Protein 5NKQ (pdb70)

Foldseek 3Di:
DCPDPLLVVLQAVQLVQLLVQLVVLQVVPQDPQHRRSLLVLLLVLLLVVLQVVLVCVVCVVDDPSVCSNHNVHNSVNSHDDVVLVVVLVVCVVVPVPVVSVVSVCCNVVSSPVSSVVNNCVNVVVVD/DVLLVVLQAVQLVQLLVQLVVLQVVQQDPQHRRSQLVLLLVLLLVVLQVVLVCVVPVVDDVSVVNNHNVHNSVNSHDDVVLVVVLVVCVVVPVPVVSVVSVCCNVVSSPVSSVVSNVVNVVVVD/DPDVVLVVLQAVQLVQLQVQLVVLQVVPQDPQHRPSLLVLLLVLLLVVLQVVLVCVVCVVDDPSVCSNHNVHNSVNSHDDVVLVVVLVVCVVVPVPVVSVVSVCCSVVSSNVSSVVSNVVNVVVVD/DVVLVVLQAVQLVQLQVQLVVLQVVQCDPQHRRSQLVLLLVLLLVVLQVVLVCVVVVVDDCSVVNNHNVHNSVNNHDDVVLVVSLVVCVVVPVPVVSVVSVCCNVVSSPVSSVVSNVVVVVVVD/DFPVPDKDWPDDDQFKTKIFTDQDPQQFQKKWKWKDACVDIDIDIDGSRDGMDMGGRHHGQTKMKIKIWGHSDPPDTGHIDIDIDGD/DFPVPDKAWPDDDQFKTKIWTDQDPLQFQKKWKWKVFCVIDIDIDGSHDTIDMGGRHHAQTKMKIKIWGHSDDPDTGHIDIDIDHD/DQAAPQRDKDFPDDDQFKTKIFTDQDPAQFQKKWKWKDFCVIDIDIDGSVDGMDMGGRHHGQTKMKIKMWGHNDDPDTGHIDIDIDHD/DQAAPQRDKDFPDDDQFKTKIFTDQDPAQFQKKWKAKDACGDIDIDGSVDGMDMGGRHHAQTKMKIKIWGHNDPPDTGHIDIDIDGD

B-factor: mean 42.65, std 13.57, range [26.16, 131.12]

Sequence (849 aa):
LTYAPLNFIAIGIGATLGAWLRWVLGLKLNGAGWPWGTLTANLVGGYLIGVMVALIASHPEWPAWIRLAAVTGFLGGLTTFSTFSAETVDMLCRGVYATAAAYAGASLAGSLAMTGLGLATVRLLLRAPLNFIAIGIGATLGAWLRWVLGLKLNGAGWPWGTLTANLVGGYLIGVMVALIASHPEWPAWIRLAAVTGFLGGLTTFSTFSAETVDMLCRGVYATAAAYAGASLAGSLAMTGLGLATTVRLLLRTYAPLNFIAIGIGATLGAWLRWVLGLKLNGAGWPWGTLTANLVGGYLIGVMVALIASHPEWPAWIRLAAVTGFLGGLTTFSTFSAETVDMLCRGVYATAAAYAGASLAGSLAMTGLGLATVRLLLRAPLNFIAIGIGATLGAWLRWVLGLKLNGAGWPWGTLTANLVGGYLIGVMVALIASHPEWPAWIRLAAVTGFLGGLTTFSTFSAETVDMLCRGVYATAAAYAGASLAGSLAMTGLGLATVRLLLRSSVPTKLEVVAATPTSLLISWDAYYDEVMYYRITYGETSPVQEFTVPGSSSTATISGLKPGVDYTITVYAYYDSYGHWSPISINYRTSSVPTKLEVVAATPTSLLISWDAYYDEVMYYRITYGETPVQEFTVPGSSSTATISGLKPGVDYTITVYAYYDSYGHWSPISINYRTSVSSVPTKLEVVAATPTSLLISWDAYYDEVMYYRITYGETPVQEFTVPGSSSTATISGLKPGVDYTITVYAYYDSYGHWSPISINYRTSVSSVPTKLEVVAATPTSLLISWDAYYDEVMYYRITYGETVQEFTVPGSSSTATISGLKPGVDYTITVYAYYDSYGHWSPISINYRT

Structure (mmCIF, N/CA/C/O backbone):
data_5NKQ
#
_entry.id   5NKQ
#
_cell.length_a   40.590
_cell.length_b   84.060
_cell.length_c   85.960
_cell.angle_alpha   109.41
_cell.angle_beta   101.40
_cell.angle_gamma   101.37
#
_symmetry.space_group_name_H-M   'P 1'
#
loop_
_entity.id
_entity.type
_entity.pdbx_description
1 polymer 'Putative fluoride ion transporter CrcB'
2 polymer Monobody
3 non-polymer 'SODIUM ION'
4 non-polymer 'FLUORIDE ION'
5 water water
#
loop_
_atom_site.group_PDB
_atom_site.id
_atom_site.type_symbol
_atom_site.label_atom_id
_atom_site.label_alt_id
_atom_site.label_comp_id
_atom_site.label_asym_id
_atom_site.label_entity_id
_atom_site.label_seq_id
_atom_site.pdbx_PDB_ins_code
_atom_site.Cartn_x
_atom_site.Cartn_y
_atom_site.Cartn_z
_atom_site.occupancy
_atom_site.B_iso_or_equiv
_atom_site.auth_seq_id
_atom_site.auth_comp_id
_atom_site.auth_asym_id
_atom_site.auth_atom_id
_atom_site.pdbx_PDB_model_num
ATOM 1 N N . LEU A 1 2 ? -16.982 -52.101 55.381 1.00 39.76 2 LEU A N 1
ATOM 2 C CA . LEU A 1 2 ? -15.959 -51.186 55.872 1.00 40.22 2 LEU A CA 1
ATOM 3 C C . LEU A 1 2 ? -15.378 -50.359 54.728 1.00 43.47 2 LEU A C 1
ATOM 4 O O . LEU A 1 2 ? -15.150 -49.159 54.874 1.00 40.43 2 LEU A O 1
ATOM 9 N N . THR A 1 3 ? -15.143 -51.009 53.587 1.00 47.23 3 THR A N 1
ATOM 10 C CA . THR A 1 3 ? -14.607 -50.305 52.426 1.00 51.33 3 THR A CA 1
ATOM 11 C C . THR A 1 3 ? -15.654 -49.378 51.819 1.00 47.08 3 THR A C 1
ATOM 12 O O . THR A 1 3 ? -15.427 -48.172 51.673 1.00 42.75 3 THR A O 1
ATOM 16 N N . TYR A 1 4 ? -16.813 -49.930 51.459 1.00 45.89 4 TYR A N 1
ATOM 17 C CA . TYR A 1 4 ? -17.908 -49.152 50.882 1.00 45.89 4 TYR A CA 1
ATOM 18 C C . TYR A 1 4 ? -18.671 -48.484 52.024 1.00 45.30 4 TYR A C 1
ATOM 19 O O . TYR A 1 4 ? -19.734 -48.932 52.460 1.00 51.44 4 TYR A O 1
ATOM 28 N N . ALA A 1 5 ? -18.104 -47.386 52.516 1.00 39.24 5 ALA A N 1
ATOM 29 C CA . ALA A 1 5 ? -18.627 -46.667 53.666 1.00 35.73 5 ALA A CA 1
ATOM 30 C C . ALA A 1 5 ? -18.681 -45.175 53.375 1.00 37.66 5 ALA A C 1
ATOM 31 O O . ALA A 1 5 ? -17.882 -44.665 52.583 1.00 39.75 5 ALA A O 1
ATOM 33 N N . PRO A 1 6 ? -19.613 -44.450 54.001 1.00 37.53 6 PRO A N 1
ATOM 34 C CA . PRO A 1 6 ? -19.721 -43.007 53.724 1.00 39.19 6 PRO A CA 1
ATOM 35 C C . PRO A 1 6 ? -18.493 -42.212 54.130 1.00 41.61 6 PRO A C 1
ATOM 36 O O . PRO A 1 6 ? -18.199 -41.188 53.500 1.00 45.74 6 PRO A O 1
ATOM 40 N N . LEU A 1 7 ? -17.766 -42.645 55.163 1.00 38.48 7 LEU A N 1
ATOM 41 C CA . LEU A 1 7 ? -16.554 -41.934 55.555 1.00 40.68 7 LEU A CA 1
ATOM 42 C C . LEU A 1 7 ? -15.483 -42.015 54.474 1.00 39.15 7 LEU A C 1
ATOM 43 O O . LEU A 1 7 ? -14.706 -41.070 54.300 1.00 39.91 7 LEU A O 1
ATOM 48 N N . ASN A 1 8 ? -15.430 -43.128 53.739 1.00 36.15 8 ASN A N 1
ATOM 49 C CA . ASN A 1 8 ? -14.439 -43.266 52.678 1.00 35.56 8 ASN A CA 1
ATOM 50 C C . ASN A 1 8 ? -14.755 -42.367 51.491 1.00 36.12 8 ASN A C 1
ATOM 51 O O . ASN A 1 8 ? -13.833 -41.867 50.835 1.00 38.84 8 ASN A O 1
ATOM 56 N N . PHE A 1 9 ? -16.040 -42.153 51.195 1.00 35.26 9 PHE A N 1
ATOM 57 C CA . PHE A 1 9 ? -16.404 -41.225 50.129 1.00 34.12 9 PHE A CA 1
ATOM 58 C C . PHE A 1 9 ? -15.968 -39.806 50.465 1.00 35.60 9 PHE A C 1
ATOM 59 O O . PHE A 1 9 ? -15.478 -39.076 49.595 1.00 33.68 9 PHE A O 1
ATOM 67 N N . ILE A 1 10 ? -16.136 -39.398 51.725 1.00 38.88 10 ILE A N 1
ATOM 68 C CA . ILE A 1 10 ? -15.694 -38.072 52.142 1.00 36.96 10 ILE A CA 1
ATOM 69 C C . ILE A 1 10 ? -14.176 -37.968 52.066 1.00 33.35 10 ILE A C 1
ATOM 70 O O . ILE A 1 10 ? -13.632 -36.959 51.601 1.00 36.59 10 ILE A O 1
ATOM 75 N N . ALA A 1 11 ? -13.470 -39.009 52.513 1.00 27.81 11 ALA A N 1
ATOM 76 C CA . ALA A 1 11 ? -12.011 -38.986 52.481 1.00 30.22 11 ALA A CA 1
ATOM 77 C C . ALA A 1 11 ? -11.489 -38.905 51.053 1.00 31.16 11 ALA A C 1
ATOM 78 O O . ALA A 1 11 ? -10.488 -38.229 50.787 1.00 31.91 11 ALA A O 1
ATOM 80 N N . ILE A 1 12 ? -12.152 -39.588 50.119 1.00 31.33 12 ILE A N 1
ATOM 81 C CA . ILE A 1 12 ? -11.733 -39.522 48.723 1.00 31.41 12 ILE A CA 1
ATOM 82 C C . ILE A 1 12 ? -12.081 -38.165 48.125 1.00 32.20 12 ILE A C 1
ATOM 83 O O . ILE A 1 12 ? -11.274 -37.565 47.404 1.00 26.93 12 ILE A O 1
ATOM 88 N N . GLY A 1 13 ? -13.277 -37.654 48.425 1.00 31.38 13 GLY A N 1
ATOM 89 C CA . GLY A 1 13 ? -13.678 -36.367 47.882 1.00 27.62 13 GLY A CA 1
ATOM 90 C C . GLY A 1 13 ? -12.792 -35.229 48.350 1.00 31.42 13 GLY A C 1
ATOM 91 O O . GLY A 1 13 ? -12.413 -34.361 47.560 1.00 34.77 13 GLY A O 1
ATOM 92 N N . ILE A 1 14 ? -12.451 -35.215 49.641 1.00 31.61 14 ILE A N 1
ATOM 93 C CA . ILE A 1 14 ? -11.560 -34.181 50.160 1.00 33.78 14 ILE A CA 1
ATOM 94 C C . ILE A 1 14 ? -10.181 -34.299 49.525 1.00 34.78 14 ILE A C 1
ATOM 95 O O . ILE A 1 14 ? -9.578 -33.297 49.121 1.00 32.17 14 ILE A O 1
ATOM 100 N N . GLY A 1 15 ? -9.662 -35.524 49.421 1.00 34.04 15 GLY A N 1
ATOM 101 C CA . GLY A 1 15 ? -8.373 -35.715 48.776 1.00 29.41 15 GLY A CA 1
ATOM 102 C C . GLY A 1 15 ? -8.394 -35.320 47.312 1.00 27.17 15 GLY A C 1
ATOM 103 O O . GLY A 1 15 ? -7.521 -34.588 46.839 1.00 27.25 15 GLY A O 1
ATOM 104 N N . ALA A 1 16 ? -9.406 -35.790 46.576 1.00 27.07 16 ALA A N 1
ATOM 105 C CA . ALA A 1 16 ? -9.497 -35.481 45.153 1.00 27.04 16 ALA A CA 1
ATOM 106 C C . ALA A 1 16 ? -9.663 -33.988 44.908 1.00 28.64 16 ALA A C 1
ATOM 107 O O . ALA A 1 16 ? -9.170 -33.467 43.901 1.00 28.09 16 ALA A O 1
ATOM 109 N N . THR A 1 17 ? -10.353 -33.287 45.809 1.00 29.53 17 THR A N 1
ATOM 110 C CA . THR A 1 17 ? -10.515 -31.846 45.660 1.00 29.18 17 THR A CA 1
ATOM 111 C C . THR A 1 17 ? -9.178 -31.127 45.803 1.00 31.30 17 THR A C 1
ATOM 112 O O . THR A 1 17 ? -8.849 -30.241 45.005 1.00 37.17 17 THR A O 1
ATOM 116 N N . LEU A 1 18 ? -8.389 -31.504 46.813 1.00 32.18 18 LEU A N 1
ATOM 117 C CA . LEU A 1 18 ? -7.076 -30.893 46.995 1.00 32.60 18 LEU A CA 1
ATOM 118 C C . LEU A 1 18 ? -6.137 -31.248 45.848 1.00 33.34 18 LEU A C 1
ATOM 119 O O . LEU A 1 18 ? -5.358 -30.402 45.393 1.00 32.73 18 LEU A O 1
ATOM 124 N N . GLY A 1 19 ? -6.197 -32.492 45.370 1.00 33.39 19 GLY A N 1
ATOM 125 C CA . GLY A 1 19 ? -5.340 -32.891 44.265 1.00 34.79 19 GLY A CA 1
ATOM 126 C C . GLY A 1 19 ? -5.687 -32.182 42.970 1.00 27.47 19 GLY A C 1
ATOM 127 O O . GLY A 1 19 ? -4.797 -31.804 42.203 1.00 27.55 19 GLY A O 1
ATOM 128 N N . ALA A 1 20 ? -6.982 -31.992 42.707 1.00 27.97 20 ALA A N 1
ATOM 129 C CA . ALA A 1 20 ? -7.392 -31.276 41.504 1.00 27.45 20 ALA A CA 1
ATOM 130 C C . ALA A 1 20 ? -7.072 -29.791 41.601 1.00 34.50 20 ALA A C 1
ATOM 131 O O . ALA A 1 20 ? -6.754 -29.160 40.586 1.00 27.73 20 ALA A O 1
ATOM 133 N N . TRP A 1 21 ? -7.157 -29.216 42.803 1.00 33.70 21 TRP A N 1
ATOM 134 C CA . TRP A 1 21 ? -6.759 -27.824 42.985 1.00 33.62 21 TRP A CA 1
ATOM 135 C C . TRP A 1 21 ? -5.273 -27.640 42.706 1.00 33.42 21 TRP A C 1
ATOM 136 O O . TRP A 1 21 ? -4.866 -26.644 42.097 1.00 33.09 21 TRP A O 1
ATOM 147 N N . LEU A 1 22 ? -4.448 -28.594 43.143 1.00 32.40 22 LEU A N 1
ATOM 148 C CA . LEU A 1 22 ? -3.010 -28.491 42.918 1.00 32.48 22 LEU A CA 1
ATOM 149 C C . LEU A 1 22 ? -2.670 -28.629 41.439 1.00 32.00 22 LEU A C 1
ATOM 150 O O . LEU A 1 22 ? -1.843 -27.873 40.915 1.00 35.99 22 LEU A O 1
ATOM 155 N N . ARG A 1 23 ? -3.291 -29.590 40.751 1.00 30.58 23 ARG A N 1
ATOM 156 C CA . ARG A 1 23 ? -3.059 -29.736 39.317 1.00 28.57 23 ARG A CA 1
ATOM 157 C C . ARG A 1 23 ? -3.513 -28.495 38.558 1.00 30.53 23 ARG A C 1
ATOM 158 O O . ARG A 1 23 ? -2.848 -28.057 37.612 1.00 31.94 23 ARG A O 1
ATOM 166 N N . TRP A 1 24 ? -4.641 -27.910 38.968 1.00 31.26 24 TRP A N 1
ATOM 167 C CA . TRP A 1 24 ? -5.135 -26.703 38.314 1.00 30.51 24 TRP A CA 1
ATOM 168 C C . TRP A 1 24 ? -4.161 -25.543 38.487 1.00 31.90 24 TRP A C 1
ATOM 169 O O . TRP A 1 24 ? -3.883 -24.810 37.531 1.00 32.07 24 TRP A O 1
ATOM 180 N N . VAL A 1 25 ? -3.624 -25.369 39.696 1.00 31.60 25 VAL A N 1
ATOM 181 C CA . VAL A 1 25 ? -2.668 -24.292 39.935 1.00 33.83 25 VAL A CA 1
ATOM 182 C C . VAL A 1 25 ? -1.369 -24.551 39.181 1.00 37.30 25 VAL A C 1
ATOM 183 O O . VAL A 1 25 ? -0.796 -23.638 38.572 1.00 35.96 25 VAL A O 1
ATOM 187 N N . LEU A 1 26 ? -0.884 -25.797 39.206 1.00 35.39 26 LEU A N 1
ATOM 188 C CA . LEU A 1 26 ? 0.339 -26.130 38.480 1.00 33.83 26 LEU A CA 1
ATOM 189 C C . LEU A 1 26 ? 0.193 -25.844 36.992 1.00 35.02 26 LEU A C 1
ATOM 190 O O . LEU A 1 26 ? 1.140 -25.382 36.345 1.00 35.04 26 LEU A O 1
ATOM 195 N N . GLY A 1 27 ? -0.988 -26.107 36.431 1.00 35.24 27 GLY A N 1
ATOM 196 C CA . GLY A 1 27 ? -1.209 -25.807 35.027 1.00 33.63 27 GLY A CA 1
ATOM 197 C C . GLY A 1 27 ? -1.203 -24.318 34.741 1.00 36.98 27 GLY A C 1
ATOM 198 O O . GLY A 1 27 ? -0.644 -23.872 33.737 1.00 38.19 27 GLY A O 1
ATOM 199 N N . LEU A 1 28 ? -1.819 -23.526 35.622 1.00 37.66 28 LEU A N 1
ATOM 200 C CA . LEU A 1 28 ? -1.849 -22.083 35.414 1.00 36.01 28 LEU A CA 1
ATOM 201 C C . LEU A 1 28 ? -0.458 -21.468 35.511 1.00 39.68 28 LEU A C 1
ATOM 202 O O . LEU A 1 28 ? -0.193 -20.440 34.878 1.00 46.98 28 LEU A O 1
ATOM 207 N N . LYS A 1 29 ? 0.442 -22.081 36.280 1.00 38.17 29 LYS A N 1
ATOM 208 C CA . LYS A 1 29 ? 1.768 -21.523 36.501 1.00 37.72 29 LYS A CA 1
ATOM 209 C C . LYS A 1 29 ? 2.855 -22.156 35.642 1.00 38.40 29 LYS A C 1
ATOM 210 O O . LYS A 1 29 ? 3.902 -21.529 35.446 1.00 42.37 29 LYS A O 1
ATOM 216 N N . LEU A 1 30 ? 2.644 -23.364 35.123 1.00 33.06 30 LEU A N 1
ATOM 217 C CA . LEU A 1 30 ? 3.700 -24.074 34.413 1.00 35.56 30 LEU A CA 1
ATOM 218 C C . LEU A 1 30 ? 3.363 -24.441 32.976 1.00 38.53 30 LEU A C 1
ATOM 219 O O . LEU A 1 30 ? 4.283 -24.556 32.163 1.00 40.10 30 LEU A O 1
ATOM 224 N N . ASN A 1 31 ? 2.089 -24.644 32.639 1.00 39.14 31 ASN A N 1
ATOM 225 C CA . ASN A 1 31 ? 1.735 -24.998 31.268 1.00 37.88 31 ASN A CA 1
ATOM 226 C C . ASN A 1 31 ? 2.153 -23.887 30.316 1.00 41.78 31 ASN A C 1
ATOM 227 O O . ASN A 1 31 ? 1.650 -22.761 30.397 1.00 40.01 31 ASN A O 1
ATOM 232 N N . GLY A 1 32 ? 3.087 -24.205 29.421 1.00 42.50 32 GLY A N 1
ATOM 233 C CA . GLY A 1 32 ? 3.600 -23.238 28.479 1.00 43.06 32 GLY A CA 1
ATOM 234 C C . GLY A 1 32 ? 2.842 -23.247 27.167 1.00 50.36 32 GLY A C 1
ATOM 235 O O . GLY A 1 32 ? 1.934 -24.043 26.934 1.00 51.12 32 GLY A O 1
ATOM 236 N N . ALA A 1 33 ? 3.241 -22.326 26.291 1.00 57.01 33 ALA A N 1
ATOM 237 C CA . ALA A 1 33 ? 2.601 -22.201 24.990 1.00 66.34 33 ALA A CA 1
ATOM 238 C C . ALA A 1 33 ? 3.001 -23.317 24.034 1.00 80.26 33 ALA A C 1
ATOM 239 O O . ALA A 1 33 ? 2.277 -23.577 23.068 1.00 75.34 33 ALA A O 1
ATOM 241 N N . GLY A 1 34 ? 4.128 -23.979 24.279 1.00 102.20 34 GLY A N 1
ATOM 242 C CA . GLY A 1 34 ? 4.590 -25.027 23.391 1.00 107.04 34 GLY A CA 1
ATOM 243 C C . GLY A 1 34 ? 4.614 -26.402 24.023 1.00 111.65 34 GLY A C 1
ATOM 244 O O . GLY A 1 34 ? 4.544 -27.414 23.320 1.00 123.96 34 GLY A O 1
ATOM 245 N N . TRP A 1 35 ? 4.707 -26.456 25.354 1.00 87.86 35 TRP A N 1
ATOM 246 C CA . TRP A 1 35 ? 4.806 -27.719 26.070 1.00 65.25 35 TRP A CA 1
ATOM 247 C C . TRP A 1 35 ? 3.966 -27.637 27.340 1.00 50.98 35 TRP A C 1
ATOM 248 O O . TRP A 1 35 ? 4.077 -26.651 28.091 1.00 46.22 35 TRP A O 1
ATOM 259 N N . PRO A 1 36 ? 3.117 -28.633 27.607 1.00 45.19 36 PRO A N 1
ATOM 260 C CA . PRO A 1 36 ? 2.293 -28.626 28.836 1.00 41.11 36 PRO A CA 1
ATOM 261 C C . PRO A 1 36 ? 3.090 -29.064 30.060 1.00 39.43 36 PRO A C 1
ATOM 262 O O . PRO A 1 36 ? 2.924 -30.161 30.605 1.00 37.23 36 PRO A O 1
ATOM 266 N N . TRP A 1 37 ? 3.984 -28.182 30.517 1.00 38.08 37 TRP A N 1
ATOM 267 C CA . TRP A 1 37 ? 4.835 -28.516 31.654 1.00 34.87 37 TRP A CA 1
ATOM 268 C C . TRP A 1 37 ? 4.031 -28.691 32.937 1.00 32.71 37 TRP A C 1
ATOM 269 O O . TRP A 1 37 ? 4.454 -29.430 33.833 1.00 35.81 37 TRP A O 1
ATOM 280 N N . GLY A 1 38 ? 2.879 -28.027 33.048 1.00 32.28 38 GLY A N 1
ATOM 281 C CA . GLY A 1 38 ? 2.076 -28.162 34.254 1.00 31.40 38 GLY A CA 1
ATOM 282 C C . GLY A 1 38 ? 1.429 -29.529 34.370 1.00 34.88 38 GLY A C 1
ATOM 283 O O . GLY A 1 38 ? 1.458 -30.155 35.434 1.00 36.31 38 GLY A O 1
ATOM 284 N N . THR A 1 39 ? 0.826 -30.007 33.278 1.00 32.98 39 THR A N 1
ATOM 285 C CA . THR A 1 39 ? 0.256 -31.350 33.278 1.00 32.27 39 THR A CA 1
ATOM 286 C C . THR A 1 39 ? 1.334 -32.401 33.504 1.00 31.79 39 THR A C 1
ATOM 287 O O . THR A 1 39 ? 1.130 -33.362 34.257 1.00 33.27 39 THR A O 1
ATOM 291 N N . LEU A 1 40 ? 2.491 -32.233 32.860 1.00 28.28 40 LEU A N 1
ATOM 292 C CA . LEU A 1 40 ? 3.583 -33.184 33.036 1.00 39.05 40 LEU A CA 1
ATOM 293 C C . LEU A 1 40 ? 4.105 -33.162 34.467 1.00 38.07 40 LEU A C 1
ATOM 294 O O . LEU A 1 40 ? 4.390 -34.218 35.044 1.00 34.33 40 LEU A O 1
ATOM 299 N N . THR A 1 41 ? 4.231 -31.970 35.057 1.00 28.53 41 THR A N 1
ATOM 300 C CA . THR A 1 41 ? 4.668 -31.879 36.447 1.00 31.49 41 THR A CA 1
ATOM 301 C C . THR A 1 41 ? 3.690 -32.586 37.376 1.00 29.95 41 THR A C 1
ATOM 302 O O . THR A 1 41 ? 4.103 -33.300 38.297 1.00 33.52 41 THR A O 1
ATOM 306 N N . ALA A 1 42 ? 2.387 -32.411 37.141 1.00 28.20 42 ALA A N 1
ATOM 307 C CA . ALA A 1 42 ? 1.390 -33.065 37.982 1.00 36.95 42 ALA A CA 1
ATOM 308 C C . ALA A 1 42 ? 1.482 -34.581 37.872 1.00 33.82 42 ALA A C 1
ATOM 309 O O . ALA A 1 42 ? 1.359 -35.293 38.876 1.00 36.83 42 ALA A O 1
ATOM 311 N N . ASN A 1 43 ? 1.704 -35.096 36.660 1.00 33.51 43 ASN A N 1
ATOM 312 C CA . ASN A 1 43 ? 1.800 -36.540 36.480 1.00 34.72 43 ASN A CA 1
ATOM 313 C C . ASN A 1 43 ? 3.115 -37.084 37.026 1.00 30.68 43 ASN A C 1
ATOM 314 O O . ASN A 1 43 ? 3.146 -38.175 37.607 1.00 34.68 43 ASN A O 1
ATOM 319 N N . LEU A 1 44 ? 4.210 -36.341 36.852 1.00 32.37 44 LEU A N 1
ATOM 320 C CA . LEU A 1 44 ? 5.499 -36.795 37.366 1.00 33.33 44 LEU A CA 1
ATOM 321 C C . LEU A 1 44 ? 5.520 -36.782 38.890 1.00 36.26 44 LEU A C 1
ATOM 322 O O . LEU A 1 44 ? 5.984 -37.738 39.522 1.00 28.25 44 LEU A O 1
ATOM 327 N N . VAL A 1 45 ? 5.026 -35.700 39.497 1.00 34.08 45 VAL A N 1
ATOM 328 C CA . VAL A 1 45 ? 4.978 -35.624 40.956 1.00 31.61 45 VAL A CA 1
ATOM 329 C C . VAL A 1 45 ? 4.030 -36.678 41.512 1.00 32.64 45 VAL A C 1
ATOM 330 O O . VAL A 1 45 ? 4.336 -37.347 42.508 1.00 31.77 45 VAL A O 1
ATOM 334 N N . GLY A 1 46 ? 2.869 -36.850 40.877 1.00 36.53 46 GLY A N 1
ATOM 335 C CA . GLY A 1 46 ? 1.940 -37.872 41.328 1.00 27.67 46 GLY A CA 1
ATOM 336 C C . GLY A 1 46 ? 2.492 -39.275 41.170 1.00 31.89 46 GLY A C 1
ATOM 337 O O . GLY A 1 46 ? 2.227 -40.153 41.995 1.00 30.35 46 GLY A O 1
ATOM 338 N N . GLY A 1 47 ? 3.265 -39.507 40.107 1.00 28.66 47 GLY A N 1
ATOM 339 C CA . GLY A 1 47 ? 3.896 -40.805 39.938 1.00 27.73 47 GLY A CA 1
ATOM 340 C C . GLY A 1 47 ? 4.921 -41.095 41.018 1.00 36.52 47 GLY A C 1
ATOM 341 O O . GLY A 1 47 ? 5.020 -42.223 41.507 1.00 38.05 47 GLY A O 1
ATOM 342 N N . TYR A 1 48 ? 5.692 -40.079 41.410 1.00 30.57 48 TYR A N 1
ATOM 343 C CA . TYR A 1 48 ? 6.654 -40.257 42.492 1.00 32.46 48 TYR A CA 1
ATOM 344 C C . TYR A 1 48 ? 5.950 -40.460 43.829 1.00 30.08 48 TYR A C 1
ATOM 345 O O . TYR A 1 48 ? 6.365 -41.303 44.633 1.00 31.58 48 TYR A O 1
ATOM 354 N N . LEU A 1 49 ? 4.879 -39.704 44.079 1.00 29.46 49 LEU A N 1
ATOM 355 C CA . LEU A 1 49 ? 4.227 -39.760 45.383 1.00 29.13 49 LEU A CA 1
ATOM 356 C C . LEU A 1 49 ? 3.474 -41.068 45.593 1.00 30.39 49 LEU A C 1
ATOM 357 O O . LEU A 1 49 ? 3.319 -41.509 46.737 1.00 27.82 49 LEU A O 1
ATOM 362 N N . ILE A 1 50 ? 2.998 -41.702 44.520 1.00 30.75 50 ILE A N 1
ATOM 363 C CA . ILE A 1 50 ? 2.330 -42.986 44.704 1.00 27.55 50 ILE A CA 1
ATOM 364 C C . ILE A 1 50 ? 3.353 -44.089 44.946 1.00 27.67 50 ILE A C 1
ATOM 365 O O . ILE A 1 50 ? 3.054 -45.076 45.627 1.00 27.81 50 ILE A O 1
ATOM 370 N N . GLY A 1 51 ? 4.567 -43.946 44.413 1.00 30.14 51 GLY A N 1
ATOM 371 C CA . GLY A 1 51 ? 5.637 -44.845 44.808 1.00 32.89 51 GLY A CA 1
ATOM 372 C C . GLY A 1 51 ? 6.004 -44.673 46.269 1.00 34.01 51 GLY A C 1
ATOM 373 O O . GLY A 1 51 ? 6.305 -45.647 46.964 1.00 30.84 51 GLY A O 1
ATOM 374 N N . VAL A 1 52 ? 5.973 -43.430 46.755 1.00 34.65 52 VAL A N 1
ATOM 375 C CA . VAL A 1 52 ? 6.184 -43.176 48.177 1.00 33.61 52 VAL A CA 1
ATOM 376 C C . VAL A 1 52 ? 5.055 -43.789 48.995 1.00 3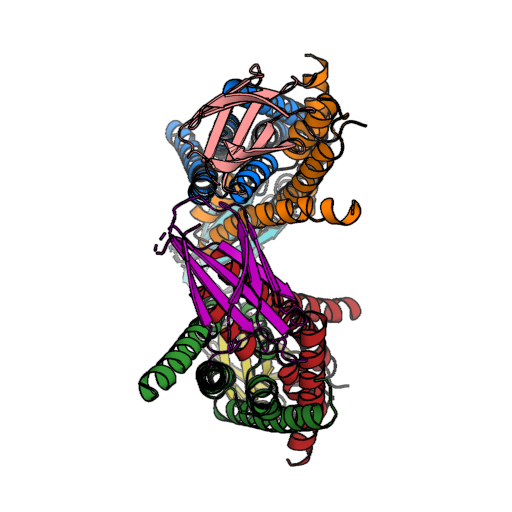5.82 52 VAL A C 1
ATOM 377 O O . VAL A 1 52 ? 5.288 -44.447 50.016 1.00 39.05 52 VAL A O 1
ATOM 381 N N . MET A 1 53 ? 3.811 -43.586 48.552 1.00 35.26 53 MET A N 1
ATOM 382 C CA . MET A 1 53 ? 2.666 -44.072 49.316 1.00 31.39 53 MET A CA 1
ATOM 383 C C . MET A 1 53 ? 2.611 -45.594 49.339 1.00 29.10 53 MET A C 1
ATOM 384 O O . MET A 1 53 ? 2.374 -46.192 50.394 1.00 31.87 53 MET A O 1
ATOM 389 N N . VAL A 1 54 ? 2.825 -46.238 48.188 1.00 27.71 54 VAL A N 1
ATOM 390 C CA . VAL A 1 54 ? 2.794 -47.699 48.136 1.00 31.32 54 VAL A CA 1
ATOM 391 C C . VAL A 1 54 ? 3.829 -48.290 49.086 1.00 31.96 54 VAL A C 1
ATOM 392 O O . VAL A 1 54 ? 3.566 -49.284 49.775 1.00 35.87 54 VAL A O 1
ATOM 396 N N . ALA A 1 55 ? 5.013 -47.679 49.156 1.00 33.00 55 ALA A N 1
ATOM 397 C CA . ALA A 1 55 ? 6.045 -48.186 50.054 1.00 34.17 55 ALA A CA 1
ATOM 398 C C . ALA A 1 55 ? 5.698 -47.905 51.512 1.00 33.27 55 ALA A C 1
ATOM 399 O O . ALA A 1 55 ? 5.984 -48.726 52.392 1.00 29.94 55 ALA A O 1
ATOM 401 N N . LEU A 1 56 ? 5.079 -46.754 51.789 1.00 34.36 56 LEU A N 1
ATOM 402 C CA . LEU A 1 56 ? 4.692 -46.436 53.161 1.00 34.71 56 LEU A CA 1
ATOM 403 C C . LEU A 1 56 ? 3.558 -47.333 53.641 1.00 34.07 56 LEU A C 1
ATOM 404 O O . LEU A 1 56 ? 3.549 -47.765 54.800 1.00 33.29 56 LEU A O 1
ATOM 409 N N . ILE A 1 57 ? 2.588 -47.618 52.767 1.00 31.42 57 ILE A N 1
ATOM 410 C CA . ILE A 1 57 ? 1.470 -48.480 53.143 1.00 30.02 57 ILE A CA 1
ATOM 411 C C . ILE A 1 57 ? 1.966 -49.881 53.478 1.00 32.49 57 ILE A C 1
ATOM 412 O O . ILE A 1 57 ? 1.498 -50.509 54.436 1.00 37.61 57 ILE A O 1
ATOM 417 N N . ALA A 1 58 ? 2.927 -50.388 52.702 1.00 33.51 58 ALA A N 1
ATOM 418 C CA . ALA A 1 58 ? 3.459 -51.723 52.958 1.00 33.73 58 ALA A CA 1
ATOM 419 C C . ALA A 1 58 ? 4.182 -51.794 54.297 1.00 38.61 58 ALA A C 1
ATOM 420 O O . ALA A 1 58 ? 4.197 -52.852 54.937 1.00 43.31 58 ALA A O 1
ATOM 422 N N . SER A 1 59 ? 4.781 -50.691 54.735 1.00 41.21 59 SER A N 1
ATOM 423 C CA . SER A 1 59 ? 5.481 -50.640 56.011 1.00 44.25 59 SER A CA 1
ATOM 424 C C . SER A 1 59 ? 4.579 -50.226 57.166 1.00 40.72 59 SER A C 1
ATOM 425 O O . SER A 1 59 ? 5.032 -50.224 58.316 1.00 37.36 59 SER A O 1
ATOM 428 N N . HIS A 1 60 ? 3.325 -49.874 56.894 1.00 40.23 60 HIS A N 1
ATOM 429 C CA . HIS A 1 60 ? 2.354 -49.513 57.927 1.00 43.67 60 HIS A CA 1
ATOM 430 C C . HIS A 1 60 ? 1.035 -50.222 57.647 1.00 44.45 60 HIS A C 1
ATOM 431 O O . HIS A 1 60 ? 0.052 -49.595 57.234 1.00 47.05 60 HIS A O 1
ATOM 438 N N . PRO A 1 61 ? 0.976 -51.540 57.868 1.00 44.20 61 PRO A N 1
ATOM 439 C CA . PRO A 1 61 ? -0.287 -52.263 57.654 1.00 42.18 61 PRO A CA 1
ATOM 440 C C . PRO A 1 61 ? -1.359 -51.930 58.677 1.00 40.95 61 PRO A C 1
ATOM 441 O O . PRO A 1 61 ? -2.528 -52.270 58.452 1.00 39.02 61 PRO A O 1
ATOM 445 N N . GLU A 1 62 ? -1.005 -51.279 59.786 1.00 39.53 62 GLU A N 1
ATOM 446 C CA . GLU A 1 62 ? -1.981 -50.895 60.796 1.00 38.98 62 GLU A CA 1
ATOM 447 C C . GLU A 1 62 ? -2.746 -49.630 60.431 1.00 40.56 62 GLU A C 1
ATOM 448 O O . GLU A 1 62 ? -3.718 -49.297 61.118 1.00 44.21 62 GLU A O 1
ATOM 454 N N . TRP A 1 63 ? -2.334 -48.923 59.383 1.00 40.54 63 TRP A N 1
ATOM 455 C CA . TRP A 1 63 ? -3.038 -47.718 58.972 1.00 39.43 63 TRP A CA 1
ATOM 456 C C . TRP A 1 63 ? -4.452 -48.068 58.518 1.00 41.58 63 TRP A C 1
ATOM 457 O O . TRP A 1 63 ? -4.632 -49.024 57.750 1.00 43.44 63 TRP A O 1
ATOM 468 N N . PRO A 1 64 ? -5.471 -47.336 58.965 1.00 40.02 64 PRO A N 1
ATOM 469 C CA . PRO A 1 64 ? -6.828 -47.583 58.468 1.00 39.77 64 PRO A CA 1
ATOM 470 C C . PRO A 1 64 ? -6.937 -47.268 56.983 1.00 42.89 64 PRO A C 1
ATOM 471 O O . PRO A 1 64 ? -6.089 -46.593 56.394 1.00 43.26 64 PRO A O 1
ATOM 475 N N . ALA A 1 65 ? -8.014 -47.773 56.376 1.00 40.52 65 ALA A N 1
ATOM 476 C CA . ALA A 1 65 ? -8.158 -47.681 54.926 1.00 37.78 65 ALA A CA 1
ATOM 477 C C . ALA A 1 65 ? -8.336 -46.244 54.452 1.00 33.39 65 ALA A C 1
ATOM 478 O O . ALA A 1 65 ? -7.958 -45.920 53.320 1.00 32.71 65 ALA A O 1
ATOM 480 N N . TRP A 1 66 ? -8.898 -45.369 55.290 1.00 29.67 66 TRP A N 1
ATOM 481 C CA . TRP A 1 66 ? -9.193 -44.013 54.839 1.00 29.19 66 TRP A CA 1
ATOM 482 C C . TRP A 1 66 ? -7.934 -43.206 54.551 1.00 29.55 66 TRP A C 1
ATOM 483 O O . TRP A 1 66 ? -8.013 -42.194 53.848 1.00 27.19 66 TRP A O 1
ATOM 494 N N . ILE A 1 67 ? -6.779 -43.626 55.069 1.00 29.24 67 ILE A N 1
ATOM 495 C CA . ILE A 1 67 ? -5.540 -42.909 54.787 1.00 33.09 67 ILE A CA 1
ATOM 496 C C . ILE A 1 67 ? -5.135 -43.097 53.330 1.00 31.52 67 ILE A C 1
ATOM 497 O O . ILE A 1 67 ? -4.888 -42.125 52.608 1.00 30.78 67 ILE A O 1
ATOM 502 N N . ARG A 1 68 ? -5.067 -44.351 52.873 1.00 32.18 68 ARG A N 1
ATOM 503 C CA . ARG A 1 68 ? -4.677 -44.600 51.489 1.00 36.46 68 ARG A CA 1
ATOM 504 C C . ARG A 1 68 ? -5.750 -44.145 50.509 1.00 35.79 68 ARG A C 1
ATOM 505 O O . ARG A 1 68 ? -5.433 -43.777 49.373 1.00 37.03 68 ARG A O 1
ATOM 513 N N . LEU A 1 69 ? -7.018 -44.157 50.925 1.00 35.98 69 LEU A N 1
ATOM 514 C CA . LEU A 1 69 ? -8.082 -43.693 50.040 1.00 37.69 69 LEU A CA 1
ATOM 515 C C . LEU A 1 69 ? -8.032 -42.180 49.863 1.00 37.59 69 LEU A C 1
ATOM 516 O O . LEU A 1 69 ? -8.269 -41.670 48.762 1.00 40.26 69 LEU A O 1
ATOM 521 N N . ALA A 1 70 ? -7.718 -41.446 50.933 1.00 36.20 70 ALA A N 1
ATOM 522 C CA . ALA A 1 70 ? -7.640 -39.993 50.826 1.00 36.74 70 ALA A CA 1
ATOM 523 C C . ALA A 1 70 ? -6.367 -39.550 50.113 1.00 35.71 70 ALA A C 1
ATOM 524 O O . ALA A 1 70 ? -6.389 -38.570 49.361 1.00 36.06 70 ALA A O 1
ATOM 526 N N . ALA A 1 71 ? -5.261 -40.264 50.320 1.00 36.18 71 ALA A N 1
ATOM 527 C CA . ALA A 1 71 ? -3.968 -39.891 49.758 1.00 33.72 71 ALA A CA 1
ATOM 528 C C . ALA A 1 71 ? -3.793 -40.383 48.323 1.00 31.55 71 ALA A C 1
ATOM 529 O O . ALA A 1 71 ? -3.418 -39.605 47.441 1.00 35.47 71 ALA A O 1
ATOM 531 N N . VAL A 1 72 ? -4.051 -41.666 48.074 1.00 32.01 72 VAL A N 1
ATOM 532 C CA . VAL A 1 72 ? -3.792 -42.254 46.764 1.00 29.89 72 VAL A CA 1
ATOM 533 C C . VAL A 1 72 ? -5.029 -42.139 45.883 1.00 31.24 72 VAL A C 1
ATOM 534 O O . VAL A 1 72 ? -5.002 -41.475 44.841 1.00 30.13 72 VAL A O 1
ATOM 538 N N . THR A 1 73 ? -6.119 -42.796 46.291 1.00 32.12 73 THR A N 1
ATOM 539 C CA . THR A 1 73 ? -7.345 -42.759 45.500 1.00 26.71 73 THR A CA 1
ATOM 540 C C . THR A 1 73 ? -7.875 -41.336 45.371 1.00 30.05 73 THR A C 1
ATOM 541 O O . THR A 1 73 ? -8.360 -40.939 44.304 1.00 26.69 73 THR A O 1
ATOM 545 N N . GLY A 1 74 ? -7.781 -40.553 46.441 1.00 29.59 74 GLY A N 1
ATOM 546 C CA . GLY A 1 74 ? -8.255 -39.185 46.418 1.00 26.87 74 GLY A CA 1
ATOM 547 C C . GLY A 1 74 ? -7.237 -38.197 45.885 1.00 32.21 74 GLY A C 1
ATOM 548 O O . GLY A 1 74 ? -7.339 -37.756 44.737 1.00 30.52 74 GLY A O 1
ATOM 549 N N . PHE A 1 75 ? -6.239 -37.860 46.707 1.00 28.45 75 PHE A N 1
ATOM 550 C CA . PHE A 1 75 ? -5.317 -36.779 46.368 1.00 35.05 75 PHE A CA 1
ATOM 551 C C . PHE A 1 75 ? -4.549 -37.077 45.085 1.00 32.63 75 PHE A C 1
ATOM 552 O O . PHE A 1 75 ? -4.578 -36.291 44.131 1.00 27.19 75 PHE A O 1
ATOM 560 N N . LEU A 1 76 ? -3.846 -38.210 45.045 1.00 30.69 76 LEU A N 1
ATOM 561 C CA . LEU A 1 76 ? -3.058 -38.537 43.861 1.00 33.27 76 LEU A CA 1
ATOM 562 C C . LEU A 1 76 ? -3.945 -38.834 42.659 1.00 36.03 76 LEU A C 1
ATOM 563 O O . LEU A 1 76 ? -3.528 -38.616 41.515 1.00 37.09 76 LEU A O 1
ATOM 568 N N . GLY A 1 77 ? -5.164 -39.324 42.893 1.00 34.49 77 GLY A N 1
ATOM 569 C CA . GLY A 1 77 ? -6.106 -39.515 41.807 1.00 29.80 77 GLY A CA 1
ATOM 570 C C . GLY A 1 77 ? -6.670 -38.223 41.257 1.00 32.20 77 GLY A C 1
ATOM 571 O O . GLY A 1 77 ? -7.159 -38.204 40.123 1.00 36.56 77 GLY A O 1
ATOM 572 N N . GLY A 1 78 ? -6.619 -37.146 42.034 1.00 28.25 78 GLY A N 1
ATOM 573 C CA . GLY A 1 78 ? -7.048 -35.850 41.551 1.00 27.01 78 GLY A CA 1
ATOM 574 C C . GLY A 1 78 ? -5.889 -35.033 41.023 1.00 32.43 78 GLY A C 1
ATOM 575 O O . GLY A 1 78 ? -6.075 -34.133 40.199 1.00 33.23 78 GLY A O 1
ATOM 576 N N . LEU A 1 79 ? -4.678 -35.349 41.490 1.00 27.20 79 LEU A N 1
ATOM 577 C CA . LEU A 1 79 ? -3.494 -34.621 41.045 1.00 27.35 79 LEU A CA 1
ATOM 578 C C . LEU A 1 79 ? -3.085 -35.036 39.637 1.00 27.33 79 LEU A C 1
ATOM 579 O O . LEU A 1 79 ? -2.841 -34.184 38.775 1.00 27.42 79 LEU A O 1
ATOM 584 N N . THR A 1 80 ? -2.993 -36.338 39.386 1.00 29.16 80 THR A N 1
ATOM 585 C CA . THR A 1 80 ? -2.626 -36.815 38.062 1.00 30.62 80 THR A CA 1
ATOM 586 C C . THR A 1 80 ? -3.846 -36.822 37.146 1.00 31.71 80 THR A C 1
ATOM 587 O O . THR A 1 80 ? -4.989 -36.688 37.586 1.00 31.02 80 THR A O 1
ATOM 591 N N . THR A 1 81 ? -3.592 -36.976 35.849 1.00 31.00 81 THR A N 1
ATOM 592 C CA . THR A 1 81 ? -4.676 -36.974 34.879 1.00 34.71 81 THR A CA 1
ATOM 593 C C . THR A 1 81 ? -4.232 -37.710 33.624 1.00 35.58 81 THR A C 1
ATOM 594 O O . THR A 1 81 ? -3.116 -37.511 33.138 1.00 35.45 81 THR A O 1
ATOM 598 N N . PHE A 1 82 ? -5.111 -38.571 33.118 1.00 36.45 82 PHE A N 1
ATOM 599 C CA . PHE A 1 82 ? -4.904 -39.234 31.839 1.00 38.12 82 PHE A CA 1
ATOM 600 C C . PHE A 1 82 ? -5.687 -38.583 30.709 1.00 32.50 82 PHE A C 1
ATOM 601 O O . PHE A 1 82 ? -5.204 -38.551 29.572 1.00 35.69 82 PHE A O 1
ATOM 609 N N . SER A 1 83 ? -6.877 -38.054 31.004 1.00 29.57 83 SER A N 1
ATOM 610 C CA . SER A 1 83 ? -7.695 -37.422 29.975 1.00 26.88 83 SER A CA 1
ATOM 611 C C . SER A 1 83 ? -7.048 -36.142 29.464 1.00 31.83 83 SER A C 1
ATOM 612 O O . SER A 1 83 ? -6.967 -35.919 28.250 1.00 32.86 83 SER A O 1
ATOM 615 N N . THR A 1 84 ? -6.590 -35.281 30.377 1.00 27.06 84 THR A N 1
ATOM 616 C CA . THR A 1 84 ? -5.917 -34.055 29.960 1.00 36.04 84 THR A CA 1
ATOM 617 C C . THR A 1 84 ? -4.663 -34.371 29.154 1.00 37.43 84 THR A C 1
ATOM 618 O O . THR A 1 84 ? -4.386 -33.718 28.141 1.00 27.45 84 THR A O 1
ATOM 622 N N . PHE A 1 85 ? -3.899 -35.379 29.584 1.00 31.37 85 PHE A N 1
ATOM 623 C CA . PHE A 1 85 ? -2.754 -35.827 28.798 1.00 32.55 85 PHE A CA 1
ATOM 624 C C . PHE A 1 85 ? -3.188 -36.310 27.420 1.00 30.33 85 PHE A C 1
ATOM 625 O O . PHE A 1 85 ? -2.511 -36.048 26.419 1.00 33.24 85 PHE A O 1
ATOM 633 N N . SER A 1 86 ? -4.323 -37.009 27.348 1.00 30.59 86 SER A N 1
ATOM 634 C CA . SER A 1 86 ? -4.789 -37.539 26.072 1.00 28.67 86 SER A CA 1
ATOM 635 C C . SER A 1 86 ? -5.215 -36.421 25.127 1.00 32.72 86 SER A C 1
ATOM 636 O O . SER A 1 86 ? -4.896 -36.457 23.933 1.00 27.22 86 SER A O 1
ATOM 639 N N . ALA A 1 87 ? -5.933 -35.419 25.641 1.00 30.20 87 ALA A N 1
ATOM 640 C CA . ALA A 1 87 ? -6.390 -34.326 24.789 1.00 27.32 87 ALA A CA 1
ATOM 641 C C . ALA A 1 87 ? -5.225 -33.465 24.318 1.00 35.01 87 ALA A C 1
ATOM 642 O O . ALA A 1 87 ? -5.213 -33.004 23.170 1.00 31.96 87 ALA A O 1
ATOM 644 N N . GLU A 1 88 ? -4.240 -33.232 25.189 1.00 27.61 88 GLU A N 1
ATOM 645 C CA . GLU A 1 88 ? -3.059 -32.477 24.783 1.00 34.99 88 GLU A CA 1
ATOM 646 C C . GLU A 1 88 ? -2.283 -33.215 23.700 1.00 34.55 88 GLU A C 1
ATOM 647 O O . GLU A 1 88 ? -1.839 -32.606 22.718 1.00 35.77 88 GLU A O 1
ATOM 653 N N . THR A 1 89 ? -2.114 -34.530 23.858 1.00 35.07 89 THR A N 1
ATOM 654 C 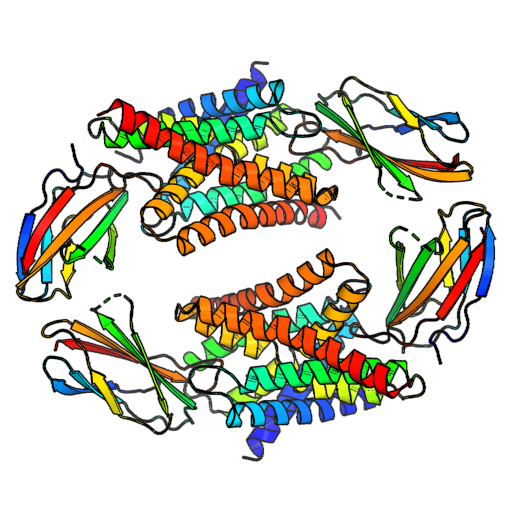CA . THR A 1 89 ? -1.392 -35.312 22.860 1.00 35.16 89 THR A CA 1
ATOM 655 C C . THR A 1 89 ? -2.146 -35.352 21.536 1.00 34.22 89 THR A C 1
ATOM 656 O O . THR A 1 89 ? -1.541 -35.218 20.466 1.00 32.84 89 THR A O 1
ATOM 660 N N . VAL A 1 90 ? -3.469 -35.529 21.589 1.00 35.11 90 VAL A N 1
ATOM 661 C CA . VAL A 1 90 ? -4.268 -35.544 20.366 1.00 31.84 90 VAL A CA 1
ATOM 662 C C . VAL A 1 90 ? -4.177 -34.200 19.652 1.00 38.70 90 VAL A C 1
ATOM 663 O O . VAL A 1 90 ? -4.112 -34.141 18.417 1.00 39.17 90 VAL A O 1
ATOM 667 N N . ASP A 1 91 ? -4.152 -33.102 20.413 1.00 35.27 91 ASP A N 1
ATOM 668 C CA . ASP A 1 91 ? -4.013 -31.788 19.791 1.00 37.08 91 ASP A CA 1
ATOM 669 C C . ASP A 1 91 ? -2.653 -31.625 19.124 1.00 41.75 91 ASP A C 1
ATOM 670 O O . ASP A 1 91 ? -2.537 -30.903 18.127 1.00 40.86 91 ASP A O 1
ATOM 675 N N . MET A 1 92 ? -1.617 -32.276 19.656 1.00 42.65 92 MET A N 1
ATOM 676 C CA . MET A 1 92 ? -0.324 -32.262 18.982 1.00 42.06 92 MET A CA 1
ATOM 677 C C . MET A 1 92 ? -0.370 -33.047 17.678 1.00 41.71 92 MET A C 1
ATOM 678 O O . MET A 1 92 ? 0.296 -32.673 16.706 1.00 45.19 92 MET A O 1
ATOM 683 N N . LEU A 1 93 ? -1.155 -34.126 17.634 1.00 41.55 93 LEU A N 1
ATOM 684 C CA . LEU A 1 93 ? -1.213 -34.953 16.433 1.00 42.49 93 LEU A CA 1
ATOM 685 C C . LEU A 1 93 ? -1.913 -34.229 15.290 1.00 46.10 93 LEU A C 1
ATOM 686 O O . LEU A 1 93 ? -1.468 -34.302 14.139 1.00 50.41 93 LEU A O 1
ATOM 691 N N . CYS A 1 94 ? -3.011 -33.528 15.582 1.00 45.11 94 CYS A N 1
ATOM 692 C CA . CYS A 1 94 ? -3.715 -32.799 14.534 1.00 49.33 94 CYS A CA 1
ATOM 693 C C . CYS A 1 94 ? -2.935 -31.580 14.057 1.00 46.13 94 CYS A C 1
ATOM 694 O O . CYS A 1 94 ? -3.204 -31.079 12.961 1.00 45.45 94 CYS A O 1
ATOM 697 N N . ARG A 1 95 ? -1.981 -31.093 14.853 1.00 44.54 95 ARG A N 1
ATOM 698 C CA . ARG A 1 95 ? -1.095 -30.026 14.405 1.00 41.26 95 ARG A CA 1
ATOM 699 C C . ARG A 1 95 ? -0.000 -30.528 13.474 1.00 44.79 95 ARG A C 1
ATOM 700 O O . ARG A 1 95 ? 0.580 -29.727 12.733 1.00 46.05 95 ARG A O 1
ATOM 708 N N . GLY A 1 96 ? 0.298 -31.825 13.499 1.00 47.43 96 GLY A N 1
ATOM 709 C CA . GLY A 1 96 ? 1.331 -32.398 12.664 1.00 50.17 96 GLY A CA 1
ATOM 710 C C . GLY A 1 96 ? 2.681 -32.566 13.326 1.00 51.79 96 GLY A C 1
ATOM 711 O O . GLY A 1 96 ? 3.609 -33.063 12.677 1.00 54.43 96 GLY A O 1
ATOM 712 N N . VAL A 1 97 ? 2.826 -32.166 14.589 1.00 47.98 97 VAL A N 1
ATOM 713 C CA . VAL A 1 97 ? 4.090 -32.322 15.300 1.00 45.86 97 VAL A CA 1
ATOM 714 C C . VAL A 1 97 ? 4.148 -33.716 15.913 1.00 46.21 97 VAL A C 1
ATOM 715 O O . VAL A 1 97 ? 4.046 -33.880 17.134 1.00 44.66 97 VAL A O 1
ATOM 719 N N . TYR A 1 98 ? 4.320 -34.731 15.062 1.00 46.55 98 TYR A N 1
ATOM 720 C CA . TYR A 1 98 ? 4.302 -36.112 15.536 1.00 46.58 98 TYR A CA 1
ATOM 721 C C . TYR A 1 98 ? 5.481 -36.403 16.456 1.00 47.08 98 TYR A C 1
ATOM 722 O O . TYR A 1 98 ? 5.350 -37.174 17.414 1.00 46.44 98 TYR A O 1
ATOM 731 N N . ALA A 1 99 ? 6.641 -35.800 16.182 1.00 47.48 99 ALA A N 1
ATOM 732 C CA . ALA A 1 99 ? 7.798 -36.009 17.046 1.00 49.09 99 ALA A CA 1
ATOM 733 C C . ALA A 1 99 ? 7.590 -35.388 18.420 1.00 50.71 99 ALA A C 1
ATOM 734 O O . ALA A 1 99 ? 8.084 -35.920 19.421 1.00 50.55 99 ALA A O 1
ATOM 736 N N . THR A 1 100 ? 6.865 -34.270 18.490 1.00 51.50 100 THR A N 1
ATOM 737 C CA . THR A 1 100 ? 6.569 -33.659 19.781 1.00 52.98 100 THR A CA 1
ATOM 738 C C . THR A 1 100 ? 5.543 -34.479 20.554 1.00 48.02 100 THR A C 1
ATOM 739 O O . THR A 1 100 ? 5.657 -34.636 21.776 1.00 45.79 100 THR A O 1
ATOM 743 N N . ALA A 1 101 ? 4.538 -35.015 19.858 1.00 45.05 101 ALA A N 1
ATOM 744 C CA . ALA A 1 101 ? 3.526 -35.830 20.523 1.00 43.66 101 ALA A CA 1
ATOM 745 C C . ALA A 1 101 ? 4.127 -37.117 21.074 1.00 42.72 101 ALA A C 1
ATOM 746 O O . ALA A 1 101 ? 3.814 -37.522 22.200 1.00 40.85 101 ALA A O 1
ATOM 748 N N . ALA A 1 102 ? 4.990 -37.773 20.295 1.00 43.87 102 ALA A N 1
ATOM 749 C CA . ALA A 1 102 ? 5.642 -38.987 20.775 1.00 42.33 102 ALA A CA 1
ATOM 750 C C . ALA A 1 102 ? 6.571 -38.688 21.944 1.00 40.45 102 ALA A C 1
ATOM 751 O O . ALA A 1 102 ? 6.691 -39.496 22.872 1.00 42.43 102 ALA A O 1
ATOM 753 N N . ALA A 1 103 ? 7.235 -37.530 21.918 1.00 37.37 103 ALA A N 1
ATOM 754 C CA . ALA A 1 103 ? 8.097 -37.149 23.031 1.00 37.87 103 ALA A CA 1
ATOM 755 C C . ALA A 1 103 ? 7.281 -36.838 24.280 1.00 40.39 103 ALA A C 1
ATOM 756 O O . ALA A 1 103 ? 7.707 -37.147 25.398 1.00 39.75 103 ALA A O 1
ATOM 758 N N . TYR A 1 104 ? 6.105 -36.227 24.111 1.00 38.73 104 TYR A N 1
ATOM 759 C CA . TYR A 1 104 ? 5.266 -35.925 25.266 1.00 38.05 104 TYR A CA 1
ATOM 760 C C . TYR A 1 104 ? 4.664 -37.193 25.857 1.00 35.31 104 TYR A C 1
ATOM 761 O O . TYR A 1 104 ? 4.573 -37.330 27.082 1.00 35.33 104 TYR A O 1
ATOM 770 N N . ALA A 1 105 ? 4.246 -38.129 25.003 1.00 35.39 105 ALA A N 1
ATOM 771 C CA . ALA A 1 105 ? 3.758 -39.410 25.502 1.00 40.29 105 ALA A CA 1
ATOM 772 C C . ALA A 1 105 ? 4.884 -40.214 26.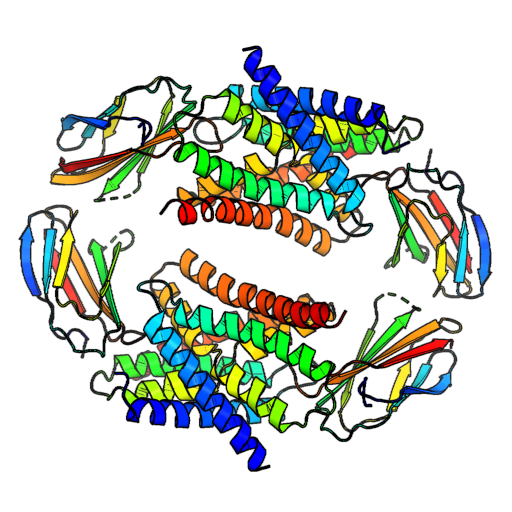137 1.00 40.23 105 ALA A C 1
ATOM 773 O O . ALA A 1 105 ? 4.688 -40.858 27.174 1.00 39.27 105 ALA A O 1
ATOM 775 N N . GLY A 1 106 ? 6.073 -40.182 25.533 1.00 41.58 106 GLY A N 1
ATOM 776 C CA . GLY A 1 106 ? 7.201 -40.900 26.102 1.00 40.45 106 GLY A CA 1
ATOM 777 C C . GLY A 1 106 ? 7.663 -40.312 27.422 1.00 43.50 106 GLY A C 1
ATOM 778 O O . GLY A 1 106 ? 7.971 -41.048 28.364 1.00 44.55 106 GLY A O 1
ATOM 779 N N . ALA A 1 107 ? 7.720 -38.981 27.510 1.00 44.02 107 ALA A N 1
ATOM 780 C CA . ALA A 1 107 ? 8.112 -38.346 28.763 1.00 42.76 107 ALA A CA 1
ATOM 781 C C . ALA A 1 107 ? 7.065 -38.553 29.849 1.00 43.95 107 ALA A C 1
ATOM 782 O O . ALA A 1 107 ? 7.410 -38.637 31.033 1.00 41.15 107 ALA A O 1
ATOM 784 N N . SER A 1 108 ? 5.788 -38.639 29.472 1.00 43.20 108 SER A N 1
ATOM 785 C CA . SER A 1 108 ? 4.743 -38.880 30.461 1.00 39.33 108 SER A CA 1
ATOM 786 C C . SER A 1 108 ? 4.718 -40.338 30.904 1.00 39.05 108 SER A C 1
ATOM 787 O O . SER A 1 108 ? 4.571 -40.621 32.098 1.00 37.16 108 SER A O 1
ATOM 790 N N . LEU A 1 109 ? 4.863 -41.273 29.964 1.00 39.61 109 LEU A N 1
ATOM 791 C CA . LEU A 1 109 ? 4.826 -42.689 30.314 1.00 44.17 109 LEU A CA 1
ATOM 792 C C . LEU A 1 109 ? 6.110 -43.115 31.017 1.00 45.89 109 LEU A C 1
ATOM 793 O O . LEU A 1 109 ? 6.090 -43.508 32.189 1.00 45.23 109 LEU A O 1
ATOM 798 N N . ALA A 1 110 ? 7.242 -43.044 30.311 1.00 44.69 110 ALA A N 1
ATOM 799 C CA . ALA A 1 110 ? 8.509 -43.473 30.895 1.00 42.53 110 ALA A CA 1
ATOM 800 C C . ALA A 1 110 ? 8.897 -42.617 32.093 1.00 42.01 110 ALA A C 1
ATOM 801 O O . ALA A 1 110 ? 9.550 -43.108 33.020 1.00 46.22 110 ALA A O 1
ATOM 803 N N . GLY A 1 111 ? 8.508 -41.342 32.093 1.00 39.86 111 GLY A N 1
ATOM 804 C CA . GLY A 1 111 ? 8.819 -40.489 33.227 1.00 36.89 111 GLY A CA 1
ATOM 805 C C . GLY A 1 111 ? 8.043 -40.868 34.473 1.00 32.84 111 GLY A C 1
ATOM 806 O O . GLY A 1 111 ? 8.598 -40.901 35.574 1.00 37.15 111 GLY A O 1
ATOM 807 N N . SER A 1 112 ? 6.749 -41.161 34.319 1.00 28.80 112 SER A N 1
ATOM 808 C CA . SER A 1 112 ? 5.932 -41.517 35.475 1.00 37.28 112 SER A CA 1
ATOM 809 C C . SER A 1 112 ? 6.369 -42.847 36.076 1.00 35.20 112 SER A C 1
ATOM 810 O O . SER A 1 112 ? 6.419 -42.993 37.303 1.00 34.59 112 SER A O 1
ATOM 813 N N . LEU A 1 113 ? 6.688 -43.830 35.229 1.00 34.93 113 LEU A N 1
ATOM 814 C CA . LEU A 1 113 ? 7.140 -45.122 35.735 1.00 35.79 113 LEU A CA 1
ATOM 815 C C . LEU A 1 113 ? 8.469 -44.993 36.469 1.00 35.72 113 LEU A C 1
ATOM 816 O O . LEU A 1 113 ? 8.686 -45.649 37.495 1.00 38.00 113 LEU A O 1
ATOM 821 N N . ALA A 1 114 ? 9.369 -44.147 35.962 1.00 34.70 114 ALA A N 1
ATOM 822 C CA . ALA A 1 114 ? 10.657 -43.957 36.620 1.00 35.17 114 ALA A CA 1
ATOM 823 C C . ALA A 1 114 ? 10.496 -43.245 37.958 1.00 34.77 114 ALA A C 1
ATOM 824 O O . ALA A 1 114 ? 11.163 -43.597 38.938 1.00 32.74 114 ALA A O 1
ATOM 826 N N . MET A 1 115 ? 9.621 -42.237 38.018 1.00 34.99 115 MET A N 1
ATOM 827 C CA . MET A 1 115 ? 9.366 -41.563 39.287 1.00 35.94 115 MET A CA 1
ATOM 828 C C . MET A 1 115 ? 8.693 -42.493 40.287 1.00 39.48 115 MET A C 1
ATOM 829 O O . MET A 1 115 ? 8.951 -42.395 41.492 1.00 34.74 115 MET A O 1
ATOM 834 N N . THR A 1 116 ? 7.831 -43.397 39.811 1.00 28.27 116 THR A N 1
ATOM 835 C CA . THR A 1 116 ? 7.229 -44.381 40.704 1.00 28.90 116 THR A CA 1
ATOM 836 C C . THR A 1 116 ? 8.287 -45.316 41.277 1.00 32.36 116 THR A C 1
ATOM 837 O O . THR A 1 116 ? 8.265 -45.633 42.472 1.00 34.32 116 THR A O 1
ATOM 841 N N . GLY A 1 117 ? 9.225 -45.762 40.439 1.00 34.36 117 GLY A N 1
ATOM 842 C CA . GLY A 1 117 ? 10.329 -46.563 40.942 1.00 33.59 117 GLY A CA 1
ATOM 843 C C . GLY A 1 117 ? 11.215 -45.791 41.901 1.00 35.54 117 GLY A C 1
ATOM 844 O O . GLY A 1 117 ? 11.701 -46.340 42.892 1.00 39.13 117 GLY A O 1
ATOM 845 N N . LEU A 1 118 ? 11.436 -44.504 41.619 1.00 37.92 118 LEU A N 1
ATOM 846 C CA . LEU A 1 118 ? 12.197 -43.668 42.542 1.00 40.66 118 LEU A CA 1
ATOM 847 C C . LEU A 1 118 ? 11.454 -43.483 43.859 1.00 36.31 118 LEU A C 1
ATOM 848 O O . LEU A 1 118 ? 12.074 -43.449 44.928 1.00 37.22 118 LEU A O 1
ATOM 853 N N . GLY A 1 119 ? 10.126 -43.359 43.801 1.00 32.75 119 GLY A N 1
ATOM 854 C CA . GLY A 1 119 ? 9.355 -43.217 45.025 1.00 33.59 119 GLY A CA 1
ATOM 855 C C . GLY A 1 119 ? 9.402 -44.461 45.890 1.00 34.83 119 GLY A C 1
ATOM 856 O O . GLY A 1 119 ? 9.506 -44.371 47.117 1.00 37.14 119 GLY A O 1
ATOM 857 N N . LEU A 1 120 ? 9.325 -45.639 45.266 1.00 34.91 120 LEU A N 1
ATOM 858 C CA . LEU A 1 120 ? 9.453 -46.884 46.015 1.00 37.82 120 LEU A CA 1
ATOM 859 C C . LEU A 1 120 ? 10.841 -47.013 46.630 1.00 34.33 120 LEU A C 1
ATOM 860 O O . LEU A 1 120 ? 10.978 -47.396 47.798 1.00 33.47 120 LEU A O 1
ATOM 865 N N . ALA A 1 121 ? 11.882 -46.688 45.860 1.00 32.84 121 ALA A N 1
ATOM 866 C CA . ALA A 1 121 ? 13.245 -46.848 46.352 1.00 29.51 121 ALA A CA 1
ATOM 867 C C . ALA A 1 121 ? 13.589 -45.821 47.422 1.00 38.64 121 ALA A C 1
ATOM 868 O O . ALA A 1 121 ? 14.425 -46.093 48.290 1.00 39.21 121 ALA A O 1
ATOM 870 N N . THR A 1 122 ? 12.962 -44.643 47.381 1.00 38.91 122 THR A N 1
ATOM 871 C CA . THR A 1 122 ? 13.266 -43.609 48.366 1.00 39.19 122 THR A CA 1
ATOM 872 C C . THR A 1 122 ? 12.824 -44.032 49.761 1.00 38.95 122 THR A C 1
ATOM 873 O O . THR A 1 122 ? 13.581 -43.901 50.730 1.00 41.12 122 THR A O 1
ATOM 877 N N . VAL A 1 123 ? 11.599 -44.544 49.883 1.00 38.27 123 VAL A N 1
ATOM 878 C CA . VAL A 1 123 ? 11.091 -44.944 51.192 1.00 40.03 123 VAL A CA 1
ATOM 879 C C . VAL A 1 123 ? 11.783 -46.214 51.671 1.00 38.39 123 VAL A C 1
ATOM 880 O O . VAL A 1 123 ? 12.165 -46.323 52.842 1.00 38.54 123 VAL A O 1
ATOM 884 N N . ARG A 1 124 ? 11.960 -47.192 50.778 1.00 38.56 124 ARG A N 1
ATOM 885 C CA . ARG A 1 124 ? 12.620 -48.435 51.163 1.00 40.62 124 ARG A CA 1
ATOM 886 C C . ARG A 1 124 ? 14.066 -48.198 51.581 1.00 43.54 124 ARG A C 1
ATOM 887 O O . ARG A 1 124 ? 14.606 -48.949 52.401 1.00 47.15 124 ARG A O 1
ATOM 895 N N . LEU A 1 125 ? 14.706 -47.162 51.034 1.00 41.80 125 LEU A N 1
ATOM 896 C CA . LEU A 1 125 ? 16.050 -46.807 51.476 1.00 42.08 125 LEU A CA 1
ATOM 897 C C . LEU A 1 125 ? 16.025 -46.207 52.877 1.00 40.38 125 LEU A C 1
ATOM 898 O O . LEU A 1 125 ? 16.883 -46.522 53.710 1.00 42.09 125 LEU A O 1
ATOM 903 N N . LEU A 1 126 ? 15.043 -45.349 53.159 1.00 39.55 126 LEU A N 1
ATOM 904 C CA . LEU A 1 126 ? 14.942 -44.709 54.465 1.00 37.70 126 LEU A CA 1
ATOM 905 C C . LEU A 1 126 ? 14.459 -45.656 55.557 1.00 43.84 126 LEU A C 1
ATOM 906 O O . LEU A 1 126 ? 14.468 -45.271 56.731 1.00 47.16 126 LEU A O 1
ATOM 911 N N . LEU A 1 127 ? 14.040 -46.870 55.206 1.00 47.20 127 LEU A N 1
ATOM 912 C CA . LEU A 1 127 ? 13.579 -47.841 56.189 1.00 47.43 127 LEU A CA 1
ATOM 913 C C . LEU A 1 127 ? 14.679 -48.777 56.671 1.00 47.08 127 LEU A C 1
ATOM 914 O O . LEU A 1 127 ? 14.488 -49.458 57.685 1.00 47.46 127 LEU A O 1
ATOM 919 N N . ARG A 1 128 ? 15.814 -48.829 55.982 1.00 50.83 128 ARG A N 1
ATOM 920 C CA . ARG A 1 128 ? 16.901 -49.718 56.374 1.00 54.25 128 ARG A CA 1
ATOM 921 C C . ARG A 1 128 ? 17.626 -49.188 57.607 1.00 52.07 128 ARG A C 1
ATOM 922 O O . ARG A 1 128 ? 17.366 -48.073 58.060 1.00 50.52 128 ARG A O 1
ATOM 930 N N . ALA B 1 5 ? -10.489 -17.391 41.750 1.00 54.53 5 ALA B N 1
ATOM 931 C CA . ALA B 1 5 ? -11.873 -17.134 42.129 1.00 53.79 5 ALA B CA 1
ATOM 932 C C . ALA B 1 5 ? -12.439 -18.296 42.938 1.00 56.94 5 ALA B C 1
ATOM 933 O O . ALA B 1 5 ? -12.133 -19.456 42.660 1.00 56.77 5 ALA B O 1
ATOM 935 N N . PRO B 1 6 ? -13.262 -17.985 43.943 1.00 59.10 6 PRO B N 1
ATOM 936 C CA . PRO B 1 6 ? -13.861 -19.061 44.750 1.00 57.82 6 PRO B CA 1
ATOM 937 C C . PRO B 1 6 ? -14.791 -19.962 43.956 1.00 53.18 6 PRO B C 1
ATOM 938 O O . PRO B 1 6 ? -14.882 -21.158 44.258 1.00 50.46 6 PRO B O 1
ATOM 942 N N . LEU B 1 7 ? -15.482 -19.425 42.947 1.00 52.65 7 LEU B N 1
ATOM 943 C CA . LEU B 1 7 ? -16.343 -20.258 42.113 1.00 51.80 7 LEU B CA 1
ATOM 944 C C . LEU B 1 7 ? -15.535 -21.311 41.366 1.00 49.12 7 LEU B C 1
ATOM 945 O O . LEU B 1 7 ? -16.003 -22.437 41.163 1.00 48.21 7 LEU B O 1
ATOM 950 N N . ASN B 1 8 ? -14.314 -20.963 40.951 1.00 47.18 8 ASN B N 1
ATOM 951 C CA . ASN B 1 8 ? -13.472 -21.924 40.245 1.00 44.58 8 ASN B CA 1
ATOM 952 C C . ASN B 1 8 ? -13.052 -23.068 41.159 1.00 39.02 8 ASN B C 1
ATOM 953 O O . ASN B 1 8 ? -13.016 -24.227 40.731 1.00 38.60 8 ASN B O 1
ATOM 958 N N . PHE B 1 9 ? -12.728 -22.763 42.418 1.00 37.79 9 PHE B N 1
ATOM 959 C CA . PHE B 1 9 ? -12.386 -23.818 43.366 1.00 38.38 9 PHE B CA 1
ATOM 960 C C . PHE B 1 9 ? -13.580 -24.725 43.636 1.00 39.26 9 PHE B C 1
ATOM 961 O O . PHE B 1 9 ? -13.422 -25.939 43.807 1.00 41.12 9 PHE B O 1
ATOM 969 N N . ILE B 1 10 ? -14.785 -24.153 43.673 1.00 39.58 10 ILE B N 1
ATOM 970 C CA . ILE B 1 10 ? -15.977 -24.946 43.953 1.00 37.34 10 ILE B CA 1
ATOM 971 C C . ILE B 1 10 ? -16.339 -25.815 42.755 1.00 36.94 10 ILE B C 1
ATOM 972 O O . ILE B 1 10 ? -16.689 -26.992 42.908 1.00 36.35 10 ILE B O 1
ATOM 977 N N . ALA B 1 11 ? -16.259 -25.254 41.545 1.00 32.80 11 ALA B N 1
ATOM 978 C CA . ALA B 1 11 ? -16.597 -26.023 40.351 1.00 32.98 11 ALA B CA 1
ATOM 979 C C . ALA B 1 11 ? -15.629 -27.182 40.148 1.00 35.11 11 ALA B C 1
ATOM 980 O O . ALA B 1 11 ? -16.041 -28.289 39.780 1.00 34.56 11 ALA B O 1
ATOM 982 N N . ILE B 1 12 ? -14.337 -26.948 40.385 1.00 32.08 12 ILE B N 1
ATOM 983 C CA . ILE B 1 12 ? -13.351 -28.015 40.245 1.00 32.24 12 ILE B CA 1
ATOM 984 C C . ILE B 1 12 ? -13.498 -29.030 41.371 1.00 33.36 12 ILE B C 1
ATOM 985 O O . ILE B 1 12 ? -13.353 -30.240 41.157 1.00 34.66 12 ILE B O 1
ATOM 990 N N . GLY B 1 13 ? -13.795 -28.560 42.583 1.00 34.43 13 GLY B N 1
ATOM 991 C CA . GLY B 1 13 ? -13.913 -29.470 43.710 1.00 28.66 13 GLY B CA 1
ATOM 992 C C . GLY B 1 13 ? -15.094 -30.413 43.586 1.00 30.06 13 GLY B C 1
ATOM 993 O O . GLY B 1 13 ? -14.994 -31.595 43.927 1.00 36.02 13 GLY B O 1
ATOM 994 N N . ILE B 1 14 ? -16.229 -29.907 43.099 1.00 27.55 14 ILE B N 1
ATOM 995 C CA . ILE B 1 14 ? -17.408 -30.752 42.935 1.00 32.67 14 ILE B CA 1
ATOM 996 C C . ILE B 1 14 ? -17.179 -31.775 41.830 1.00 33.48 14 ILE B C 1
ATOM 997 O O . ILE B 1 14 ? -17.487 -32.963 41.986 1.00 37.44 14 ILE B O 1
ATOM 1002 N N . GLY B 1 15 ? -16.632 -31.330 40.697 1.00 32.07 15 GLY B N 1
ATOM 1003 C CA . GLY B 1 15 ? -16.390 -32.248 39.596 1.00 27.21 15 GLY B CA 1
ATOM 1004 C C . GLY B 1 15 ? -15.393 -33.335 39.952 1.00 27.07 15 GLY B C 1
ATOM 1005 O O . GLY B 1 15 ? -15.634 -34.520 39.708 1.00 33.51 15 GLY B O 1
ATOM 1006 N N . ALA B 1 16 ? -14.260 -32.944 40.543 1.00 27.11 16 ALA B N 1
ATOM 1007 C CA . ALA B 1 16 ? -13.233 -33.920 40.893 1.00 27.01 16 ALA B CA 1
ATOM 1008 C C . ALA B 1 16 ? -13.747 -34.922 41.917 1.00 26.94 16 ALA B C 1
ATOM 1009 O O . ALA B 1 16 ? -13.400 -36.108 41.865 1.00 28.37 16 ALA B O 1
ATOM 1011 N N . THR B 1 17 ? -14.575 -34.463 42.858 1.00 29.65 17 THR B N 1
ATOM 1012 C CA . THR B 1 17 ? -15.169 -35.370 43.833 1.00 30.19 17 THR B CA 1
ATOM 1013 C C . THR B 1 17 ? -16.066 -36.395 43.149 1.00 31.54 17 THR B C 1
ATOM 1014 O O . THR B 1 17 ? -15.997 -37.595 43.443 1.00 31.67 17 THR B O 1
ATOM 1018 N N . LEU B 1 18 ? -16.913 -35.938 42.224 1.00 33.33 18 LEU B N 1
ATOM 1019 C CA . LEU B 1 18 ? -17.777 -36.860 41.493 1.00 34.31 18 LEU B CA 1
ATOM 1020 C C . LEU B 1 18 ? -16.965 -37.785 40.595 1.00 33.63 18 LEU B C 1
ATOM 1021 O O . LEU B 1 18 ? -17.257 -38.983 40.502 1.00 31.98 18 LEU B O 1
ATOM 1026 N N . GLY B 1 19 ? -15.939 -37.250 39.930 1.00 26.72 19 GLY B N 1
ATOM 1027 C CA . GLY B 1 19 ? -15.120 -38.081 39.063 1.00 31.91 19 GLY B CA 1
ATOM 1028 C C . GLY B 1 19 ? -14.324 -39.122 39.828 1.00 34.54 19 GLY B C 1
ATOM 1029 O O . GLY B 1 19 ? -14.182 -40.261 39.376 1.00 26.46 19 GLY B O 1
ATOM 1030 N N . ALA B 1 20 ? -13.790 -38.746 40.993 1.00 26.61 20 ALA B N 1
ATOM 1031 C CA . ALA B 1 20 ? -13.048 -39.704 41.805 1.00 34.91 20 ALA B CA 1
ATOM 1032 C C . ALA B 1 20 ? -13.969 -40.779 42.367 1.00 26.53 20 ALA B C 1
ATOM 1033 O O . ALA B 1 20 ? -13.588 -41.953 42.437 1.00 28.22 20 ALA B O 1
ATOM 1035 N N . TRP B 1 21 ? -15.180 -40.394 42.779 1.00 27.02 21 TRP B N 1
ATOM 1036 C CA . TRP B 1 21 ? -16.153 -41.381 43.237 1.00 26.56 21 TRP B CA 1
ATOM 1037 C C . TRP B 1 21 ? -16.466 -42.390 42.141 1.00 34.06 21 TRP B C 1
ATOM 1038 O O . TRP B 1 21 ? -16.528 -43.598 42.398 1.00 33.35 21 TRP B O 1
ATOM 1049 N N . LEU B 1 22 ? -16.657 -41.914 40.908 1.00 32.66 22 LEU B N 1
ATOM 1050 C CA . LEU B 1 22 ? -16.925 -42.823 39.800 1.00 36.33 22 LEU B CA 1
ATOM 1051 C C . LEU B 1 22 ? -15.736 -43.740 39.539 1.00 37.39 22 LEU B C 1
ATOM 1052 O O . LEU B 1 22 ? -15.909 -44.946 39.327 1.00 39.95 22 LEU B O 1
ATOM 1057 N N . ARG B 1 23 ? -14.520 -43.187 39.556 1.00 36.31 23 ARG B N 1
ATOM 1058 C CA . ARG B 1 23 ? -13.332 -44.006 39.334 1.00 32.08 23 ARG B CA 1
ATOM 1059 C C . ARG B 1 23 ? -13.173 -45.058 40.425 1.00 28.18 23 ARG B C 1
ATOM 1060 O O . ARG B 1 23 ? -12.814 -46.207 40.141 1.00 26.23 23 ARG B O 1
ATOM 1068 N N . TRP B 1 24 ? -13.437 -44.685 41.679 1.00 26.33 24 TRP B N 1
ATOM 1069 C CA . TRP B 1 24 ? -13.305 -45.635 42.779 1.00 28.47 24 TRP B CA 1
ATOM 1070 C C . TRP B 1 24 ? -14.299 -46.781 42.635 1.00 31.86 24 TRP B C 1
ATOM 1071 O O . TRP B 1 24 ? -13.930 -47.956 42.744 1.00 32.90 24 TRP B O 1
ATOM 1082 N N . VAL B 1 25 ? -15.571 -46.454 42.390 1.00 26.34 25 VAL B N 1
ATOM 1083 C CA . VAL B 1 25 ? -16.590 -47.490 42.239 1.00 35.36 25 VAL B CA 1
ATOM 1084 C C . VAL B 1 25 ? -16.272 -48.384 41.046 1.00 31.95 25 VAL B C 1
ATOM 1085 O O . VAL B 1 25 ? -16.414 -49.610 41.118 1.00 34.63 25 VAL B O 1
ATOM 1089 N N . LEU B 1 26 ? -15.829 -47.786 39.935 1.00 29.21 26 LEU B N 1
ATOM 1090 C CA . LEU B 1 26 ? -15.419 -48.581 38.781 1.00 28.60 26 LEU B CA 1
ATOM 1091 C C . LEU B 1 26 ? -14.317 -49.564 39.152 1.00 27.91 26 LEU B C 1
ATOM 1092 O O . LEU B 1 26 ? -14.288 -50.693 38.651 1.00 32.29 26 LEU B O 1
ATOM 1097 N N . GLY B 1 27 ? -13.402 -49.152 40.031 1.00 28.68 27 GLY B N 1
ATOM 1098 C CA . GLY B 1 27 ? -12.355 -50.058 40.468 1.00 26.21 27 GLY B CA 1
ATOM 1099 C C . GLY B 1 27 ? -12.884 -51.187 41.332 1.00 31.82 27 GLY B C 1
ATOM 1100 O O . GLY B 1 27 ? -12.454 -52.335 41.198 1.00 29.94 27 GLY B O 1
ATOM 1101 N N . LEU B 1 28 ? -13.828 -50.881 42.225 1.00 32.59 28 LEU B N 1
ATOM 1102 C CA . LEU B 1 28 ? -14.384 -51.913 43.094 1.00 34.21 28 LEU B CA 1
ATOM 1103 C C . LEU B 1 28 ? -15.180 -52.947 42.308 1.00 38.82 28 LEU B C 1
ATOM 1104 O O . LEU B 1 28 ? -15.217 -54.121 42.694 1.00 43.19 28 LEU B O 1
ATOM 1109 N N . LYS B 1 29 ? -15.810 -52.540 41.207 1.00 38.93 29 LYS B N 1
ATOM 1110 C CA . LYS B 1 29 ? -16.686 -53.428 40.455 1.00 39.74 29 LYS B CA 1
ATOM 1111 C C . LYS B 1 29 ? -15.992 -54.131 39.296 1.00 41.39 29 LYS B C 1
ATOM 1112 O O . LYS B 1 29 ? -16.457 -55.195 38.873 1.00 44.49 29 LYS B O 1
ATOM 1118 N N . LEU B 1 30 ? -14.899 -53.575 38.774 1.00 39.25 30 LEU B N 1
ATOM 1119 C CA . LEU B 1 30 ? -14.298 -54.085 37.548 1.00 37.36 30 LEU B CA 1
ATOM 1120 C C . LEU B 1 30 ? -12.858 -54.550 37.693 1.00 41.62 30 LEU B C 1
ATOM 1121 O O . LEU B 1 30 ? -12.445 -55.434 36.939 1.00 45.43 30 LEU B O 1
ATOM 1126 N N . ASN B 1 31 ? -12.081 -53.982 38.615 1.00 44.71 31 ASN B N 1
ATOM 1127 C CA . ASN B 1 31 ? -10.682 -54.377 38.753 1.00 49.55 31 ASN B CA 1
ATOM 1128 C C . ASN B 1 31 ? -10.582 -55.860 39.081 1.00 52.24 31 ASN B C 1
ATOM 1129 O O . ASN B 1 31 ? -11.064 -56.310 40.125 1.00 52.76 31 ASN B O 1
ATOM 1134 N N . GLY B 1 32 ? -9.962 -56.619 38.177 1.00 54.49 32 GLY B N 1
ATOM 1135 C CA . GLY B 1 32 ? -9.783 -58.039 38.384 1.00 60.26 32 GLY B CA 1
ATOM 1136 C C . GLY B 1 32 ? -8.463 -58.366 39.056 1.00 65.04 32 GLY B C 1
ATOM 1137 O O . GLY B 1 32 ? -7.568 -57.532 39.172 1.00 67.52 32 GLY B O 1
ATOM 1138 N N . ALA B 1 33 ? -8.356 -59.617 39.505 1.00 68.98 33 ALA B N 1
ATOM 1139 C CA . ALA B 1 33 ? -7.137 -60.070 40.160 1.00 69.53 33 ALA B CA 1
ATOM 1140 C C . ALA B 1 33 ? -5.951 -60.115 39.207 1.00 75.04 33 ALA B C 1
ATOM 1141 O O . ALA B 1 33 ? -4.803 -60.089 39.662 1.00 76.40 33 ALA B O 1
ATOM 1143 N N . GLY B 1 34 ? -6.197 -60.175 37.901 1.00 85.24 34 GLY B N 1
ATOM 1144 C CA . GLY B 1 34 ? -5.119 -60.220 36.936 1.00 91.81 34 GLY B CA 1
ATOM 1145 C C . GLY B 1 34 ? -4.874 -58.896 36.242 1.00 98.63 34 GLY B C 1
ATOM 1146 O O . GLY B 1 34 ? -3.723 -58.487 36.063 1.00 102.47 34 GLY B O 1
ATOM 1147 N N . TRP B 1 35 ? -5.948 -58.213 35.849 1.00 82.75 35 TRP B N 1
ATOM 1148 C CA . TRP B 1 35 ? -5.839 -56.969 35.107 1.00 68.52 35 TRP B CA 1
ATOM 1149 C C . TRP B 1 35 ? -6.750 -55.904 35.701 1.00 53.11 35 TRP B C 1
ATOM 1150 O O . TRP B 1 35 ? -7.891 -56.196 36.080 1.00 45.29 35 TRP B O 1
ATOM 1161 N N . PRO B 1 36 ? -6.274 -54.661 35.795 1.00 46.05 36 PRO B N 1
ATOM 1162 C CA . PRO B 1 36 ? -7.091 -53.557 36.344 1.00 42.18 36 PRO B CA 1
ATOM 1163 C C . PRO B 1 36 ? -8.112 -53.026 35.340 1.00 36.13 36 PRO B C 1
ATOM 1164 O O . PRO B 1 36 ? -7.952 -51.978 34.713 1.00 34.28 36 PRO B O 1
ATOM 1168 N N . TRP B 1 37 ? -9.207 -53.774 35.178 1.00 33.95 37 TRP B N 1
ATOM 1169 C CA . TRP B 1 37 ? -10.259 -53.345 34.261 1.00 35.13 37 TRP B CA 1
ATOM 1170 C C . TRP B 1 37 ? -10.942 -52.071 34.741 1.00 35.84 37 TRP B C 1
ATOM 1171 O O . TRP B 1 37 ? -11.423 -51.282 33.919 1.00 36.19 37 TRP B O 1
ATOM 1182 N N . GLY B 1 38 ? -10.997 -51.850 36.056 1.00 33.84 38 GLY B N 1
ATOM 1183 C CA . GLY B 1 38 ? -11.620 -50.639 36.564 1.00 33.02 38 GLY B CA 1
ATOM 1184 C C . GLY B 1 38 ? -10.817 -49.392 36.247 1.00 33.18 38 GLY B C 1
ATOM 1185 O O . GLY B 1 38 ? -11.377 -48.368 35.848 1.00 28.45 38 GLY B O 1
ATOM 1186 N N . THR B 1 39 ? -9.494 -49.459 36.420 1.00 35.46 39 THR B N 1
ATOM 1187 C CA . THR B 1 39 ? -8.648 -48.314 36.097 1.00 34.94 39 THR B CA 1
ATOM 1188 C C . THR B 1 39 ? -8.636 -48.045 34.597 1.00 34.03 39 THR B C 1
ATOM 1189 O O . THR B 1 39 ? -8.715 -46.887 34.167 1.00 30.58 39 THR B O 1
ATOM 1193 N N . LEU B 1 40 ? -8.541 -49.101 33.787 1.00 33.95 40 LEU B N 1
ATOM 1194 C CA . LEU B 1 40 ? -8.541 -48.926 32.338 1.00 34.61 40 LEU B CA 1
ATOM 1195 C C . LEU B 1 40 ? -9.864 -48.346 31.854 1.00 31.31 40 LEU B C 1
ATOM 1196 O O . LEU B 1 40 ? -9.882 -47.462 30.989 1.00 34.45 40 LEU B O 1
ATOM 1201 N N . THR B 1 41 ? -10.982 -48.827 32.404 1.00 32.80 41 THR B N 1
ATOM 1202 C CA . THR B 1 41 ? -12.286 -48.298 32.016 1.00 31.99 41 THR B CA 1
ATOM 1203 C C . THR B 1 41 ? -12.403 -46.819 32.360 1.00 26.77 41 THR B C 1
ATOM 1204 O O . THR B 1 41 ? -12.917 -46.026 31.562 1.00 30.12 41 THR B O 1
ATOM 1208 N N . ALA B 1 42 ? -11.922 -46.428 33.543 1.00 28.54 42 ALA B N 1
ATOM 1209 C CA . ALA B 1 42 ? -11.979 -45.025 33.938 1.00 28.61 42 ALA B CA 1
ATOM 1210 C C . ALA B 1 42 ? -11.176 -44.148 32.986 1.00 27.11 42 ALA B C 1
ATOM 1211 O O . ALA B 1 42 ? -11.617 -43.053 32.617 1.00 29.66 42 ALA B O 1
ATOM 1213 N N . ASN B 1 43 ? -9.996 -44.615 32.570 1.00 26.41 43 ASN B N 1
ATOM 1214 C CA . ASN B 1 43 ? -9.168 -43.823 31.666 1.00 26.24 43 ASN B CA 1
ATOM 1215 C C . ASN B 1 43 ? -9.735 -43.816 30.251 1.00 32.77 43 ASN B C 1
ATOM 1216 O O . ASN B 1 43 ? -9.671 -42.794 29.558 1.00 33.05 43 ASN B O 1
ATOM 1221 N N . LEU B 1 44 ? -10.292 -44.945 29.801 1.00 30.68 44 LEU B N 1
ATOM 1222 C CA . LEU B 1 44 ? -10.847 -45.001 28.451 1.00 31.67 44 LEU B CA 1
ATOM 1223 C C . LEU B 1 44 ? -12.116 -44.166 28.336 1.00 29.81 44 LEU B C 1
ATOM 1224 O O . LEU B 1 44 ? -12.306 -43.451 27.346 1.00 34.63 44 LEU B O 1
ATOM 1229 N N . VAL B 1 45 ? -13.000 -44.250 29.333 1.00 27.79 45 VAL B N 1
ATOM 1230 C CA . VAL B 1 45 ? -14.201 -43.421 29.323 1.00 29.65 45 VAL B CA 1
ATOM 1231 C C . VAL B 1 45 ? -13.832 -41.949 29.455 1.00 29.75 45 VAL B C 1
ATOM 1232 O O . VAL B 1 45 ? -14.362 -41.096 28.734 1.00 28.97 45 VAL B O 1
ATOM 1236 N N . GLY B 1 46 ? -12.912 -41.630 30.367 1.00 32.00 46 GLY B N 1
ATOM 1237 C CA . GLY B 1 46 ? -12.485 -40.249 30.517 1.00 31.17 46 GLY B CA 1
ATOM 1238 C C . GLY B 1 46 ? -11.786 -39.718 29.281 1.00 30.19 46 GLY B C 1
ATOM 1239 O O . GLY B 1 46 ? -11.937 -38.547 28.926 1.00 28.56 46 GLY B O 1
ATOM 1240 N N . GLY B 1 47 ? -11.010 -40.571 28.610 1.00 32.24 47 GLY B N 1
ATOM 1241 C CA . GLY B 1 47 ? -10.389 -40.161 27.362 1.00 31.75 47 GLY B CA 1
ATOM 1242 C C . GLY B 1 47 ? -11.408 -39.899 26.270 1.00 33.67 47 GLY B C 1
ATOM 1243 O O . GLY B 1 47 ? -11.260 -38.963 25.480 1.00 32.47 47 GLY B O 1
ATOM 1244 N N . TYR B 1 48 ? -12.459 -40.719 26.213 1.00 33.53 48 TYR B N 1
ATOM 1245 C CA . TYR B 1 48 ? -13.525 -40.486 25.244 1.00 33.62 48 TYR B CA 1
ATOM 1246 C C . TYR B 1 48 ? -14.311 -39.226 25.582 1.00 31.87 48 TYR B C 1
ATOM 1247 O O . TYR B 1 48 ? -14.636 -38.432 24.692 1.00 29.88 48 TYR B O 1
ATOM 1256 N N . LEU B 1 49 ? -14.620 -39.024 26.865 1.00 29.17 49 LEU B N 1
ATOM 1257 C CA . LEU B 1 49 ? -15.469 -37.903 27.249 1.00 29.00 49 LEU B CA 1
ATOM 1258 C C . LEU B 1 49 ? -14.757 -36.566 27.090 1.00 30.30 49 LEU B C 1
ATOM 1259 O O . LEU B 1 49 ? -15.416 -35.545 26.865 1.00 29.76 49 LEU B O 1
ATOM 1264 N N . ILE B 1 50 ? -13.427 -36.539 27.200 1.00 32.92 50 ILE B N 1
ATOM 1265 C CA . ILE B 1 50 ? -12.729 -35.274 26.993 1.00 30.01 50 ILE B CA 1
ATOM 1266 C C . ILE B 1 50 ? -12.690 -34.926 25.512 1.00 30.01 50 ILE B C 1
ATOM 1267 O O . ILE B 1 50 ? -12.684 -33.744 25.146 1.00 34.19 50 ILE B O 1
ATOM 1272 N N . GLY B 1 51 ? -12.682 -35.933 24.635 1.00 32.34 51 GLY B N 1
ATOM 1273 C CA . GLY B 1 51 ? -12.834 -35.657 23.217 1.00 32.42 51 GLY B CA 1
ATOM 1274 C C . GLY B 1 51 ? -14.204 -35.097 22.894 1.00 34.34 51 GLY B C 1
ATOM 1275 O O . GLY B 1 51 ? -14.344 -34.233 22.024 1.00 34.03 51 GLY B O 1
ATOM 1276 N N . VAL B 1 52 ? -15.232 -35.574 23.597 1.00 35.92 52 VAL B N 1
ATOM 1277 C CA . VAL B 1 52 ? -16.572 -35.018 23.436 1.00 35.28 52 VAL B CA 1
ATOM 1278 C C . VAL B 1 52 ? -16.616 -33.586 23.956 1.00 31.63 52 VAL B C 1
ATOM 1279 O O . VAL B 1 52 ? -17.155 -32.687 23.300 1.00 29.99 52 VAL B O 1
ATOM 1283 N N . MET B 1 53 ? -16.043 -33.353 25.140 1.00 30.63 53 MET B N 1
ATOM 1284 C CA . MET B 1 53 ? -16.083 -32.020 25.736 1.00 30.80 53 MET B CA 1
ATOM 1285 C C . MET B 1 53 ? -15.326 -31.005 24.888 1.00 28.27 53 MET B C 1
ATOM 1286 O O . MET B 1 53 ? -15.800 -29.881 24.687 1.00 30.65 53 MET B O 1
ATOM 1291 N N . VAL B 1 54 ? -14.148 -31.381 24.383 1.00 29.78 54 VAL B N 1
ATOM 1292 C CA . VAL B 1 54 ? -13.358 -30.458 23.571 1.00 30.77 54 VAL B CA 1
ATOM 1293 C C . VAL B 1 54 ? -14.141 -30.027 22.337 1.00 34.53 54 VAL B C 1
ATOM 1294 O O . VAL B 1 54 ? -14.158 -28.843 21.975 1.00 37.60 54 VAL B O 1
ATOM 1298 N N . ALA B 1 55 ? -14.815 -30.973 21.680 1.00 33.05 55 ALA B N 1
ATOM 1299 C CA . ALA B 1 55 ? -15.614 -30.622 20.513 1.00 35.79 55 ALA B CA 1
ATOM 1300 C C . ALA B 1 55 ? -16.868 -29.848 20.901 1.00 37.68 55 ALA B C 1
ATOM 1301 O O . ALA B 1 55 ? -17.333 -29.000 20.131 1.00 39.42 55 ALA B O 1
ATOM 1303 N N . LEU B 1 56 ? -17.425 -30.119 22.084 1.00 27.79 56 LEU B N 1
ATOM 1304 C CA . LEU B 1 56 ? -18.601 -29.379 22.532 1.00 30.75 56 LEU B CA 1
ATOM 1305 C C . LEU B 1 56 ? -18.249 -27.941 22.890 1.00 33.14 56 LEU B C 1
ATOM 1306 O O . LEU B 1 56 ? -19.053 -27.027 22.671 1.00 28.33 56 LEU B O 1
ATOM 1311 N N . ILE B 1 57 ? -17.057 -27.721 23.448 1.00 34.15 57 ILE B N 1
ATOM 1312 C CA . ILE B 1 57 ? -16.645 -26.369 23.815 1.00 32.47 57 ILE B CA 1
ATOM 1313 C C . ILE B 1 57 ? -16.414 -25.524 22.568 1.00 31.62 57 ILE B C 1
ATOM 1314 O O . ILE B 1 57 ? -16.804 -24.351 22.517 1.00 28.75 57 ILE B O 1
ATOM 1319 N N . ALA B 1 58 ? -15.785 -26.105 21.542 1.00 31.65 58 ALA B N 1
ATOM 1320 C CA . ALA B 1 58 ? -15.558 -25.368 20.303 1.00 32.50 58 ALA B CA 1
ATOM 1321 C C . ALA B 1 58 ? -16.869 -25.013 19.614 1.00 32.53 58 ALA B C 1
ATOM 1322 O O . ALA B 1 58 ? -16.958 -23.975 18.949 1.00 32.37 58 ALA B O 1
ATOM 1324 N N . SER B 1 59 ? -17.891 -25.855 19.758 1.00 31.46 59 SER B N 1
ATOM 1325 C CA . SER B 1 59 ? -19.202 -25.575 19.191 1.00 32.05 59 SER B CA 1
ATOM 1326 C C . SER B 1 59 ? -20.088 -24.756 20.120 1.00 35.16 59 SER B C 1
ATOM 1327 O O . SER B 1 59 ? -21.176 -24.342 19.707 1.00 39.58 59 SER B O 1
ATOM 1330 N N . HIS B 1 60 ? -19.653 -24.513 21.355 1.00 35.37 60 HIS B N 1
ATOM 1331 C CA . HIS B 1 60 ? -20.386 -23.686 22.313 1.00 34.41 60 HIS B CA 1
ATOM 1332 C C . HIS B 1 60 ? -19.425 -22.704 22.971 1.00 38.34 60 HIS B C 1
ATOM 1333 O O . HIS B 1 60 ? -19.056 -22.863 24.141 1.00 29.04 60 HIS B O 1
ATOM 1340 N N . PRO B 1 61 ? -19.001 -21.665 22.244 1.00 38.70 61 PRO B N 1
ATOM 1341 C CA . PRO B 1 61 ? -18.110 -20.664 22.850 1.00 38.09 61 PRO B CA 1
ATOM 1342 C C . PRO B 1 61 ? -18.781 -19.818 23.919 1.00 38.65 61 PRO B C 1
ATOM 1343 O O . PRO B 1 61 ? -18.073 -19.148 24.683 1.00 38.24 61 PRO B O 1
ATOM 1347 N N . GLU B 1 62 ? -20.114 -19.828 24.003 1.00 41.76 62 GLU B N 1
ATOM 1348 C CA . GLU B 1 62 ? -20.803 -19.086 25.053 1.00 48.00 62 GLU B CA 1
ATOM 1349 C C . GLU B 1 62 ? -20.628 -19.722 26.425 1.00 41.67 62 GLU B C 1
ATOM 1350 O O . GLU B 1 62 ? -20.860 -19.050 27.435 1.00 41.80 62 GLU B O 1
ATOM 1356 N N . TRP B 1 63 ? -20.238 -20.991 26.484 1.00 37.03 63 TRP B N 1
ATOM 1357 C CA . TRP B 1 63 ? -20.071 -21.679 27.756 1.00 36.36 63 TRP B CA 1
ATOM 1358 C C . TRP B 1 63 ? -18.980 -21.004 28.580 1.00 36.58 63 TRP B C 1
ATOM 1359 O O . TRP B 1 63 ? -17.829 -20.924 28.123 1.00 29.20 63 TRP B O 1
ATOM 1370 N N . PRO B 1 64 ? -19.289 -20.505 29.777 1.00 34.63 64 PRO B N 1
ATOM 1371 C CA . PRO B 1 64 ? -18.266 -19.824 30.584 1.00 35.11 64 PRO B CA 1
ATOM 1372 C C . PRO B 1 64 ? -17.214 -20.775 31.132 1.00 40.56 64 PRO B C 1
ATOM 1373 O O . PRO B 1 64 ? -17.278 -21.988 30.911 1.00 41.90 64 PRO B O 1
ATOM 1377 N N . ALA B 1 65 ? -16.244 -20.225 31.867 1.00 42.50 65 ALA B N 1
ATOM 1378 C CA . ALA B 1 65 ? -15.095 -21.015 32.296 1.00 36.15 65 ALA B CA 1
ATOM 1379 C C . ALA B 1 65 ? -15.464 -22.054 33.348 1.00 36.78 65 ALA B C 1
ATOM 1380 O O . ALA B 1 65 ? -14.838 -23.119 33.403 1.00 32.22 65 ALA B O 1
ATOM 1382 N N . TRP B 1 66 ? -16.465 -21.774 34.189 1.00 37.69 66 TRP B N 1
ATOM 1383 C CA . TRP B 1 66 ? -16.777 -22.698 35.276 1.00 35.90 66 TRP B CA 1
ATOM 1384 C C . TRP B 1 66 ? -17.340 -24.016 34.755 1.00 35.36 66 TRP B C 1
ATOM 1385 O O . TRP B 1 66 ? -17.136 -25.062 35.381 1.00 33.26 66 TRP B O 1
ATOM 1396 N N . ILE B 1 67 ? -18.048 -23.989 33.624 1.00 36.33 67 ILE B N 1
ATOM 1397 C CA . ILE B 1 67 ? -18.451 -25.235 32.980 1.00 38.35 67 ILE B CA 1
ATOM 1398 C C . ILE B 1 67 ? -17.223 -26.002 32.507 1.00 38.94 67 ILE B C 1
ATOM 1399 O O . ILE B 1 67 ? -17.138 -27.227 32.658 1.00 38.87 67 ILE B O 1
ATOM 1404 N N . ARG B 1 68 ? -16.248 -25.288 31.942 1.00 42.33 68 ARG B N 1
ATOM 1405 C CA . ARG B 1 68 ? -15.021 -25.920 31.471 1.00 36.40 68 ARG B CA 1
ATOM 1406 C C . ARG B 1 68 ? -14.253 -26.563 32.620 1.00 32.53 68 ARG B C 1
ATOM 1407 O O . ARG B 1 68 ? -13.760 -27.690 32.497 1.00 27.79 68 ARG B O 1
ATOM 1415 N N . LEU B 1 69 ? -14.146 -25.861 33.748 1.00 28.06 69 LEU B N 1
ATOM 1416 C CA . LEU B 1 69 ? -13.365 -26.355 34.875 1.00 28.97 69 LEU B CA 1
ATOM 1417 C C . LEU B 1 69 ? -14.079 -27.471 35.626 1.00 32.54 69 LEU B C 1
ATOM 1418 O O . LEU B 1 69 ? -13.424 -28.391 36.129 1.00 33.36 69 LEU B O 1
ATOM 1423 N N . ALA B 1 70 ? -15.410 -27.417 35.709 1.00 32.72 70 ALA B N 1
ATOM 1424 C CA . ALA B 1 70 ? -16.140 -28.460 36.419 1.00 32.11 70 ALA B CA 1
ATOM 1425 C C . ALA B 1 70 ? -16.159 -29.761 35.628 1.00 31.61 70 ALA B C 1
ATOM 1426 O O . ALA B 1 70 ? -16.043 -30.849 36.205 1.00 32.92 70 ALA B O 1
ATOM 1428 N N . ALA B 1 71 ? -16.293 -29.671 34.304 1.00 31.25 71 ALA B N 1
ATOM 1429 C CA . ALA B 1 71 ? -16.447 -30.871 33.490 1.00 32.50 71 ALA B CA 1
ATOM 1430 C C . ALA B 1 71 ? -15.103 -31.523 33.184 1.00 27.25 71 ALA B C 1
ATOM 1431 O O . ALA B 1 71 ? -14.946 -32.737 33.350 1.00 34.36 71 ALA B O 1
ATOM 1433 N N . VAL B 1 72 ? -14.124 -30.737 32.740 1.00 32.21 72 VAL B N 1
ATOM 1434 C CA . VAL B 1 72 ? -12.857 -31.293 32.273 1.00 29.21 72 VAL B CA 1
ATOM 1435 C C . VAL B 1 72 ? -11.823 -31.291 33.391 1.00 28.60 72 VAL B C 1
ATOM 1436 O O . VAL B 1 72 ? -11.339 -32.351 33.803 1.00 30.41 72 VAL B O 1
ATOM 1440 N N . THR B 1 73 ? -11.466 -30.100 33.878 1.00 29.05 73 THR B N 1
ATOM 1441 C CA . THR B 1 73 ? -10.457 -30.007 34.929 1.00 27.47 73 THR B CA 1
ATOM 1442 C C . THR B 1 73 ? -10.904 -30.741 36.187 1.00 30.84 73 THR B C 1
ATOM 1443 O O . THR B 1 73 ? -10.092 -31.379 36.867 1.00 31.91 73 THR B O 1
ATOM 1447 N N . GLY B 1 74 ? -12.195 -30.678 36.501 1.00 32.31 74 GLY B N 1
ATOM 1448 C CA . GLY B 1 74 ? -12.720 -31.344 37.674 1.00 28.19 74 GLY B CA 1
ATOM 1449 C C . GLY B 1 74 ? -13.100 -32.791 37.439 1.00 27.09 74 GLY B C 1
ATOM 1450 O O . GLY B 1 74 ? -12.366 -33.701 37.838 1.00 28.97 74 GLY B O 1
ATOM 1451 N N . PHE B 1 75 ? -14.238 -33.015 36.776 1.00 27.06 75 PHE B N 1
ATOM 1452 C CA . PHE B 1 75 ? -14.801 -34.359 36.683 1.00 27.29 75 PHE B CA 1
ATOM 1453 C C . PHE B 1 75 ? -13.870 -35.305 35.932 1.00 30.36 75 PHE B C 1
ATOM 1454 O O . PHE B 1 75 ? -13.475 -36.354 36.455 1.00 26.71 75 PHE B O 1
ATOM 1462 N N . LEU B 1 76 ? -13.516 -34.954 34.694 1.00 26.84 76 LEU B N 1
ATOM 1463 C CA . LEU B 1 76 ? -12.635 -35.819 33.916 1.00 26.76 76 LEU B CA 1
ATOM 1464 C C . LEU B 1 76 ? -11.236 -35.878 34.510 1.00 33.56 76 LEU B C 1
ATOM 1465 O O . LEU B 1 76 ? -10.574 -36.920 34.429 1.00 31.27 76 LEU B O 1
ATOM 1470 N N . GLY B 1 77 ? -10.773 -34.778 35.112 1.00 34.92 77 GLY B N 1
ATOM 1471 C CA . GLY B 1 77 ? -9.489 -34.800 35.791 1.00 32.91 77 GLY B CA 1
ATOM 1472 C C . GLY B 1 77 ? -9.488 -35.686 37.021 1.00 35.79 77 GLY B C 1
ATOM 1473 O O . GLY B 1 77 ? -8.435 -36.162 37.446 1.00 39.26 77 GLY B O 1
ATOM 1474 N N . GLY B 1 78 ? -10.659 -35.914 37.611 1.00 34.75 78 GLY B N 1
ATOM 1475 C CA . GLY B 1 78 ? -10.783 -36.792 38.758 1.00 33.11 78 GLY B CA 1
ATOM 1476 C C . GLY B 1 78 ? -11.117 -38.209 38.349 1.00 29.53 78 GLY B C 1
ATOM 1477 O O . GLY B 1 78 ? -10.761 -39.164 39.044 1.00 30.62 78 GLY B O 1
ATOM 1478 N N . LEU B 1 79 ? -11.792 -38.356 37.207 1.00 28.27 79 LEU B N 1
ATOM 1479 C CA . LEU B 1 79 ? -12.168 -39.684 36.732 1.00 33.48 79 LEU B CA 1
ATOM 1480 C C . LEU B 1 79 ? -10.950 -40.465 36.253 1.00 26.42 79 LEU B C 1
ATOM 1481 O O . LEU B 1 79 ? -10.786 -41.644 36.587 1.00 26.35 79 LEU B O 1
ATOM 1486 N N . THR B 1 80 ? -10.090 -39.832 35.461 1.00 26.47 80 THR B N 1
ATOM 1487 C CA . THR B 1 80 ? -8.896 -40.506 34.980 1.00 26.47 80 THR B CA 1
ATOM 1488 C C . THR B 1 80 ? -7.785 -40.419 36.022 1.00 36.26 80 THR B C 1
ATOM 1489 O O . THR B 1 80 ? -7.884 -39.697 37.016 1.00 34.63 80 THR B O 1
ATOM 1493 N N . THR B 1 81 ? -6.717 -41.178 35.790 1.00 30.20 81 THR B N 1
ATOM 1494 C CA . THR B 1 81 ? -5.607 -41.216 36.730 1.00 33.13 81 THR B CA 1
ATOM 1495 C C . THR B 1 81 ? -4.360 -41.713 36.015 1.00 34.03 81 THR B C 1
ATOM 1496 O O . THR B 1 81 ? -4.420 -42.670 35.238 1.00 33.70 81 THR B O 1
ATOM 1500 N N . PHE B 1 82 ? -3.238 -41.048 36.275 1.00 32.22 82 PHE B N 1
ATOM 1501 C CA . PHE B 1 82 ? -1.944 -41.495 35.780 1.00 34.11 82 PHE B CA 1
ATOM 1502 C C . PHE B 1 82 ? -1.120 -42.199 36.847 1.00 38.51 82 PHE B C 1
ATOM 1503 O O . PHE B 1 82 ? -0.384 -43.138 36.527 1.00 27.00 82 PHE B O 1
ATOM 1511 N N . SER B 1 83 ? -1.240 -41.770 38.106 1.00 27.00 83 SER B N 1
ATOM 1512 C CA . SER B 1 83 ? -0.468 -42.382 39.181 1.00 28.51 83 SER B CA 1
ATOM 1513 C C . SER B 1 83 ? -0.913 -43.817 39.440 1.00 33.35 83 SER B C 1
ATOM 1514 O O . SER B 1 83 ? -0.074 -44.707 39.622 1.00 27.04 83 SER B O 1
ATOM 1517 N N . THR B 1 84 ? -2.227 -44.059 39.465 1.00 30.80 84 THR B N 1
ATOM 1518 C CA . THR B 1 84 ? -2.721 -45.420 39.652 1.00 32.59 84 THR B CA 1
ATOM 1519 C C . THR B 1 84 ? -2.261 -46.327 38.518 1.00 33.49 84 THR B C 1
ATOM 1520 O O . THR B 1 84 ? -1.836 -47.464 38.756 1.00 32.29 84 THR B O 1
ATOM 1524 N N . PHE B 1 85 ? -2.335 -45.838 37.278 1.00 34.29 85 PHE B N 1
ATOM 1525 C CA . PHE B 1 85 ? -1.830 -46.603 36.142 1.00 33.76 85 PHE B CA 1
ATOM 1526 C C . PHE B 1 85 ? -0.333 -46.854 36.268 1.00 32.15 85 PHE B C 1
ATOM 1527 O O . PHE B 1 85 ? 0.155 -47.937 35.924 1.00 33.66 85 PHE B O 1
ATOM 1535 N N . SER B 1 86 ? 0.413 -45.864 36.763 1.00 29.72 86 SER B N 1
ATOM 1536 C CA . SER B 1 86 ? 1.859 -46.017 36.885 1.00 33.33 86 SER B CA 1
ATOM 1537 C C . SER B 1 86 ? 2.221 -47.055 37.940 1.00 34.50 86 SER B C 1
ATOM 1538 O O . SER B 1 86 ? 3.125 -47.872 37.729 1.00 37.91 86 SER B O 1
ATOM 1541 N N . ALA B 1 87 ? 1.529 -47.043 39.082 1.00 32.27 87 ALA B N 1
ATOM 1542 C CA . ALA B 1 87 ? 1.825 -48.013 40.131 1.00 33.60 87 ALA B CA 1
ATOM 1543 C C . ALA B 1 87 ? 1.394 -49.417 39.725 1.00 31.80 87 ALA B C 1
ATOM 1544 O O . ALA B 1 87 ? 2.066 -50.400 40.059 1.00 29.99 87 ALA B O 1
ATOM 1546 N N . GLU B 1 88 ? 0.270 -49.533 39.012 1.00 32.93 88 GLU B N 1
ATOM 1547 C CA . GLU B 1 88 ? -0.151 -50.837 38.508 1.00 33.21 88 GLU B CA 1
ATOM 1548 C C . GLU B 1 88 ? 0.856 -51.389 37.507 1.00 31.64 88 GLU B C 1
ATOM 1549 O O . GLU B 1 88 ? 1.116 -52.597 37.478 1.00 29.97 88 GLU B O 1
ATOM 1555 N N . THR B 1 89 ? 1.438 -50.516 36.683 1.00 30.66 89 THR B N 1
ATOM 1556 C CA . THR B 1 89 ? 2.396 -50.969 35.680 1.00 33.13 89 THR B CA 1
ATOM 1557 C C . THR B 1 89 ? 3.727 -51.350 36.317 1.00 34.88 89 THR B C 1
ATOM 1558 O O . THR B 1 89 ? 4.353 -52.338 35.915 1.00 34.12 89 THR B O 1
ATOM 1562 N N . VAL B 1 90 ? 4.176 -50.580 37.311 1.00 33.05 90 VAL B N 1
ATOM 1563 C CA . VAL B 1 90 ? 5.417 -50.918 38.002 1.00 27.69 90 VAL B CA 1
ATOM 1564 C C . VAL B 1 90 ? 5.264 -52.233 38.755 1.00 30.62 90 VAL B C 1
ATOM 1565 O O . VAL B 1 90 ? 6.193 -53.049 38.803 1.00 32.53 90 VAL B O 1
ATOM 1569 N N . ASP B 1 91 ? 4.086 -52.470 39.342 1.00 29.28 91 ASP B N 1
ATOM 1570 C CA . ASP B 1 91 ? 3.845 -53.742 40.015 1.00 29.90 91 ASP B CA 1
ATOM 1571 C C . ASP B 1 91 ? 3.918 -54.909 39.039 1.00 35.83 91 ASP B C 1
ATOM 1572 O O . ASP B 1 91 ? 4.378 -55.997 39.404 1.00 37.38 91 ASP B O 1
ATOM 1577 N N . MET B 1 92 ? 3.481 -54.703 37.794 1.00 34.80 92 MET B N 1
ATOM 1578 C CA . MET B 1 92 ? 3.624 -55.746 36.784 1.00 39.54 92 MET B CA 1
ATOM 1579 C C . MET B 1 92 ? 5.081 -55.942 36.385 1.00 43.45 92 MET B C 1
ATOM 1580 O O . MET B 1 92 ? 5.498 -57.070 36.096 1.00 44.94 92 MET B O 1
ATOM 1585 N N . LEU B 1 93 ? 5.868 -54.864 36.364 1.00 43.51 93 LEU B N 1
ATOM 1586 C CA . LEU B 1 93 ? 7.267 -54.984 35.966 1.00 42.94 93 LEU B CA 1
ATOM 1587 C C . LEU B 1 93 ? 8.075 -55.757 37.001 1.00 42.62 93 LEU B C 1
ATOM 1588 O O . LEU B 1 93 ? 8.881 -56.624 36.643 1.00 45.61 93 LEU B O 1
ATOM 1593 N N . CYS B 1 94 ? 7.874 -55.462 38.287 1.00 43.35 94 CYS B N 1
ATOM 1594 C CA . CYS B 1 94 ? 8.615 -56.163 39.329 1.00 48.82 94 CYS B CA 1
ATOM 1595 C C . CYS B 1 94 ? 8.191 -57.620 39.458 1.00 44.91 94 CYS B C 1
ATOM 1596 O O . CYS B 1 94 ? 8.940 -58.422 40.025 1.00 49.05 94 CYS B O 1
ATOM 1599 N N . ARG B 1 95 ? 7.010 -57.978 38.950 1.00 42.00 95 ARG B N 1
ATOM 1600 C CA . ARG B 1 95 ? 6.585 -59.372 38.924 1.00 36.55 95 ARG B CA 1
ATOM 1601 C C . ARG B 1 95 ? 7.203 -60.153 37.773 1.00 38.39 95 ARG B C 1
ATOM 1602 O O . ARG B 1 95 ? 7.168 -61.388 37.791 1.00 39.88 95 ARG B O 1
ATOM 1610 N N . GLY B 1 96 ? 7.754 -59.468 36.774 1.00 36.72 96 GLY B N 1
ATOM 1611 C CA . GLY B 1 96 ? 8.365 -60.124 35.640 1.00 37.57 96 GLY B CA 1
ATOM 1612 C C . GLY B 1 96 ? 7.469 -60.307 34.435 1.00 39.25 96 GLY B C 1
ATOM 1613 O O . GLY B 1 96 ? 7.947 -60.786 33.399 1.00 43.25 96 GLY B O 1
ATOM 1614 N N . VAL B 1 97 ? 6.190 -59.948 34.531 1.00 40.87 97 VAL B N 1
ATOM 1615 C CA . VAL B 1 97 ? 5.276 -60.071 33.400 1.00 43.43 97 VAL B CA 1
ATOM 1616 C C . VAL B 1 97 ? 5.432 -58.853 32.496 1.00 45.19 97 VAL B C 1
ATOM 1617 O O . VAL B 1 97 ? 4.563 -57.975 32.454 1.00 45.91 97 VAL B O 1
ATOM 1621 N N . TYR B 1 98 ? 6.545 -58.800 31.758 1.00 46.47 98 TYR B N 1
ATOM 1622 C CA . TYR B 1 98 ? 6.838 -57.633 30.932 1.00 48.61 98 TYR B CA 1
ATOM 1623 C C . TYR B 1 98 ? 5.843 -57.493 29.786 1.00 49.68 98 TYR B C 1
ATOM 1624 O O . TYR B 1 98 ? 5.402 -56.380 29.474 1.00 53.03 98 TYR B O 1
ATOM 1633 N N . ALA B 1 99 ? 5.485 -58.606 29.141 1.00 45.74 99 ALA B N 1
ATOM 1634 C CA . ALA B 1 99 ? 4.502 -58.547 28.065 1.00 45.27 99 ALA B CA 1
ATOM 1635 C C . ALA B 1 99 ? 3.149 -58.068 28.572 1.00 44.25 99 ALA B C 1
ATOM 1636 O O . ALA B 1 99 ? 2.426 -57.370 27.852 1.00 47.00 99 ALA B O 1
ATOM 1638 N N . THR B 1 100 ? 2.794 -58.428 29.807 1.00 41.94 100 THR B N 1
ATOM 1639 C CA . THR B 1 100 ? 1.555 -57.934 30.397 1.00 40.59 100 THR B CA 1
ATOM 1640 C C . THR B 1 100 ? 1.626 -56.433 30.649 1.00 39.43 100 THR B C 1
ATOM 1641 O O . THR B 1 100 ? 0.672 -55.703 30.356 1.00 43.41 100 THR B O 1
ATOM 1645 N N . ALA B 1 101 ? 2.752 -55.954 31.185 1.00 36.02 101 ALA B N 1
ATOM 1646 C CA . ALA B 1 101 ? 2.899 -54.526 31.445 1.00 35.19 101 ALA B CA 1
ATOM 1647 C C . ALA B 1 101 ? 2.896 -53.725 30.149 1.00 37.20 101 ALA B C 1
ATOM 1648 O O . ALA B 1 101 ? 2.325 -52.630 30.088 1.00 38.04 101 ALA B O 1
ATOM 1650 N N . ALA B 1 102 ? 3.531 -54.254 29.101 1.00 37.54 102 ALA B N 1
ATOM 1651 C CA . ALA B 1 102 ? 3.532 -53.566 27.814 1.00 38.06 102 ALA B CA 1
ATOM 1652 C C . ALA B 1 102 ? 2.129 -53.499 27.226 1.00 37.20 102 ALA B C 1
ATOM 1653 O O . ALA B 1 102 ? 1.760 -52.500 26.597 1.00 40.41 102 ALA B O 1
ATOM 1655 N N . ALA B 1 103 ? 1.331 -54.549 27.426 1.00 38.66 103 ALA B N 1
ATOM 1656 C CA . ALA B 1 103 ? -0.041 -54.536 26.930 1.00 36.39 103 ALA B CA 1
ATOM 1657 C C . ALA B 1 103 ? -0.900 -53.548 27.707 1.00 38.33 103 ALA B C 1
ATOM 1658 O O . ALA B 1 103 ? -1.785 -52.901 27.134 1.00 39.42 103 ALA B O 1
ATOM 1660 N N . TYR B 1 104 ? -0.657 -53.415 29.014 1.00 36.46 104 TYR B N 1
ATOM 1661 C CA . TYR B 1 104 ? -1.441 -52.477 29.811 1.00 38.01 104 TYR B CA 1
ATOM 1662 C C . TYR B 1 104 ? -1.070 -51.035 29.488 1.00 35.76 104 TYR B C 1
ATOM 1663 O O . TYR B 1 104 ? -1.946 -50.167 29.406 1.00 34.62 104 TYR B O 1
ATOM 1672 N N . ALA B 1 105 ? 0.223 -50.760 29.298 1.00 36.78 105 ALA B N 1
ATOM 1673 C CA . ALA B 1 105 ? 0.640 -49.418 28.909 1.00 39.74 105 ALA B CA 1
ATOM 1674 C C . ALA B 1 105 ? 0.194 -49.095 27.488 1.00 45.77 105 ALA B C 1
ATOM 1675 O O . ALA B 1 105 ? -0.147 -47.946 27.184 1.00 44.28 105 ALA B O 1
ATOM 1677 N N . GLY B 1 106 ? 0.187 -50.096 26.607 1.00 43.37 106 GLY B N 1
ATOM 1678 C CA . GLY B 1 106 ? -0.278 -49.868 25.250 1.00 37.48 106 GLY B CA 1
ATOM 1679 C C . GLY B 1 106 ? -1.778 -49.655 25.175 1.00 35.64 106 GLY B C 1
ATOM 1680 O O . GLY B 1 106 ? -2.254 -48.781 24.446 1.00 37.30 106 GLY B O 1
ATOM 1681 N N . ALA B 1 107 ? -2.545 -50.447 25.928 1.00 35.48 107 ALA B N 1
ATOM 1682 C CA . ALA B 1 107 ? -3.995 -50.289 25.919 1.00 37.31 107 ALA B CA 1
ATOM 1683 C C . ALA B 1 107 ? -4.426 -49.006 26.617 1.00 37.52 107 ALA B C 1
ATOM 1684 O O . ALA B 1 107 ? -5.458 -48.427 26.262 1.00 36.51 107 ALA B O 1
ATOM 1686 N N . SER B 1 108 ? -3.660 -48.549 27.608 1.00 39.11 108 SER B N 1
ATOM 1687 C CA . SER B 1 108 ? -4.017 -47.320 28.308 1.00 39.37 108 SER B CA 1
ATOM 1688 C C . SER B 1 108 ? -3.663 -46.089 27.482 1.00 41.23 108 SER B C 1
ATOM 1689 O O . SER B 1 108 ? -4.488 -45.185 27.319 1.00 42.94 108 SER B O 1
ATOM 1692 N N . LEU B 1 109 ? -2.442 -46.042 26.947 1.00 41.27 109 LEU B N 1
ATOM 1693 C CA . LEU B 1 109 ? -2.008 -44.870 26.192 1.00 40.80 109 LEU B CA 1
ATOM 1694 C C . LEU B 1 109 ? -2.664 -44.829 24.816 1.00 41.24 109 LEU B C 1
ATOM 1695 O O . LEU B 1 109 ? -3.408 -43.895 24.497 1.00 41.60 109 LEU B O 1
ATOM 1700 N N . ALA B 1 110 ? -2.399 -45.840 23.983 1.00 38.54 110 ALA B N 1
ATOM 1701 C CA . ALA B 1 110 ? -2.961 -45.852 22.636 1.00 40.45 110 ALA B CA 1
ATOM 1702 C C . ALA B 1 110 ? -4.478 -45.984 22.656 1.00 38.45 110 ALA B C 1
ATOM 1703 O O . ALA B 1 110 ? -5.150 -45.518 21.730 1.00 43.19 110 ALA B O 1
ATOM 1705 N N . GLY B 1 111 ? -5.033 -46.610 23.694 1.00 36.06 111 GLY B N 1
ATOM 1706 C CA . GLY B 1 111 ? -6.479 -46.713 23.788 1.00 33.31 111 GLY B CA 1
ATOM 1707 C C . GLY B 1 111 ? -7.137 -45.388 24.122 1.00 35.72 111 GLY B C 1
ATOM 1708 O O . GLY B 1 111 ? -8.162 -45.030 23.535 1.00 39.46 111 GLY B O 1
ATOM 1709 N N . SER B 1 112 ? -6.559 -44.642 25.067 1.00 36.00 112 SER B N 1
ATOM 1710 C CA . SER B 1 112 ? -7.124 -43.347 25.434 1.00 38.30 112 SER B CA 1
ATOM 1711 C C . SER B 1 112 ? -7.005 -42.346 24.291 1.00 32.69 112 SER B C 1
ATOM 1712 O O . SER B 1 112 ? -7.907 -41.528 24.081 1.00 33.88 112 SER B O 1
ATOM 1715 N N . LEU B 1 113 ? -5.897 -42.393 23.544 1.00 31.00 113 LEU B N 1
ATOM 1716 C CA . LEU B 1 113 ? -5.748 -41.509 22.392 1.00 31.15 113 LEU B CA 1
ATOM 1717 C C . LEU B 1 113 ? -6.801 -41.807 21.333 1.00 33.73 113 LEU B C 1
ATOM 1718 O O . LEU B 1 113 ? -7.287 -40.893 20.655 1.00 32.94 113 LEU B O 1
ATOM 1723 N N . ALA B 1 114 ? -7.164 -43.082 21.174 1.00 37.94 114 ALA B N 1
ATOM 1724 C CA . ALA B 1 114 ? -8.190 -43.440 20.202 1.00 36.19 114 ALA B CA 1
ATOM 1725 C C . ALA B 1 114 ? -9.573 -43.013 20.677 1.00 35.93 114 ALA B C 1
ATOM 1726 O O . ALA B 1 114 ? -10.396 -42.556 19.875 1.00 37.87 114 ALA B O 1
ATOM 1728 N N . MET B 1 115 ? -9.848 -43.154 21.976 1.00 33.65 115 MET B N 1
ATOM 1729 C CA . MET B 1 115 ? -11.149 -42.747 22.498 1.00 36.27 115 MET B CA 1
ATOM 1730 C C . MET B 1 115 ? -11.331 -41.237 22.406 1.00 32.92 115 MET B C 1
ATOM 1731 O O . MET B 1 115 ? -12.443 -40.755 22.165 1.00 30.36 115 MET B O 1
ATOM 1736 N N . THR B 1 116 ? -10.251 -40.474 22.595 1.00 26.55 116 THR B N 1
ATOM 1737 C CA . THR B 1 116 ? -10.337 -39.026 22.430 1.00 35.42 116 THR B CA 1
ATOM 1738 C C . THR B 1 116 ? -10.652 -38.660 20.985 1.00 35.05 116 THR B C 1
ATOM 1739 O O . THR B 1 116 ? -11.497 -37.795 20.727 1.00 36.26 116 THR B O 1
ATOM 1743 N N . GLY B 1 117 ? -9.984 -39.311 20.030 1.00 34.38 117 GLY B N 1
ATOM 1744 C CA . GLY B 1 117 ? -10.329 -39.107 18.632 1.00 31.82 117 GLY B CA 1
ATOM 1745 C C . GLY B 1 117 ? -11.756 -39.515 18.324 1.00 35.74 117 GLY B C 1
ATOM 1746 O O . GLY B 1 117 ? -12.449 -38.853 17.548 1.00 45.42 117 GLY B O 1
ATOM 1747 N N . LEU B 1 118 ? -12.215 -40.614 18.928 1.00 34.34 118 LEU B N 1
ATOM 1748 C CA . LEU B 1 118 ? -13.609 -41.015 18.780 1.00 38.81 118 LEU B CA 1
ATOM 1749 C C . LEU B 1 118 ? -14.548 -40.019 19.444 1.00 39.16 118 LEU B C 1
ATOM 1750 O O . LEU B 1 118 ? -15.656 -39.788 18.947 1.00 38.86 118 LEU B O 1
ATOM 1755 N N . GLY B 1 119 ? -14.130 -39.423 20.562 1.00 38.06 119 GLY B N 1
ATOM 1756 C CA . GLY B 1 119 ? -14.954 -38.408 21.196 1.00 38.21 119 GLY B CA 1
ATOM 1757 C C . GLY B 1 119 ? -15.067 -37.150 20.358 1.00 37.53 119 GLY B C 1
ATOM 1758 O O . GLY B 1 119 ? -16.110 -36.490 20.348 1.00 40.49 119 GLY B O 1
ATOM 1759 N N . LEU B 1 120 ? -13.997 -36.800 19.641 1.00 36.56 120 LEU B N 1
ATOM 1760 C CA . LEU B 1 120 ? -14.056 -35.661 18.733 1.00 34.88 120 LEU B CA 1
ATOM 1761 C C . LEU B 1 120 ? -14.949 -35.961 17.535 1.00 35.97 120 LEU B C 1
ATOM 1762 O O . LEU B 1 120 ? -15.701 -35.092 17.078 1.00 36.90 120 LEU B O 1
ATOM 1767 N N . ALA B 1 121 ? -14.889 -37.192 17.024 1.00 39.96 121 ALA B N 1
ATOM 1768 C CA . ALA B 1 121 ? -15.619 -37.555 15.815 1.00 44.16 121 ALA B CA 1
ATOM 1769 C C . ALA B 1 121 ? -17.114 -37.713 16.056 1.00 47.12 121 ALA B C 1
ATOM 1770 O O . ALA B 1 121 ? -17.912 -37.403 15.164 1.00 48.47 121 ALA B O 1
ATOM 1772 N N . THR B 1 122 ? -17.519 -38.194 17.234 1.00 49.18 122 THR B N 1
ATOM 1773 C CA A THR B 1 122 ? -18.943 -38.385 17.497 0.63 51.73 122 THR B CA 1
ATOM 1774 C CA B THR B 1 122 ? -18.944 -38.386 17.485 0.37 51.60 122 THR B CA 1
ATOM 1775 C C . THR B 1 122 ? -19.688 -37.058 17.556 1.00 50.93 122 THR B C 1
ATOM 1776 O O . THR B 1 122 ? -20.859 -36.987 17.165 1.00 51.85 122 THR B O 1
ATOM 1783 N N . VAL B 1 123 ? -19.035 -36.000 18.038 1.00 45.87 123 VAL B N 1
ATOM 1784 C CA . VAL B 1 123 ? -19.682 -34.695 18.084 1.00 45.72 123 VAL B CA 1
ATOM 1785 C C . VAL B 1 123 ? -19.717 -34.069 16.696 1.00 47.84 123 VAL B C 1
ATOM 1786 O O . VAL B 1 123 ? -20.705 -33.433 16.313 1.00 45.94 123 VAL B O 1
ATOM 1790 N N . ARG B 1 124 ? -18.652 -34.254 15.914 1.00 50.03 124 ARG B N 1
ATOM 1791 C CA . ARG B 1 124 ? -18.594 -33.702 14.566 1.00 59.83 124 ARG B CA 1
ATOM 1792 C C . ARG B 1 124 ? -19.525 -34.416 13.593 1.00 66.05 124 ARG B C 1
ATOM 1793 O O . ARG B 1 124 ? -19.762 -33.895 12.498 1.00 69.81 124 ARG B O 1
ATOM 1801 N N . LEU B 1 125 ? -20.057 -35.581 13.961 1.00 67.59 125 LEU B N 1
ATOM 1802 C CA . LEU B 1 125 ? -21.045 -36.265 13.137 1.00 71.07 125 LEU B CA 1
ATOM 1803 C C . LEU B 1 125 ? -22.472 -35.859 13.479 1.00 74.06 125 LEU B C 1
ATOM 1804 O O . LEU B 1 125 ? -23.322 -35.796 12.584 1.00 78.70 125 LEU B O 1
ATOM 1809 N N . LEU B 1 126 ? -22.751 -35.575 14.751 1.00 73.26 126 LEU B N 1
ATOM 1810 C CA . LEU B 1 126 ? -24.095 -35.197 15.171 1.00 74.28 126 LEU B CA 1
ATOM 1811 C C . LEU B 1 126 ? -24.396 -33.720 14.955 1.00 79.33 126 LEU B C 1
ATOM 1812 O O . LEU B 1 126 ? -25.546 -33.308 15.144 1.00 78.13 126 LEU B O 1
ATOM 1817 N N . LEU B 1 127 ? -23.403 -32.917 14.570 1.00 86.07 127 LEU B N 1
ATOM 1818 C CA . LEU B 1 127 ? -23.620 -31.499 14.317 1.00 94.84 127 LEU B CA 1
ATOM 1819 C C . LEU B 1 127 ? -23.818 -31.172 12.844 1.00 104.13 127 LEU B C 1
ATOM 1820 O O . LEU B 1 127 ? -24.424 -30.141 12.532 1.00 105.38 127 LEU B O 1
ATOM 1825 N N . ARG B 1 128 ? -23.329 -32.014 11.939 1.00 110.59 128 ARG B N 1
ATOM 1826 C CA . ARG B 1 128 ? -23.511 -31.792 10.510 1.00 116.27 128 ARG B CA 1
ATOM 1827 C C . ARG B 1 128 ? -24.624 -32.675 9.955 1.00 117.00 128 ARG B C 1
ATOM 1828 O O . ARG B 1 128 ? -25.028 -33.651 10.587 1.00 117.03 128 ARG B O 1
ATOM 1836 N N . THR C 1 3 ? -18.151 -50.413 -15.580 1.00 94.37 3 THR C N 1
ATOM 1837 C CA . THR C 1 3 ? -19.190 -50.113 -16.557 1.00 93.36 3 THR C CA 1
ATOM 1838 C C . THR C 1 3 ? -20.545 -50.606 -16.059 1.00 90.47 3 THR C C 1
ATOM 1839 O O . THR C 1 3 ? -21.591 -50.123 -16.498 1.00 95.97 3 THR C O 1
ATOM 1843 N N . TYR C 1 4 ? -20.510 -51.565 -15.133 1.00 79.89 4 TYR C N 1
ATOM 1844 C CA . TYR C 1 4 ? -21.710 -52.194 -14.581 1.00 73.13 4 TYR C CA 1
ATOM 1845 C C . TYR C 1 4 ? -22.546 -52.826 -15.697 1.00 64.87 4 TYR C C 1
ATOM 1846 O O . TYR C 1 4 ? -23.690 -52.447 -15.956 1.00 66.15 4 TYR C O 1
ATOM 1855 N N . ALA C 1 5 ? -21.937 -53.805 -16.364 1.00 58.20 5 ALA C N 1
ATOM 1856 C CA . ALA C 1 5 ? -22.518 -54.517 -17.489 1.00 51.58 5 ALA C CA 1
ATOM 1857 C C . ALA C 1 5 ? -22.552 -56.013 -17.202 1.00 47.35 5 ALA C C 1
ATOM 1858 O O . ALA C 1 5 ? -21.735 -56.515 -16.423 1.00 45.85 5 ALA C O 1
ATOM 1860 N N . PRO C 1 6 ? -23.484 -56.753 -17.812 1.00 47.50 6 PRO C N 1
ATOM 1861 C CA . PRO C 1 6 ? -23.570 -58.195 -17.523 1.00 48.80 6 PRO C CA 1
ATOM 1862 C C . PRO C 1 6 ? -22.327 -58.975 -17.912 1.00 50.32 6 PRO C C 1
ATOM 1863 O O . PRO C 1 6 ? -22.025 -59.993 -17.277 1.00 49.60 6 PRO C O 1
ATOM 1867 N N . LEU C 1 7 ? -21.594 -58.534 -18.938 1.00 50.78 7 LEU C N 1
ATOM 1868 C CA . LEU C 1 7 ? -20.369 -59.231 -19.317 1.00 52.19 7 LEU C CA 1
ATOM 1869 C C . LEU C 1 7 ? -19.303 -59.121 -18.233 1.00 49.73 7 LEU C C 1
ATOM 1870 O O . LEU C 1 7 ? -18.508 -60.050 -18.052 1.00 47.19 7 LEU C O 1
ATOM 1875 N N . ASN C 1 8 ? -19.275 -58.004 -17.502 1.00 46.49 8 ASN C N 1
ATOM 1876 C CA . ASN C 1 8 ? -18.315 -57.862 -16.413 1.00 41.08 8 ASN C CA 1
ATOM 1877 C C . ASN C 1 8 ? -18.664 -58.761 -15.235 1.00 40.35 8 ASN C C 1
ATOM 1878 O O . ASN C 1 8 ? -17.763 -59.245 -14.540 1.00 39.27 8 ASN C O 1
ATOM 1883 N N . PHE C 1 9 ? -19.958 -58.994 -14.993 1.00 37.69 9 PHE C N 1
ATOM 1884 C CA . PHE C 1 9 ? -20.354 -59.934 -13.949 1.00 35.73 9 PHE C CA 1
ATOM 1885 C C . PHE C 1 9 ? -19.892 -61.347 -14.280 1.00 39.09 9 PHE C C 1
ATOM 1886 O O . PHE C 1 9 ? -19.497 -62.105 -13.387 1.00 39.00 9 PHE C O 1
ATOM 1894 N N . ILE C 1 10 ? -19.936 -61.719 -15.561 1.00 39.33 10 ILE C N 1
ATOM 1895 C CA . ILE C 1 10 ? -19.466 -63.039 -15.965 1.00 40.44 10 ILE C CA 1
ATOM 1896 C C . ILE C 1 10 ? -17.955 -63.140 -15.803 1.00 37.46 10 ILE C C 1
ATOM 1897 O O . ILE C 1 10 ? -17.436 -64.142 -15.297 1.00 37.07 10 ILE C O 1
ATOM 1902 N N . ALA C 1 11 ? -17.225 -62.103 -16.226 1.00 34.18 11 ALA C N 1
ATOM 1903 C CA . ALA C 1 11 ? -15.770 -62.128 -16.123 1.00 37.48 11 ALA C CA 1
ATOM 1904 C C . ALA C 1 11 ? -15.319 -62.205 -14.670 1.00 36.98 11 ALA C C 1
ATOM 1905 O O . ALA C 1 11 ? -14.386 -62.946 -14.340 1.00 35.08 11 ALA C O 1
ATOM 1907 N N . ILE C 1 12 ? -15.972 -61.448 -13.787 1.00 34.28 12 ILE C N 1
ATOM 1908 C CA . ILE C 1 12 ? -15.629 -61.506 -12.371 1.00 31.97 12 ILE C CA 1
ATOM 1909 C C . ILE C 1 12 ? -16.036 -62.848 -11.777 1.00 30.87 12 ILE C C 1
ATOM 1910 O O . ILE C 1 12 ? -15.318 -63.419 -10.948 1.00 29.10 12 ILE C O 1
ATOM 1915 N N . GLY C 1 13 ? -17.183 -63.381 -12.201 1.00 31.85 13 GLY C N 1
ATOM 1916 C CA . GLY C 1 13 ? -17.636 -64.655 -11.668 1.00 29.77 13 GLY C CA 1
ATOM 1917 C C . GLY C 1 13 ? -16.722 -65.806 -12.038 1.00 36.28 13 GLY C C 1
ATOM 1918 O O . GLY C 1 13 ? -16.391 -66.642 -11.192 1.00 39.25 13 GLY C O 1
ATOM 1919 N N . ILE C 1 14 ? -16.300 -65.867 -13.303 1.00 35.32 14 ILE C N 1
ATOM 1920 C CA . ILE C 1 14 ? -15.409 -66.939 -13.736 1.00 36.12 14 ILE C CA 1
ATOM 1921 C C . ILE C 1 14 ? -14.049 -66.808 -13.064 1.00 34.28 14 ILE C C 1
ATOM 1922 O O . ILE C 1 14 ? -13.468 -67.801 -12.609 1.00 36.77 14 ILE C O 1
ATOM 1927 N N . GLY C 1 15 ? -13.521 -65.586 -12.986 1.00 34.25 15 GLY C N 1
ATOM 1928 C CA . GLY C 1 15 ? -12.231 -65.390 -12.343 1.00 33.71 15 GLY C CA 1
ATOM 1929 C C . GLY C 1 15 ? -12.255 -65.755 -10.872 1.00 34.10 15 GLY C C 1
ATOM 1930 O O . GLY C 1 15 ? -11.384 -66.480 -10.384 1.00 30.23 15 GLY C O 1
ATOM 1931 N N . ALA C 1 16 ? -13.265 -65.265 -10.147 1.00 32.48 16 ALA C N 1
ATOM 1932 C CA . ALA C 1 16 ? -13.358 -65.548 -8.718 1.00 32.02 16 ALA C CA 1
ATOM 1933 C C . ALA C 1 16 ? -13.519 -67.038 -8.456 1.00 27.45 16 ALA C C 1
ATOM 1934 O O . ALA C 1 16 ? -12.977 -67.566 -7.478 1.00 28.41 16 ALA C O 1
ATOM 1936 N N . THR C 1 17 ? -14.264 -67.733 -9.318 1.00 28.86 17 THR C N 1
ATOM 1937 C CA . THR C 1 17 ? -14.423 -69.175 -9.161 1.00 33.17 17 THR C CA 1
ATOM 1938 C C . THR C 1 17 ? -13.092 -69.897 -9.337 1.00 35.26 17 THR C C 1
ATOM 1939 O O . THR C 1 17 ? -12.764 -70.806 -8.565 1.00 38.22 17 THR C O 1
ATOM 1943 N N . LEU C 1 18 ? -12.307 -69.498 -10.340 1.00 35.10 18 LEU C N 1
ATOM 1944 C CA . LEU C 1 18 ? -10.994 -70.104 -10.538 1.00 36.58 18 LEU C CA 1
ATOM 1945 C C . LEU C 1 18 ? -10.033 -69.721 -9.419 1.00 38.37 18 LEU C C 1
ATOM 1946 O O . LEU C 1 18 ? -9.228 -70.549 -8.976 1.00 39.49 18 LEU C O 1
ATOM 1951 N N . GLY C 1 19 ? -10.102 -68.474 -8.951 1.00 35.50 19 GLY C N 1
ATOM 1952 C CA . GLY C 1 19 ? -9.224 -68.052 -7.872 1.00 35.78 19 GLY C CA 1
ATOM 1953 C C . GLY C 1 19 ? -9.527 -68.754 -6.562 1.00 27.56 19 GLY C C 1
ATOM 1954 O O . GLY C 1 19 ? -8.612 -69.139 -5.829 1.00 28.44 19 GLY C O 1
ATOM 1955 N N . ALA C 1 20 ? -10.813 -68.935 -6.251 1.00 33.83 20 ALA C N 1
ATOM 1956 C CA . ALA C 1 20 ? -11.184 -69.635 -5.027 1.00 33.58 20 ALA C CA 1
ATOM 1957 C C . ALA C 1 20 ? -10.843 -71.117 -5.103 1.00 36.20 20 ALA C C 1
ATOM 1958 O O . ALA C 1 20 ? -10.494 -71.723 -4.084 1.00 39.42 20 ALA C O 1
ATOM 1960 N N . TRP C 1 21 ? -10.943 -71.716 -6.292 1.00 37.41 21 TRP C N 1
ATOM 1961 C CA . TRP C 1 21 ? -10.536 -73.108 -6.451 1.00 36.17 21 TRP C CA 1
ATOM 1962 C C . TRP C 1 21 ? -9.045 -73.276 -6.187 1.00 33.06 21 TRP C C 1
ATOM 1963 O O . TRP C 1 21 ? -8.628 -74.233 -5.525 1.00 32.47 21 TRP C O 1
ATOM 1974 N N . LEU C 1 22 ? -8.227 -72.349 -6.692 1.00 33.67 22 LEU C N 1
ATOM 1975 C CA . LEU C 1 22 ? -6.789 -72.425 -6.458 1.00 32.89 22 LEU C CA 1
ATOM 1976 C C . LEU C 1 22 ? -6.460 -72.248 -4.981 1.00 32.50 22 LEU C C 1
ATOM 1977 O O . LEU C 1 22 ? -5.618 -72.971 -4.437 1.00 34.42 22 LEU C O 1
ATOM 1982 N N . ARG C 1 23 ? -7.112 -71.290 -4.316 1.00 32.45 23 ARG C N 1
ATOM 1983 C CA . ARG C 1 23 ? -6.906 -71.116 -2.881 1.00 31.09 23 ARG C CA 1
ATOM 1984 C C . ARG C 1 23 ? -7.349 -72.352 -2.109 1.00 27.63 23 ARG C C 1
ATOM 1985 O O . ARG C 1 23 ? -6.698 -72.756 -1.138 1.00 29.64 23 ARG C O 1
ATOM 1993 N N . TRP C 1 24 ? -8.455 -72.970 -2.531 1.00 29.12 24 TRP C N 1
ATOM 1994 C CA . TRP C 1 24 ? -8.928 -74.185 -1.875 1.00 29.18 24 TRP C CA 1
ATOM 1995 C C . TRP C 1 24 ? -7.904 -75.306 -2.002 1.00 30.02 24 TRP C C 1
ATOM 1996 O O . TRP C 1 24 ? -7.566 -75.970 -1.015 1.00 29.01 24 TRP C O 1
ATOM 2007 N N . VAL C 1 25 ? -7.391 -75.523 -3.216 1.00 31.19 25 VAL C N 1
ATOM 2008 C CA . VAL C 1 25 ? -6.400 -76.572 -3.435 1.00 36.10 25 VAL C CA 1
ATOM 2009 C C . VAL C 1 25 ? -5.113 -76.261 -2.681 1.00 39.13 25 VAL C C 1
ATOM 2010 O O . VAL C 1 25 ? -4.517 -77.143 -2.051 1.00 41.98 25 VAL C O 1
ATOM 2014 N N . LEU C 1 26 ? -4.664 -75.003 -2.729 1.00 38.56 26 LEU C N 1
ATOM 2015 C CA . LEU C 1 26 ? -3.469 -74.617 -1.984 1.00 38.47 26 LEU C CA 1
ATOM 2016 C C . LEU C 1 26 ? -3.650 -74.823 -0.487 1.00 37.40 26 LEU C C 1
ATOM 2017 O O . LEU C 1 26 ? -2.685 -75.142 0.217 1.00 35.07 26 LEU C O 1
ATOM 2022 N N . GLY C 1 27 ? -4.872 -74.649 0.018 1.00 38.42 27 GLY C N 1
ATOM 2023 C CA . GLY C 1 27 ? -5.113 -74.888 1.431 1.00 40.28 27 GLY C CA 1
ATOM 2024 C C . GLY C 1 27 ? -5.088 -76.364 1.778 1.00 43.36 27 GLY C C 1
ATOM 2025 O O . GLY C 1 27 ? -4.463 -76.774 2.760 1.00 43.39 27 GLY C O 1
ATOM 2026 N N . LEU C 1 28 ? -5.762 -77.187 0.971 1.00 44.86 28 LEU C N 1
ATOM 2027 C CA . LEU C 1 28 ? -5.786 -78.622 1.233 1.00 41.90 28 LEU C CA 1
ATOM 2028 C C . LEU C 1 28 ? -4.401 -79.242 1.103 1.00 43.46 28 LEU C C 1
ATOM 2029 O O . LEU C 1 28 ? -4.121 -80.272 1.728 1.00 45.97 28 LEU C O 1
ATOM 2034 N N . LYS C 1 29 ? -3.523 -78.632 0.309 1.00 43.13 29 LYS C N 1
ATOM 2035 C CA . LYS C 1 29 ? -2.213 -79.206 0.032 1.00 45.21 29 LYS C CA 1
ATOM 2036 C C . LYS C 1 29 ? -1.119 -78.676 0.950 1.00 42.77 29 LYS C C 1
ATOM 2037 O O . LYS C 1 29 ? -0.175 -79.413 1.262 1.00 42.69 29 LYS C O 1
ATOM 2043 N N . LEU C 1 30 ? -1.222 -77.425 1.405 1.00 39.81 30 LEU C N 1
ATOM 2044 C CA . LEU C 1 30 ? -0.134 -76.791 2.136 1.00 38.64 30 LEU C CA 1
ATOM 2045 C C . LEU C 1 30 ? -0.454 -76.429 3.579 1.00 36.31 30 LEU C C 1
ATOM 2046 O O . LEU C 1 30 ? 0.484 -76.286 4.372 1.00 32.52 30 LEU C O 1
ATOM 2051 N N . ASN C 1 31 ? -1.725 -76.264 3.945 1.00 35.73 31 ASN C N 1
ATOM 2052 C CA . ASN C 1 31 ? -2.054 -75.932 5.326 1.00 38.22 31 ASN C CA 1
ATOM 2053 C C . ASN C 1 31 ? -1.649 -77.067 6.257 1.00 41.27 31 ASN C C 1
ATOM 2054 O O . ASN C 1 31 ? -2.047 -78.219 6.065 1.00 36.38 31 ASN C O 1
ATOM 2059 N N . GLY C 1 32 ? -0.843 -76.734 7.267 1.00 42.05 32 GLY C N 1
ATOM 2060 C CA . GLY C 1 32 ? -0.407 -77.694 8.254 1.00 46.37 32 GLY C CA 1
ATOM 2061 C C . GLY C 1 32 ? -1.143 -77.527 9.575 1.00 53.40 32 GLY C C 1
ATOM 2062 O O . GLY C 1 32 ? -1.940 -76.614 9.774 1.00 52.80 32 GLY C O 1
ATOM 2063 N N . ALA C 1 33 ? -0.851 -78.449 10.495 1.00 58.47 33 ALA C N 1
ATOM 2064 C CA . ALA C 1 33 ? -1.485 -78.432 11.806 1.00 65.81 33 ALA C CA 1
ATOM 2065 C C . ALA C 1 33 ? -0.975 -77.307 12.695 1.00 77.38 33 ALA C C 1
ATOM 2066 O O . ALA C 1 33 ? -1.594 -77.030 13.728 1.00 74.94 33 ALA C O 1
ATOM 2068 N N . GLY C 1 34 ? 0.122 -76.653 12.325 1.00 94.66 34 GLY C N 1
ATOM 2069 C CA . GLY C 1 34 ? 0.672 -75.593 13.145 1.00 100.64 34 GLY C CA 1
ATOM 2070 C C . GLY C 1 34 ? 0.679 -74.235 12.475 1.00 106.02 34 GLY C C 1
ATOM 2071 O O . GLY C 1 34 ? 0.604 -73.205 13.152 1.00 118.60 34 GLY C O 1
ATOM 2072 N N . TRP C 1 35 ? 0.766 -74.214 11.143 1.00 81.80 35 TRP C N 1
ATOM 2073 C CA . TRP C 1 35 ? 0.877 -72.968 10.400 1.00 61.34 35 TRP C CA 1
ATOM 2074 C C . TRP C 1 35 ? 0.055 -73.056 9.118 1.00 46.19 35 TRP C C 1
ATOM 2075 O O . TRP C 1 35 ? 0.210 -74.023 8.350 1.00 41.69 35 TRP C O 1
ATOM 2086 N N . PRO C 1 36 ? -0.815 -72.079 8.852 1.00 42.11 36 PRO C N 1
ATOM 2087 C CA . PRO C 1 36 ? -1.616 -72.089 7.607 1.00 36.57 36 PRO C CA 1
ATOM 2088 C C . PRO C 1 36 ? -0.792 -71.684 6.390 1.00 35.25 36 PRO C C 1
ATOM 2089 O O . PRO C 1 36 ? -0.931 -70.594 5.824 1.00 38.27 36 PRO C O 1
ATOM 2093 N N . TRP C 1 37 ? 0.096 -72.587 5.963 1.00 38.19 37 TRP C N 1
ATOM 2094 C CA . TRP C 1 37 ? 0.960 -72.291 4.823 1.00 38.52 37 TRP C CA 1
ATOM 2095 C C . TRP C 1 37 ? 0.163 -72.125 3.536 1.00 38.91 37 TRP C C 1
ATOM 2096 O O . TRP C 1 37 ? 0.592 -71.397 2.633 1.00 42.72 37 TRP C O 1
ATOM 2107 N N . GLY C 1 38 ? -0.992 -72.785 3.430 1.00 35.97 38 GLY C N 1
ATOM 2108 C CA . GLY C 1 38 ? -1.804 -72.637 2.233 1.00 35.40 38 GLY C CA 1
ATOM 2109 C C . GLY C 1 38 ? -2.441 -71.265 2.124 1.00 36.18 38 GLY C C 1
ATOM 2110 O O . GLY C 1 38 ? -2.463 -70.665 1.045 1.00 30.81 38 GLY C O 1
ATOM 2111 N N . THR C 1 39 ? -2.974 -70.750 3.236 1.00 27.67 39 THR C N 1
ATOM 2112 C CA . THR C 1 39 ? -3.543 -69.406 3.228 1.00 34.38 39 THR C CA 1
ATOM 2113 C C . THR C 1 39 ? -2.471 -68.360 2.951 1.00 33.22 39 THR C C 1
ATOM 2114 O O . THR C 1 39 ? -2.699 -67.410 2.192 1.00 34.58 39 THR C O 1
ATOM 2118 N N . LEU C 1 40 ? -1.293 -68.522 3.557 1.00 31.42 40 LEU C N 1
ATOM 2119 C CA . LEU C 1 40 ? -0.205 -67.577 3.332 1.00 32.24 40 LEU C CA 1
ATOM 2120 C C . LEU C 1 40 ? 0.287 -67.633 1.892 1.00 34.78 40 LEU C C 1
ATOM 2121 O O . LEU C 1 40 ? 0.534 -66.590 1.275 1.00 36.33 40 LEU C O 1
ATOM 2126 N N . THR C 1 41 ? 0.432 -68.840 1.338 1.00 36.52 41 THR C N 1
ATOM 2127 C CA . THR C 1 41 ? 0.872 -68.970 -0.048 1.00 34.04 41 THR C CA 1
ATOM 2128 C C . THR C 1 41 ? -0.110 -68.302 -1.001 1.00 32.43 41 THR C C 1
ATOM 2129 O O . THR C 1 41 ? 0.298 -67.590 -1.927 1.00 34.64 41 THR C O 1
ATOM 2133 N N . ALA C 1 42 ? -1.410 -68.513 -0.787 1.00 34.61 42 ALA C N 1
ATOM 2134 C CA . ALA C 1 42 ? -2.413 -67.892 -1.645 1.00 27.84 42 ALA C CA 1
ATOM 2135 C C . ALA C 1 42 ? -2.353 -66.372 -1.556 1.00 34.85 42 ALA C C 1
ATOM 2136 O O . ALA C 1 42 ? -2.522 -65.676 -2.564 1.00 36.39 42 ALA C O 1
ATOM 2138 N N . ASN C 1 43 ? -2.107 -65.837 -0.358 1.00 34.40 43 ASN C N 1
ATOM 2139 C CA . ASN C 1 43 ? -2.030 -64.388 -0.205 1.00 38.56 43 ASN C CA 1
ATOM 2140 C C . ASN C 1 43 ? -0.718 -63.839 -0.753 1.00 35.05 43 ASN C C 1
ATOM 2141 O O . ASN C 1 43 ? -0.697 -62.763 -1.362 1.00 36.32 43 ASN C O 1
ATOM 2146 N N . LEU C 1 44 ? 0.387 -64.562 -0.549 1.00 35.74 44 LEU C N 1
ATOM 2147 C CA . LEU C 1 44 ? 1.673 -64.106 -1.068 1.00 32.99 44 LEU C CA 1
ATOM 2148 C C . LEU C 1 44 ? 1.701 -64.145 -2.591 1.00 34.77 44 LEU C C 1
ATOM 2149 O O . LEU C 1 44 ? 2.183 -63.203 -3.232 1.00 28.47 44 LEU C O 1
ATOM 2154 N N . VAL C 1 45 ? 1.193 -65.226 -3.188 1.00 33.37 45 VAL C N 1
ATOM 2155 C CA . VAL C 1 45 ? 1.142 -65.312 -4.644 1.00 30.53 45 VAL C CA 1
ATOM 2156 C C . VAL C 1 45 ? 0.187 -64.266 -5.207 1.00 32.87 45 VAL C C 1
ATOM 2157 O O . VAL C 1 45 ? 0.492 -63.597 -6.201 1.00 29.96 45 VAL C O 1
ATOM 2161 N N . GLY C 1 46 ? -0.978 -64.101 -4.577 1.00 33.33 46 GLY C N 1
ATOM 2162 C CA . GLY C 1 46 ? -1.914 -63.087 -5.030 1.00 34.44 46 GLY C CA 1
ATOM 2163 C C . GLY C 1 46 ? -1.377 -61.677 -4.889 1.00 34.47 46 GLY C C 1
ATOM 2164 O O . GLY C 1 46 ? -1.676 -60.809 -5.712 1.00 36.60 46 GLY C O 1
ATOM 2165 N N . GLY C 1 47 ? -0.579 -61.428 -3.849 1.00 35.67 47 GLY C N 1
ATOM 2166 C CA . GLY C 1 47 ? 0.039 -60.121 -3.704 1.00 34.90 47 GLY C CA 1
ATOM 2167 C C . GLY C 1 47 ? 1.062 -59.841 -4.787 1.00 35.45 47 GLY C C 1
ATOM 2168 O O . GLY C 1 47 ? 1.129 -58.730 -5.318 1.00 35.30 47 GLY C O 1
ATOM 2169 N N . TYR C 1 48 ? 1.869 -60.846 -5.135 1.00 34.22 48 TYR C N 1
ATOM 2170 C CA . TYR C 1 48 ? 2.831 -60.676 -6.219 1.00 33.77 48 TYR C CA 1
ATOM 2171 C C . TYR C 1 48 ? 2.128 -60.529 -7.562 1.00 33.57 48 TYR C C 1
ATOM 2172 O O . TYR C 1 48 ? 2.562 -59.744 -8.414 1.00 34.75 48 TYR C O 1
ATOM 2181 N N . LEU C 1 49 ? 1.036 -61.270 -7.769 1.00 31.49 49 LEU C N 1
ATOM 2182 C CA . LEU C 1 49 ? 0.369 -61.246 -9.066 1.00 32.73 49 LEU C CA 1
ATOM 2183 C C . LEU C 1 49 ? -0.383 -59.941 -9.300 1.00 32.22 49 LEU C C 1
ATOM 2184 O O . LEU C 1 49 ? -0.546 -59.526 -10.453 1.00 28.75 49 LEU C O 1
ATOM 2189 N N . ILE C 1 50 ? -0.850 -59.282 -8.238 1.00 31.37 50 ILE C N 1
ATOM 2190 C CA . ILE C 1 50 ? -1.540 -58.015 -8.449 1.00 32.57 50 ILE C CA 1
ATOM 2191 C C . ILE C 1 50 ? -0.542 -56.904 -8.755 1.00 33.54 50 ILE C C 1
ATOM 2192 O O . ILE C 1 50 ? -0.872 -55.951 -9.468 1.00 32.57 50 ILE C O 1
ATOM 2197 N N . GLY C 1 51 ? 0.688 -57.007 -8.247 1.00 32.67 51 GLY C N 1
ATOM 2198 C CA . GLY C 1 51 ? 1.724 -56.083 -8.675 1.00 31.74 51 GLY C CA 1
ATOM 2199 C C . GLY C 1 51 ? 2.078 -56.269 -10.137 1.00 33.69 51 GLY C C 1
ATOM 2200 O O . GLY C 1 51 ? 2.357 -55.300 -10.848 1.00 38.01 51 GLY C O 1
ATOM 2201 N N . VAL C 1 52 ? 2.064 -57.518 -10.607 1.00 30.81 52 VAL C N 1
ATOM 2202 C CA . VAL C 1 52 ? 2.290 -57.791 -12.023 1.00 32.69 52 VAL C CA 1
ATOM 2203 C C . VAL C 1 52 ? 1.164 -57.199 -12.861 1.00 34.41 52 VAL C C 1
ATOM 2204 O O . VAL C 1 52 ? 1.403 -56.538 -13.879 1.00 36.63 52 VAL C O 1
ATOM 2208 N N . MET C 1 53 ? -0.083 -57.422 -12.440 1.00 35.81 53 MET C N 1
ATOM 2209 C CA . MET C 1 53 ? -1.222 -56.946 -13.218 1.00 34.83 53 MET C CA 1
ATOM 2210 C C . MET C 1 53 ? -1.281 -55.424 -13.250 1.00 33.69 53 MET C C 1
ATOM 2211 O O . MET C 1 53 ? -1.565 -54.835 -14.298 1.00 35.07 53 MET C O 1
ATOM 2216 N N . VAL C 1 54 ? -1.014 -54.770 -12.116 1.00 29.05 54 VAL C N 1
ATOM 2217 C CA . VAL C 1 54 ? -1.043 -53.309 -12.075 1.00 30.79 54 VAL C CA 1
ATOM 2218 C C . VAL C 1 54 ? -0.039 -52.726 -13.064 1.00 35.04 54 VAL C C 1
ATOM 2219 O O . VAL C 1 54 ? -0.326 -51.740 -13.754 1.00 31.54 54 VAL C O 1
ATOM 2223 N N . ALA C 1 55 ? 1.144 -53.335 -13.164 1.00 38.36 55 ALA C N 1
ATOM 2224 C CA . ALA C 1 55 ? 2.131 -52.859 -14.127 1.00 35.99 55 ALA C CA 1
ATOM 2225 C C . ALA C 1 55 ? 1.735 -53.224 -15.553 1.00 38.62 55 ALA C C 1
ATOM 2226 O O . ALA C 1 55 ? 1.994 -52.458 -16.489 1.00 40.81 55 ALA C O 1
ATOM 2228 N N . LEU C 1 56 ? 1.106 -54.388 -15.739 1.00 36.42 56 LEU C N 1
ATOM 2229 C CA . LEU C 1 56 ? 0.639 -54.774 -17.068 1.00 38.52 56 LEU C CA 1
ATOM 2230 C C . LEU C 1 56 ? -0.464 -53.844 -17.560 1.00 36.09 56 LEU C C 1
ATOM 2231 O O . LEU C 1 56 ? -0.483 -53.462 -18.736 1.00 32.94 56 LEU C O 1
ATOM 2236 N N . ILE C 1 57 ? -1.393 -53.475 -16.676 1.00 37.01 57 ILE C N 1
ATOM 2237 C CA . ILE C 1 57 ? -2.516 -52.632 -17.076 1.00 39.60 57 ILE C CA 1
ATOM 2238 C C . ILE C 1 57 ? -2.033 -51.241 -17.467 1.00 41.20 57 ILE C C 1
ATOM 2239 O O . ILE C 1 57 ? -2.516 -50.653 -18.443 1.00 40.03 57 ILE C O 1
ATOM 2244 N N . ALA C 1 58 ? -1.072 -50.693 -16.719 1.00 42.34 58 ALA C N 1
ATOM 2245 C CA . ALA C 1 58 ? -0.554 -49.368 -17.039 1.00 42.03 58 ALA C CA 1
ATOM 2246 C C . ALA C 1 58 ? 0.176 -49.355 -18.376 1.00 44.85 58 ALA C C 1
ATOM 2247 O O . ALA C 1 58 ? 0.166 -48.336 -19.076 1.00 45.18 58 ALA C O 1
ATOM 2249 N N . SER C 1 59 ? 0.805 -50.468 -18.749 1.00 44.02 59 SER C N 1
ATOM 2250 C CA . SER C 1 59 ? 1.515 -50.566 -20.017 1.00 43.37 59 SER C CA 1
ATOM 2251 C C . SER C 1 59 ? 0.619 -50.992 -21.172 1.00 43.26 59 SER C C 1
ATOM 2252 O O . SER C 1 59 ? 1.079 -51.005 -22.318 1.00 47.84 59 SER C O 1
ATOM 2255 N N . HIS C 1 60 ? -0.638 -51.338 -20.904 1.00 39.93 60 HIS C N 1
ATOM 2256 C CA . HIS C 1 60 ? -1.597 -51.723 -21.940 1.00 43.74 60 HIS C CA 1
ATOM 2257 C C . HIS C 1 60 ? -2.923 -51.016 -21.688 1.00 42.51 60 HIS C C 1
ATOM 2258 O O . HIS C 1 60 ? -3.901 -51.635 -21.253 1.00 41.93 60 HIS C O 1
ATOM 2265 N N . PRO C 1 61 ? -2.994 -49.709 -21.960 1.00 42.88 61 PRO C N 1
ATOM 2266 C CA . PRO C 1 61 ? -4.265 -48.991 -21.779 1.00 42.64 61 PRO C CA 1
ATOM 2267 C C . PRO C 1 61 ? -5.318 -49.343 -22.817 1.00 44.03 61 PRO C C 1
ATOM 2268 O O . PRO C 1 61 ? -6.490 -48.995 -22.622 1.00 42.92 61 PRO C O 1
ATOM 2272 N N . GLU C 1 62 ? -4.945 -50.017 -23.905 1.00 43.64 62 GLU C N 1
ATOM 2273 C CA . GLU C 1 62 ? -5.915 -50.436 -24.908 1.00 45.29 62 GLU C CA 1
ATOM 2274 C C . GLU C 1 62 ? -6.651 -51.712 -24.523 1.00 44.74 62 GLU C C 1
ATOM 2275 O O . GLU C 1 62 ? -7.582 -52.107 -25.233 1.00 48.14 62 GLU C O 1
ATOM 2281 N N . TRP C 1 63 ? -6.258 -52.362 -23.431 1.00 43.63 63 TRP C N 1
ATOM 2282 C CA . TRP C 1 63 ? -6.931 -53.581 -23.011 1.00 40.11 63 TRP C CA 1
ATOM 2283 C C . TRP C 1 63 ? -8.358 -53.269 -22.566 1.00 41.32 63 TRP C C 1
ATOM 2284 O O . TRP C 1 63 ? -8.593 -52.264 -21.887 1.00 39.87 63 TRP C O 1
ATOM 2295 N N . PRO C 1 64 ? -9.328 -54.102 -22.934 1.00 45.64 64 PRO C N 1
ATOM 2296 C CA . PRO C 1 64 ? -10.699 -53.893 -22.461 1.00 44.86 64 PRO C CA 1
ATOM 2297 C C . PRO C 1 64 ? -10.802 -54.085 -20.955 1.00 45.15 64 PRO C C 1
ATOM 2298 O O . PRO C 1 64 ? -9.928 -54.666 -20.308 1.00 43.62 64 PRO C O 1
ATOM 2302 N N . ALA C 1 65 ? -11.908 -53.583 -20.401 1.00 43.45 65 ALA C N 1
ATOM 2303 C CA . ALA C 1 65 ? -12.063 -53.550 -18.951 1.00 42.35 65 ALA C CA 1
ATOM 2304 C C . ALA C 1 65 ? -12.257 -54.941 -18.362 1.00 38.87 65 ALA C C 1
ATOM 2305 O O . ALA C 1 65 ? -11.933 -55.162 -17.189 1.00 41.89 65 ALA C O 1
ATOM 2307 N N . TRP C 1 66 ? -12.776 -55.890 -19.145 1.00 35.67 66 TRP C N 1
ATOM 2308 C CA . TRP C 1 66 ? -13.019 -57.223 -18.606 1.00 35.61 66 TRP C CA 1
ATOM 2309 C C . TRP C 1 66 ? -11.726 -57.979 -18.327 1.00 36.16 66 TRP C C 1
ATOM 2310 O O . TRP C 1 66 ? -11.755 -58.982 -17.606 1.00 35.25 66 TRP C O 1
ATOM 2321 N N . ILE C 1 67 ? -10.599 -57.525 -18.878 1.00 38.00 67 ILE C N 1
ATOM 2322 C CA . ILE C 1 67 ? -9.321 -58.172 -18.598 1.00 37.96 67 ILE C CA 1
ATOM 2323 C C . ILE C 1 67 ? -8.944 -57.994 -17.132 1.00 34.30 67 ILE C C 1
ATOM 2324 O O . ILE C 1 67 ? -8.657 -58.968 -16.425 1.00 33.11 67 ILE C O 1
ATOM 2329 N N . ARG C 1 68 ? -8.942 -56.748 -16.653 1.00 31.73 68 ARG C N 1
ATOM 2330 C CA . ARG C 1 68 ? -8.567 -56.495 -15.265 1.00 35.31 68 ARG C CA 1
ATOM 2331 C C . ARG C 1 68 ? -9.636 -56.976 -14.292 1.00 35.64 68 ARG C C 1
ATOM 2332 O O . ARG C 1 68 ? -9.310 -57.401 -13.178 1.00 36.85 68 ARG C O 1
ATOM 2340 N N . LEU C 1 69 ? -10.909 -56.923 -14.689 1.00 35.44 69 LEU C N 1
ATOM 2341 C CA . LEU C 1 69 ? -11.976 -57.363 -13.797 1.00 34.88 69 LEU C CA 1
ATOM 2342 C C . LEU C 1 69 ? -11.941 -58.873 -13.595 1.00 36.30 69 LEU C C 1
ATOM 2343 O O . LEU C 1 69 ? -12.229 -59.365 -12.498 1.00 39.62 69 LEU C O 1
ATOM 2348 N N . ALA C 1 70 ? -11.586 -59.624 -14.639 1.00 34.97 70 ALA C N 1
ATOM 2349 C CA . ALA C 1 70 ? -11.499 -61.073 -14.509 1.00 34.13 70 ALA C CA 1
ATOM 2350 C C . ALA C 1 70 ? -10.225 -61.496 -13.788 1.00 33.57 70 ALA C C 1
ATOM 2351 O O . ALA C 1 70 ? -10.237 -62.466 -13.022 1.00 34.23 70 ALA C O 1
ATOM 2353 N N . ALA C 1 71 ? -9.123 -60.778 -14.011 1.00 31.75 71 ALA C N 1
ATOM 2354 C CA . ALA C 1 71 ? -7.841 -61.181 -13.444 1.00 29.54 71 ALA C CA 1
ATOM 2355 C C . ALA C 1 71 ? -7.669 -60.677 -12.016 1.00 31.91 71 ALA C C 1
ATOM 2356 O O . ALA C 1 71 ? -7.305 -61.447 -11.120 1.00 36.08 71 ALA C O 1
ATOM 2358 N N . VAL C 1 72 ? -7.921 -59.391 -11.782 1.00 28.07 72 VAL C N 1
ATOM 2359 C CA . VAL C 1 72 ? -7.660 -58.788 -10.479 1.00 35.80 72 VAL C CA 1
ATOM 2360 C C . VAL C 1 72 ? -8.887 -58.903 -9.584 1.00 32.95 72 VAL C C 1
ATOM 2361 O O . VAL C 1 72 ? -8.838 -59.540 -8.526 1.00 36.94 72 VAL C O 1
ATOM 2365 N N . THR C 1 73 ? -9.990 -58.273 -9.994 1.00 34.06 73 THR C N 1
ATOM 2366 C CA . THR C 1 73 ? -11.203 -58.302 -9.182 1.00 33.14 73 THR C CA 1
ATOM 2367 C C . THR C 1 73 ? -11.729 -59.723 -9.030 1.00 32.52 73 THR C C 1
ATOM 2368 O O . THR C 1 73 ? -12.184 -60.115 -7.948 1.00 31.20 73 THR C O 1
ATOM 2372 N N . GLY C 1 74 ? -11.660 -60.514 -10.097 1.00 31.72 74 GLY C N 1
ATOM 2373 C CA . GLY C 1 74 ? -12.129 -61.883 -10.053 1.00 29.03 74 GLY C CA 1
ATOM 2374 C C . GLY C 1 74 ? -11.105 -62.861 -9.516 1.00 33.70 74 GLY C C 1
ATOM 2375 O O . GLY C 1 74 ? -11.206 -63.302 -8.367 1.00 36.76 74 GLY C O 1
ATOM 2376 N N . PHE C 1 75 ? -10.104 -63.195 -10.335 1.00 32.15 75 PHE C N 1
ATOM 2377 C CA . PHE C 1 75 ? -9.174 -64.266 -9.987 1.00 34.66 75 PHE C CA 1
ATOM 2378 C C . PHE C 1 75 ? -8.394 -63.938 -8.719 1.00 32.86 75 PHE C C 1
ATOM 2379 O O . PHE C 1 75 ? -8.409 -64.705 -7.749 1.00 30.04 75 PHE C O 1
ATOM 2387 N N . LEU C 1 76 ? -7.699 -62.799 -8.710 1.00 27.74 76 LEU C N 1
ATOM 2388 C CA . LEU C 1 76 ? -6.921 -62.428 -7.533 1.00 33.95 76 LEU C CA 1
ATOM 2389 C C . LEU C 1 76 ? -7.818 -62.089 -6.351 1.00 32.87 76 LEU C C 1
ATOM 2390 O O . LEU C 1 76 ? -7.432 -62.313 -5.198 1.00 34.73 76 LEU C O 1
ATOM 2395 N N . GLY C 1 77 ? -9.012 -61.554 -6.613 1.00 34.47 77 GLY C N 1
ATOM 2396 C CA . GLY C 1 77 ? -9.958 -61.326 -5.536 1.00 33.52 77 GLY C CA 1
ATOM 2397 C C . GLY C 1 77 ? -10.481 -62.612 -4.931 1.00 34.88 77 GLY C C 1
ATOM 2398 O O . GLY C 1 77 ? -10.892 -62.632 -3.768 1.00 39.03 77 GLY C O 1
ATOM 2399 N N . GLY C 1 78 ? -10.475 -63.696 -5.702 1.00 31.99 78 GLY C N 1
ATOM 2400 C CA . GLY C 1 78 ? -10.886 -64.988 -5.191 1.00 30.85 78 GLY C CA 1
ATOM 2401 C C . GLY C 1 78 ? -9.722 -65.778 -4.632 1.00 30.79 78 GLY C C 1
ATOM 2402 O O . GLY C 1 78 ? -9.890 -66.574 -3.704 1.00 31.77 78 GLY C O 1
ATOM 2403 N N . LEU C 1 79 ? -8.530 -65.557 -5.190 1.00 29.83 79 LEU C N 1
ATOM 2404 C CA . LEU C 1 79 ? -7.349 -66.284 -4.733 1.00 29.93 79 LEU C CA 1
ATOM 2405 C C . LEU C 1 79 ? -6.955 -65.868 -3.321 1.00 29.68 79 LEU C C 1
ATOM 2406 O O . LEU C 1 79 ? -6.728 -66.720 -2.454 1.00 30.61 79 LEU C O 1
ATOM 2411 N N . THR C 1 80 ? -6.855 -64.566 -3.073 1.00 31.85 80 THR C N 1
ATOM 2412 C CA . THR C 1 80 ? -6.478 -64.094 -1.751 1.00 31.42 80 THR C CA 1
ATOM 2413 C C . THR C 1 80 ? -7.689 -64.095 -0.824 1.00 32.34 80 THR C C 1
ATOM 2414 O O . THR C 1 80 ? -8.832 -64.279 -1.248 1.00 33.29 80 THR C O 1
ATOM 2418 N N . THR C 1 81 ? -7.427 -63.894 0.464 1.00 32.09 81 THR C N 1
ATOM 2419 C CA . THR C 1 81 ? -8.491 -63.903 1.456 1.00 32.29 81 THR C CA 1
ATOM 2420 C C . THR C 1 81 ? -8.044 -63.113 2.677 1.00 35.37 81 THR C C 1
ATOM 2421 O O . THR C 1 81 ? -6.903 -63.247 3.127 1.00 39.94 81 THR C O 1
ATOM 2425 N N . PHE C 1 82 ? -8.945 -62.282 3.194 1.00 36.31 82 PHE C N 1
ATOM 2426 C CA . PHE C 1 82 ? -8.715 -61.572 4.445 1.00 33.98 82 PHE C CA 1
ATOM 2427 C C . PHE C 1 82 ? -9.483 -62.175 5.611 1.00 29.97 82 PHE C C 1
ATOM 2428 O O . PHE C 1 82 ? -8.992 -62.147 6.743 1.00 30.06 82 PHE C O 1
ATOM 2436 N N . SER C 1 83 ? -10.671 -62.728 5.354 1.00 26.52 83 SER C N 1
ATOM 2437 C CA . SER C 1 83 ? -11.467 -63.318 6.425 1.00 28.60 83 SER C CA 1
ATOM 2438 C C . SER C 1 83 ? -10.839 -64.607 6.940 1.00 30.86 83 SER C C 1
ATOM 2439 O O . SER C 1 83 ? -10.791 -64.836 8.154 1.00 29.36 83 SER C O 1
ATOM 2442 N N . THR C 1 84 ? -10.360 -65.465 6.034 1.00 26.60 84 THR C N 1
ATOM 2443 C CA . THR C 1 84 ? -9.693 -66.690 6.465 1.00 26.68 84 THR C CA 1
ATOM 2444 C C . THR C 1 84 ? -8.443 -66.372 7.274 1.00 31.29 84 THR C C 1
ATOM 2445 O O . THR C 1 84 ? -8.183 -67.003 8.305 1.00 26.73 84 THR C O 1
ATOM 2449 N N . PHE C 1 85 ? -7.657 -65.391 6.822 1.00 30.44 85 PHE C N 1
ATOM 2450 C CA . PHE C 1 85 ? -6.503 -64.943 7.593 1.00 30.51 85 PHE C CA 1
ATOM 2451 C C . PHE C 1 85 ? -6.924 -64.414 8.959 1.00 30.16 85 PHE C C 1
ATOM 2452 O O . PHE C 1 85 ? -6.236 -64.642 9.961 1.00 29.76 85 PHE C O 1
ATOM 2460 N N . SER C 1 86 ? -8.054 -63.705 9.016 1.00 34.69 86 SER C N 1
ATOM 2461 C CA . SER C 1 86 ? -8.512 -63.138 10.281 1.00 32.34 86 SER C CA 1
ATOM 2462 C C . SER C 1 86 ? -8.957 -64.227 11.250 1.00 34.72 86 SER C C 1
ATOM 2463 O O . SER C 1 86 ? -8.632 -64.175 12.442 1.00 29.99 86 SER C O 1
ATOM 2466 N N . ALA C 1 87 ? -9.700 -65.222 10.759 1.00 26.46 87 ALA C N 1
ATOM 2467 C CA . ALA C 1 87 ? -10.160 -66.296 11.633 1.00 33.16 87 ALA C CA 1
ATOM 2468 C C . ALA C 1 87 ? -8.998 -67.159 12.109 1.00 34.15 87 ALA C C 1
ATOM 2469 O O . ALA C 1 87 ? -8.975 -67.594 13.266 1.00 34.02 87 ALA C O 1
ATOM 2471 N N . GLU C 1 88 ? -8.025 -67.418 11.231 1.00 35.09 88 GLU C N 1
ATOM 2472 C CA . GLU C 1 88 ? -6.837 -68.159 11.645 1.00 32.33 88 GLU C CA 1
ATOM 2473 C C . GLU C 1 88 ? -6.044 -67.386 12.690 1.00 35.67 88 GLU C C 1
ATOM 2474 O O . GLU C 1 88 ? -5.458 -67.980 13.603 1.00 35.03 88 GLU C O 1
ATOM 2480 N N . THR C 1 89 ? -6.017 -66.055 12.576 1.00 36.29 89 THR C N 1
ATOM 2481 C CA . THR C 1 89 ? -5.279 -65.244 13.539 1.00 34.92 89 THR C CA 1
ATOM 2482 C C . THR C 1 89 ? -6.000 -65.185 14.880 1.00 35.24 89 THR C C 1
ATOM 2483 O O . THR C 1 89 ? -5.359 -65.226 15.938 1.00 38.07 89 THR C O 1
ATOM 2487 N N . VAL C 1 90 ? -7.331 -65.092 14.859 1.00 34.08 90 VAL C N 1
ATOM 2488 C CA . VAL C 1 90 ? -8.091 -65.066 16.104 1.00 33.62 90 VAL C CA 1
ATOM 2489 C C . VAL C 1 90 ? -7.974 -66.400 16.831 1.00 34.08 90 VAL C C 1
ATOM 2490 O O . VAL C 1 90 ? -7.900 -66.445 18.065 1.00 32.88 90 VAL C O 1
ATOM 2494 N N . ASP C 1 91 ? -7.939 -67.507 16.083 1.00 33.61 91 ASP C N 1
ATOM 2495 C CA . ASP C 1 91 ? -7.793 -68.813 16.719 1.00 37.69 91 ASP C CA 1
ATOM 2496 C C . ASP C 1 91 ? -6.441 -68.955 17.407 1.00 36.75 91 ASP C C 1
ATOM 2497 O O . ASP C 1 91 ? -6.345 -69.615 18.448 1.00 39.90 91 ASP C O 1
ATOM 2502 N N . MET C 1 92 ? -5.390 -68.355 16.846 1.00 34.12 92 MET C N 1
ATOM 2503 C CA . MET C 1 92 ? -4.100 -68.363 17.527 1.00 35.21 92 MET C CA 1
ATOM 2504 C C . MET C 1 92 ? -4.123 -67.488 18.773 1.00 39.87 92 MET C C 1
ATOM 2505 O O . MET C 1 92 ? -3.465 -67.811 19.768 1.00 40.03 92 MET C O 1
ATOM 2510 N N . LEU C 1 93 ? -4.879 -66.387 18.743 1.00 39.59 93 LEU C N 1
ATOM 2511 C CA . LEU C 1 93 ? -4.952 -65.510 19.907 1.00 39.25 93 LEU C CA 1
ATOM 2512 C C . LEU C 1 93 ? -5.632 -66.201 21.083 1.00 41.11 93 LEU C C 1
ATOM 2513 O O . LEU C 1 93 ? -5.161 -66.103 22.222 1.00 45.96 93 LEU C O 1
ATOM 2518 N N . CYS C 1 94 ? -6.738 -66.907 20.832 1.00 39.96 94 CYS C N 1
ATOM 2519 C CA . CYS C 1 94 ? -7.433 -67.588 21.917 1.00 42.62 94 CYS C CA 1
ATOM 2520 C C . CYS C 1 94 ? -6.675 -68.815 22.408 1.00 41.86 94 CYS C C 1
ATOM 2521 O O . CYS C 1 94 ? -6.988 -69.330 23.486 1.00 41.34 94 CYS C O 1
ATOM 2524 N N . ARG C 1 95 ? -5.691 -69.295 21.643 1.00 41.87 95 ARG C N 1
ATOM 2525 C CA . ARG C 1 95 ? -4.813 -70.357 22.116 1.00 37.87 95 ARG C CA 1
ATOM 2526 C C . ARG C 1 95 ? -3.715 -69.840 23.034 1.00 38.99 95 ARG C C 1
ATOM 2527 O O . ARG C 1 95 ? -3.104 -70.634 23.757 1.00 39.33 95 ARG C O 1
ATOM 2535 N N . GLY C 1 96 ? -3.445 -68.537 23.015 1.00 39.71 96 GLY C N 1
ATOM 2536 C CA . GLY C 1 96 ? -2.410 -67.956 23.841 1.00 38.58 96 GLY C CA 1
ATOM 2537 C C . GLY C 1 96 ? -1.060 -67.806 23.177 1.00 40.19 96 GLY C C 1
ATOM 2538 O O . GLY C 1 96 ? -0.123 -67.319 23.823 1.00 42.27 96 GLY C O 1
ATOM 2539 N N . VAL C 1 97 ? -0.923 -68.208 21.914 1.00 38.54 97 VAL C N 1
ATOM 2540 C CA . VAL C 1 97 ? 0.342 -68.077 21.200 1.00 41.08 97 VAL C CA 1
ATOM 2541 C C . VAL C 1 97 ? 0.408 -66.700 20.549 1.00 43.83 97 VAL C C 1
ATOM 2542 O O . VAL C 1 97 ? 0.298 -66.569 19.324 1.00 44.85 97 VAL C O 1
ATOM 2546 N N . TYR C 1 98 ? 0.598 -65.664 21.370 1.00 42.56 98 TYR C N 1
ATOM 2547 C CA . TYR C 1 98 ? 0.605 -64.298 20.855 1.00 44.72 98 TYR C CA 1
ATOM 2548 C C . TYR C 1 98 ? 1.781 -64.063 19.914 1.00 44.87 98 TYR C C 1
ATOM 2549 O O . TYR C 1 98 ? 1.658 -63.317 18.936 1.00 43.62 98 TYR C O 1
ATOM 2558 N N . ALA C 1 99 ? 2.927 -64.690 20.191 1.00 46.94 99 ALA C N 1
ATOM 2559 C CA . ALA C 1 99 ? 4.085 -64.523 19.319 1.00 46.88 99 ALA C CA 1
ATOM 2560 C C . ALA C 1 99 ? 3.845 -65.157 17.955 1.00 46.99 99 ALA C C 1
ATOM 2561 O O . ALA C 1 99 ? 4.293 -64.630 16.930 1.00 45.77 99 ALA C O 1
ATOM 2563 N N . THR C 1 100 ? 3.142 -66.291 17.922 1.00 46.23 100 THR C N 1
ATOM 2564 C CA . THR C 1 100 ? 2.814 -66.921 16.648 1.00 42.34 100 THR C CA 1
ATOM 2565 C C . THR C 1 100 ? 1.799 -66.091 15.872 1.00 38.81 100 THR C C 1
ATOM 2566 O O . THR C 1 100 ? 1.893 -65.972 14.644 1.00 33.70 100 THR C O 1
ATOM 2570 N N . ALA C 1 101 ? 0.824 -65.506 16.572 1.00 39.38 101 ALA C N 1
ATOM 2571 C CA . ALA C 1 101 ? -0.185 -64.694 15.902 1.00 34.95 101 ALA C CA 1
ATOM 2572 C C . ALA C 1 101 ? 0.423 -63.425 15.320 1.00 39.46 101 ALA C C 1
ATOM 2573 O O . ALA C 1 101 ? 0.074 -63.017 14.206 1.00 41.21 101 ALA C O 1
ATOM 2575 N N . ALA C 1 102 ? 1.333 -62.786 16.059 1.00 40.77 102 ALA C N 1
ATOM 2576 C CA . ALA C 1 102 ? 2.007 -61.603 15.534 1.00 37.63 102 ALA C CA 1
ATOM 2577 C C . ALA C 1 102 ? 2.909 -61.961 14.360 1.00 37.97 102 ALA C C 1
ATOM 2578 O O . ALA C 1 102 ? 3.036 -61.183 13.407 1.00 41.74 102 ALA C O 1
ATOM 2580 N N . ALA C 1 103 ? 3.542 -63.135 14.410 1.00 35.79 103 ALA C N 1
ATOM 2581 C CA . ALA C 1 103 ? 4.385 -63.564 13.300 1.00 35.34 103 ALA C CA 1
ATOM 2582 C C . ALA C 1 103 ? 3.555 -63.851 12.056 1.00 35.52 103 ALA C C 1
ATOM 2583 O O . ALA C 1 103 ? 3.955 -63.497 10.942 1.00 37.57 103 ALA C O 1
ATOM 2585 N N . TYR C 1 104 ? 2.393 -64.488 12.226 1.00 30.79 104 TYR C N 1
ATOM 2586 C CA . TYR C 1 104 ? 1.548 -64.791 11.076 1.00 31.57 104 TYR C CA 1
ATOM 2587 C C . TYR C 1 104 ? 0.905 -63.530 10.513 1.00 30.81 104 TYR C C 1
ATOM 2588 O O . TYR C 1 104 ? 0.716 -63.413 9.297 1.00 31.30 104 TYR C O 1
ATOM 2597 N N . ALA C 1 105 ? 0.558 -62.577 11.380 1.00 31.31 105 ALA C N 1
ATOM 2598 C CA . ALA C 1 105 ? 0.029 -61.306 10.898 1.00 33.05 105 ALA C CA 1
ATOM 2599 C C . ALA C 1 105 ? 1.117 -60.483 10.224 1.00 36.47 105 ALA C C 1
ATOM 2600 O O . ALA C 1 105 ? 0.875 -59.847 9.191 1.00 37.47 105 ALA C O 1
ATOM 2602 N N . GLY C 1 106 ? 2.326 -60.490 10.789 1.00 38.72 106 GLY C N 1
ATOM 2603 C CA . GLY C 1 106 ? 3.420 -59.752 10.180 1.00 36.00 106 GLY C CA 1
ATOM 2604 C C . GLY C 1 106 ? 3.880 -60.361 8.870 1.00 35.55 106 GLY C C 1
ATOM 2605 O O . GLY C 1 106 ? 4.186 -59.642 7.916 1.00 38.96 106 GLY C O 1
ATOM 2606 N N . ALA C 1 107 ? 3.936 -61.693 8.803 1.00 35.98 107 ALA C N 1
ATOM 2607 C CA . ALA C 1 107 ? 4.342 -62.348 7.564 1.00 36.45 107 ALA C CA 1
ATOM 2608 C C . ALA C 1 107 ? 3.305 -62.162 6.464 1.00 38.16 107 ALA C C 1
ATOM 2609 O O . ALA C 1 107 ? 3.666 -62.048 5.287 1.00 37.61 107 ALA C O 1
ATOM 2611 N N . SER C 1 108 ? 2.019 -62.126 6.822 1.00 36.68 108 SER C N 1
ATOM 2612 C CA . SER C 1 108 ? 0.984 -61.928 5.813 1.00 36.84 108 SER C CA 1
ATOM 2613 C C . SER C 1 108 ? 0.950 -60.481 5.336 1.00 38.91 108 SER C C 1
ATOM 2614 O O . SER C 1 108 ? 0.860 -60.221 4.131 1.00 40.87 108 SER C O 1
ATOM 2617 N N . LEU C 1 109 ? 1.029 -59.527 6.265 1.00 38.72 109 LEU C N 1
ATOM 2618 C CA . LEU C 1 109 ? 0.962 -58.118 5.890 1.00 43.88 109 LEU C CA 1
ATOM 2619 C C . LEU C 1 109 ? 2.240 -57.675 5.186 1.00 45.70 109 LEU C C 1
ATOM 2620 O O . LEU C 1 109 ? 2.214 -57.281 4.014 1.00 43.79 109 LEU C O 1
ATOM 2625 N N . ALA C 1 110 ? 3.374 -57.738 5.888 1.00 45.34 110 ALA C N 1
ATOM 2626 C CA . ALA C 1 110 ? 4.631 -57.282 5.304 1.00 41.94 110 ALA C CA 1
ATOM 2627 C C . ALA C 1 110 ? 5.050 -58.144 4.121 1.00 41.99 110 ALA C C 1
ATOM 2628 O O . ALA C 1 110 ? 5.732 -57.658 3.211 1.00 45.62 110 ALA C O 1
ATOM 2630 N N . GLY C 1 111 ? 4.657 -59.418 4.112 1.00 40.77 111 GLY C N 1
ATOM 2631 C CA . GLY C 1 111 ? 5.006 -60.276 2.992 1.00 41.38 111 GLY C CA 1
ATOM 2632 C C . GLY C 1 111 ? 4.231 -59.938 1.732 1.00 39.94 111 GLY C C 1
ATOM 2633 O O . GLY C 1 111 ? 4.788 -59.944 0.632 1.00 45.87 111 GLY C O 1
ATOM 2634 N N . SER C 1 112 ? 2.938 -59.638 1.874 1.00 36.42 112 SER C N 1
ATOM 2635 C CA . SER C 1 112 ? 2.124 -59.318 0.705 1.00 35.14 112 SER C CA 1
ATOM 2636 C C . SER C 1 112 ? 2.543 -57.991 0.084 1.00 34.99 112 SER C C 1
ATOM 2637 O O . SER C 1 112 ? 2.564 -57.854 -1.144 1.00 31.32 112 SER C O 1
ATOM 2640 N N . LEU C 1 113 ? 2.882 -57.003 0.917 1.00 34.91 113 LEU C N 1
ATOM 2641 C CA . LEU C 1 113 ? 3.317 -55.712 0.394 1.00 38.31 113 LEU C CA 1
ATOM 2642 C C . LEU C 1 113 ? 4.639 -55.836 -0.353 1.00 38.36 113 LEU C C 1
ATOM 2643 O O . LEU C 1 113 ? 4.835 -55.192 -1.390 1.00 42.73 113 LEU C O 1
ATOM 2648 N N . ALA C 1 114 ? 5.556 -56.661 0.157 1.00 41.10 114 ALA C N 1
ATOM 2649 C CA . ALA C 1 114 ? 6.844 -56.836 -0.507 1.00 41.49 114 ALA C CA 1
ATOM 2650 C C . ALA C 1 114 ? 6.690 -57.583 -1.825 1.00 42.36 114 ALA C C 1
ATOM 2651 O O . ALA C 1 114 ? 7.349 -57.247 -2.816 1.00 42.52 114 ALA C O 1
ATOM 2653 N N . MET C 1 115 ? 5.828 -58.603 -1.857 1.00 43.49 115 MET C N 1
ATOM 2654 C CA . MET C 1 115 ? 5.596 -59.328 -3.103 1.00 43.67 115 MET C CA 1
ATOM 2655 C C . MET C 1 115 ? 4.912 -58.443 -4.137 1.00 40.99 115 MET C C 1
ATOM 2656 O O . MET C 1 115 ? 5.193 -58.552 -5.336 1.00 43.16 115 MET C O 1
ATOM 2661 N N . THR C 1 116 ? 4.010 -57.562 -3.693 1.00 35.09 116 THR C N 1
ATOM 2662 C CA . THR C 1 116 ? 3.380 -56.625 -4.618 1.00 34.11 116 THR C CA 1
ATOM 2663 C C . THR C 1 116 ? 4.408 -55.669 -5.211 1.00 34.58 116 THR C C 1
ATOM 2664 O O . THR C 1 116 ? 4.379 -55.381 -6.414 1.00 33.67 116 THR C O 1
ATOM 2668 N N . GLY C 1 117 ? 5.328 -55.170 -4.382 1.00 35.32 117 GLY C N 1
ATOM 2669 C CA . GLY C 1 117 ? 6.411 -54.355 -4.905 1.00 35.58 117 GLY C CA 1
ATOM 2670 C C . GLY C 1 117 ? 7.310 -55.126 -5.852 1.00 36.56 117 GLY C C 1
ATOM 2671 O O . GLY C 1 117 ? 7.775 -54.587 -6.859 1.00 39.93 117 GLY C O 1
ATOM 2672 N N . LEU C 1 118 ? 7.565 -56.400 -5.543 1.00 36.58 118 LEU C N 1
ATOM 2673 C CA . LEU C 1 118 ? 8.347 -57.238 -6.446 1.00 37.27 118 LEU C CA 1
ATOM 2674 C C . LEU C 1 118 ? 7.601 -57.508 -7.746 1.00 34.63 118 LEU C C 1
ATOM 2675 O O . LEU C 1 118 ? 8.230 -57.646 -8.801 1.00 36.34 118 LEU C O 1
ATOM 2680 N N . GLY C 1 119 ? 6.271 -57.595 -7.692 1.00 33.71 119 GLY C N 1
ATOM 2681 C CA . GLY C 1 119 ? 5.504 -57.760 -8.916 1.00 32.84 119 GLY C CA 1
ATOM 2682 C C . GLY C 1 119 ? 5.544 -56.522 -9.792 1.00 32.53 119 GLY C C 1
ATOM 2683 O O . GLY C 1 119 ? 5.644 -56.620 -11.018 1.00 32.32 119 GLY C O 1
ATOM 2684 N N . LEU C 1 120 ? 5.464 -55.340 -9.175 1.00 33.26 120 LEU C N 1
ATOM 2685 C CA . LEU C 1 120 ? 5.590 -54.099 -9.931 1.00 38.18 120 LEU C CA 1
ATOM 2686 C C . LEU C 1 120 ? 6.978 -53.968 -10.543 1.00 38.44 120 LEU C C 1
ATOM 2687 O O . LEU C 1 120 ? 7.117 -53.577 -11.708 1.00 37.59 120 LEU C O 1
ATOM 2692 N N . ALA C 1 121 ? 8.018 -54.299 -9.774 1.00 38.96 121 ALA C N 1
ATOM 2693 C CA . ALA C 1 121 ? 9.383 -54.130 -10.260 1.00 40.71 121 ALA C CA 1
ATOM 2694 C C . ALA C 1 121 ? 9.747 -55.171 -11.310 1.00 45.62 121 ALA C C 1
ATOM 2695 O O . ALA C 1 121 ? 10.589 -54.905 -12.175 1.00 53.08 121 ALA C O 1
ATOM 2697 N N . THR C 1 122 ? 9.134 -56.356 -11.254 1.00 44.99 122 THR C N 1
ATOM 2698 C CA . THR C 1 122 ? 9.454 -57.400 -12.223 1.00 45.56 122 THR C CA 1
ATOM 2699 C C . THR C 1 122 ? 9.003 -57.006 -13.624 1.00 41.73 122 THR C C 1
ATOM 2700 O O . THR C 1 122 ? 9.763 -57.133 -14.591 1.00 41.92 122 THR C O 1
ATOM 2704 N N . VAL C 1 123 ? 7.766 -56.524 -13.751 1.00 42.79 123 VAL C N 1
ATOM 2705 C CA . VAL C 1 123 ? 7.250 -56.142 -15.061 1.00 43.28 123 VAL C CA 1
ATOM 2706 C C . VAL C 1 123 ? 7.915 -54.862 -15.550 1.00 43.79 123 VAL C C 1
ATOM 2707 O O . VAL C 1 123 ? 8.281 -54.750 -16.726 1.00 38.09 123 VAL C O 1
ATOM 2711 N N . ARG C 1 124 ? 8.086 -53.879 -14.662 1.00 45.85 124 ARG C N 1
ATOM 2712 C CA . ARG C 1 124 ? 8.748 -52.640 -15.060 1.00 48.67 124 ARG C CA 1
ATOM 2713 C C . ARG C 1 124 ? 10.188 -52.888 -15.488 1.00 49.62 124 ARG C C 1
ATOM 2714 O O . ARG C 1 124 ? 10.748 -52.105 -16.263 1.00 50.48 124 ARG C O 1
ATOM 2722 N N . LEU C 1 125 ? 10.799 -53.970 -15.002 1.00 49.66 125 LEU C N 1
ATOM 2723 C CA . LEU C 1 125 ? 12.129 -54.344 -15.469 1.00 49.61 125 LEU C CA 1
ATOM 2724 C C . LEU C 1 125 ? 12.077 -54.916 -16.880 1.00 50.38 125 LEU C C 1
ATOM 2725 O O . LEU C 1 125 ? 12.930 -54.598 -17.717 1.00 51.27 125 LEU C O 1
ATOM 2730 N N . LEU C 1 126 ? 11.082 -55.758 -17.164 1.00 50.01 126 LEU C N 1
ATOM 2731 C CA . LEU C 1 126 ? 10.975 -56.421 -18.458 1.00 52.09 126 LEU C CA 1
ATOM 2732 C C . LEU C 1 126 ? 10.489 -55.501 -19.571 1.00 54.81 126 LEU C C 1
ATOM 2733 O O . LEU C 1 126 ? 10.604 -55.869 -20.745 1.00 54.79 126 LEU C O 1
ATOM 2738 N N . LEU C 1 127 ? 9.955 -54.326 -19.241 1.00 56.95 127 LEU C N 1
ATOM 2739 C CA . LEU C 1 127 ? 9.437 -53.409 -20.247 1.00 58.63 127 LEU C CA 1
ATOM 2740 C C . LEU C 1 127 ? 10.468 -52.396 -20.727 1.00 58.72 127 LEU C C 1
ATOM 2741 O O . LEU C 1 127 ? 10.226 -51.724 -21.737 1.00 57.82 127 LEU C O 1
ATOM 2746 N N . ARG C 1 128 ? 11.598 -52.267 -20.041 1.00 58.55 128 ARG C N 1
ATOM 2747 C CA . ARG C 1 128 ? 12.632 -51.321 -20.447 1.00 60.85 128 ARG C CA 1
ATOM 2748 C C . ARG C 1 128 ? 13.409 -51.843 -21.651 1.00 57.10 128 ARG C C 1
ATOM 2749 O O . ARG C 1 128 ? 13.539 -53.053 -21.841 1.00 54.89 128 ARG C O 1
ATOM 2757 N N . ALA D 1 5 ? -14.629 -83.633 -4.632 1.00 77.56 5 ALA D N 1
ATOM 2758 C CA . ALA D 1 5 ? -15.975 -83.851 -5.150 1.00 76.46 5 ALA D CA 1
ATOM 2759 C C . ALA D 1 5 ? -16.401 -82.701 -6.056 1.00 75.41 5 ALA D C 1
ATOM 2760 O O . ALA D 1 5 ? -16.097 -81.541 -5.776 1.00 74.49 5 ALA D O 1
ATOM 2762 N N . PRO D 1 6 ? -17.106 -83.022 -7.144 1.00 73.59 6 PRO D N 1
ATOM 2763 C CA . PRO D 1 6 ? -17.546 -81.960 -8.063 1.00 68.84 6 PRO D CA 1
ATOM 2764 C C . PRO D 1 6 ? -18.537 -80.994 -7.440 1.00 61.40 6 PRO D C 1
ATOM 2765 O O . PRO D 1 6 ? -18.549 -79.813 -7.808 1.00 59.28 6 PRO D O 1
ATOM 2769 N N . LEU D 1 7 ? -19.371 -81.456 -6.504 1.00 57.15 7 LEU D N 1
ATOM 2770 C CA . LEU D 1 7 ? -20.310 -80.549 -5.853 1.00 58.23 7 LEU D CA 1
ATOM 2771 C C . LEU D 1 7 ? -19.594 -79.574 -4.927 1.00 56.34 7 LEU D C 1
ATOM 2772 O O . LEU D 1 7 ? -20.087 -78.463 -4.699 1.00 54.92 7 LEU D O 1
ATOM 2777 N N . ASN D 1 8 ? -18.439 -79.968 -4.383 1.00 53.75 8 ASN D N 1
ATOM 2778 C CA . ASN D 1 8 ? -17.645 -79.036 -3.588 1.00 50.35 8 ASN D CA 1
ATOM 2779 C C . ASN D 1 8 ? -17.111 -77.900 -4.451 1.00 45.20 8 ASN D C 1
ATOM 2780 O O . ASN D 1 8 ? -17.030 -76.754 -3.996 1.00 43.92 8 ASN D O 1
ATOM 2785 N N . PHE D 1 9 ? -16.741 -78.200 -5.698 1.00 43.54 9 PHE D N 1
ATOM 2786 C CA . PHE D 1 9 ? -16.349 -77.144 -6.626 1.00 44.35 9 PHE D CA 1
ATOM 2787 C C . PHE D 1 9 ? -17.520 -76.217 -6.925 1.00 43.29 9 PHE D C 1
ATOM 2788 O O . PHE D 1 9 ? -17.341 -75.001 -7.059 1.00 48.92 9 PHE D O 1
ATOM 2796 N N . ILE D 1 10 ? -18.728 -76.775 -7.029 1.00 38.27 10 ILE D N 1
ATOM 2797 C CA . ILE D 1 10 ? -19.900 -75.966 -7.348 1.00 38.71 10 ILE D CA 1
ATOM 2798 C C . ILE D 1 10 ? -20.254 -75.050 -6.184 1.00 37.89 10 ILE D C 1
ATOM 2799 O O . ILE D 1 10 ? -20.553 -73.865 -6.378 1.00 37.80 10 ILE D O 1
ATOM 2804 N N . ALA D 1 11 ? -20.226 -75.579 -4.958 1.00 36.61 11 ALA D N 1
ATOM 2805 C CA . ALA D 1 11 ? -20.549 -74.761 -3.792 1.00 35.55 11 ALA D CA 1
ATOM 2806 C C . ALA D 1 11 ? -19.556 -73.616 -3.630 1.00 32.76 11 ALA D C 1
ATOM 2807 O O . ALA D 1 11 ? -19.952 -72.473 -3.374 1.00 33.27 11 ALA D O 1
ATOM 2809 N N . ILE D 1 12 ? -18.262 -73.904 -3.780 1.00 30.90 12 ILE D N 1
ATOM 2810 C CA . ILE D 1 12 ? -17.252 -72.856 -3.675 1.00 29.97 12 ILE D CA 1
ATOM 2811 C C . ILE D 1 12 ? -17.403 -71.850 -4.809 1.00 32.28 12 ILE D C 1
ATOM 2812 O O . ILE D 1 12 ? -17.313 -70.635 -4.595 1.00 29.22 12 ILE D O 1
ATOM 2817 N N . GLY D 1 13 ? -17.648 -72.336 -6.028 1.00 33.97 13 GLY D N 1
ATOM 2818 C CA . GLY D 1 13 ? -17.759 -71.437 -7.164 1.00 32.97 13 GLY D CA 1
ATOM 2819 C C . GLY D 1 13 ? -18.939 -70.490 -7.057 1.00 34.81 13 GLY D C 1
ATOM 2820 O O . GLY D 1 13 ? -18.820 -69.301 -7.360 1.00 38.25 13 GLY D O 1
ATOM 2821 N N . ILE D 1 14 ? -20.093 -71.003 -6.626 1.00 35.29 14 ILE D N 1
ATOM 2822 C CA . ILE D 1 14 ? -21.273 -70.157 -6.481 1.00 37.76 14 ILE D CA 1
ATOM 2823 C C . ILE D 1 14 ? -21.056 -69.126 -5.380 1.00 37.60 14 ILE D C 1
ATOM 2824 O O . ILE D 1 14 ? -21.369 -67.941 -5.545 1.00 40.88 14 ILE D O 1
ATOM 2829 N N . GLY D 1 15 ? -20.514 -69.561 -4.241 1.00 34.20 15 GLY D N 1
ATOM 2830 C CA . GLY D 1 15 ? -20.275 -68.632 -3.148 1.00 31.76 15 GLY D CA 1
ATOM 2831 C C . GLY D 1 15 ? -19.253 -67.569 -3.502 1.00 32.11 15 GLY D C 1
ATOM 2832 O O . GLY D 1 15 ? -19.461 -66.380 -3.249 1.00 30.68 15 GLY D O 1
ATOM 2833 N N . ALA D 1 16 ? -18.135 -67.985 -4.103 1.00 27.10 16 ALA D N 1
ATOM 2834 C CA . ALA D 1 16 ? -17.088 -67.033 -4.459 1.00 27.08 16 ALA D CA 1
ATOM 2835 C C . ALA D 1 16 ? -17.582 -66.027 -5.490 1.00 33.63 16 ALA D C 1
ATOM 2836 O O . ALA D 1 16 ? -17.199 -64.852 -5.456 1.00 32.97 16 ALA D O 1
ATOM 2838 N N . THR D 1 17 ? -18.437 -66.471 -6.412 1.00 34.84 17 THR D N 1
ATOM 2839 C CA . THR D 1 17 ? -19.005 -65.559 -7.400 1.00 33.66 17 THR D CA 1
ATOM 2840 C C . THR D 1 17 ? -19.876 -64.502 -6.730 1.00 34.13 17 THR D C 1
ATOM 2841 O O . THR D 1 17 ? -19.784 -63.311 -7.050 1.00 38.43 17 THR D O 1
ATOM 2845 N N . LEU D 1 18 ? -20.726 -64.921 -5.790 1.00 33.71 18 LEU D N 1
ATOM 2846 C CA . LEU D 1 18 ? -21.575 -63.969 -5.080 1.00 34.12 18 LEU D CA 1
ATOM 2847 C C . LEU D 1 18 ? -20.751 -63.051 -4.186 1.00 35.46 18 LEU D C 1
ATOM 2848 O O . LEU D 1 18 ? -21.066 -61.863 -4.049 1.00 35.58 18 LEU D O 1
ATOM 2853 N N . GLY D 1 19 ? -19.696 -63.582 -3.567 1.00 33.99 19 GLY D N 1
ATOM 2854 C CA . GLY D 1 19 ? -18.857 -62.752 -2.719 1.00 31.49 19 GLY D CA 1
ATOM 2855 C C . GLY D 1 19 ? -18.079 -61.713 -3.504 1.00 34.72 19 GLY D C 1
ATOM 2856 O O . GLY D 1 19 ? -17.960 -60.561 -3.078 1.00 26.88 19 GLY D O 1
ATOM 2857 N N . ALA D 1 20 ? -17.540 -62.104 -4.661 1.00 27.00 20 ALA D N 1
ATOM 2858 C CA . ALA D 1 20 ? -16.814 -61.152 -5.495 1.00 29.61 20 ALA D CA 1
ATOM 2859 C C . ALA D 1 20 ? -17.747 -60.087 -6.056 1.00 27.12 20 ALA D C 1
ATOM 2860 O O . ALA D 1 20 ? -17.374 -58.911 -6.144 1.00 33.78 20 ALA D O 1
ATOM 2862 N N . TRP D 1 21 ? -18.964 -60.480 -6.444 1.00 31.33 21 TRP D N 1
ATOM 2863 C CA . TRP D 1 21 ? -19.944 -59.505 -6.912 1.00 28.51 21 TRP D CA 1
ATOM 2864 C C . TRP D 1 21 ? -20.278 -58.495 -5.822 1.00 28.21 21 TRP D C 1
ATOM 2865 O O . TRP D 1 21 ? -20.394 -57.294 -6.093 1.00 32.42 21 TRP D O 1
ATOM 2876 N N . LEU D 1 22 ? -20.437 -58.962 -4.582 1.00 29.76 22 LEU D N 1
ATOM 2877 C CA . LEU D 1 22 ? -20.713 -58.044 -3.482 1.00 29.79 22 LEU D CA 1
ATOM 2878 C C . LEU D 1 22 ? -19.527 -57.123 -3.223 1.00 31.01 22 LEU D C 1
ATOM 2879 O O . LEU D 1 22 ? -19.705 -55.920 -3.000 1.00 33.94 22 LEU D O 1
ATOM 2884 N N . ARG D 1 23 ? -18.307 -57.668 -3.254 1.00 29.71 23 ARG D N 1
ATOM 2885 C CA . ARG D 1 23 ? -17.122 -56.834 -3.078 1.00 29.62 23 ARG D CA 1
ATOM 2886 C C . ARG D 1 23 ? -16.996 -55.810 -4.199 1.00 27.06 23 ARG D C 1
ATOM 2887 O O . ARG D 1 23 ? -16.629 -54.654 -3.956 1.00 28.19 23 ARG D O 1
ATOM 2895 N N . TRP D 1 24 ? -17.303 -56.214 -5.434 1.00 29.42 24 TRP D N 1
ATOM 2896 C CA . TRP D 1 24 ? -17.190 -55.302 -6.569 1.00 29.63 24 TRP D CA 1
ATOM 2897 C C . TRP D 1 24 ? -18.157 -54.132 -6.435 1.00 33.81 24 TRP D C 1
ATOM 2898 O O . TRP D 1 24 ? -17.770 -52.969 -6.598 1.00 27.42 24 TRP D O 1
ATOM 2909 N N . VAL D 1 25 ? -19.426 -54.423 -6.141 1.00 32.10 25 VAL D N 1
ATOM 2910 C CA . VAL D 1 25 ? -20.423 -53.363 -6.025 1.00 33.74 25 VAL D CA 1
ATOM 2911 C C . VAL D 1 25 ? -20.119 -52.469 -4.828 1.00 37.18 25 VAL D C 1
ATOM 2912 O O . VAL D 1 25 ? -20.290 -51.245 -4.893 1.00 40.19 25 VAL D O 1
ATOM 2916 N N . LEU D 1 26 ? -19.662 -53.060 -3.720 1.00 35.47 26 LEU D N 1
ATOM 2917 C CA . LEU D 1 26 ? -19.266 -52.256 -2.567 1.00 35.78 26 LEU D CA 1
ATOM 2918 C C . LEU D 1 26 ? -18.148 -51.289 -2.929 1.00 33.37 26 LEU D C 1
ATOM 2919 O O . LEU D 1 26 ? -18.117 -50.153 -2.443 1.00 34.61 26 LEU D O 1
ATOM 2924 N N . GLY D 1 27 ? -17.222 -51.720 -3.787 1.00 31.64 27 GLY D N 1
ATOM 2925 C CA . GLY D 1 27 ? -16.160 -50.826 -4.218 1.00 32.84 27 GLY D CA 1
ATOM 2926 C C . GLY D 1 27 ? -16.664 -49.710 -5.113 1.00 37.15 27 GLY D C 1
ATOM 2927 O O . GLY D 1 27 ? -16.275 -48.551 -4.951 1.00 38.29 27 GLY D O 1
ATOM 2928 N N . LEU D 1 28 ? -17.544 -50.040 -6.062 1.00 35.26 28 LEU D N 1
ATOM 2929 C CA . LEU D 1 28 ? -18.067 -49.024 -6.970 1.00 36.81 28 LEU D CA 1
ATOM 2930 C C . LEU D 1 28 ? -18.903 -47.985 -6.234 1.00 42.44 28 LEU D C 1
ATOM 2931 O O . LEU D 1 28 ? -19.028 -46.847 -6.699 1.00 49.73 28 LEU D O 1
ATOM 2936 N N . LYS D 1 29 ? -19.474 -48.350 -5.086 1.00 39.87 29 LYS D N 1
ATOM 2937 C CA . LYS D 1 29 ? -20.360 -47.460 -4.350 1.00 42.68 29 LYS D CA 1
ATOM 2938 C C . LYS D 1 29 ? -19.693 -46.766 -3.171 1.00 43.55 29 LYS D C 1
ATOM 2939 O O . LYS D 1 29 ? -20.189 -45.722 -2.733 1.00 45.96 29 LYS D O 1
ATOM 2945 N N . LEU D 1 30 ? -18.589 -47.305 -2.648 1.00 41.73 30 LEU D N 1
ATOM 2946 C CA . LEU D 1 30 ? -17.990 -46.779 -1.430 1.00 38.18 30 LEU D CA 1
ATOM 2947 C C . LEU D 1 30 ? -16.532 -46.363 -1.558 1.00 39.77 30 LEU D C 1
ATOM 2948 O O . LEU D 1 30 ? -16.089 -45.523 -0.768 1.00 40.64 30 LEU D O 1
ATOM 2953 N N . ASN D 1 31 ? -15.773 -46.920 -2.504 1.00 40.93 31 ASN D N 1
ATOM 2954 C CA . ASN D 1 31 ? -14.361 -46.567 -2.626 1.00 48.49 31 ASN D CA 1
ATOM 2955 C C . ASN D 1 31 ? -14.213 -45.074 -2.880 1.00 54.88 31 ASN D C 1
ATOM 2956 O O . ASN D 1 31 ? -14.662 -44.560 -3.909 1.00 57.56 31 ASN D O 1
ATOM 2961 N N . GLY D 1 32 ? -13.583 -44.380 -1.931 1.00 59.88 32 GLY D N 1
ATOM 2962 C CA . GLY D 1 32 ? -13.510 -42.937 -1.962 1.00 64.70 32 GLY D CA 1
ATOM 2963 C C . GLY D 1 32 ? -12.376 -42.413 -2.821 1.00 71.02 32 GLY D C 1
ATOM 2964 O O . GLY D 1 32 ? -11.609 -43.157 -3.432 1.00 78.43 32 GLY D O 1
ATOM 2965 N N . ALA D 1 33 ? -12.279 -41.083 -2.854 1.00 72.89 33 ALA D N 1
ATOM 2966 C CA . ALA D 1 33 ? -11.260 -40.423 -3.659 1.00 69.90 33 ALA D CA 1
ATOM 2967 C C . ALA D 1 33 ? -9.859 -40.664 -3.111 1.00 72.88 33 ALA D C 1
ATOM 2968 O O . ALA D 1 33 ? -8.895 -40.716 -3.883 1.00 71.84 33 ALA D O 1
ATOM 2970 N N . GLY D 1 34 ? -9.724 -40.811 -1.796 1.00 82.68 34 GLY D N 1
ATOM 2971 C CA . GLY D 1 34 ? -8.419 -41.011 -1.198 1.00 88.53 34 GLY D CA 1
ATOM 2972 C C . GLY D 1 34 ? -8.362 -42.183 -0.242 1.00 95.21 34 GLY D C 1
ATOM 2973 O O . GLY D 1 34 ? -7.274 -42.632 0.133 1.00 103.44 34 GLY D O 1
ATOM 2974 N N . TRP D 1 35 ? -9.525 -42.691 0.159 1.00 81.64 35 TRP D N 1
ATOM 2975 C CA . TRP D 1 35 ? -9.610 -43.790 1.116 1.00 68.54 35 TRP D CA 1
ATOM 2976 C C . TRP D 1 35 ? -10.489 -44.883 0.523 1.00 57.40 35 TRP D C 1
ATOM 2977 O O . TRP D 1 35 ? -11.663 -44.619 0.191 1.00 54.06 35 TRP D O 1
ATOM 2988 N N . PRO D 1 36 ? -9.982 -46.107 0.364 1.00 51.45 36 PRO D N 1
ATOM 2989 C CA . PRO D 1 36 ? -10.795 -47.212 -0.192 1.00 47.38 36 PRO D CA 1
ATOM 2990 C C . PRO D 1 36 ? -11.805 -47.757 0.816 1.00 46.31 36 PRO D C 1
ATOM 2991 O O . PRO D 1 36 ? -11.618 -48.789 1.462 1.00 47.55 36 PRO D O 1
ATOM 2995 N N . TRP D 1 37 ? -12.920 -47.036 0.961 1.00 41.20 37 TRP D N 1
ATOM 2996 C CA . TRP D 1 37 ? -13.958 -47.471 1.889 1.00 40.81 37 TRP D CA 1
ATOM 2997 C C . TRP D 1 37 ? -14.634 -48.753 1.422 1.00 38.92 37 TRP D C 1
ATOM 2998 O O . TRP D 1 37 ? -15.102 -49.540 2.252 1.00 38.64 37 TRP D O 1
ATOM 3009 N N . GLY D 1 38 ? -14.697 -48.982 0.109 1.00 38.42 38 GLY D N 1
ATOM 3010 C CA . GLY D 1 38 ? -15.336 -50.191 -0.386 1.00 37.26 38 GLY D CA 1
ATOM 3011 C C . GLY D 1 38 ? -14.550 -51.443 -0.044 1.00 35.16 38 GLY D C 1
ATOM 3012 O O . GLY D 1 38 ? -15.116 -52.444 0.403 1.00 34.78 38 GLY D O 1
ATOM 3013 N N . THR D 1 39 ? -13.232 -51.404 -0.254 1.00 37.13 39 THR D N 1
ATOM 3014 C CA . THR D 1 39 ? -12.398 -52.554 0.080 1.00 41.05 39 THR D CA 1
ATOM 3015 C C . THR D 1 39 ? -12.361 -52.787 1.586 1.00 37.65 39 THR D C 1
ATOM 3016 O O . THR D 1 39 ? -12.403 -53.935 2.044 1.00 33.02 39 THR D O 1
ATOM 3020 N N . LEU D 1 40 ? -12.288 -51.710 2.371 1.00 38.38 40 LEU D N 1
ATOM 3021 C CA . LEU D 1 40 ? -12.274 -51.854 3.823 1.00 37.76 40 LEU D CA 1
ATOM 3022 C C . LEU D 1 40 ? -13.599 -52.407 4.336 1.00 39.08 40 LEU D C 1
ATOM 3023 O O . LEU D 1 40 ? -13.614 -53.261 5.229 1.00 39.51 40 LEU D O 1
ATOM 3028 N N . THR D 1 41 ? -14.719 -51.935 3.781 1.00 35.72 41 THR D N 1
ATOM 3029 C CA . THR D 1 41 ? -16.023 -52.437 4.206 1.00 32.88 41 THR D CA 1
ATOM 3030 C C . THR D 1 41 ? -16.157 -53.928 3.925 1.00 29.95 41 THR D C 1
ATOM 3031 O O . THR D 1 41 ? -16.653 -54.684 4.769 1.00 29.82 41 THR D O 1
ATOM 3035 N N . ALA D 1 42 ? -15.712 -54.370 2.747 1.00 31.72 42 ALA D N 1
ATOM 3036 C CA . ALA D 1 42 ? -15.795 -55.787 2.407 1.00 32.46 42 ALA D CA 1
ATOM 3037 C C . ALA D 1 42 ? -14.964 -56.635 3.362 1.00 30.35 42 ALA D C 1
ATOM 3038 O O . ALA D 1 42 ? -15.393 -57.719 3.775 1.00 34.80 42 ALA D O 1
ATOM 3040 N N . ASN D 1 43 ? -13.773 -56.155 3.729 1.00 30.12 43 ASN D N 1
ATOM 3041 C CA . ASN D 1 43 ? -12.923 -56.917 4.640 1.00 31.43 43 ASN D CA 1
ATOM 3042 C C . ASN D 1 43 ? -13.475 -56.903 6.060 1.00 29.52 43 ASN D C 1
ATOM 3043 O O . ASN D 1 43 ? -13.403 -57.915 6.768 1.00 33.66 43 ASN D O 1
ATOM 3048 N N . LEU D 1 44 ? -14.027 -55.769 6.497 1.00 32.33 44 LEU D N 1
ATOM 3049 C CA . LEU D 1 44 ? -14.568 -55.685 7.850 1.00 33.12 44 LEU D CA 1
ATOM 3050 C C . LEU D 1 44 ? -15.836 -56.518 7.989 1.00 33.34 44 LEU D C 1
ATOM 3051 O O . LEU D 1 44 ? -15.999 -57.260 8.965 1.00 37.59 44 LEU D O 1
ATOM 3056 N N . VAL D 1 45 ? -16.751 -56.406 7.023 1.00 33.49 45 VAL D N 1
ATOM 3057 C CA . VAL D 1 45 ? -17.959 -57.227 7.052 1.00 32.10 45 VAL D CA 1
ATOM 3058 C C . VAL D 1 45 ? -17.600 -58.700 6.906 1.00 32.81 45 VAL D C 1
ATOM 3059 O O . VAL D 1 45 ? -18.121 -59.557 7.631 1.00 26.25 45 VAL D O 1
ATOM 3063 N N . GLY D 1 46 ? -16.699 -59.017 5.975 1.00 30.98 46 GLY D N 1
ATOM 3064 C CA . GLY D 1 46 ? -16.249 -60.391 5.834 1.00 30.69 46 GLY D CA 1
ATOM 3065 C C . GLY D 1 46 ? -15.537 -60.906 7.068 1.00 31.82 46 GLY D C 1
ATOM 3066 O O . GLY D 1 46 ? -15.655 -62.085 7.412 1.00 32.06 46 GLY D O 1
ATOM 3067 N N . GLY D 1 47 ? -14.792 -60.036 7.751 1.00 32.54 47 GLY D N 1
ATOM 3068 C CA . GLY D 1 47 ? -14.172 -60.437 9.001 1.00 32.37 47 GLY D CA 1
ATOM 3069 C C . GLY D 1 47 ? -15.192 -60.694 10.093 1.00 34.94 47 GLY D C 1
ATOM 3070 O O . GLY D 1 47 ? -15.055 -61.640 10.875 1.00 33.79 47 GLY D O 1
ATOM 3071 N N . TYR D 1 48 ? -16.234 -59.864 10.157 1.00 34.42 48 TYR D N 1
ATOM 3072 C CA . TYR D 1 48 ? -17.288 -60.076 11.143 1.00 35.21 48 TYR D CA 1
ATOM 3073 C C . TYR D 1 48 ? -18.092 -61.331 10.829 1.00 33.32 48 TYR D C 1
ATOM 3074 O O . TYR D 1 48 ? -18.455 -62.086 11.738 1.00 36.03 48 TYR D O 1
ATOM 3083 N N . LEU D 1 49 ? -18.376 -61.574 9.547 1.00 32.28 49 LEU D N 1
ATOM 3084 C CA . LEU D 1 49 ? -19.229 -62.700 9.185 1.00 32.67 49 LEU D CA 1
ATOM 3085 C C . LEU D 1 49 ? -18.522 -64.037 9.372 1.00 26.30 49 LEU D C 1
ATOM 3086 O O . LEU D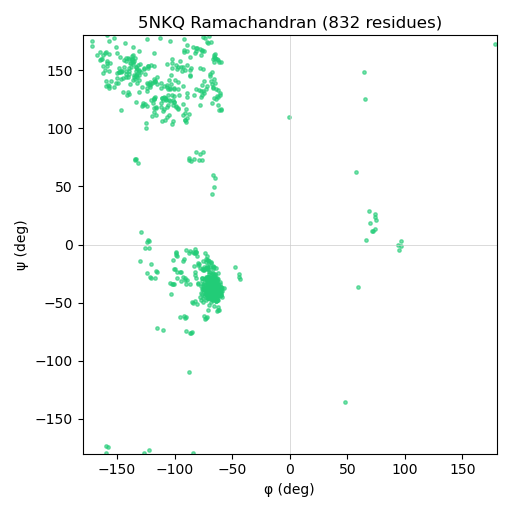 1 49 ? -19.183 -65.046 9.645 1.00 30.87 49 LEU D O 1
ATOM 3091 N N . ILE D 1 50 ? -17.195 -64.076 9.231 1.00 32.09 50 ILE D N 1
ATOM 3092 C CA . ILE D 1 50 ? -16.503 -65.344 9.447 1.00 30.99 50 ILE D CA 1
ATOM 3093 C C . ILE D 1 50 ? -16.458 -65.677 10.932 1.00 29.21 50 ILE D C 1
ATOM 3094 O O . ILE D 1 50 ? -16.462 -66.854 11.308 1.00 30.55 50 ILE D O 1
ATOM 3099 N N . GLY D 1 51 ? -16.432 -64.663 11.798 1.00 30.81 51 GLY D N 1
ATOM 3100 C CA . GLY D 1 51 ? -16.582 -64.924 13.220 1.00 26.70 51 GLY D CA 1
ATOM 3101 C C . GLY D 1 51 ? -17.953 -65.479 13.552 1.00 31.39 51 GLY D C 1
ATOM 3102 O O . GLY D 1 51 ? -18.090 -66.354 14.410 1.00 34.31 51 GLY D O 1
ATOM 3103 N N . VAL D 1 52 ? -18.986 -64.982 12.869 1.00 33.39 52 VAL D N 1
ATOM 3104 C CA . VAL D 1 52 ? -20.328 -65.531 13.038 1.00 32.59 52 VAL D CA 1
ATOM 3105 C C . VAL D 1 52 ? -20.376 -66.969 12.535 1.00 33.93 52 VAL D C 1
ATOM 3106 O O . VAL D 1 52 ? -20.923 -67.859 13.196 1.00 33.19 52 VAL D O 1
ATOM 3110 N N . MET D 1 53 ? -19.793 -67.217 11.358 1.00 26.45 53 MET D N 1
ATOM 3111 C CA . MET D 1 53 ? -19.852 -68.551 10.769 1.00 29.72 53 MET D CA 1
ATOM 3112 C C . MET D 1 53 ? -19.081 -69.567 11.604 1.00 26.59 53 MET D C 1
ATOM 3113 O O . MET D 1 53 ? -19.558 -70.686 11.816 1.00 29.53 53 MET D O 1
ATOM 3118 N N . VAL D 1 54 ? -17.890 -69.198 12.084 1.00 27.40 54 VAL D N 1
ATOM 3119 C CA . VAL D 1 54 ? -17.098 -70.120 12.895 1.00 27.00 54 VAL D CA 1
ATOM 3120 C C . VAL D 1 54 ? -17.862 -70.522 14.151 1.00 32.79 54 VAL D C 1
ATOM 3121 O O . VAL D 1 54 ? -17.868 -71.695 14.545 1.00 36.21 54 VAL D O 1
ATOM 3125 N N . ALA D 1 55 ? -18.533 -69.561 14.789 1.00 33.43 55 ALA D N 1
ATOM 3126 C CA . ALA D 1 55 ? -19.310 -69.879 15.982 1.00 33.14 55 ALA D CA 1
ATOM 3127 C C . ALA D 1 55 ? -20.570 -70.666 15.640 1.00 34.71 55 ALA D C 1
ATOM 3128 O O . ALA D 1 55 ? -21.007 -71.507 16.435 1.00 37.46 55 ALA D O 1
ATOM 3130 N N . LEU D 1 56 ? -21.164 -70.413 14.471 1.00 33.55 56 LEU D N 1
ATOM 3131 C CA . LEU D 1 56 ? -22.341 -71.176 14.064 1.00 35.32 56 LEU D CA 1
ATOM 3132 C C . LEU D 1 56 ? -21.974 -72.608 13.697 1.00 34.45 56 LEU D C 1
ATOM 3133 O O . LEU D 1 56 ? -22.737 -73.540 13.974 1.00 35.77 56 LEU D O 1
ATOM 3138 N N . ILE D 1 57 ? -20.814 -72.802 13.067 1.00 33.72 57 ILE D N 1
ATOM 3139 C CA . ILE D 1 57 ? -20.386 -74.149 12.700 1.00 33.74 57 ILE D CA 1
ATOM 3140 C C . ILE D 1 57 ? -20.111 -74.981 13.947 1.00 31.95 57 ILE D C 1
ATOM 3141 O O . ILE D 1 57 ? -20.427 -76.176 13.993 1.00 30.06 57 ILE D O 1
ATOM 3146 N N . ALA D 1 58 ? -19.535 -74.363 14.981 1.00 27.05 58 ALA D N 1
ATOM 3147 C CA . ALA D 1 58 ? -19.259 -75.089 16.216 1.00 34.88 58 ALA D CA 1
ATOM 3148 C C . ALA D 1 58 ? -20.547 -75.504 16.917 1.00 32.74 58 ALA D C 1
ATOM 3149 O O . ALA D 1 58 ? -20.619 -76.591 17.502 1.00 35.90 58 ALA D O 1
ATOM 3151 N N . SER D 1 59 ? -21.573 -74.654 16.869 1.00 33.80 59 SER D N 1
ATOM 3152 C CA . SER D 1 59 ? -22.854 -74.972 17.486 1.00 34.76 59 SER D CA 1
ATOM 3153 C C . SER D 1 59 ? -23.755 -75.806 16.585 1.00 36.39 59 SER D C 1
ATOM 3154 O O . SER D 1 59 ? -24.819 -76.242 17.036 1.00 40.39 59 SER D O 1
ATOM 3157 N N . HIS D 1 60 ? -23.359 -76.037 15.335 1.00 34.90 60 HIS D N 1
ATOM 3158 C CA . HIS D 1 60 ? -24.104 -76.884 14.403 1.00 35.44 60 HIS D CA 1
ATOM 3159 C C . HIS D 1 60 ? -23.137 -77.855 13.737 1.00 33.76 60 HIS D C 1
ATOM 3160 O O . HIS D 1 60 ? -22.856 -77.749 12.537 1.00 34.29 60 HIS D O 1
ATOM 3167 N N . PRO D 1 61 ? -22.614 -78.827 14.491 1.00 32.97 61 PRO D N 1
ATOM 3168 C CA . PRO D 1 61 ? -21.611 -79.738 13.916 1.00 33.17 61 PRO D CA 1
ATOM 3169 C C . PRO D 1 61 ? -22.170 -80.672 12.860 1.00 33.00 61 PRO D C 1
ATOM 3170 O O . PRO D 1 61 ? -21.386 -81.269 12.111 1.00 33.00 61 PRO D O 1
ATOM 3174 N N . GLU D 1 62 ? -23.490 -80.821 12.771 1.00 34.92 62 GLU D N 1
ATOM 3175 C CA . GLU D 1 62 ? -24.097 -81.678 11.761 1.00 40.20 62 GLU D CA 1
ATOM 3176 C C . GLU D 1 62 ? -24.233 -80.995 10.407 1.00 43.38 62 GLU D C 1
ATOM 3177 O O . GLU D 1 62 ? -24.674 -81.640 9.450 1.00 44.99 62 GLU D O 1
ATOM 3183 N N . TRP D 1 63 ? -23.870 -79.721 10.301 1.00 41.81 63 TRP D N 1
ATOM 3184 C CA . TRP D 1 63 ? -23.873 -79.053 9.005 1.00 38.24 63 TRP D CA 1
ATOM 3185 C C . TRP D 1 63 ? -22.819 -79.683 8.102 1.00 36.96 63 TRP D C 1
ATOM 3186 O O . TRP D 1 63 ? -21.647 -79.767 8.492 1.00 37.00 63 TRP D O 1
ATOM 3197 N N . PRO D 1 64 ? -23.184 -80.130 6.904 1.00 31.26 64 PRO D N 1
ATOM 3198 C CA . PRO D 1 64 ? -22.210 -80.790 6.028 1.00 31.26 64 PRO D CA 1
ATOM 3199 C C . PRO D 1 64 ? -21.154 -79.814 5.526 1.00 38.41 64 PRO D C 1
ATOM 3200 O O . PRO D 1 64 ? -21.213 -78.603 5.747 1.00 41.91 64 PRO D O 1
ATOM 3204 N N . ALA D 1 65 ? -20.171 -80.376 4.819 1.00 37.11 65 ALA D N 1
ATOM 3205 C CA . ALA D 1 65 ? -19.013 -79.593 4.404 1.00 38.83 65 ALA D CA 1
ATOM 3206 C C . ALA D 1 65 ? -19.362 -78.571 3.328 1.00 41.39 65 ALA D C 1
ATOM 3207 O O . ALA D 1 65 ? -18.699 -77.532 3.233 1.00 36.49 65 ALA D O 1
ATOM 3209 N N . TRP D 1 66 ? -20.385 -78.838 2.510 1.00 42.04 66 TRP D N 1
ATOM 3210 C CA . TRP D 1 66 ? -20.694 -77.917 1.421 1.00 38.78 66 TRP D CA 1
ATOM 3211 C C . TRP D 1 66 ? -21.248 -76.596 1.942 1.00 36.36 66 TRP D C 1
ATOM 3212 O O . TRP D 1 66 ? -21.022 -75.548 1.326 1.00 33.22 66 TRP D O 1
ATOM 3223 N N . ILE D 1 67 ? -21.972 -76.622 3.064 1.00 37.41 67 ILE D N 1
ATOM 3224 C CA . ILE D 1 67 ? -22.343 -75.377 3.732 1.00 40.78 67 ILE D CA 1
ATOM 3225 C C . ILE D 1 67 ? -21.093 -74.615 4.147 1.00 41.46 67 ILE D C 1
ATOM 3226 O O . ILE D 1 67 ? -21.007 -73.390 3.990 1.00 40.52 67 ILE D O 1
ATOM 3231 N N . ARG D 1 68 ? -20.098 -75.334 4.668 1.00 40.54 68 ARG D N 1
ATOM 3232 C CA . ARG D 1 68 ? -18.851 -74.711 5.093 1.00 36.93 68 ARG D CA 1
ATOM 3233 C C . ARG D 1 68 ? -18.111 -74.099 3.908 1.00 33.00 68 ARG D C 1
ATOM 3234 O O . ARG D 1 68 ? -17.652 -72.953 3.970 1.00 29.59 68 ARG D O 1
ATOM 3242 N N . LEU D 1 69 ? -17.997 -74.852 2.812 1.00 33.83 69 LEU D N 1
ATOM 3243 C CA . LEU D 1 69 ? -17.223 -74.385 1.667 1.00 33.43 69 LEU D CA 1
ATOM 3244 C C . LEU D 1 69 ? -17.931 -73.250 0.937 1.00 32.91 69 LEU D C 1
ATOM 3245 O O . LEU D 1 69 ? -17.282 -72.312 0.459 1.00 35.51 69 LEU D O 1
ATOM 3250 N N . ALA D 1 70 ? -19.260 -73.314 0.839 1.00 33.84 70 ALA D N 1
ATOM 3251 C CA . ALA D 1 70 ? -19.993 -72.280 0.116 1.00 32.99 70 ALA D CA 1
ATOM 3252 C C . ALA D 1 70 ? -20.026 -70.972 0.896 1.00 31.15 70 ALA D C 1
ATOM 3253 O O . ALA D 1 70 ? -19.921 -69.890 0.308 1.00 32.63 70 ALA D O 1
ATOM 3255 N N . ALA D 1 71 ? -20.167 -71.049 2.219 1.00 31.16 71 ALA D N 1
ATOM 3256 C CA . ALA D 1 71 ? -20.293 -69.837 3.021 1.00 30.99 71 ALA D CA 1
ATOM 3257 C C . ALA D 1 71 ? -18.936 -69.197 3.293 1.00 35.30 71 ALA D C 1
ATOM 3258 O O . ALA D 1 71 ? -18.748 -68.000 3.052 1.00 26.71 71 ALA D O 1
ATOM 3260 N N . VAL D 1 72 ? -17.978 -69.977 3.790 1.00 33.30 72 VAL D N 1
ATOM 3261 C CA . VAL D 1 72 ? -16.702 -69.428 4.238 1.00 31.87 72 VAL D CA 1
ATOM 3262 C C . VAL D 1 72 ? -15.681 -69.455 3.109 1.00 33.31 72 VAL D C 1
ATOM 3263 O O . VAL D 1 72 ? -15.175 -68.407 2.692 1.00 30.60 72 VAL D O 1
ATOM 3267 N N . THR D 1 73 ? -15.363 -70.655 2.615 1.00 26.89 73 THR D N 1
ATOM 3268 C CA . THR D 1 73 ? -14.354 -70.780 1.568 1.00 26.96 73 THR D CA 1
ATOM 3269 C C . THR D 1 73 ? -14.775 -70.043 0.302 1.00 33.16 73 THR D C 1
ATOM 3270 O O . THR D 1 73 ? -13.937 -69.461 -0.396 1.00 33.72 73 THR D O 1
ATOM 3274 N N . GLY D 1 74 ? -16.070 -70.046 -0.002 1.00 33.17 74 GLY D N 1
ATOM 3275 C CA . GLY D 1 74 ? -16.560 -69.390 -1.197 1.00 29.67 74 GLY D CA 1
ATOM 3276 C C . GLY D 1 74 ? -16.940 -67.939 -0.986 1.00 28.33 74 GLY D C 1
ATOM 3277 O O . GLY D 1 74 ? -16.211 -67.035 -1.403 1.00 33.34 74 GLY D O 1
ATOM 3278 N N . PHE D 1 75 ? -18.077 -67.708 -0.324 1.00 29.78 75 PHE D N 1
ATOM 3279 C CA . PHE D 1 75 ? -18.622 -66.357 -0.219 1.00 31.87 75 PHE D CA 1
ATOM 3280 C C . PHE D 1 75 ? -17.672 -65.424 0.522 1.00 31.64 75 PHE D C 1
ATOM 3281 O O . PHE D 1 75 ? -17.320 -64.351 0.019 1.00 34.00 75 PHE D O 1
ATOM 3289 N N . LEU D 1 76 ? -17.249 -65.813 1.726 1.00 33.23 76 LEU D N 1
ATOM 3290 C CA . LEU D 1 76 ? -16.352 -64.959 2.498 1.00 32.15 76 LEU D CA 1
ATOM 3291 C C . LEU D 1 76 ? -14.968 -64.896 1.865 1.00 33.11 76 LEU D C 1
ATOM 3292 O O . LEU D 1 76 ? -14.308 -63.851 1.907 1.00 34.16 76 LEU D O 1
ATOM 3297 N N . GLY D 1 77 ? -14.514 -66.001 1.271 1.00 34.53 77 GLY D N 1
ATOM 3298 C CA . GLY D 1 77 ? -13.255 -65.976 0.549 1.00 32.70 77 GLY D CA 1
ATOM 3299 C C . GLY D 1 77 ? -13.301 -65.103 -0.688 1.00 33.63 77 GLY D C 1
ATOM 3300 O O . GLY D 1 77 ? -12.267 -64.606 -1.139 1.00 36.78 77 GLY D O 1
ATOM 3301 N N . GLY D 1 78 ? -14.489 -64.905 -1.252 1.00 33.32 78 GLY D N 1
ATOM 3302 C CA . GLY D 1 78 ? -14.643 -64.044 -2.407 1.00 31.50 78 GLY D CA 1
ATOM 3303 C C . GLY D 1 78 ? -14.952 -62.612 -2.023 1.00 31.89 78 GLY D C 1
ATOM 3304 O O . GLY D 1 78 ? -14.602 -61.677 -2.750 1.00 34.50 78 GLY D O 1
ATOM 3305 N N . LEU D 1 79 ? -15.604 -62.428 -0.874 1.00 33.61 79 LEU D N 1
ATOM 3306 C CA . LEU D 1 79 ? -15.964 -61.085 -0.432 1.00 35.05 79 LEU D CA 1
ATOM 3307 C C . LEU D 1 79 ? -14.739 -60.313 0.042 1.00 26.67 79 LEU D C 1
ATOM 3308 O O . LEU D 1 79 ? -14.534 -59.157 -0.344 1.00 26.70 79 LEU D O 1
ATOM 3313 N N . THR D 1 80 ? -13.918 -60.929 0.885 1.00 27.61 80 THR D N 1
ATOM 3314 C CA . THR D 1 80 ? -12.711 -60.275 1.357 1.00 27.94 80 THR D CA 1
ATOM 3315 C C . THR D 1 80 ? -11.611 -60.379 0.305 1.00 32.31 80 THR D C 1
ATOM 3316 O O . THR D 1 80 ? -11.721 -61.113 -0.680 1.00 32.11 80 THR D O 1
ATOM 3320 N N . THR D 1 81 ? -10.538 -59.622 0.518 1.00 32.79 81 THR D N 1
ATOM 3321 C CA . THR D 1 81 ? -9.433 -59.606 -0.428 1.00 34.30 81 THR D CA 1
ATOM 3322 C C . THR D 1 81 ? -8.176 -59.125 0.281 1.00 39.94 81 THR D C 1
ATOM 3323 O O . THR D 1 81 ? -8.223 -58.179 1.072 1.00 37.08 81 THR D O 1
ATOM 3327 N N . PHE D 1 82 ? -7.061 -59.796 0.004 1.00 27.05 82 PHE D N 1
ATOM 3328 C CA . PHE D 1 82 ? -5.760 -59.360 0.489 1.00 30.94 82 PHE D CA 1
ATOM 3329 C C . PHE D 1 82 ? -4.942 -58.657 -0.583 1.00 32.66 82 PHE D C 1
ATOM 3330 O O . PHE D 1 82 ? -4.201 -57.720 -0.268 1.00 27.36 82 PHE D O 1
ATOM 3338 N N . SER D 1 83 ? -5.074 -59.082 -1.842 1.00 31.30 83 SER D N 1
ATOM 3339 C CA . SER D 1 83 ? -4.295 -58.487 -2.922 1.00 34.35 83 SER D CA 1
ATOM 3340 C C . SER D 1 83 ? -4.738 -57.056 -3.200 1.00 38.84 83 SER D C 1
ATOM 3341 O O . SER D 1 83 ? -3.902 -56.158 -3.354 1.00 27.68 83 SER D O 1
ATOM 3344 N N . THR D 1 84 ? -6.052 -56.826 -3.275 1.00 34.14 84 THR D N 1
ATOM 3345 C CA . THR D 1 84 ? -6.558 -55.472 -3.486 1.00 34.68 84 THR D CA 1
ATOM 3346 C C . THR D 1 84 ? -6.097 -54.541 -2.373 1.00 33.82 84 THR D C 1
ATOM 3347 O O . THR D 1 84 ? -5.649 -53.418 -2.631 1.00 35.30 84 THR D O 1
ATOM 3351 N N . PHE D 1 85 ? -6.197 -54.997 -1.122 1.00 30.72 85 PHE D N 1
ATOM 3352 C CA . PHE D 1 85 ? -5.671 -54.225 -0.002 1.00 31.86 85 PHE D CA 1
ATOM 3353 C C . PHE D 1 85 ? -4.172 -53.992 -0.145 1.00 34.77 85 PHE D C 1
ATOM 3354 O O . PHE D 1 85 ? -3.664 -52.923 0.215 1.00 36.70 85 PHE D O 1
ATOM 3362 N N . SER D 1 86 ? -3.448 -54.980 -0.676 1.00 33.70 86 SER D N 1
ATOM 3363 C CA . SER D 1 86 ? -2.001 -54.848 -0.809 1.00 34.24 86 SER D CA 1
ATOM 3364 C C . SER D 1 86 ? -1.633 -53.817 -1.869 1.00 37.04 86 SER D C 1
ATOM 3365 O O . SER D 1 86 ? -0.740 -52.990 -1.653 1.00 36.49 86 SER D O 1
ATOM 3368 N N . ALA D 1 87 ? -2.309 -53.849 -3.021 1.00 33.26 87 ALA D N 1
ATOM 3369 C CA . ALA D 1 87 ? -2.019 -52.878 -4.070 1.00 33.17 87 ALA D CA 1
ATOM 3370 C C . ALA D 1 87 ? -2.421 -51.470 -3.648 1.00 33.65 87 ALA D C 1
ATOM 3371 O O . ALA D 1 87 ? -1.739 -50.496 -3.987 1.00 38.09 87 ALA D O 1
ATOM 3373 N N . GLU D 1 88 ? -3.529 -51.343 -2.912 1.00 30.10 88 GLU D N 1
ATOM 3374 C CA . GLU D 1 88 ? -3.925 -50.037 -2.396 1.00 31.01 88 GLU D CA 1
ATOM 3375 C C . GLU D 1 88 ? -2.895 -49.503 -1.408 1.00 32.40 88 GLU D C 1
ATOM 3376 O O . GLU D 1 88 ? -2.554 -48.315 -1.436 1.00 31.43 88 GLU D O 1
ATOM 3382 N N . THR D 1 89 ? -2.381 -50.371 -0.534 1.00 33.06 89 THR D N 1
ATOM 3383 C CA . THR D 1 89 ? -1.390 -49.937 0.446 1.00 36.75 89 THR D CA 1
ATOM 3384 C C . THR D 1 89 ? -0.065 -49.593 -0.222 1.00 38.34 89 THR D C 1
ATOM 3385 O O . THR D 1 89 ? 0.594 -48.618 0.159 1.00 37.93 89 THR D O 1
ATOM 3389 N N . VAL D 1 90 ? 0.343 -50.381 -1.219 1.00 37.01 90 VAL D N 1
ATOM 3390 C CA . VAL D 1 90 ? 1.573 -50.078 -1.944 1.00 36.43 90 VAL D CA 1
ATOM 3391 C C . VAL D 1 90 ? 1.432 -48.766 -2.706 1.00 37.45 90 VAL D C 1
ATOM 3392 O O . VAL D 1 90 ? 2.378 -47.972 -2.783 1.00 37.37 90 VAL D O 1
ATOM 3396 N N . ASP D 1 91 ? 0.247 -48.507 -3.265 1.00 37.65 91 ASP D N 1
ATOM 3397 C CA . ASP D 1 91 ? 0.026 -47.250 -3.972 1.00 37.87 91 ASP D CA 1
ATOM 3398 C C . ASP D 1 91 ? 0.106 -46.061 -3.022 1.00 39.26 91 ASP D C 1
ATOM 3399 O O . ASP D 1 91 ? 0.651 -45.011 -3.379 1.00 40.39 91 ASP D O 1
ATOM 3404 N N . MET D 1 92 ? -0.429 -46.207 -1.807 1.00 41.38 92 MET D N 1
ATOM 3405 C CA . MET D 1 92 ? -0.321 -45.133 -0.823 1.00 46.22 92 MET D CA 1
ATOM 3406 C C . MET D 1 92 ? 1.125 -44.922 -0.394 1.00 47.97 92 MET D C 1
ATOM 3407 O O . MET D 1 92 ? 1.554 -43.783 -0.177 1.00 48.37 92 MET D O 1
ATOM 3412 N N . LEU D 1 93 ? 1.890 -46.009 -0.260 1.00 49.83 93 LEU D N 1
ATOM 3413 C CA . LEU D 1 93 ? 3.287 -45.885 0.144 1.00 50.89 93 LEU D CA 1
ATOM 3414 C C . LEU D 1 93 ? 4.121 -45.205 -0.935 1.00 57.92 93 LEU D C 1
ATOM 3415 O O . LEU D 1 93 ? 5.029 -44.425 -0.624 1.00 56.74 93 LEU D O 1
ATOM 3420 N N . CYS D 1 94 ? 3.831 -45.486 -2.208 1.00 65.69 94 CYS D N 1
ATOM 3421 C CA . CYS D 1 94 ? 4.568 -44.841 -3.290 1.00 75.19 94 CYS D CA 1
ATOM 3422 C C . CYS D 1 94 ? 4.280 -43.346 -3.354 1.00 74.21 94 CYS D C 1
ATOM 3423 O O . CYS D 1 94 ? 5.148 -42.565 -3.759 1.00 78.79 94 CYS D O 1
ATOM 3426 N N . ARG D 1 95 ? 3.075 -42.931 -2.959 1.00 63.17 95 ARG D N 1
ATOM 3427 C CA . ARG D 1 95 ? 2.742 -41.512 -2.938 1.00 51.39 95 ARG D CA 1
ATOM 3428 C C . ARG D 1 95 ? 3.450 -40.767 -1.815 1.00 46.24 95 ARG D C 1
ATOM 3429 O O . ARG D 1 95 ? 3.576 -39.540 -1.885 1.00 47.58 95 ARG D O 1
ATOM 3437 N N . GLY D 1 96 ? 3.911 -41.474 -0.785 1.00 42.11 96 GLY D N 1
ATOM 3438 C CA . GLY D 1 96 ? 4.594 -40.855 0.330 1.00 37.57 96 GLY D CA 1
ATOM 3439 C C . GLY D 1 96 ? 3.729 -40.557 1.534 1.00 38.17 96 GLY D C 1
ATOM 3440 O O . GLY D 1 96 ? 4.232 -39.976 2.503 1.00 42.14 96 GLY D O 1
ATOM 3441 N N . VAL D 1 97 ? 2.450 -40.926 1.506 1.00 40.35 97 VAL D N 1
ATOM 3442 C CA . VAL D 1 97 ? 1.565 -40.724 2.649 1.00 45.83 97 VAL D CA 1
ATOM 3443 C C . VAL D 1 97 ? 1.670 -41.928 3.578 1.00 49.41 97 VAL D C 1
ATOM 3444 O O . VAL D 1 97 ? 0.761 -42.765 3.641 1.00 49.88 97 VAL D O 1
ATOM 3448 N N . TYR D 1 98 ? 2.783 -42.018 4.311 1.00 52.34 98 TYR D N 1
ATOM 3449 C CA . TYR D 1 98 ? 3.027 -43.183 5.156 1.00 54.22 98 TYR D CA 1
ATOM 3450 C C . TYR D 1 98 ? 2.025 -43.265 6.301 1.00 54.49 98 TYR D C 1
ATOM 3451 O O . TYR D 1 98 ? 1.585 -44.361 6.668 1.00 53.55 98 TYR D O 1
ATOM 3460 N N . ALA D 1 99 ? 1.655 -42.120 6.880 1.00 55.72 99 ALA D N 1
ATOM 3461 C CA . ALA D 1 99 ? 0.681 -42.126 7.966 1.00 55.72 99 ALA D CA 1
ATOM 3462 C C . ALA D 1 99 ? -0.685 -42.602 7.490 1.00 56.29 99 ALA D C 1
ATOM 3463 O O . ALA D 1 99 ? -1.421 -43.237 8.254 1.00 58.19 99 ALA D O 1
ATOM 3465 N N . THR D 1 100 ? -1.040 -42.307 6.238 1.00 52.61 100 THR D N 1
ATOM 3466 C CA . THR D 1 100 ? -2.297 -42.808 5.693 1.00 51.10 100 THR D CA 1
ATOM 3467 C C . THR D 1 100 ? -2.212 -44.302 5.401 1.00 47.02 100 THR D C 1
ATOM 3468 O O . THR D 1 100 ? -3.163 -45.047 5.662 1.00 47.41 100 THR D O 1
ATOM 3472 N N . ALA D 1 101 ? -1.076 -44.757 4.866 1.00 42.24 101 ALA D N 1
ATOM 3473 C CA . ALA D 1 101 ? -0.906 -46.180 4.595 1.00 41.66 101 ALA D CA 1
ATOM 3474 C C . ALA D 1 101 ? -0.842 -46.984 5.888 1.00 46.91 101 ALA D C 1
ATOM 3475 O O . ALA D 1 101 ? -1.375 -48.097 5.961 1.00 48.29 101 ALA D O 1
ATOM 3477 N N . ALA D 1 102 ? -0.191 -46.438 6.918 1.00 47.08 102 ALA D N 1
ATOM 3478 C CA . ALA D 1 102 ? -0.162 -47.113 8.211 1.00 44.60 102 ALA D CA 1
ATOM 3479 C C . ALA D 1 102 ? -1.550 -47.162 8.835 1.00 44.37 102 ALA D C 1
ATOM 3480 O O . ALA D 1 102 ? -1.905 -48.142 9.500 1.00 46.12 102 ALA D O 1
ATOM 3482 N N . ALA D 1 103 ? -2.351 -46.114 8.628 1.00 42.87 103 ALA D N 1
ATOM 3483 C CA . ALA D 1 103 ? -3.715 -46.114 9.140 1.00 39.41 103 ALA D CA 1
ATOM 3484 C C . ALA D 1 103 ? -4.601 -47.090 8.378 1.00 39.77 103 ALA D C 1
ATOM 3485 O O . ALA D 1 103 ? -5.494 -47.705 8.970 1.00 44.85 103 ALA D O 1
ATOM 3487 N N . TYR D 1 104 ? -4.369 -47.252 7.073 1.00 35.64 104 TYR D N 1
ATOM 3488 C CA . TYR D 1 104 ? -5.183 -48.180 6.296 1.00 35.22 104 TYR D CA 1
ATOM 3489 C C . TYR D 1 104 ? -4.804 -49.625 6.589 1.00 36.64 104 TYR D C 1
ATOM 3490 O O . TYR D 1 104 ? -5.676 -50.499 6.662 1.00 36.42 104 TYR D O 1
ATOM 3499 N N . ALA D 1 105 ? -3.508 -49.897 6.763 1.00 40.10 105 ALA D N 1
ATOM 3500 C CA . ALA D 1 105 ? -3.082 -51.243 7.129 1.00 41.91 105 ALA D CA 1
ATOM 3501 C C . ALA D 1 105 ? -3.510 -51.587 8.550 1.00 45.72 105 ALA D C 1
ATOM 3502 O O . ALA D 1 105 ? -3.873 -52.734 8.835 1.00 46.00 105 ALA D O 1
ATOM 3504 N N . GLY D 1 106 ? -3.475 -50.606 9.454 1.00 43.98 106 GLY D N 1
ATOM 3505 C CA . GLY D 1 106 ? -3.927 -50.852 10.812 1.00 42.61 106 GLY D CA 1
ATOM 3506 C C . GLY D 1 106 ? -5.428 -51.048 10.901 1.00 42.87 106 GLY D C 1
ATOM 3507 O O . GLY D 1 106 ? -5.907 -51.924 11.625 1.00 45.23 106 GLY D O 1
ATOM 3508 N N . ALA D 1 107 ? -6.192 -50.237 10.164 1.00 41.03 107 ALA D N 1
ATOM 3509 C CA . ALA D 1 107 ? -7.643 -50.384 10.173 1.00 38.07 107 ALA D CA 1
ATOM 3510 C C . ALA D 1 107 ? -8.080 -51.689 9.521 1.00 37.53 107 ALA D C 1
ATOM 3511 O O . ALA D 1 107 ? -9.099 -52.266 9.918 1.00 36.04 107 ALA D O 1
ATOM 3513 N N . SER D 1 108 ? -7.332 -52.169 8.527 1.00 37.09 108 SER D N 1
ATOM 3514 C CA . SER D 1 108 ? -7.683 -53.427 7.877 1.00 36.60 108 SER D CA 1
ATOM 3515 C C . SER D 1 108 ? -7.280 -54.623 8.731 1.00 42.08 108 SER D C 1
ATOM 3516 O O . SER D 1 108 ? -8.060 -55.566 8.897 1.00 44.18 108 SER D O 1
ATOM 3519 N N . LEU D 1 109 ? -6.066 -54.601 9.284 1.00 40.00 109 LEU D N 1
ATOM 3520 C CA . LEU D 1 109 ? -5.599 -55.723 10.094 1.00 43.99 109 LEU D CA 1
ATOM 3521 C C . LEU D 1 109 ? -6.305 -55.757 11.445 1.00 47.88 109 LEU D C 1
ATOM 3522 O O . LEU D 1 109 ? -7.032 -56.708 11.756 1.00 48.76 109 LEU D O 1
ATOM 3527 N N . ALA D 1 110 ? -6.099 -54.723 12.266 1.00 44.42 110 ALA D N 1
ATOM 3528 C CA . ALA D 1 110 ? -6.698 -54.707 13.596 1.00 41.37 110 ALA D CA 1
ATOM 3529 C C . ALA D 1 110 ? -8.218 -54.649 13.531 1.00 39.07 110 ALA D C 1
ATOM 3530 O O . ALA D 1 110 ? -8.895 -55.184 14.416 1.00 40.90 110 ALA D O 1
ATOM 3532 N N . GLY D 1 111 ? -8.771 -54.015 12.496 1.00 36.25 111 GLY D N 1
ATOM 3533 C CA . GLY D 1 111 ? -10.217 -53.948 12.375 1.00 35.60 111 GLY D CA 1
ATOM 3534 C C . GLY D 1 111 ? -10.840 -55.290 12.044 1.00 37.99 111 GLY D C 1
ATOM 3535 O O . GLY D 1 111 ? -11.884 -55.652 12.594 1.00 40.64 111 GLY D O 1
ATOM 3536 N N . SER D 1 112 ? -10.212 -56.047 11.140 1.00 36.78 112 SER D N 1
ATOM 3537 C CA . SER D 1 112 ? -10.747 -57.354 10.773 1.00 38.29 112 SER D CA 1
ATOM 3538 C C . SER D 1 112 ? -10.672 -58.329 11.941 1.00 37.10 112 SER D C 1
ATOM 3539 O O . SER D 1 112 ? -11.588 -59.134 12.144 1.00 35.88 112 SER D O 1
ATOM 3542 N N . LEU D 1 113 ? -9.589 -58.271 12.720 1.00 37.93 113 LEU D N 1
ATOM 3543 C CA . LEU D 1 113 ? -9.468 -59.144 13.883 1.00 35.25 113 LEU D CA 1
ATOM 3544 C C . LEU D 1 113 ? -10.519 -58.810 14.933 1.00 37.61 113 LEU D C 1
ATOM 3545 O O . LEU D 1 113 ? -11.055 -59.709 15.591 1.00 37.98 113 LEU D O 1
ATOM 3550 N N . ALA D 1 114 ? -10.826 -57.522 15.105 1.00 37.47 114 ALA D N 1
ATOM 3551 C CA . ALA D 1 114 ? -11.855 -57.132 16.062 1.00 40.09 114 ALA D CA 1
ATOM 3552 C C . ALA D 1 114 ? -13.242 -57.529 15.573 1.00 41.21 114 ALA D C 1
ATOM 3553 O O . ALA D 1 114 ? -14.093 -57.939 16.371 1.00 41.11 114 ALA D O 1
ATOM 3555 N N . MET D 1 115 ? -13.489 -57.413 14.265 1.00 37.71 115 MET D N 1
ATOM 3556 C CA . MET D 1 115 ? -14.777 -57.831 13.720 1.00 38.22 115 MET D CA 1
ATOM 3557 C C . MET D 1 115 ? -14.988 -59.329 13.894 1.00 33.33 115 MET D C 1
ATOM 3558 O O . MET D 1 115 ? -16.103 -59.776 14.191 1.00 35.79 115 MET D O 1
ATOM 3563 N N . THR D 1 116 ? -13.930 -60.123 13.713 1.00 28.55 116 THR D N 1
ATOM 3564 C CA . THR D 1 116 ? -14.049 -61.565 13.909 1.00 33.32 116 THR D CA 1
ATOM 3565 C C . THR D 1 116 ? -14.353 -61.896 15.364 1.00 30.70 116 THR D C 1
ATOM 3566 O O . THR D 1 116 ? -15.197 -62.755 15.648 1.00 32.99 116 THR D O 1
ATOM 3570 N N . GLY D 1 117 ? -13.682 -61.221 16.299 1.00 31.58 117 GLY D N 1
ATOM 3571 C CA . GLY D 1 117 ? -14.003 -61.409 17.704 1.00 31.40 117 GLY D CA 1
ATOM 3572 C C . GLY D 1 117 ? -15.420 -60.982 18.036 1.00 36.49 117 GLY D C 1
ATOM 3573 O O . GLY D 1 117 ? -16.100 -61.625 18.840 1.00 40.91 117 GLY D O 1
ATOM 3574 N N . LEU D 1 118 ? -15.886 -59.893 17.419 1.00 35.98 118 LEU D N 1
ATOM 3575 C CA . LEU D 1 118 ? -17.267 -59.467 17.618 1.00 39.02 118 LEU D CA 1
ATOM 3576 C C . LEU D 1 118 ? -18.250 -60.433 16.972 1.00 37.10 118 LEU D C 1
ATOM 3577 O O . LEU D 1 118 ? -19.365 -60.608 17.477 1.00 37.13 118 LEU D O 1
ATOM 3582 N N . GLY D 1 119 ? -17.866 -61.059 15.859 1.00 34.55 119 GLY D N 1
ATOM 3583 C CA . GLY D 1 119 ? -18.726 -62.065 15.259 1.00 33.70 119 GLY D CA 1
ATOM 3584 C C . GLY D 1 119 ? -18.835 -63.313 16.115 1.00 35.13 119 GLY D C 1
ATOM 3585 O O . GLY D 1 119 ? -19.916 -63.893 16.249 1.00 33.91 119 GLY D O 1
ATOM 3586 N N . LEU D 1 120 ? -17.717 -63.742 16.705 1.00 38.28 120 LEU D N 1
ATOM 3587 C CA . LEU D 1 120 ? -17.753 -64.868 17.632 1.00 37.35 120 LEU D CA 1
ATOM 3588 C C . LEU D 1 120 ? -18.576 -64.528 18.868 1.00 39.50 120 LEU D C 1
ATOM 3589 O O . LEU D 1 120 ? -19.409 -65.325 19.314 1.00 38.91 120 LEU D O 1
ATOM 3594 N N . ALA D 1 121 ? -18.359 -63.337 19.432 1.00 42.81 121 ALA D N 1
ATOM 3595 C CA . ALA D 1 121 ? -19.082 -62.943 20.637 1.00 43.73 121 ALA D CA 1
ATOM 3596 C C . ALA D 1 121 ? -20.567 -62.741 20.367 1.00 45.89 121 ALA D C 1
ATOM 3597 O O . ALA D 1 121 ? -21.389 -62.937 21.270 1.00 48.02 121 ALA D O 1
ATOM 3599 N N . THR D 1 122 ? -20.932 -62.353 19.143 1.00 44.67 122 THR D N 1
ATOM 3600 C CA . THR D 1 122 ? -22.340 -62.142 18.820 1.00 43.97 122 THR D CA 1
ATOM 3601 C C . THR D 1 122 ? -23.127 -63.443 18.921 1.00 48.27 122 THR D C 1
ATOM 3602 O O . THR D 1 122 ? -24.193 -63.492 19.546 1.00 52.21 122 THR D O 1
ATOM 3606 N N . VAL D 1 123 ? -22.613 -64.513 18.312 1.00 45.78 123 VAL D N 1
ATOM 3607 C CA . VAL D 1 123 ? -23.303 -65.797 18.365 1.00 44.88 123 VAL D CA 1
ATOM 3608 C C . VAL D 1 123 ? -23.249 -66.376 19.773 1.00 47.02 123 VAL D C 1
ATOM 3609 O O . VAL D 1 123 ? -24.237 -66.933 20.268 1.00 42.31 123 VAL D O 1
ATOM 3613 N N . ARG D 1 124 ? -22.100 -66.250 20.444 1.00 50.41 124 ARG D N 1
ATOM 3614 C CA . ARG D 1 124 ? -21.981 -66.757 21.808 1.00 55.72 124 ARG D CA 1
ATOM 3615 C C . ARG D 1 124 ? -22.917 -66.026 22.762 1.00 60.41 124 ARG D C 1
ATOM 3616 O O . ARG D 1 124 ? -23.396 -66.619 23.735 1.00 62.07 124 ARG D O 1
ATOM 3624 N N . LEU D 1 125 ? -23.194 -64.747 22.501 1.00 63.53 125 LEU D N 1
ATOM 3625 C CA . LEU D 1 125 ? -24.121 -64.001 23.346 1.00 66.62 125 LEU D CA 1
ATOM 3626 C C . LEU D 1 125 ? -25.567 -64.392 23.067 1.00 69.77 125 LEU D C 1
ATOM 3627 O O . LEU D 1 125 ? -26.372 -64.503 23.998 1.00 72.64 125 LEU D O 1
ATOM 3632 N N . LEU D 1 126 ? -25.914 -64.607 21.796 1.00 70.58 126 LEU D N 1
ATOM 3633 C CA . LEU D 1 126 ? -27.273 -64.994 21.438 1.00 72.37 126 LEU D CA 1
ATOM 3634 C C . LEU D 1 126 ? -27.606 -66.425 21.834 1.00 77.44 126 LEU D C 1
ATOM 3635 O O . LEU D 1 126 ? -28.776 -66.815 21.747 1.00 79.61 126 LEU D O 1
ATOM 3640 N N . LEU D 1 127 ? -26.619 -67.214 22.259 1.00 79.11 127 LEU D N 1
ATOM 3641 C CA . LEU D 1 127 ? -26.855 -68.582 22.698 1.00 79.98 127 LEU D CA 1
ATOM 3642 C C . LEU D 1 127 ? -26.886 -68.728 24.214 1.00 83.70 127 LEU D C 1
ATOM 3643 O O . LEU D 1 127 ? -27.313 -69.777 24.708 1.00 83.59 127 LEU D O 1
ATOM 3648 N N . ARG D 1 128 ? -26.449 -67.717 24.958 1.00 88.64 128 ARG D N 1
ATOM 3649 C CA . ARG D 1 128 ? -26.509 -67.765 26.415 1.00 94.46 128 ARG D CA 1
ATOM 3650 C C . ARG D 1 128 ? -27.940 -67.570 26.902 1.00 96.41 128 ARG D C 1
ATOM 3651 O O . ARG D 1 128 ? -28.759 -66.955 26.220 1.00 97.71 128 ARG D O 1
ATOM 3659 N N . SER E 2 3 ? -0.558 -44.191 -24.751 1.00 69.83 3 SER E N 1
ATOM 3660 C CA . SER E 2 3 ? 0.412 -44.575 -23.733 1.00 69.53 3 SER E CA 1
ATOM 3661 C C . SER E 2 3 ? -0.083 -44.205 -22.340 1.00 67.03 3 SER E C 1
ATOM 3662 O O . SER E 2 3 ? -0.390 -45.078 -21.528 1.00 69.14 3 SER E O 1
ATOM 3665 N N . SER E 2 4 ? -0.160 -42.907 -22.069 1.00 60.06 4 SER E N 1
ATOM 3666 C CA . SER E 2 4 ? -0.618 -42.421 -20.778 1.00 51.09 4 SER E CA 1
ATOM 3667 C C . SER E 2 4 ? -2.105 -42.089 -20.827 1.00 46.49 4 SER E C 1
ATOM 3668 O O . SER E 2 4 ? -2.680 -41.847 -21.891 1.00 48.00 4 SER E O 1
ATOM 3671 N N . VAL E 2 5 ? -2.730 -42.088 -19.649 1.00 42.71 5 VAL E N 1
ATOM 3672 C CA . VAL E 2 5 ? -4.127 -41.716 -19.498 1.00 41.02 5 VAL E CA 1
ATOM 3673 C C . VAL E 2 5 ? -4.208 -40.638 -18.423 1.00 41.36 5 VAL E C 1
ATOM 3674 O O . VAL E 2 5 ? -3.813 -40.880 -17.279 1.00 44.84 5 VAL E O 1
ATOM 3678 N N . PRO E 2 6 ? -4.706 -39.429 -18.731 1.00 44.32 6 PRO E N 1
ATOM 3679 C CA . PRO E 2 6 ? -5.205 -38.985 -20.040 1.00 43.30 6 PRO E CA 1
ATOM 3680 C C . PRO E 2 6 ? -4.114 -38.886 -21.105 1.00 42.95 6 PRO E C 1
ATOM 3681 O O . PRO E 2 6 ? -2.932 -38.800 -20.771 1.00 40.80 6 PRO E O 1
ATOM 3685 N N . THR E 2 7 ? -4.517 -38.906 -22.376 1.00 48.98 7 THR E N 1
ATOM 3686 C CA . THR E 2 7 ? -3.547 -38.856 -23.464 1.00 53.21 7 THR E CA 1
ATOM 3687 C C . THR E 2 7 ? -2.978 -37.458 -23.666 1.00 54.10 7 THR E C 1
ATOM 3688 O O . THR E 2 7 ? -1.822 -37.322 -24.082 1.00 56.79 7 THR E O 1
ATOM 3692 N N . LYS E 2 8 ? -3.758 -36.418 -23.382 1.00 54.42 8 LYS E N 1
ATOM 3693 C CA . LYS E 2 8 ? -3.324 -35.045 -23.584 1.00 59.33 8 LYS E CA 1
ATOM 3694 C C . LYS E 2 8 ? -3.663 -34.205 -22.361 1.00 52.42 8 LYS E C 1
ATOM 3695 O O . LYS E 2 8 ? -4.687 -34.415 -21.705 1.00 50.24 8 LYS E O 1
ATOM 3701 N N . LEU E 2 9 ? -2.786 -33.249 -22.065 1.00 46.35 9 LEU E N 1
ATOM 3702 C CA . LEU E 2 9 ? -2.956 -32.329 -20.947 1.00 43.79 9 LEU E CA 1
ATOM 3703 C C . LEU E 2 9 ? -2.663 -30.923 -21.445 1.00 43.58 9 LEU E C 1
ATOM 3704 O O . LEU E 2 9 ? -1.571 -30.663 -21.962 1.00 42.98 9 LEU E O 1
ATOM 3709 N N . GLU E 2 10 ? -3.632 -30.023 -21.297 1.00 43.49 10 GLU E N 1
ATOM 3710 C CA . GLU E 2 10 ? -3.536 -28.681 -21.851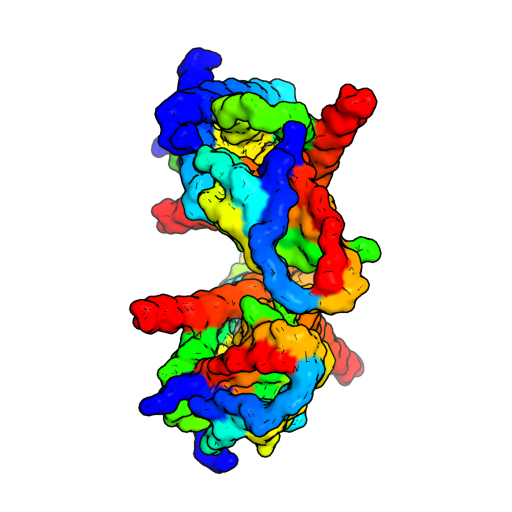 1.00 46.37 10 GLU E CA 1
ATOM 3711 C C . GLU E 2 10 ? -3.942 -27.649 -20.810 1.00 47.84 10 GLU E C 1
ATOM 3712 O O . GLU E 2 10 ? -4.737 -27.929 -19.908 1.00 50.58 10 GLU E O 1
ATOM 3718 N N . VAL E 2 11 ? -3.390 -26.448 -20.950 1.00 43.29 11 VAL E N 1
ATOM 3719 C CA . VAL E 2 11 ? -3.735 -25.309 -20.108 1.00 42.96 11 VAL E CA 1
ATOM 3720 C C . VAL E 2 11 ? -4.614 -24.381 -20.937 1.00 38.52 11 VAL E C 1
ATOM 3721 O O . VAL E 2 11 ? -4.144 -23.759 -21.895 1.00 40.68 11 VAL E O 1
ATOM 3725 N N . VAL E 2 12 ? -5.891 -24.285 -20.574 1.00 38.71 12 VAL E N 1
ATOM 3726 C CA . VAL E 2 12 ? -6.820 -23.462 -21.340 1.00 40.61 12 VAL E CA 1
ATOM 3727 C C . VAL E 2 12 ? -6.863 -22.021 -20.835 1.00 40.79 12 VAL E C 1
ATOM 3728 O O . VAL E 2 12 ? -7.103 -21.099 -21.622 1.00 40.81 12 VAL E O 1
ATOM 3732 N N . ALA E 2 13 ? -6.629 -21.803 -19.543 1.00 39.00 13 ALA E N 1
ATOM 3733 C CA . ALA E 2 13 ? -6.614 -20.464 -18.975 1.00 38.75 13 ALA E CA 1
ATOM 3734 C C . ALA E 2 13 ? -5.594 -20.428 -17.849 1.00 35.77 13 ALA E C 1
ATOM 3735 O O . ALA E 2 13 ? -5.356 -21.434 -17.175 1.00 34.74 13 ALA E O 1
ATOM 3737 N N . ALA E 2 14 ? -4.989 -19.260 -17.651 1.00 36.68 14 ALA E N 1
ATOM 3738 C CA . ALA E 2 14 ? -3.917 -19.129 -16.679 1.00 39.28 14 ALA E CA 1
ATOM 3739 C C . ALA E 2 14 ? -3.994 -17.772 -15.998 1.00 45.74 14 ALA E C 1
ATOM 3740 O O . ALA E 2 14 ? -4.586 -16.819 -16.512 1.00 49.94 14 ALA E O 1
ATOM 3742 N N . THR E 2 15 ? -3.371 -17.708 -14.825 1.00 47.63 15 THR E N 1
ATOM 3743 C CA . THR E 2 15 ? -3.287 -16.525 -13.985 1.00 50.59 15 THR E CA 1
ATOM 3744 C C . THR E 2 15 ? -1.938 -16.583 -13.287 1.00 53.32 15 THR E C 1
ATOM 3745 O O . THR E 2 15 ? -1.423 -17.682 -13.048 1.00 57.22 15 THR E O 1
ATOM 3749 N N . PRO E 2 16 ? -1.313 -15.426 -12.995 1.00 55.29 16 PRO E N 1
ATOM 3750 C CA . PRO E 2 16 ? -0.001 -15.441 -12.326 1.00 54.66 16 PRO E CA 1
ATOM 3751 C C . PRO E 2 16 ? 0.099 -16.365 -11.117 1.00 51.10 16 PRO E C 1
ATOM 3752 O O . PRO E 2 16 ? 1.208 -16.724 -10.711 1.00 54.59 16 PRO E O 1
ATOM 3756 N N . THR E 2 17 ? -1.036 -16.765 -10.533 1.00 46.22 17 THR E N 1
ATOM 3757 C CA . THR E 2 17 ? -1.031 -17.675 -9.393 1.00 44.82 17 THR E CA 1
ATOM 3758 C C . THR E 2 17 ? -1.968 -18.867 -9.564 1.00 43.46 17 THR E C 1
ATOM 3759 O O . THR E 2 17 ? -2.201 -19.592 -8.589 1.00 46.90 17 THR E O 1
ATOM 3763 N N . SER E 2 18 ? -2.513 -19.098 -10.758 1.00 42.87 18 SER E N 1
ATOM 3764 C CA . SER E 2 18 ? -3.440 -20.210 -10.927 1.00 45.03 18 SER E CA 1
ATOM 3765 C C . SER E 2 18 ? -3.484 -20.642 -12.385 1.00 47.07 18 SER E C 1
ATOM 3766 O O . SER E 2 18 ? -3.044 -19.922 -13.285 1.00 34.67 18 SER E O 1
ATOM 3769 N N . LEU E 2 19 ? -4.027 -21.841 -12.599 1.00 45.96 19 LEU E N 1
ATOM 3770 C CA . LEU E 2 19 ? -4.215 -22.402 -13.929 1.00 49.72 19 LEU E CA 1
ATOM 3771 C C . LEU E 2 19 ? -5.531 -23.163 -13.979 1.00 44.93 19 LEU E C 1
ATOM 3772 O O . LEU E 2 19 ? -6.087 -23.558 -12.951 1.00 41.08 19 LEU E O 1
ATOM 3777 N N . LEU E 2 20 ? -6.014 -23.376 -15.199 1.00 41.88 20 LEU E N 1
ATOM 3778 C CA . LEU E 2 20 ? -7.137 -24.267 -15.471 1.00 38.76 20 LEU E CA 1
ATOM 3779 C C . LEU E 2 20 ? -6.664 -25.284 -16.501 1.00 39.24 20 LEU E C 1
ATOM 3780 O O . LEU E 2 20 ? -6.519 -24.955 -17.683 1.00 40.09 20 LEU E O 1
ATOM 3785 N N . ILE E 2 21 ? -6.403 -26.507 -16.052 1.00 33.13 21 ILE E N 1
ATOM 3786 C CA . ILE E 2 21 ? -5.913 -27.562 -16.930 1.00 35.31 21 ILE E CA 1
ATOM 3787 C C . ILE E 2 21 ? -7.100 -28.350 -17.463 1.00 36.60 21 ILE E C 1
ATOM 3788 O O . ILE E 2 21 ? -8.158 -28.429 -16.832 1.00 32.68 21 ILE E O 1
ATOM 3793 N N . SER E 2 22 ? -6.923 -28.939 -18.643 1.00 37.39 22 SER E N 1
ATOM 3794 C CA . SER E 2 22 ? -7.989 -29.669 -19.312 1.00 42.05 22 SER E CA 1
ATOM 3795 C C . SER E 2 22 ? -7.422 -30.921 -19.961 1.00 45.72 22 SER E C 1
ATOM 3796 O O . SER E 2 22 ? -6.296 -30.913 -20.468 1.00 42.73 22 SER E O 1
ATOM 3799 N N . TRP E 2 23 ? -8.208 -31.995 -19.939 1.00 50.12 23 TRP E N 1
ATOM 3800 C CA . TRP E 2 23 ? -7.828 -33.254 -20.559 1.00 55.88 23 TRP E CA 1
ATOM 3801 C C . TRP E 2 23 ? -9.067 -33.897 -21.165 1.00 65.14 23 TRP E C 1
ATOM 3802 O O . TRP E 2 23 ? -10.191 -33.419 -20.990 1.00 65.26 23 TRP E O 1
ATOM 3813 N N . ASP E 2 24 ? -8.853 -34.992 -21.889 1.00 76.15 24 ASP E N 1
ATOM 3814 C CA . ASP E 2 24 ? -9.953 -35.707 -22.518 1.00 86.48 24 ASP E CA 1
ATOM 3815 C C . ASP E 2 24 ? -10.722 -36.521 -21.486 1.00 85.54 24 ASP E C 1
ATOM 3816 O O . ASP E 2 24 ? -10.131 -37.176 -20.622 1.00 88.44 24 ASP E O 1
ATOM 3821 N N . ALA E 2 25 ? -12.048 -36.478 -21.582 1.00 79.66 25 ALA E N 1
ATOM 3822 C CA . ALA E 2 25 ? -12.919 -37.190 -20.655 1.00 74.12 25 ALA E CA 1
ATOM 3823 C C . ALA E 2 25 ? -13.191 -38.591 -21.190 1.00 70.77 25 ALA E C 1
ATOM 3824 O O . ALA E 2 25 ? -13.790 -38.748 -22.259 1.00 69.56 25 ALA E O 1
ATOM 3826 N N . TYR E 2 26 ? -12.753 -39.603 -20.447 1.00 69.69 26 TYR E N 1
ATOM 3827 C CA . TYR E 2 26 ? -12.961 -40.999 -20.812 1.00 71.71 26 TYR E CA 1
ATOM 3828 C C . TYR E 2 26 ? -14.149 -41.535 -20.025 1.00 69.89 26 TYR E C 1
ATOM 3829 O O . TYR E 2 26 ? -14.111 -41.569 -18.790 1.00 67.37 26 TYR E O 1
ATOM 3838 N N . TYR E 2 27 ? -15.197 -41.949 -20.735 1.00 69.54 27 TYR E N 1
ATOM 3839 C CA . TYR E 2 27 ? -16.423 -42.365 -20.069 1.00 69.80 27 TYR E CA 1
ATOM 3840 C C . TYR E 2 27 ? -16.199 -43.636 -19.264 1.00 73.78 27 TYR E C 1
ATOM 3841 O O . TYR E 2 27 ? -15.587 -44.594 -19.745 1.00 73.27 27 TYR E O 1
ATOM 3850 N N . ASP E 2 28 ? -16.735 -43.646 -18.040 1.00 80.87 28 ASP E N 1
ATOM 3851 C CA . ASP E 2 28 ? -16.401 -44.664 -17.052 1.00 86.40 28 ASP E CA 1
ATOM 3852 C C . ASP E 2 28 ? -14.889 -44.810 -17.004 1.00 84.42 28 ASP E C 1
ATOM 3853 O O . ASP E 2 28 ? -14.174 -43.802 -16.978 1.00 88.22 28 ASP E O 1
ATOM 3858 N N . GLU E 2 29 ? -14.390 -46.046 -16.983 1.00 78.91 29 GLU E N 1
ATOM 3859 C CA . GLU E 2 29 ? -12.962 -46.320 -17.124 1.00 73.22 29 GLU E CA 1
ATOM 3860 C C . GLU E 2 29 ? -12.105 -45.654 -16.049 1.00 62.25 29 GLU E C 1
ATOM 3861 O O . GLU E 2 29 ? -11.105 -46.228 -15.613 1.00 65.21 29 GLU E O 1
ATOM 3867 N N . VAL E 2 30 ? -12.466 -44.443 -15.633 1.00 52.42 30 VAL E N 1
ATOM 3868 C CA . VAL E 2 30 ? -11.730 -43.689 -14.626 1.00 46.56 30 VAL E CA 1
ATOM 3869 C C . VAL E 2 30 ? -12.660 -43.461 -13.444 1.00 46.09 30 VAL E C 1
ATOM 3870 O O . VAL E 2 30 ? -13.696 -42.799 -13.582 1.00 48.70 30 VAL E O 1
ATOM 3874 N N . MET E 2 31 ? -12.292 -44.010 -12.286 1.00 43.36 31 MET E N 1
ATOM 3875 C CA . MET E 2 31 ? -13.083 -43.794 -11.079 1.00 46.01 31 MET E CA 1
ATOM 3876 C C . MET E 2 31 ? -12.824 -42.413 -10.490 1.00 42.81 31 MET E C 1
ATOM 3877 O O . MET E 2 31 ? -13.763 -41.733 -10.060 1.00 40.39 31 MET E O 1
ATOM 3882 N N . TYR E 2 32 ? -11.564 -41.985 -10.464 1.00 43.65 32 TYR E N 1
ATOM 3883 C CA . TYR E 2 32 ? -11.216 -40.638 -10.033 1.00 39.89 32 TYR E CA 1
ATOM 3884 C C . TYR E 2 32 ? -9.849 -40.279 -10.596 1.00 35.04 32 TYR E C 1
ATOM 3885 O O . TYR E 2 32 ? -9.040 -41.153 -10.918 1.00 33.62 32 TYR E O 1
ATOM 3894 N N . TYR E 2 33 ? -9.605 -38.978 -10.715 1.00 32.78 33 TYR E N 1
ATOM 3895 C CA . TYR E 2 33 ? -8.311 -38.457 -11.127 1.00 33.50 33 TYR E CA 1
ATOM 3896 C C . TYR E 2 33 ? -7.572 -37.908 -9.915 1.00 35.32 33 TYR E C 1
ATOM 3897 O O . TYR E 2 33 ? -8.153 -37.193 -9.094 1.00 37.32 33 TYR E O 1
ATOM 3906 N N . ARG E 2 34 ? -6.289 -38.240 -9.808 1.00 33.43 34 ARG E N 1
ATOM 3907 C CA . ARG E 2 34 ? -5.424 -37.706 -8.763 1.00 34.21 34 ARG E CA 1
ATOM 3908 C C . ARG E 2 34 ? -4.483 -36.687 -9.392 1.00 35.77 34 ARG E C 1
ATOM 3909 O O . ARG E 2 34 ? -3.691 -37.030 -10.277 1.00 32.30 34 ARG E O 1
ATOM 3917 N N . ILE E 2 35 ? -4.575 -35.439 -8.940 1.00 30.33 35 ILE E N 1
ATOM 3918 C CA . ILE E 2 35 ? -3.782 -34.343 -9.485 1.00 35.21 35 ILE E CA 1
ATOM 3919 C C . ILE E 2 35 ? -2.660 -34.023 -8.509 1.00 37.00 35 ILE E C 1
ATOM 3920 O O . ILE E 2 35 ? -2.890 -33.910 -7.298 1.00 36.73 35 ILE E O 1
ATOM 3925 N N . THR E 2 36 ? -1.447 -33.869 -9.035 1.00 36.05 36 THR E N 1
ATOM 3926 C CA . THR E 2 36 ? -0.261 -33.605 -8.233 1.00 34.76 36 THR E CA 1
ATOM 3927 C C . THR E 2 36 ? 0.495 -32.431 -8.837 1.00 37.36 36 THR E C 1
ATOM 3928 O O . THR E 2 36 ? 0.730 -32.400 -10.049 1.00 38.09 36 THR E O 1
ATOM 3932 N N . TYR E 2 37 ? 0.868 -31.465 -7.997 1.00 36.07 37 TYR E N 1
ATOM 3933 C CA . TYR E 2 37 ? 1.623 -30.312 -8.464 1.00 42.02 37 TYR E CA 1
ATOM 3934 C C . TYR E 2 37 ? 2.594 -29.862 -7.382 1.00 39.31 37 TYR E C 1
ATOM 3935 O O . TYR E 2 37 ? 2.327 -30.006 -6.186 1.00 37.10 37 TYR E O 1
ATOM 3944 N N . GLY E 2 38 ? 3.720 -29.315 -7.820 1.00 40.08 38 GLY E N 1
ATOM 3945 C CA . GLY E 2 38 ? 4.737 -28.828 -6.905 1.00 39.73 38 GLY E CA 1
ATOM 3946 C C . GLY E 2 38 ? 5.917 -28.301 -7.691 1.00 41.67 38 GLY E C 1
ATOM 3947 O O . GLY E 2 38 ? 5.992 -28.442 -8.916 1.00 43.78 38 GLY E O 1
ATOM 3948 N N . GLU E 2 39 ? 6.844 -27.684 -6.961 1.00 47.96 39 GLU E N 1
ATOM 3949 C CA . GLU E 2 39 ? 8.034 -27.129 -7.592 1.00 57.59 39 GLU E CA 1
ATOM 3950 C C . GLU E 2 39 ? 8.889 -28.238 -8.192 1.00 62.96 39 GLU E C 1
ATOM 3951 O O . GLU E 2 39 ? 9.072 -29.301 -7.592 1.00 66.35 39 GLU E O 1
ATOM 3957 N N . THR E 2 40 ? 9.414 -27.982 -9.386 1.00 66.73 40 THR E N 1
ATOM 3958 C CA . THR E 2 40 ? 10.225 -28.964 -10.097 1.00 72.35 40 THR E CA 1
ATOM 3959 C C . THR E 2 40 ? 11.544 -29.219 -9.374 1.00 73.92 40 THR E C 1
ATOM 3960 O O . THR E 2 40 ? 12.153 -28.298 -8.830 1.00 75.44 40 THR E O 1
ATOM 3964 N N . SER E 2 44 ? 10.807 -30.029 -1.304 1.00 77.84 44 SER E N 1
ATOM 3965 C CA . SER E 2 44 ? 9.431 -29.764 -0.900 1.00 78.29 44 SER E CA 1
ATOM 3966 C C . SER E 2 44 ? 8.481 -30.814 -1.469 1.00 79.35 44 SER E C 1
ATOM 3967 O O . SER E 2 44 ? 8.453 -31.039 -2.679 1.00 79.70 44 SER E O 1
ATOM 3970 N N . PRO E 2 45 ? 7.711 -31.459 -0.594 1.00 80.25 45 PRO E N 1
ATOM 3971 C CA . PRO E 2 45 ? 6.758 -32.474 -1.056 1.00 78.29 45 PRO E CA 1
ATOM 3972 C C . PRO E 2 45 ? 5.690 -31.872 -1.958 1.00 75.69 45 PRO E C 1
ATOM 3973 O O . PRO E 2 45 ? 5.425 -30.668 -1.945 1.00 74.34 45 PRO E O 1
ATOM 3977 N N . VAL E 2 46 ? 5.070 -32.738 -2.746 1.00 72.76 46 VAL E N 1
ATOM 3978 C CA . VAL E 2 46 ? 4.078 -32.329 -3.733 1.00 68.52 46 VAL E CA 1
ATOM 3979 C C . VAL E 2 46 ? 2.710 -32.233 -3.075 1.00 62.06 46 VAL E C 1
ATOM 3980 O O . VAL E 2 46 ? 2.414 -32.921 -2.092 1.00 62.92 46 VAL E O 1
ATOM 3984 N N . GLN E 2 47 ? 1.865 -31.364 -3.622 1.00 57.29 47 GLN E N 1
ATOM 3985 C CA . GLN E 2 47 ? 0.491 -31.227 -3.165 1.00 55.66 47 GLN E CA 1
ATOM 3986 C C . GLN E 2 47 ? -0.431 -32.100 -4.006 1.00 50.18 47 GLN E C 1
ATOM 3987 O O . GLN E 2 47 ? -0.183 -32.340 -5.190 1.00 48.81 47 GLN E O 1
ATOM 3993 N N . GLU E 2 48 ? -1.505 -32.575 -3.378 1.00 44.67 48 GLU E N 1
ATOM 3994 C CA . GLU E 2 48 ? -2.424 -33.507 -4.012 1.00 45.74 48 GLU E CA 1
ATOM 3995 C C . GLU E 2 48 ? -3.867 -33.079 -3.791 1.00 43.21 48 GLU E C 1
ATOM 3996 O O . GLU E 2 48 ? -4.207 -32.473 -2.770 1.00 48.38 48 GLU E O 1
ATOM 4002 N N . PHE E 2 49 ? -4.708 -33.402 -4.769 1.00 34.26 49 PHE E N 1
ATOM 4003 C CA . PHE E 2 49 ? -6.156 -33.344 -4.617 1.00 33.22 49 PHE E CA 1
ATOM 4004 C C . PHE E 2 49 ? -6.765 -34.281 -5.650 1.00 35.83 49 PHE E C 1
ATOM 4005 O O . PHE E 2 49 ? -6.063 -34.858 -6.484 1.00 33.90 49 PHE E O 1
ATOM 4013 N N . THR E 2 50 ? -8.085 -34.433 -5.581 1.00 37.46 50 THR E N 1
ATOM 4014 C CA . THR E 2 50 ? -8.795 -35.391 -6.414 1.00 39.58 50 THR E CA 1
ATOM 4015 C C . THR E 2 50 ? -10.032 -34.746 -7.021 1.00 40.95 50 THR E C 1
ATOM 4016 O O . THR E 2 50 ? -10.703 -33.938 -6.373 1.00 43.07 50 THR E O 1
ATOM 4020 N N . VAL E 2 51 ? -10.320 -35.104 -8.269 1.00 41.39 51 VAL E N 1
ATOM 4021 C CA . VAL E 2 51 ? -11.535 -34.680 -8.958 1.00 40.65 51 VAL E CA 1
ATOM 4022 C C . VAL E 2 51 ? -12.278 -35.934 -9.408 1.00 42.13 51 VAL E C 1
ATOM 4023 O O . VAL E 2 51 ? -11.647 -36.982 -9.607 1.00 41.85 51 VAL E O 1
ATOM 4027 N N . PRO E 2 52 ? -13.602 -35.886 -9.564 1.00 44.05 52 PRO E N 1
ATOM 4028 C CA . PRO E 2 52 ? -14.343 -37.091 -9.959 1.00 40.33 52 PRO E CA 1
ATOM 4029 C C . PRO E 2 52 ? -13.920 -37.595 -11.331 1.00 38.84 52 PRO E C 1
ATOM 4030 O O . PRO E 2 52 ? -13.370 -36.862 -12.156 1.00 37.95 52 PRO E O 1
ATOM 4034 N N . GLY E 2 53 ? -14.193 -38.880 -11.570 1.00 37.68 53 GLY E N 1
ATOM 4035 C CA . GLY E 2 53 ? -13.821 -39.505 -12.827 1.00 37.20 53 GLY E CA 1
ATOM 4036 C C . GLY E 2 53 ? -14.550 -38.956 -14.035 1.00 38.30 53 GLY E C 1
ATOM 4037 O O . GLY E 2 53 ? -14.083 -39.143 -15.164 1.00 40.98 53 GLY E O 1
ATOM 4038 N N . SER E 2 54 ? -15.683 -38.285 -13.827 1.00 39.32 54 SER E N 1
ATOM 4039 C CA . SER E 2 54 ? -16.429 -37.702 -14.935 1.00 39.45 54 SER E CA 1
ATOM 4040 C C . SER E 2 54 ? -15.885 -36.344 -15.360 1.00 47.09 54 SER E C 1
ATOM 4041 O O . SER E 2 54 ? -16.176 -35.897 -16.474 1.00 49.73 54 SER E O 1
ATOM 4044 N N . SER E 2 55 ? -15.108 -35.685 -14.506 1.00 47.97 55 SER E N 1
ATOM 4045 C CA . SER E 2 55 ? -14.588 -34.364 -14.821 1.00 47.38 55 SER E CA 1
ATOM 4046 C C . SER E 2 55 ? -13.449 -34.457 -15.829 1.00 45.33 55 SER E C 1
ATOM 4047 O O . SER E 2 55 ? -12.726 -35.455 -15.897 1.00 41.98 55 SER E O 1
ATOM 4050 N N . SER E 2 56 ? -13.298 -33.396 -16.622 1.00 43.23 56 SER E N 1
ATOM 4051 C CA . SER E 2 56 ? -12.240 -33.309 -17.617 1.00 41.95 56 SER E CA 1
ATOM 4052 C C . SER E 2 56 ? -11.354 -32.085 -17.440 1.00 40.26 56 SER E C 1
ATOM 4053 O O . SER E 2 56 ? -10.468 -31.855 -18.271 1.00 33.87 56 SER E O 1
ATOM 4056 N N . THR E 2 57 ? -11.570 -31.292 -16.391 1.00 40.66 57 THR E N 1
ATOM 4057 C CA . THR E 2 57 ? -10.764 -30.111 -16.119 1.00 42.55 57 THR E CA 1
ATOM 4058 C C . THR E 2 57 ? -10.432 -30.066 -14.634 1.00 42.69 57 THR E C 1
ATOM 4059 O O . THR E 2 57 ? -10.979 -30.823 -13.828 1.00 39.34 57 THR E O 1
ATOM 4063 N N . ALA E 2 58 ? -9.524 -29.160 -14.276 1.00 43.44 58 ALA E N 1
ATOM 4064 C CA . ALA E 2 58 ? -9.118 -28.989 -12.889 1.00 42.38 58 ALA E CA 1
ATOM 4065 C C . ALA E 2 58 ? -8.494 -27.612 -12.724 1.00 42.39 58 ALA E C 1
ATOM 4066 O O . ALA E 2 58 ? -7.757 -27.150 -13.598 1.00 37.04 58 ALA E O 1
ATOM 4068 N N . THR E 2 59 ? -8.797 -26.966 -11.602 1.00 46.14 59 THR E N 1
ATOM 4069 C CA . THR E 2 59 ? -8.250 -25.656 -11.275 1.00 46.04 59 THR E CA 1
ATOM 4070 C C . THR E 2 59 ? -7.181 -25.815 -10.202 1.00 45.48 59 THR E C 1
ATOM 4071 O O . THR E 2 59 ? -7.443 -26.388 -9.139 1.00 44.80 59 THR E O 1
ATOM 4075 N N . ILE E 2 60 ? -5.981 -25.319 -10.486 1.00 44.52 60 ILE E N 1
ATOM 4076 C CA . ILE E 2 60 ? -4.869 -25.327 -9.543 1.00 41.77 60 ILE E CA 1
ATOM 4077 C C . ILE E 2 60 ? -4.529 -23.876 -9.243 1.00 40.98 60 ILE E C 1
ATOM 4078 O O . ILE E 2 60 ? -4.042 -23.153 -10.121 1.00 38.66 60 ILE E O 1
ATOM 4083 N N . SER E 2 61 ? -4.787 -23.446 -8.014 1.00 39.33 61 SER E N 1
ATOM 4084 C CA . SER E 2 61 ? -4.578 -22.066 -7.599 1.00 41.11 61 SER E CA 1
ATOM 4085 C C . SER E 2 61 ? -3.610 -22.017 -6.420 1.00 37.29 61 SER E C 1
ATOM 4086 O O . SER E 2 61 ? -3.074 -23.036 -5.980 1.00 35.89 61 SER E O 1
ATOM 4089 N N . GLY E 2 62 ? -3.387 -20.807 -5.912 1.00 41.20 62 GLY E N 1
ATOM 4090 C CA . GLY E 2 62 ? -2.471 -20.620 -4.804 1.00 40.96 62 GLY E CA 1
ATOM 4091 C C . GLY E 2 62 ? -1.020 -20.866 -5.145 1.00 45.40 62 GLY E C 1
ATOM 4092 O O . GLY E 2 62 ? -0.244 -21.262 -4.269 1.00 49.06 62 GLY E O 1
ATOM 4093 N N . LEU E 2 63 ? -0.629 -20.642 -6.395 1.00 47.02 63 LEU E N 1
ATOM 4094 C CA . LEU E 2 63 ? 0.741 -20.870 -6.822 1.00 48.96 63 LEU E CA 1
ATOM 4095 C C . LEU E 2 63 ? 1.570 -19.595 -6.681 1.00 50.38 63 LEU E C 1
ATOM 4096 O O . LEU E 2 63 ? 1.046 -18.493 -6.506 1.00 52.47 63 LEU E O 1
ATOM 4101 N N . LYS E 2 64 ? 2.889 -19.761 -6.757 1.00 50.95 64 LYS E N 1
ATOM 4102 C CA . LYS E 2 64 ? 3.811 -18.641 -6.617 1.00 53.99 64 LYS E CA 1
ATOM 4103 C C . LYS E 2 64 ? 4.230 -18.138 -7.987 1.00 56.42 64 LYS E C 1
ATOM 4104 O O . LYS E 2 64 ? 4.577 -18.949 -8.858 1.00 61.53 64 LYS E O 1
ATOM 4110 N N . PRO E 2 65 ? 4.213 -16.825 -8.217 1.00 54.23 65 PRO E N 1
ATOM 4111 C CA . PRO E 2 65 ? 4.525 -16.308 -9.554 1.00 53.74 65 PRO E CA 1
ATOM 4112 C C . PRO E 2 65 ? 5.993 -16.495 -9.904 1.00 57.32 65 PRO E C 1
ATOM 4113 O O . PRO E 2 65 ? 6.875 -16.404 -9.046 1.00 56.72 65 PRO E O 1
ATOM 4117 N N . GLY E 2 66 ? 6.246 -16.761 -11.185 1.00 58.65 66 GLY E N 1
ATOM 4118 C CA . GLY E 2 66 ? 7.602 -16.940 -11.664 1.00 58.86 66 GLY E CA 1
ATOM 4119 C C . GLY E 2 66 ? 8.288 -18.201 -11.193 1.00 61.84 66 GLY E C 1
ATOM 4120 O O . GLY E 2 66 ? 9.518 -18.282 -11.251 1.00 63.68 66 GLY E O 1
ATOM 4121 N N . VAL E 2 67 ? 7.530 -19.194 -10.733 1.00 62.41 67 VAL E N 1
ATOM 4122 C CA . VAL E 2 67 ? 8.081 -20.433 -10.197 1.00 63.39 67 VAL E CA 1
ATOM 4123 C C . VAL E 2 67 ? 7.662 -21.588 -11.096 1.00 69.51 67 VAL E C 1
ATOM 4124 O O . VAL E 2 67 ? 6.514 -21.649 -11.553 1.00 72.27 67 VAL E O 1
ATOM 4128 N N . ASP E 2 68 ? 8.599 -22.497 -11.356 1.00 71.72 68 ASP E N 1
ATOM 4129 C CA . ASP E 2 68 ? 8.308 -23.675 -12.161 1.00 73.36 68 ASP E CA 1
ATOM 4130 C C . ASP E 2 68 ? 7.486 -24.680 -11.363 1.00 61.42 68 ASP E C 1
ATOM 4131 O O . ASP E 2 68 ? 7.717 -24.888 -10.168 1.00 60.14 68 ASP E O 1
ATOM 4136 N N . TYR E 2 69 ? 6.519 -25.305 -12.033 1.00 53.43 69 TYR E N 1
ATOM 4137 C CA . TYR E 2 69 ? 5.672 -26.318 -11.420 1.00 45.76 69 TYR E CA 1
ATOM 4138 C C . TYR E 2 69 ? 5.522 -27.501 -12.364 1.00 43.40 69 TYR E C 1
ATOM 4139 O O . TYR E 2 69 ? 5.457 -27.328 -13.584 1.00 45.71 69 TYR E O 1
ATOM 4148 N N . THR E 2 70 ? 5.464 -28.700 -11.792 1.00 45.22 70 THR E N 1
ATOM 4149 C CA . THR E 2 70 ? 5.210 -29.926 -12.538 1.00 45.53 70 THR E CA 1
ATOM 4150 C C . THR E 2 70 ? 3.811 -30.420 -12.195 1.00 43.52 70 THR E C 1
ATOM 4151 O O . THR E 2 70 ? 3.533 -30.751 -11.038 1.00 43.19 70 THR E O 1
ATOM 4155 N N . ILE E 2 71 ? 2.937 -30.462 -13.196 1.00 43.15 71 ILE E N 1
ATOM 4156 C CA . ILE E 2 71 ? 1.552 -30.887 -13.024 1.00 42.29 71 ILE E CA 1
ATOM 4157 C C . ILE E 2 71 ? 1.432 -32.318 -13.525 1.00 42.27 71 ILE E C 1
ATOM 4158 O O . ILE E 2 71 ? 1.694 -32.592 -14.701 1.00 42.37 71 ILE E O 1
ATOM 4163 N N . THR E 2 72 ? 1.023 -33.229 -12.644 1.00 39.09 72 THR E N 1
ATOM 4164 C CA . THR E 2 72 ? 0.862 -34.636 -12.986 1.00 36.72 72 THR E CA 1
ATOM 4165 C C . THR E 2 72 ? -0.573 -35.071 -12.723 1.00 35.18 72 THR E C 1
ATOM 4166 O O . THR E 2 72 ? -1.150 -34.743 -11.682 1.00 35.22 72 THR E O 1
ATOM 4170 N N . VAL E 2 73 ? -1.143 -35.811 -13.671 1.00 33.83 73 VAL E N 1
ATOM 4171 C CA . VAL E 2 73 ? -2.514 -36.300 -13.587 1.00 34.82 73 VAL E CA 1
ATOM 4172 C C . VAL E 2 73 ? -2.484 -37.822 -13.590 1.00 38.43 73 VAL E C 1
ATOM 4173 O O . VAL E 2 73 ? -1.897 -38.434 -14.490 1.00 36.69 73 VAL E O 1
ATOM 4177 N N . TYR E 2 74 ? -3.117 -38.427 -12.588 1.00 30.54 74 TYR E N 1
ATOM 4178 C CA . TYR E 2 74 ? -3.228 -39.875 -12.469 1.00 35.47 74 TYR E CA 1
ATOM 4179 C C . TYR E 2 74 ? -4.676 -40.289 -12.696 1.00 35.73 74 TYR E C 1
ATOM 4180 O O . TYR E 2 74 ? -5.580 -39.786 -12.023 1.00 29.98 74 TYR E O 1
ATOM 4189 N N . ALA E 2 75 ? -4.891 -41.209 -13.633 1.00 35.07 75 ALA E N 1
ATOM 4190 C CA . ALA E 2 75 ? -6.227 -41.705 -13.960 1.00 34.88 75 ALA E CA 1
ATOM 4191 C C . ALA E 2 75 ? -6.399 -43.078 -13.320 1.00 35.67 75 ALA E C 1
ATOM 4192 O O . ALA E 2 75 ? -5.869 -44.077 -13.813 1.00 35.21 75 ALA E O 1
ATOM 4194 N N . TYR E 2 76 ? -7.149 -43.126 -12.221 1.00 36.18 76 TYR E N 1
ATOM 4195 C CA . TYR E 2 76 ? -7.382 -44.366 -11.486 1.00 34.95 76 TYR E CA 1
ATOM 4196 C C . TYR E 2 76 ? -8.589 -45.082 -12.080 1.00 33.44 76 TYR E C 1
ATOM 4197 O O . TYR E 2 76 ? -9.722 -44.603 -11.970 1.00 34.52 76 TYR E O 1
ATOM 4206 N N . TYR E 2 77 ? -8.343 -46.230 -12.715 1.00 31.82 77 TYR E N 1
ATOM 4207 C CA . TYR E 2 77 ? -9.439 -47.080 -13.163 1.00 35.76 77 TYR E CA 1
ATOM 4208 C C . TYR E 2 77 ? -10.099 -47.811 -12.006 1.00 36.46 77 TYR E C 1
ATOM 4209 O O . TYR E 2 77 ? -11.245 -48.254 -12.137 1.00 38.00 77 TYR E O 1
ATOM 4218 N N . ASP E 2 78 ? -9.400 -47.948 -10.885 1.00 35.05 78 ASP E N 1
ATOM 4219 C CA . ASP E 2 78 ? -9.932 -48.596 -9.696 1.00 35.84 78 ASP E CA 1
ATOM 4220 C C . ASP E 2 78 ? -9.116 -48.111 -8.504 1.00 34.40 78 ASP E C 1
ATOM 4221 O O . ASP E 2 78 ? -8.188 -47.310 -8.648 1.00 33.02 78 ASP E O 1
ATOM 4226 N N . SER E 2 79 ? -9.469 -48.605 -7.317 1.00 33.27 79 SER E N 1
ATOM 4227 C CA . SER E 2 79 ? -8.803 -48.151 -6.102 1.00 35.42 79 SER E CA 1
ATOM 4228 C C . SER E 2 79 ? -7.380 -48.680 -5.977 1.00 37.39 79 SER E C 1
ATOM 4229 O O . SER E 2 79 ? -6.581 -48.097 -5.236 1.00 40.56 79 SER E O 1
ATOM 4232 N N . TYR E 2 80 ? -7.041 -49.757 -6.684 1.00 38.06 80 TYR E N 1
ATOM 4233 C CA . TYR E 2 80 ? -5.766 -50.434 -6.491 1.00 36.83 80 TYR E CA 1
ATOM 4234 C C . TYR E 2 80 ? -4.703 -50.053 -7.514 1.00 40.37 80 TYR E C 1
ATOM 4235 O O . TYR E 2 80 ? -3.554 -50.486 -7.372 1.00 38.93 80 TYR E O 1
ATOM 4244 N N . GLY E 2 81 ? -5.041 -49.270 -8.533 1.00 39.07 81 GLY E N 1
ATOM 4245 C CA . GLY E 2 81 ? -4.067 -48.955 -9.560 1.00 39.19 81 GLY E CA 1
ATOM 4246 C C . GLY E 2 81 ? -4.530 -47.830 -10.454 1.00 42.86 81 GLY E C 1
ATOM 4247 O O . GLY E 2 81 ? -5.717 -47.491 -10.504 1.00 44.45 81 GLY E O 1
ATOM 4248 N N . HIS E 2 82 ? -3.564 -47.258 -11.170 1.00 41.87 82 HIS E N 1
ATOM 4249 C CA . HIS E 2 82 ? -3.810 -46.174 -12.108 1.00 38.68 82 HIS E CA 1
ATOM 4250 C C . HIS E 2 82 ? -3.001 -46.420 -13.373 1.00 38.14 82 HIS E C 1
ATOM 4251 O O . HIS E 2 82 ? -1.986 -47.122 -13.358 1.00 37.05 82 HIS E O 1
ATOM 4258 N N . TRP E 2 83 ? -3.458 -45.828 -14.473 1.00 39.70 83 TRP E N 1
ATOM 4259 C CA . TRP E 2 83 ? -2.700 -45.896 -15.711 1.00 41.36 83 TRP E CA 1
ATOM 4260 C C . TRP E 2 83 ? -1.454 -45.016 -15.616 1.00 36.58 83 TRP E C 1
ATOM 4261 O O . TRP E 2 83 ? -1.238 -44.294 -14.637 1.00 33.08 83 TRP E O 1
ATOM 4272 N N . SER E 2 84 ? -0.623 -45.090 -16.651 1.00 35.58 84 SER E N 1
ATOM 4273 C CA . SER E 2 84 ? 0.580 -44.272 -16.696 1.00 43.30 84 SER E CA 1
ATOM 4274 C C . SER E 2 84 ? 0.198 -42.796 -16.657 1.00 37.38 84 SER E C 1
ATOM 4275 O O . SER E 2 84 ? -0.655 -42.360 -17.442 1.00 37.65 84 SER E O 1
ATOM 4278 N N . PRO E 2 85 ? 0.782 -42.006 -15.763 1.00 37.23 85 PRO E N 1
ATOM 4279 C CA . PRO E 2 85 ? 0.395 -40.598 -15.652 1.00 36.90 85 PRO E CA 1
ATOM 4280 C C . PRO E 2 85 ? 0.989 -39.754 -16.771 1.00 40.21 85 PRO E C 1
ATOM 4281 O O . PRO E 2 85 ? 1.930 -40.149 -17.462 1.00 42.01 85 PRO E O 1
ATOM 4285 N N . ILE E 2 86 ? 0.408 -38.569 -16.938 1.00 39.56 86 ILE E N 1
ATOM 4286 C CA . ILE E 2 86 ? 0.870 -37.585 -17.907 1.00 38.09 86 ILE E CA 1
ATOM 4287 C C . ILE E 2 86 ? 1.221 -36.308 -17.156 1.00 39.39 86 ILE E C 1
ATOM 4288 O O . ILE E 2 86 ? 0.497 -35.895 -16.243 1.00 37.37 86 ILE E O 1
ATOM 4293 N N . SER E 2 87 ? 2.342 -35.693 -17.530 1.00 42.70 87 SER E N 1
ATOM 4294 C CA . SER E 2 87 ? 2.872 -34.547 -16.808 1.00 45.08 87 SER E CA 1
ATOM 4295 C C . SER E 2 87 ? 3.221 -33.418 -17.766 1.00 47.26 87 SER E C 1
ATOM 4296 O O . SER E 2 87 ? 3.581 -33.647 -18.924 1.00 44.13 87 SER E O 1
ATOM 4299 N N . ILE E 2 88 ? 3.102 -32.187 -17.262 1.00 33.34 88 ILE E N 1
ATOM 4300 C CA . ILE E 2 88 ? 3.556 -30.991 -17.958 1.00 40.58 88 ILE E CA 1
ATOM 4301 C C . ILE E 2 88 ? 4.263 -30.093 -16.952 1.00 40.22 88 ILE E C 1
ATOM 4302 O O . ILE E 2 88 ? 4.077 -30.209 -15.738 1.00 39.27 88 ILE E O 1
ATOM 4307 N N . ASN E 2 89 ? 5.085 -29.189 -17.475 1.00 42.85 89 ASN E N 1
ATOM 4308 C CA . ASN E 2 89 ? 5.767 -28.181 -16.677 1.00 44.43 89 ASN E CA 1
ATOM 4309 C C . ASN E 2 89 ? 5.261 -26.803 -17.076 1.00 39.97 89 ASN E C 1
ATOM 4310 O O . ASN E 2 89 ? 4.964 -26.557 -18.249 1.00 42.40 89 ASN E O 1
ATOM 4315 N N . TYR E 2 90 ? 5.162 -25.904 -16.099 1.00 38.36 90 TYR E N 1
ATOM 4316 C CA . TYR E 2 90 ? 4.591 -24.588 -16.345 1.00 41.74 90 TYR E CA 1
ATOM 4317 C C . TYR E 2 90 ? 5.209 -23.567 -15.402 1.00 43.12 90 TYR E C 1
ATOM 4318 O O . TYR E 2 90 ? 5.416 -23.850 -14.219 1.00 43.69 90 TYR E O 1
ATOM 4327 N N . ARG E 2 91 ? 5.496 -22.379 -15.933 1.00 47.87 91 ARG E N 1
ATOM 4328 C CA . ARG E 2 91 ? 5.956 -21.247 -15.138 1.00 52.85 91 ARG E CA 1
ATOM 4329 C C . ARG E 2 91 ? 4.783 -20.304 -14.906 1.00 53.13 91 ARG E C 1
ATOM 4330 O O . ARG E 2 91 ? 4.181 -19.810 -15.866 1.00 53.65 91 ARG E O 1
ATOM 4338 N N . THR E 2 92 ? 4.475 -20.043 -13.642 1.00 55.16 92 THR E N 1
ATOM 4339 C CA . THR E 2 92 ? 3.372 -19.158 -13.291 1.00 61.17 92 THR E CA 1
ATOM 4340 C C . THR E 2 92 ? 3.712 -17.697 -13.571 1.00 64.75 92 THR E C 1
ATOM 4341 O O . THR E 2 92 ? 4.808 -17.379 -14.035 1.00 64.25 92 THR E O 1
ATOM 4345 N N . SER F 2 3 ? 3.383 -56.869 60.518 1.00 56.94 3 SER F N 1
ATOM 4346 C CA . SER F 2 3 ? 4.417 -56.554 59.539 1.00 56.96 3 SER F CA 1
ATOM 4347 C C . SER F 2 3 ? 3.971 -56.942 58.133 1.00 54.44 3 SER F C 1
ATOM 4348 O O . SER F 2 3 ? 3.806 -56.085 57.264 1.00 52.76 3 SER F O 1
ATOM 4351 N N . SER F 2 4 ? 3.778 -58.238 57.915 1.00 52.06 4 SER F N 1
ATOM 4352 C CA . SER F 2 4 ? 3.312 -58.757 56.640 1.00 47.68 4 SER F CA 1
ATOM 4353 C C . SER F 2 4 ? 1.828 -59.096 56.720 1.00 45.62 4 SER F C 1
ATOM 4354 O O . SER F 2 4 ? 1.302 -59.410 57.791 1.00 49.55 4 SER F O 1
ATOM 4357 N N . VAL F 2 5 ? 1.157 -59.023 55.577 1.00 42.37 5 VAL F N 1
ATOM 4358 C CA . VAL F 2 5 ? -0.249 -59.384 55.456 1.00 41.56 5 VAL F CA 1
ATOM 4359 C C . VAL F 2 5 ? -0.365 -60.442 54.365 1.00 39.51 5 VAL F C 1
ATOM 4360 O O . VAL F 2 5 ? -0.012 -60.180 53.212 1.00 40.82 5 VAL F O 1
ATOM 4364 N N . PRO F 2 6 ? -0.852 -61.657 54.669 1.00 42.06 6 PRO F N 1
ATOM 4365 C CA . PRO F 2 6 ? -1.317 -62.118 55.985 1.00 39.32 6 PRO F CA 1
ATOM 4366 C C . PRO F 2 6 ? -0.208 -62.203 57.033 1.00 38.41 6 PRO F C 1
ATOM 4367 O O . PRO F 2 6 ? 0.968 -62.301 56.681 1.00 40.07 6 PRO F O 1
ATOM 4371 N N . THR F 2 7 ? -0.590 -62.151 58.310 1.00 43.54 7 THR F N 1
ATOM 4372 C CA . THR F 2 7 ? 0.389 -62.228 59.387 1.00 50.17 7 THR F CA 1
ATOM 4373 C C . THR F 2 7 ? 0.829 -63.660 59.658 1.00 50.87 7 THR F C 1
ATOM 4374 O O . THR F 2 7 ? 1.989 -63.891 60.017 1.00 50.52 7 THR F O 1
ATOM 4378 N N . LYS F 2 8 ? -0.073 -64.624 59.494 1.00 52.15 8 LYS F N 1
ATOM 4379 C CA . LYS F 2 8 ? 0.217 -66.028 59.739 1.00 52.47 8 LYS F CA 1
ATOM 4380 C C . LYS F 2 8 ? -0.128 -66.832 58.495 1.00 47.26 8 LYS F C 1
ATOM 4381 O O . LYS F 2 8 ? -1.065 -66.503 57.764 1.00 49.34 8 LYS F O 1
ATOM 4387 N N . LEU F 2 9 ? 0.643 -67.890 58.257 1.00 41.89 9 LEU F N 1
ATOM 4388 C CA . LEU F 2 9 ? 0.426 -68.756 57.103 1.00 44.00 9 LEU F CA 1
ATOM 4389 C C . LEU F 2 9 ? 0.794 -70.177 57.496 1.00 45.41 9 LEU F C 1
ATOM 4390 O O . LEU F 2 9 ? 1.960 -70.452 57.794 1.00 47.49 9 LEU F O 1
ATOM 4395 N N . GLU F 2 10 ? -0.190 -71.074 57.503 1.00 46.19 10 GLU F N 1
ATOM 4396 C CA . GLU F 2 10 ? 0.044 -72.451 57.911 1.00 54.44 10 GLU F CA 1
ATOM 4397 C C . GLU F 2 10 ? -0.657 -73.404 56.954 1.00 53.28 10 GLU F C 1
ATOM 4398 O O . GLU F 2 10 ? -1.620 -73.043 56.274 1.00 54.37 10 GLU F O 1
ATOM 4404 N N . VAL F 2 11 ? -0.154 -74.634 56.914 1.00 47.67 11 VAL F N 1
ATOM 4405 C CA . VAL F 2 11 ? -0.713 -75.701 56.092 1.00 48.41 11 VAL F CA 1
ATOM 4406 C C . VAL F 2 11 ? -1.629 -76.546 56.968 1.00 44.48 11 VAL F C 1
ATOM 4407 O O . VAL F 2 11 ? -1.175 -77.167 57.936 1.00 40.16 11 VAL F O 1
ATOM 4411 N N . VAL F 2 12 ? -2.917 -76.576 56.630 1.00 43.69 12 VAL F N 1
ATOM 4412 C CA . VAL F 2 12 ? -3.879 -77.333 57.424 1.00 44.45 12 VAL F CA 1
ATOM 4413 C C . VAL F 2 12 ? -3.955 -78.796 56.990 1.00 43.39 12 VAL F C 1
ATOM 4414 O O . VAL F 2 12 ? -4.162 -79.678 57.830 1.00 41.09 12 VAL F O 1
ATOM 4418 N N . ALA F 2 13 ? -3.789 -79.076 55.700 1.00 41.92 13 ALA F N 1
ATOM 4419 C CA . ALA F 2 13 ? -3.825 -80.437 55.193 1.00 38.69 13 ALA F CA 1
ATOM 4420 C C . ALA F 2 13 ? -2.820 -80.573 54.061 1.00 38.01 13 ALA F C 1
ATOM 4421 O O . ALA F 2 13 ? -2.502 -79.600 53.372 1.00 37.10 13 ALA F O 1
ATOM 4423 N N . ALA F 2 14 ? -2.323 -81.792 53.873 1.00 38.69 14 ALA F N 1
ATOM 4424 C CA . ALA F 2 14 ? -1.307 -82.053 52.867 1.00 41.06 14 ALA F CA 1
ATOM 4425 C C . ALA F 2 14 ? -1.653 -83.317 52.095 1.00 49.72 14 ALA F C 1
ATOM 4426 O O . ALA F 2 14 ? -2.393 -84.185 52.567 1.00 53.42 14 ALA F O 1
ATOM 4428 N N . THR F 2 15 ? -1.095 -83.401 50.894 1.00 52.35 15 THR F N 1
ATOM 4429 C CA . THR F 2 15 ? -1.241 -84.508 49.964 1.00 52.76 15 THR F CA 1
ATOM 4430 C C . THR F 2 15 ? 0.105 -84.694 49.281 1.00 52.04 15 THR F C 1
ATOM 4431 O O . THR F 2 15 ? 0.844 -83.718 49.102 1.00 55.96 15 THR F O 1
ATOM 4435 N N . PRO F 2 16 ? 0.478 -85.943 48.932 1.00 48.37 16 PRO F N 1
ATOM 4436 C CA . PRO F 2 16 ? 1.778 -86.181 48.282 1.00 48.22 16 PRO F CA 1
ATOM 4437 C C . PRO F 2 16 ? 2.137 -85.197 47.175 1.00 48.78 16 PRO F C 1
ATOM 4438 O O . PRO F 2 16 ? 3.322 -84.948 46.933 1.00 52.40 16 PRO F O 1
ATOM 4442 N N . THR F 2 17 ? 1.136 -84.621 46.501 1.00 45.26 17 THR F N 1
ATOM 4443 C CA . THR F 2 17 ? 1.390 -83.668 45.430 1.00 45.18 17 THR F CA 1
ATOM 4444 C C . THR F 2 17 ? 0.685 -82.328 45.604 1.00 45.69 17 THR F C 1
ATOM 4445 O O . THR F 2 17 ? 0.886 -81.437 44.771 1.00 47.87 17 THR F O 1
ATOM 4449 N N . SER F 2 18 ? -0.130 -82.151 46.643 1.00 43.35 18 SER F N 1
ATOM 4450 C CA . SER F 2 18 ? -0.865 -80.906 46.813 1.00 42.65 18 SER F CA 1
ATOM 4451 C C . SER F 2 18 ? -0.895 -80.514 48.283 1.00 40.98 18 SER F C 1
ATOM 4452 O O . SER F 2 18 ? -0.684 -81.338 49.177 1.00 39.48 18 SER F O 1
ATOM 4455 N N . LEU F 2 19 ? -1.168 -79.232 48.520 1.00 39.07 19 LEU F N 1
ATOM 4456 C CA . LEU F 2 19 ? -1.239 -78.676 49.863 1.00 39.79 19 LEU F CA 1
ATOM 4457 C C . LEU F 2 19 ? -2.440 -77.749 49.960 1.00 37.90 19 LEU F C 1
ATOM 4458 O O . LEU F 2 19 ? -2.942 -77.240 48.955 1.00 39.80 19 LEU F O 1
ATOM 4463 N N . LEU F 2 20 ? -2.890 -77.526 51.192 1.00 36.10 20 LEU F N 1
ATOM 4464 C CA . LEU F 2 20 ? -3.936 -76.551 51.491 1.00 37.79 20 LEU F CA 1
ATOM 4465 C C . LEU F 2 20 ? -3.377 -75.598 52.543 1.00 36.83 20 LEU F C 1
ATOM 4466 O O . LEU F 2 20 ? -3.324 -75.933 53.730 1.00 39.43 20 LEU F O 1
ATOM 4471 N N . ILE F 2 21 ? -2.940 -74.420 52.102 1.00 33.32 21 ILE F N 1
ATOM 4472 C CA . ILE F 2 21 ? -2.444 -73.411 53.027 1.00 36.76 21 ILE F CA 1
ATOM 4473 C C . ILE F 2 21 ? -3.623 -72.647 53.622 1.00 38.57 21 ILE F C 1
ATOM 4474 O O . ILE F 2 21 ? -4.750 -72.709 53.127 1.00 37.29 21 ILE F O 1
ATOM 4479 N N . SER F 2 22 ? -3.360 -71.919 54.704 1.00 38.97 22 SER F N 1
ATOM 4480 C CA . SER F 2 22 ? -4.419 -71.194 55.391 1.00 37.43 22 SER F CA 1
ATOM 4481 C C . SER F 2 22 ? -3.843 -69.949 56.049 1.00 40.87 22 SER F C 1
ATOM 4482 O O . SER F 2 22 ? -2.691 -69.936 56.491 1.00 39.84 22 SER F O 1
ATOM 4485 N N . TRP F 2 23 ? -4.665 -68.905 56.112 1.00 44.75 23 TRP F N 1
ATOM 4486 C CA . TRP F 2 23 ? -4.287 -67.652 56.747 1.00 49.89 23 TRP F CA 1
ATOM 4487 C C . TRP F 2 23 ? -5.542 -66.989 57.297 1.00 57.28 23 TRP F C 1
ATOM 4488 O O . TRP F 2 23 ? -6.666 -67.415 57.020 1.00 53.93 23 TRP F O 1
ATOM 4499 N N . ASP F 2 24 ? -5.340 -65.937 58.085 1.00 69.68 24 ASP F N 1
ATOM 4500 C CA . ASP F 2 24 ? -6.446 -65.162 58.645 1.00 82.19 24 ASP F CA 1
ATOM 4501 C C . ASP F 2 24 ? -6.783 -64.040 57.670 1.00 89.28 24 ASP F C 1
ATOM 4502 O O . ASP F 2 24 ? -6.052 -63.053 57.561 1.00 88.24 24 ASP F O 1
ATOM 4507 N N . ALA F 2 25 ? -7.893 -64.195 56.953 1.00 100.57 25 ALA F N 1
ATOM 4508 C CA . ALA F 2 25 ? -8.317 -63.204 55.974 1.00 100.13 25 ALA F CA 1
ATOM 4509 C C . ALA F 2 25 ? -9.076 -62.078 56.664 1.00 95.30 25 ALA F C 1
ATOM 4510 O O . ALA F 2 25 ? -10.012 -62.325 57.432 1.00 95.85 25 ALA F O 1
ATOM 4512 N N . TYR F 2 26 ? -8.667 -60.841 56.391 1.00 84.50 26 TYR F N 1
ATOM 4513 C CA . TYR F 2 26 ? -9.279 -59.669 56.996 1.00 75.42 26 TYR F CA 1
ATOM 4514 C C . TYR F 2 26 ? -10.391 -59.143 56.101 1.00 62.40 26 TYR F C 1
ATOM 4515 O O . TYR F 2 26 ? -10.239 -59.061 54.879 1.00 55.08 26 TYR F O 1
ATOM 4524 N N . TYR F 2 27 ? -11.511 -58.786 56.722 1.00 57.35 27 TYR F N 1
ATOM 4525 C CA . TYR F 2 27 ? -12.732 -58.532 55.973 1.00 51.56 27 TYR F CA 1
ATOM 4526 C C . TYR F 2 27 ? -12.654 -57.199 55.246 1.00 47.36 27 TYR F C 1
ATOM 4527 O O . TYR F 2 27 ? -12.300 -56.175 55.837 1.00 47.07 27 TYR F O 1
ATOM 4536 N N . ASP F 2 28 ? -12.981 -57.223 53.956 1.00 47.42 28 ASP F N 1
ATOM 4537 C CA . ASP F 2 28 ? -13.157 -56.045 53.112 1.00 51.44 28 ASP F CA 1
ATOM 4538 C C . ASP F 2 28 ? -11.870 -55.261 52.884 1.00 50.10 28 ASP F C 1
ATOM 4539 O O . ASP F 2 28 ? -11.907 -54.203 52.247 1.00 54.94 28 ASP F O 1
ATOM 4544 N N . GLU F 2 29 ? -10.732 -55.743 53.382 1.00 45.49 29 GLU F N 1
ATOM 4545 C CA . GLU F 2 29 ? -9.472 -55.032 53.201 1.00 52.06 29 GLU F CA 1
ATOM 4546 C C . GLU F 2 29 ? -8.629 -55.565 52.051 1.00 48.51 29 GLU F C 1
ATOM 4547 O O . GLU F 2 29 ? -7.862 -54.799 51.458 1.00 52.24 29 GLU F O 1
ATOM 4553 N N . VAL F 2 30 ? -8.737 -56.848 51.721 1.00 41.66 30 VAL F N 1
ATOM 4554 C CA . VAL F 2 30 ? -7.974 -57.443 50.629 1.00 38.07 30 VAL F CA 1
ATOM 4555 C C . VAL F 2 30 ? -8.888 -57.569 49.418 1.00 39.69 30 VAL F C 1
ATOM 4556 O O . VAL F 2 30 ? -9.963 -58.174 49.503 1.00 40.32 30 VAL F O 1
ATOM 4560 N N . MET F 2 31 ? -8.470 -56.990 48.291 1.00 41.69 31 MET F N 1
ATOM 4561 C CA . MET F 2 31 ? -9.231 -57.155 47.056 1.00 46.05 31 MET F CA 1
ATOM 4562 C C . MET F 2 31 ? -9.019 -58.544 46.470 1.00 39.98 31 MET F C 1
ATOM 4563 O O . MET F 2 31 ? -9.978 -59.217 46.074 1.00 42.18 31 MET F O 1
ATOM 4568 N N . TYR F 2 32 ? -7.767 -58.989 46.410 1.00 35.65 32 TYR F N 1
ATOM 4569 C CA . TYR F 2 32 ? -7.448 -60.338 45.969 1.00 33.86 32 TYR F CA 1
ATOM 4570 C C . TYR F 2 32 ? -6.073 -60.705 46.503 1.00 31.64 32 TYR F C 1
ATOM 4571 O O . TYR F 2 32 ? -5.262 -59.835 46.832 1.00 35.62 32 TYR F O 1
ATOM 4580 N N . TYR F 2 33 ? -5.825 -62.006 46.591 1.00 28.97 33 TYR F N 1
ATOM 4581 C CA . TYR F 2 33 ? -4.525 -62.530 46.980 1.00 31.26 33 TYR F CA 1
ATOM 4582 C C . TYR F 2 33 ? -3.805 -63.068 45.752 1.00 31.79 33 TYR F C 1
ATOM 4583 O O . TYR F 2 33 ? -4.427 -63.664 44.868 1.00 31.67 33 TYR F O 1
ATOM 4592 N N . ARG F 2 34 ? -2.495 -62.852 45.699 1.00 32.02 34 ARG F N 1
ATOM 4593 C CA . ARG F 2 34 ? -1.648 -63.419 44.658 1.00 33.10 34 ARG F CA 1
ATOM 4594 C C . ARG F 2 34 ? -0.737 -64.455 45.300 1.00 29.76 34 ARG F C 1
ATOM 4595 O O . ARG F 2 34 ? 0.018 -64.135 46.226 1.00 28.10 34 ARG F O 1
ATOM 4603 N N . ILE F 2 35 ? -0.816 -65.692 44.818 1.00 30.06 35 ILE F N 1
ATOM 4604 C CA . ILE F 2 35 ? -0.057 -66.811 45.365 1.00 31.07 35 ILE F CA 1
ATOM 4605 C C . ILE F 2 35 ? 1.023 -67.194 44.365 1.00 31.73 35 ILE F C 1
ATOM 4606 O O . ILE F 2 35 ? 0.732 -67.424 43.185 1.00 32.77 35 ILE F O 1
ATOM 4611 N N . THR F 2 36 ? 2.266 -67.257 44.834 0.91 31.86 36 THR F N 1
ATOM 4612 C CA . THR F 2 36 ? 3.388 -67.730 44.036 1.00 31.57 36 THR F CA 1
ATOM 4613 C C . THR F 2 36 ? 4.030 -68.917 44.737 0.76 30.18 36 THR F C 1
ATOM 4614 O O . THR F 2 36 ? 4.158 -68.928 45.965 1.00 29.21 36 THR F O 1
ATOM 4618 N N . TYR F 2 37 ? 4.427 -69.919 43.956 1.00 31.24 37 TYR F N 1
ATOM 4619 C CA . TYR F 2 37 ? 5.096 -71.086 44.510 1.00 33.41 37 TYR F CA 1
ATOM 4620 C C . TYR F 2 37 ? 6.045 -71.662 43.470 1.00 35.41 37 TYR F C 1
ATOM 4621 O O . TYR F 2 37 ? 5.743 -71.663 42.273 1.00 34.43 37 TYR F O 1
ATOM 4630 N N . GLY F 2 38 ? 7.190 -72.145 43.939 1.00 37.32 38 GLY F N 1
ATOM 4631 C CA . GLY F 2 38 ? 8.183 -72.741 43.064 1.00 40.19 38 GLY F CA 1
ATOM 4632 C C . GLY F 2 38 ? 9.281 -73.374 43.888 1.00 42.30 38 GLY F C 1
ATOM 4633 O O . GLY F 2 38 ? 9.353 -73.201 45.107 1.00 41.02 38 GLY F O 1
ATOM 4634 N N . GLU F 2 39 ? 10.141 -74.117 43.197 1.00 49.83 39 GLU F N 1
ATOM 4635 C CA . GLU F 2 39 ? 11.246 -74.790 43.864 1.00 58.16 39 GLU F CA 1
ATOM 4636 C C . GLU F 2 39 ? 12.257 -73.774 44.382 1.00 61.17 39 GLU F C 1
ATOM 4637 O O . GLU F 2 39 ? 12.550 -72.772 43.724 1.00 62.45 39 GLU F O 1
ATOM 4643 N N . THR F 2 40 ? 12.787 -74.038 45.573 1.00 66.55 40 THR F N 1
ATOM 4644 C CA . THR F 2 40 ? 13.750 -73.142 46.205 1.00 72.66 40 THR F CA 1
ATOM 4645 C C . THR F 2 40 ? 15.050 -73.074 45.411 1.00 75.83 40 THR F C 1
ATOM 4646 O O . THR F 2 40 ? 15.562 -74.094 44.950 1.00 77.95 40 THR F O 1
ATOM 4650 N N . PRO F 2 45 ? 9.673 -71.121 35.600 1.00 98.55 45 PRO F N 1
ATOM 4651 C CA . PRO F 2 45 ? 10.165 -70.596 36.875 1.00 95.47 45 PRO F CA 1
ATOM 4652 C C . PRO F 2 45 ? 9.162 -70.767 38.013 1.00 88.19 45 PRO F C 1
ATOM 4653 O O . PRO F 2 45 ? 8.922 -71.889 38.460 1.00 87.58 45 PRO F O 1
ATOM 4657 N N . VAL F 2 46 ? 8.586 -69.660 38.473 1.00 79.88 46 VAL F N 1
ATOM 4658 C CA . VAL F 2 46 ? 7.623 -69.660 39.567 1.00 71.28 46 VAL F CA 1
ATOM 4659 C C . VAL F 2 46 ? 6.219 -69.568 38.987 1.00 65.60 46 VAL F C 1
ATOM 4660 O O . VAL F 2 46 ? 5.960 -68.766 38.081 1.00 67.07 46 VAL F O 1
ATOM 4664 N N . GLN F 2 47 ? 5.312 -70.391 39.504 1.00 58.73 47 GLN F N 1
ATOM 4665 C CA . GLN F 2 47 ? 3.925 -70.377 39.069 1.00 54.36 47 GLN F CA 1
ATOM 4666 C C . GLN F 2 47 ? 3.107 -69.420 39.928 1.00 47.28 47 GLN F C 1
ATOM 4667 O O . GLN F 2 47 ? 3.402 -69.203 41.106 1.00 44.82 47 GLN F O 1
ATOM 4673 N N . GLU F 2 48 ? 2.068 -68.849 39.322 1.00 44.53 48 GLU F N 1
ATOM 4674 C CA . GLU F 2 48 ? 1.222 -67.864 39.978 1.00 46.02 48 GLU F CA 1
ATOM 4675 C C . GLU F 2 48 ? -0.245 -68.218 39.795 1.00 41.71 48 GLU F C 1
ATOM 4676 O O . GLU F 2 48 ? -0.637 -68.827 38.796 1.00 46.49 48 GLU F O 1
ATOM 4682 N N . PHE F 2 49 ? -1.051 -67.822 40.776 1.00 35.66 49 PHE F N 1
ATOM 4683 C CA . PHE F 2 49 ? -2.503 -67.843 40.654 1.00 35.71 49 PHE F CA 1
ATOM 4684 C C . PHE F 2 49 ? -3.071 -66.889 41.694 1.00 36.82 49 PHE F C 1
ATOM 4685 O O . PHE F 2 49 ? -2.372 -66.451 42.611 1.00 38.90 49 PHE F O 1
ATOM 4693 N N . THR F 2 50 ? -4.350 -66.558 41.532 1.00 32.26 50 THR F N 1
ATOM 4694 C CA . THR F 2 50 ? -5.014 -65.596 42.396 1.00 32.16 50 THR F CA 1
ATOM 4695 C C . THR F 2 50 ? -6.285 -66.199 42.976 1.00 34.02 50 THR F C 1
ATOM 4696 O O . THR F 2 50 ? -6.914 -67.070 42.369 1.00 37.21 50 THR F O 1
ATOM 4700 N N . VAL F 2 51 ? -6.651 -65.723 44.162 1.00 32.48 51 VAL F N 1
ATOM 4701 C CA . VAL F 2 51 ? -7.895 -66.107 44.825 1.00 34.58 51 VAL F CA 1
ATOM 4702 C C . VAL F 2 51 ? -8.590 -64.831 45.287 1.00 38.73 51 VAL F C 1
ATOM 4703 O O . VAL F 2 51 ? -7.920 -63.809 45.498 1.00 40.88 51 VAL F O 1
ATOM 4707 N N . PRO F 2 52 ? -9.915 -64.830 45.441 1.00 43.17 52 PRO F N 1
ATOM 4708 C CA . PRO F 2 52 ? -10.607 -63.605 45.857 1.00 44.57 52 PRO F CA 1
ATOM 4709 C C . PRO F 2 52 ? -10.149 -63.132 47.229 1.00 43.88 52 PRO F C 1
ATOM 4710 O O . PRO F 2 52 ? -9.639 -63.900 48.048 1.00 44.91 52 PRO F O 1
ATOM 4714 N N . GLY F 2 53 ? -10.341 -61.835 47.474 1.00 45.14 53 GLY F N 1
ATOM 4715 C CA . GLY F 2 53 ? -9.915 -61.243 48.730 1.00 45.78 53 GLY F CA 1
ATOM 4716 C C . GLY F 2 53 ? -10.712 -61.692 49.936 1.00 45.15 53 GLY F C 1
ATOM 4717 O O . GLY F 2 53 ? -10.204 -61.626 51.060 1.00 48.12 53 GLY F O 1
ATOM 4718 N N . SER F 2 54 ? -11.951 -62.141 49.733 1.00 46.48 54 SER F N 1
ATOM 4719 C CA . SER F 2 54 ? -12.771 -62.608 50.843 1.00 52.14 54 SER F CA 1
ATOM 4720 C C . SER F 2 54 ? -12.407 -64.017 51.288 1.00 59.26 54 SER F C 1
ATOM 4721 O O . SER F 2 54 ? -12.781 -64.422 52.393 1.00 60.91 54 SER F O 1
ATOM 4724 N N . SER F 2 55 ? -11.681 -64.763 50.463 1.00 60.90 55 SER F N 1
ATOM 4725 C CA . SER F 2 55 ? -11.420 -66.171 50.714 1.00 61.60 55 SER F CA 1
ATOM 4726 C C . SER F 2 55 ? -10.072 -66.349 51.396 1.00 62.97 55 SER F C 1
ATOM 4727 O O . SER F 2 55 ? -9.057 -65.823 50.928 1.00 67.87 55 SER F O 1
ATOM 4730 N N . SER F 2 56 ? -10.071 -67.079 52.503 1.00 58.17 56 SER F N 1
ATOM 4731 C CA . SER F 2 56 ? -8.841 -67.628 53.042 1.00 55.47 56 SER F CA 1
ATOM 4732 C C . SER F 2 56 ? -8.602 -69.006 52.435 1.00 54.76 56 SER F C 1
ATOM 4733 O O . SER F 2 56 ? -9.458 -69.563 51.742 1.00 60.16 56 SER F O 1
ATOM 4736 N N . THR F 2 57 ? -7.415 -69.552 52.702 1.00 46.93 57 THR F N 1
ATOM 4737 C CA . THR F 2 57 ? -6.982 -70.861 52.215 1.00 48.12 57 THR F CA 1
ATOM 4738 C C . THR F 2 57 ? -6.860 -70.913 50.695 1.00 44.26 57 THR F C 1
ATOM 4739 O O . THR F 2 57 ? -7.590 -70.228 49.971 1.00 44.67 57 THR F O 1
ATOM 4743 N N . ALA F 2 58 ? -5.929 -71.727 50.206 1.00 43.65 58 ALA F N 1
ATOM 4744 C CA . ALA F 2 58 ? -5.729 -71.909 48.776 1.00 41.55 58 ALA F CA 1
ATOM 4745 C C . ALA F 2 58 ? -5.088 -73.268 48.547 1.00 43.31 58 ALA F C 1
ATOM 4746 O O . ALA F 2 58 ? -4.213 -73.684 49.310 1.00 42.17 58 ALA F O 1
ATOM 4748 N N . THR F 2 59 ? -5.529 -73.953 47.496 1.00 46.60 59 THR F N 1
ATOM 4749 C CA . THR F 2 59 ? -5.016 -75.274 47.163 1.00 49.45 59 THR F CA 1
ATOM 4750 C C . THR F 2 59 ? -3.870 -75.134 46.168 1.00 48.17 59 THR F C 1
ATOM 4751 O O . THR F 2 59 ? -4.052 -74.586 45.076 1.00 50.04 59 THR F O 1
ATOM 4755 N N . ILE F 2 60 ? -2.696 -75.623 46.550 1.00 47.01 60 ILE F N 1
ATOM 4756 C CA . ILE F 2 60 ? -1.512 -75.616 45.700 1.00 43.78 60 ILE F CA 1
ATOM 4757 C C . ILE F 2 60 ? -1.226 -77.060 45.317 1.00 41.71 60 ILE F C 1
ATOM 4758 O O . ILE F 2 60 ? -0.746 -77.846 46.141 1.00 41.61 60 ILE F O 1
ATOM 4763 N N . SER F 2 61 ? -1.519 -77.411 44.071 1.00 42.32 61 SER F N 1
ATOM 4764 C CA . SER F 2 61 ? -1.383 -78.773 43.579 1.00 49.03 61 SER F CA 1
ATOM 4765 C C . SER F 2 61 ? -0.268 -78.850 42.541 1.00 50.30 61 SER F C 1
ATOM 4766 O O . SER F 2 61 ? 0.357 -77.848 42.182 1.00 51.85 61 SER F O 1
ATOM 4769 N N . GLY F 2 62 ? -0.018 -80.066 42.061 1.00 47.49 62 GLY F N 1
ATOM 4770 C CA . GLY F 2 62 ? 1.006 -80.280 41.057 1.00 44.32 62 GLY F CA 1
ATOM 4771 C C . GLY F 2 62 ? 2.424 -80.192 41.576 1.00 44.19 62 GLY F C 1
ATOM 4772 O O . GLY F 2 62 ? 3.337 -79.873 40.810 1.00 43.38 62 GLY F O 1
ATOM 4773 N N . LEU F 2 63 ? 2.634 -80.473 42.858 1.00 42.49 63 LEU F N 1
ATOM 4774 C CA . LEU F 2 63 ? 3.956 -80.393 43.458 1.00 45.63 63 LEU F CA 1
ATOM 4775 C C . LEU F 2 63 ? 4.686 -81.726 43.336 1.00 50.97 63 LEU F C 1
ATOM 4776 O O . LEU F 2 63 ? 4.069 -82.789 43.226 1.00 53.36 63 LEU F O 1
ATOM 4781 N N . LYS F 2 64 ? 6.017 -81.657 43.355 1.00 53.79 64 LYS F N 1
ATOM 4782 C CA . LYS F 2 64 ? 6.806 -82.879 43.269 1.00 60.32 64 LYS F CA 1
ATOM 4783 C C . LYS F 2 64 ? 7.226 -83.344 44.658 1.00 63.14 64 LYS F C 1
ATOM 4784 O O . LYS F 2 64 ? 7.587 -82.521 45.507 1.00 62.08 64 LYS F O 1
ATOM 4790 N N . PRO F 2 65 ? 7.185 -84.651 44.910 1.00 67.85 65 PRO F N 1
ATOM 4791 C CA . PRO F 2 65 ? 7.504 -85.154 46.250 1.00 68.73 65 PRO F CA 1
ATOM 4792 C C . PRO F 2 65 ? 8.977 -84.987 46.592 1.00 68.81 65 PRO F C 1
ATOM 4793 O O . PRO F 2 65 ? 9.857 -85.076 45.732 1.00 68.77 65 PRO F O 1
ATOM 4797 N N . GLY F 2 66 ? 9.235 -84.743 47.876 1.00 67.72 66 GLY F N 1
ATOM 4798 C CA . GLY F 2 66 ? 10.590 -84.614 48.374 1.00 67.12 66 GLY F CA 1
ATOM 4799 C C . GLY F 2 66 ? 11.320 -83.357 47.964 1.00 68.62 66 GLY F C 1
ATOM 4800 O O . GLY F 2 66 ? 12.535 -83.272 48.168 1.00 70.35 66 GLY F O 1
ATOM 4801 N N . VAL F 2 67 ? 10.623 -82.374 47.399 1.00 67.06 67 VAL F N 1
ATOM 4802 C CA . VAL F 2 67 ? 11.233 -81.142 46.917 1.00 65.29 67 VAL F CA 1
ATOM 4803 C C . VAL F 2 67 ? 10.771 -79.988 47.795 1.00 62.00 67 VAL F C 1
ATOM 4804 O O . VAL F 2 67 ? 9.599 -79.920 48.185 1.00 60.60 67 VAL F O 1
ATOM 4808 N N . ASP F 2 68 ? 11.696 -79.085 48.112 1.00 60.91 68 ASP F N 1
ATOM 4809 C CA . ASP F 2 68 ? 11.366 -77.890 48.875 1.00 61.67 68 ASP F CA 1
ATOM 4810 C C . ASP F 2 68 ? 10.719 -76.854 47.965 1.00 53.92 68 ASP F C 1
ATOM 4811 O O . ASP F 2 68 ? 11.209 -76.589 46.863 1.00 51.41 68 ASP F O 1
ATOM 4816 N N . TYR F 2 69 ? 9.616 -76.271 48.428 1.00 48.70 69 TYR F N 1
ATOM 4817 C CA . TYR F 2 69 ? 8.896 -75.241 47.693 1.00 44.06 69 TYR F CA 1
ATOM 4818 C C . TYR F 2 69 ? 8.772 -73.988 48.547 1.00 41.87 69 TYR F C 1
ATOM 4819 O O . TYR F 2 69 ? 8.509 -74.070 49.750 1.00 45.16 69 TYR F O 1
ATOM 4828 N N . THR F 2 70 ? 8.961 -72.832 47.918 1.00 41.03 70 THR F N 1
ATOM 4829 C CA . THR F 2 70 ? 8.740 -71.543 48.559 1.00 38.68 70 THR F CA 1
ATOM 4830 C C . THR F 2 70 ? 7.368 -71.028 48.144 1.00 37.31 70 THR F C 1
ATOM 4831 O O . THR F 2 70 ? 7.116 -70.815 46.953 1.00 40.23 70 THR F O 1
ATOM 4835 N N . ILE F 2 71 ? 6.486 -70.838 49.120 1.00 36.94 71 ILE F N 1
ATOM 4836 C CA . ILE F 2 71 ? 5.123 -70.376 48.885 1.00 36.11 71 ILE F CA 1
ATOM 4837 C C . ILE F 2 71 ? 5.006 -68.962 49.432 1.00 37.03 71 ILE F C 1
ATOM 4838 O O . ILE F 2 71 ? 5.283 -68.722 50.613 1.00 37.43 71 ILE F O 1
ATOM 4843 N N . THR F 2 72 ? 4.590 -68.027 48.580 1.00 37.67 72 THR F N 1
ATOM 4844 C CA . THR F 2 72 ? 4.475 -66.621 48.943 1.00 35.07 72 THR F CA 1
ATOM 4845 C C . THR F 2 72 ? 3.057 -66.140 48.672 1.00 35.62 72 THR F C 1
ATOM 4846 O O . THR F 2 72 ? 2.490 -66.431 47.613 1.00 37.98 72 THR F O 1
ATOM 4850 N N . VAL F 2 73 ? 2.490 -65.405 49.627 1.00 33.37 73 VAL F N 1
ATOM 4851 C CA . VAL F 2 73 ? 1.137 -64.872 49.526 1.00 31.84 73 VAL F CA 1
ATOM 4852 C C . VAL F 2 73 ? 1.214 -63.352 49.533 1.00 34.01 73 VAL F C 1
ATOM 4853 O O . VAL F 2 73 ? 1.821 -62.761 50.434 1.00 30.20 73 VAL F O 1
ATOM 4857 N N . TYR F 2 74 ? 0.600 -62.725 48.533 1.00 28.22 74 TYR F N 1
ATOM 4858 C CA . TYR F 2 74 ? 0.525 -61.274 48.424 1.00 34.33 74 TYR F CA 1
ATOM 4859 C C . TYR F 2 74 ? -0.914 -60.830 48.639 1.00 32.08 74 TYR F C 1
ATOM 4860 O O . TYR F 2 74 ? -1.823 -61.318 47.962 1.00 32.75 74 TYR F O 1
ATOM 4869 N N . ALA F 2 75 ? -1.118 -59.903 49.572 1.00 30.44 75 ALA F N 1
ATOM 4870 C CA . ALA F 2 75 ? -2.440 -59.362 49.868 1.00 31.17 75 ALA F CA 1
ATOM 4871 C C . ALA F 2 75 ? -2.571 -57.996 49.203 1.00 30.88 75 ALA F C 1
ATOM 4872 O O . ALA F 2 75 ? -1.974 -57.016 49.660 1.00 27.56 75 ALA F O 1
ATOM 4874 N N . TYR F 2 76 ? -3.354 -57.931 48.128 1.00 27.38 76 TYR F N 1
ATOM 4875 C CA . TYR F 2 76 ? -3.556 -56.692 47.383 1.00 31.33 76 TYR F CA 1
ATOM 4876 C C . TYR F 2 76 ? -4.761 -55.955 47.958 1.00 32.94 76 TYR F C 1
ATOM 4877 O O . TYR F 2 76 ? -5.907 -56.372 47.759 1.00 34.78 76 TYR F O 1
ATOM 4886 N N . TYR F 2 77 ? -4.502 -54.857 48.673 1.00 34.64 77 TYR F N 1
ATOM 4887 C CA . TYR F 2 77 ? -5.588 -54.008 49.149 1.00 34.45 77 TYR F CA 1
ATOM 4888 C C . TYR F 2 77 ? -6.256 -53.248 48.012 1.00 32.39 77 TYR F C 1
ATOM 4889 O O . TYR F 2 77 ? -7.398 -52.804 48.165 1.00 35.48 77 TYR F O 1
ATOM 4898 N N . ASP F 2 78 ? -5.569 -53.088 46.888 1.00 32.55 78 ASP F N 1
ATOM 4899 C CA . ASP F 2 78 ? -6.123 -52.448 45.703 1.00 33.82 78 ASP F CA 1
ATOM 4900 C C . ASP F 2 78 ? -5.305 -52.918 44.504 1.00 31.20 78 ASP F C 1
ATOM 4901 O O . ASP F 2 78 ? -4.431 -53.782 44.631 1.00 28.50 78 ASP F O 1
ATOM 4906 N N . SER F 2 79 ? -5.584 -52.343 43.333 1.00 30.32 79 SER F N 1
ATOM 4907 C CA . SER F 2 79 ? -4.905 -52.777 42.118 1.00 31.67 79 SER F CA 1
ATOM 4908 C C . SER F 2 79 ? -3.465 -52.288 42.040 1.00 35.38 79 SER F C 1
ATOM 4909 O O . SER F 2 79 ? -2.660 -52.887 41.319 1.00 39.91 79 SER F O 1
ATOM 4912 N N . TYR F 2 80 ? -3.117 -51.226 42.766 1.00 35.82 80 TYR F N 1
ATOM 4913 C CA . TYR F 2 80 ? -1.822 -50.578 42.608 1.00 32.00 80 TYR F CA 1
ATOM 4914 C C . TYR F 2 80 ? -0.791 -50.994 43.650 1.00 34.48 80 TYR F C 1
ATOM 4915 O O . TYR F 2 80 ? 0.374 -50.598 43.530 1.00 37.23 80 TYR F O 1
ATOM 4924 N N . GLY F 2 81 ? -1.173 -51.766 44.664 1.00 31.66 81 GLY F N 1
ATOM 4925 C CA . GLY F 2 81 ? -0.224 -52.091 45.711 1.00 33.12 81 GLY F CA 1
ATOM 4926 C C . GLY F 2 81 ? -0.670 -53.248 46.573 1.00 34.61 81 GLY F C 1
ATOM 4927 O O . GLY F 2 81 ? -1.857 -53.583 46.647 1.00 31.50 81 GLY F O 1
ATOM 4928 N N . HIS F 2 82 ? 0.312 -53.853 47.237 1.00 27.47 82 HIS F N 1
ATOM 4929 C CA . HIS F 2 82 ? 0.082 -54.947 48.166 1.00 35.55 82 HIS F CA 1
ATOM 4930 C C . HIS F 2 82 ? 0.931 -54.721 49.407 1.00 34.30 82 HIS F C 1
ATOM 4931 O O . HIS F 2 82 ? 1.960 -54.043 49.366 1.00 34.66 82 HIS F O 1
ATOM 4938 N N . TRP F 2 83 ? 0.489 -55.300 50.520 1.00 37.38 83 TRP F N 1
ATOM 4939 C CA . TRP F 2 83 ? 1.297 -55.269 51.726 1.00 34.44 83 TRP F CA 1
ATOM 4940 C C . TRP F 2 83 ? 2.513 -56.180 51.567 1.00 33.15 83 TRP F C 1
ATOM 4941 O O . TRP F 2 83 ? 2.660 -56.904 50.577 1.00 32.22 83 TRP F O 1
ATOM 4952 N N . SER F 2 84 ? 3.396 -56.131 52.557 1.00 30.89 84 SER F N 1
ATOM 4953 C CA . SER F 2 84 ? 4.566 -56.996 52.546 1.00 33.87 84 SER F CA 1
ATOM 4954 C C . SER F 2 84 ? 4.119 -58.455 52.550 1.00 33.89 84 SER F C 1
ATOM 4955 O O . SER F 2 84 ? 3.268 -58.835 53.366 1.00 34.53 84 SER F O 1
ATOM 4958 N N . PRO F 2 85 ? 4.643 -59.288 51.660 1.00 31.96 85 PRO F N 1
ATOM 4959 C CA . PRO F 2 85 ? 4.177 -60.674 51.571 1.00 34.01 85 PRO F CA 1
ATOM 4960 C C . PRO F 2 85 ? 4.725 -61.529 52.708 1.00 36.85 85 PRO F C 1
ATOM 4961 O O . PRO F 2 85 ? 5.648 -61.151 53.431 1.00 38.03 85 PRO F O 1
ATOM 4965 N N . ILE F 2 86 ? 4.125 -62.707 52.854 1.00 35.99 86 ILE F N 1
ATOM 4966 C CA . ILE F 2 86 ? 4.556 -63.706 53.821 1.00 33.17 86 ILE F CA 1
ATOM 4967 C C . ILE F 2 86 ? 4.897 -64.981 53.062 1.00 33.03 86 ILE F C 1
ATOM 4968 O O . ILE F 2 86 ? 4.192 -65.361 52.120 1.00 33.49 86 ILE F O 1
ATOM 4973 N N . SER F 2 87 ? 5.993 -65.628 53.456 1.00 32.55 87 SER F N 1
ATOM 4974 C CA . SER F 2 87 ? 6.499 -66.793 52.747 1.00 35.13 87 SER F CA 1
ATOM 4975 C C . SER F 2 87 ? 6.821 -67.914 53.724 1.00 37.50 87 SER F C 1
ATOM 4976 O O . SER F 2 87 ? 7.235 -67.673 54.862 1.00 38.49 87 SER F O 1
ATOM 4979 N N . ILE F 2 88 ? 6.618 -69.149 53.264 1.00 36.19 88 ILE F N 1
ATOM 4980 C CA . ILE F 2 88 ? 7.042 -70.339 53.988 1.00 40.37 88 ILE F CA 1
ATOM 4981 C C . ILE F 2 88 ? 7.733 -71.276 53.008 1.00 38.17 88 ILE F C 1
ATOM 4982 O O . ILE F 2 88 ? 7.453 -71.266 51.805 1.00 39.06 88 ILE F O 1
ATOM 4987 N N . ASN F 2 89 ? 8.648 -72.086 53.531 1.00 38.81 89 ASN F N 1
ATOM 4988 C CA . ASN F 2 89 ? 9.263 -73.175 52.787 1.00 42.31 89 ASN F CA 1
ATOM 4989 C C . ASN F 2 89 ? 8.702 -74.496 53.293 1.00 43.97 89 ASN F C 1
ATOM 4990 O O . ASN F 2 89 ? 8.551 -74.692 54.503 1.00 44.71 89 ASN F O 1
ATOM 4995 N N . TYR F 2 90 ? 8.391 -75.399 52.367 1.00 44.45 90 TYR F N 1
ATOM 4996 C CA . TYR F 2 90 ? 7.715 -76.641 52.711 1.00 46.16 90 TYR F CA 1
ATOM 4997 C C . TYR F 2 90 ? 8.311 -77.799 51.927 1.00 47.40 90 TYR F C 1
ATOM 4998 O O . TYR F 2 90 ? 8.584 -77.675 50.729 1.00 43.67 90 TYR F O 1
ATOM 5007 N N . ARG F 2 91 ? 8.505 -78.925 52.611 1.00 51.67 91 ARG F N 1
ATOM 5008 C CA . ARG F 2 91 ? 8.953 -80.166 51.991 1.00 55.26 91 ARG F CA 1
ATOM 5009 C C . ARG F 2 91 ? 7.740 -81.042 51.705 1.00 54.52 91 ARG F C 1
ATOM 5010 O O . ARG F 2 91 ? 7.053 -81.478 52.635 1.00 56.48 91 ARG F O 1
ATOM 5018 N N . THR F 2 92 ? 7.489 -81.306 50.428 1.00 54.83 92 THR F N 1
ATOM 5019 C CA . THR F 2 92 ? 6.367 -82.149 50.030 1.00 55.09 92 THR F CA 1
ATOM 5020 C C . THR F 2 92 ? 6.608 -83.609 50.407 1.00 55.43 92 THR F C 1
ATOM 5021 O O . THR F 2 92 ? 7.749 -84.071 50.449 1.00 52.14 92 THR F O 1
ATOM 5025 N N . SER G 2 1 ? -28.306 -83.929 17.726 1.00 66.05 1 SER G N 1
ATOM 5026 C CA . SER G 2 1 ? -27.877 -84.591 18.952 1.00 65.88 1 SER G CA 1
ATOM 5027 C C . SER G 2 1 ? -26.369 -84.465 19.138 1.00 63.69 1 SER G C 1
ATOM 5028 O O . SER G 2 1 ? -25.855 -84.620 20.246 1.00 67.57 1 SER G O 1
ATOM 5031 N N . VAL G 2 2 ? -25.663 -84.187 18.047 1.00 57.51 2 VAL G N 1
ATOM 5032 C CA . VAL G 2 2 ? -24.216 -84.014 18.096 1.00 52.96 2 VAL G CA 1
ATOM 5033 C C . VAL G 2 2 ? -23.902 -82.644 18.679 1.00 50.81 2 VAL G C 1
ATOM 5034 O O . VAL G 2 2 ? -24.435 -81.624 18.225 1.00 47.58 2 VAL G O 1
ATOM 5038 N N . SER G 2 3 ? -23.036 -82.617 19.695 1.00 44.97 3 SER G N 1
ATOM 5039 C CA . SER G 2 3 ? -22.635 -81.365 20.332 1.00 41.09 3 SER G 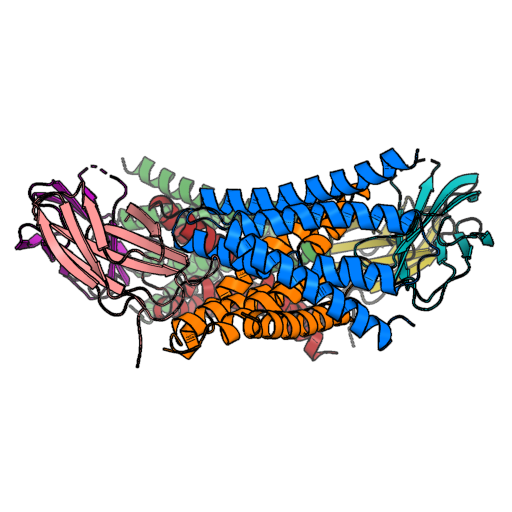CA 1
ATOM 5040 C C . SER G 2 3 ? -21.150 -81.101 20.114 1.00 36.17 3 SER G C 1
ATOM 5041 O O . SER G 2 3 ? -20.802 -80.208 19.339 1.00 38.64 3 SER G O 1
ATOM 5044 N N . SER G 2 4 ? -20.265 -81.847 20.766 1.00 33.62 4 SER G N 1
ATOM 5045 C CA . SER G 2 4 ? -18.831 -81.668 20.606 1.00 31.42 4 SER G CA 1
ATOM 5046 C C . SER G 2 4 ? -18.279 -82.672 19.603 1.00 31.86 4 SER G C 1
ATOM 5047 O O . SER G 2 4 ? -18.832 -83.758 19.412 1.00 34.44 4 SER G O 1
ATOM 5050 N N . VAL G 2 5 ? -17.177 -82.291 18.956 1.00 30.68 5 VAL G N 1
ATOM 5051 C CA . VAL G 2 5 ? -16.444 -83.172 18.060 1.00 29.66 5 VAL G CA 1
ATOM 5052 C C . VAL G 2 5 ? -14.995 -83.191 18.527 1.00 30.36 5 VAL G C 1
ATOM 5053 O O . VAL G 2 5 ? -14.348 -82.141 18.574 1.00 34.00 5 VAL G O 1
ATOM 5057 N N . PRO G 2 6 ? -14.430 -84.356 18.892 1.00 34.24 6 PRO G N 1
ATOM 5058 C CA . PRO G 2 6 ? -15.040 -85.694 18.899 1.00 32.91 6 PRO G CA 1
ATOM 5059 C C . PRO G 2 6 ? -16.198 -85.837 19.885 1.00 34.83 6 PRO G C 1
ATOM 5060 O O . PRO G 2 6 ? -16.322 -85.040 20.815 1.00 34.66 6 PRO G O 1
ATOM 5064 N N . THR G 2 7 ? -17.040 -86.850 19.669 1.00 38.06 7 THR G N 1
ATOM 5065 C CA . THR G 2 7 ? -18.227 -87.025 20.498 1.00 43.33 7 THR G CA 1
ATOM 5066 C C . THR G 2 7 ? -17.913 -87.716 21.818 1.00 42.73 7 THR G C 1
ATOM 5067 O O . THR G 2 7 ? -18.613 -87.489 22.811 1.00 45.41 7 THR G O 1
ATOM 5071 N N . LYS G 2 8 ? -16.883 -88.556 21.853 1.00 41.31 8 LYS G N 1
ATOM 5072 C CA . LYS G 2 8 ? -16.499 -89.254 23.069 1.00 41.75 8 LYS G CA 1
ATOM 5073 C C . LYS G 2 8 ? -14.988 -89.185 23.224 1.00 42.38 8 LYS G C 1
ATOM 5074 O O . LYS G 2 8 ? -14.248 -89.197 22.238 1.00 43.80 8 LYS G O 1
ATOM 5080 N N . LEU G 2 9 ? -14.540 -89.103 24.473 1.00 40.40 9 LEU G N 1
ATOM 5081 C CA . LEU G 2 9 ? -13.121 -89.044 24.794 1.00 39.35 9 LEU G CA 1
ATOM 5082 C C . LEU G 2 9 ? -12.890 -89.790 26.097 1.00 35.88 9 LEU G C 1
ATOM 5083 O O . LEU G 2 9 ? -13.607 -89.562 27.076 1.00 36.92 9 LEU G O 1
ATOM 5088 N N . GLU G 2 10 ? -11.897 -90.674 26.111 1.00 33.92 10 GLU G N 1
ATOM 5089 C CA . GLU G 2 10 ? -11.614 -91.465 27.298 1.00 36.97 10 GLU G CA 1
ATOM 5090 C C . GLU G 2 10 ? -10.126 -91.763 27.386 1.00 38.90 10 GLU G C 1
ATOM 5091 O O . GLU G 2 10 ? -9.428 -91.831 26.370 1.00 37.45 10 GLU G O 1
ATOM 5097 N N . VAL G 2 11 ? -9.652 -91.943 28.616 1.00 38.85 11 VAL G N 1
ATOM 5098 C CA . VAL G 2 11 ? -8.314 -92.461 28.878 1.00 39.03 11 VAL G CA 1
ATOM 5099 C C . VAL G 2 11 ? -8.417 -93.982 28.936 1.00 38.86 11 VAL G C 1
ATOM 5100 O O . VAL G 2 11 ? -8.969 -94.539 29.889 1.00 42.97 11 VAL G O 1
ATOM 5104 N N . VAL G 2 12 ? -7.881 -94.655 27.915 1.00 41.20 12 VAL G N 1
ATOM 5105 C CA . VAL G 2 12 ? -7.985 -96.110 27.826 1.00 40.36 12 VAL G CA 1
ATOM 5106 C C . VAL G 2 12 ? -6.938 -96.835 28.666 1.00 38.81 12 VAL G C 1
ATOM 5107 O O . VAL G 2 12 ? -7.179 -97.977 29.088 1.00 36.67 12 VAL G O 1
ATOM 5111 N N . ALA G 2 13 ? -5.788 -96.213 28.925 1.00 37.25 13 ALA G N 1
ATOM 5112 C CA . ALA G 2 13 ? -4.764 -96.821 29.762 1.00 33.88 13 ALA G CA 1
ATOM 5113 C C . ALA G 2 13 ? -3.892 -95.724 30.353 1.00 34.47 13 ALA G C 1
ATOM 5114 O O . ALA G 2 13 ? -3.786 -94.631 29.791 1.00 34.37 13 ALA G O 1
ATOM 5116 N N . ALA G 2 14 ? -3.260 -96.029 31.487 1.00 36.92 14 ALA G N 1
ATOM 5117 C CA . ALA G 2 14 ? -2.522 -95.018 32.228 1.00 38.72 14 ALA G CA 1
ATOM 5118 C C . ALA G 2 14 ? -1.243 -95.588 32.826 1.00 37.89 14 ALA G C 1
ATOM 5119 O O . ALA G 2 14 ? -1.163 -96.767 33.180 1.00 35.21 14 ALA G O 1
ATOM 5121 N N . THR G 2 15 ? -0.250 -94.714 32.943 1.00 40.02 15 THR G N 1
ATOM 5122 C CA . THR G 2 15 ? 1.023 -94.909 33.614 1.00 41.13 15 THR G CA 1
ATOM 5123 C C . THR G 2 15 ? 1.226 -93.740 34.567 1.00 39.80 15 THR G C 1
ATOM 5124 O O . THR G 2 15 ? 0.713 -92.647 34.313 1.00 43.03 15 THR G O 1
ATOM 5128 N N . PRO G 2 16 ? 1.922 -93.951 35.709 1.00 36.86 16 PRO G N 1
ATOM 5129 C CA . PRO G 2 16 ? 2.131 -92.849 36.663 1.00 36.58 16 PRO G CA 1
ATOM 5130 C C . PRO G 2 16 ? 2.518 -91.514 36.036 1.00 39.17 16 PRO G C 1
ATOM 5131 O O . PRO G 2 16 ? 2.181 -90.459 36.581 1.00 42.96 16 PRO G O 1
ATOM 5135 N N . THR G 2 17 ? 3.202 -91.532 34.889 1.00 35.19 17 THR G N 1
ATOM 5136 C CA . THR G 2 17 ? 3.617 -90.301 34.230 1.00 34.92 17 THR G CA 1
ATOM 5137 C C . THR G 2 17 ? 3.099 -90.151 32.805 1.00 35.67 17 THR G C 1
ATOM 5138 O O . THR G 2 17 ? 3.445 -89.164 32.144 1.00 39.94 17 THR G O 1
ATOM 5142 N N . SER G 2 18 ? 2.288 -91.081 32.304 1.00 33.37 18 SER G N 1
ATOM 5143 C CA . SER G 2 18 ? 1.822 -90.981 30.928 1.00 33.34 18 SER G CA 1
ATOM 5144 C C . SER G 2 18 ? 0.416 -91.552 30.806 1.00 34.44 18 SER G C 1
ATOM 5145 O O . SER G 2 18 ? -0.045 -92.315 31.659 1.00 35.56 18 SER G O 1
ATOM 5148 N N . LEU G 2 19 ? -0.259 -91.170 29.721 1.00 34.40 19 LEU G N 1
ATOM 5149 C CA . LEU G 2 19 ? -1.625 -91.592 29.447 1.00 37.60 19 LEU G CA 1
ATOM 5150 C C . LEU G 2 19 ? -1.768 -91.947 27.974 1.00 35.33 19 LEU G C 1
ATOM 5151 O O . LEU G 2 19 ? -1.050 -91.421 27.119 1.00 31.41 19 LEU G O 1
ATOM 5156 N N . LEU G 2 20 ? -2.715 -92.836 27.686 1.00 33.06 20 LEU G N 1
ATOM 5157 C CA . LEU G 2 20 ? -3.123 -93.152 26.321 1.00 31.55 20 LEU G CA 1
ATOM 5158 C C . LEU G 2 20 ? -4.600 -92.806 26.193 1.00 32.31 20 LEU G C 1
ATOM 5159 O O . LEU G 2 20 ? -5.451 -93.468 26.797 1.00 31.43 20 LEU G O 1
ATOM 5164 N N . ILE G 2 21 ? -4.905 -91.768 25.422 1.00 30.97 21 ILE G N 1
ATOM 5165 C CA . ILE G 2 21 ? -6.274 -91.318 25.250 1.00 30.73 21 ILE G CA 1
ATOM 5166 C C . ILE G 2 21 ? -6.794 -91.811 23.907 1.00 36.26 21 ILE G C 1
ATOM 5167 O O . ILE G 2 21 ? -6.037 -92.092 22.975 1.00 33.38 21 ILE G O 1
ATOM 5172 N N . SER G 2 22 ? -8.117 -91.923 23.813 1.00 36.36 22 SER G N 1
ATOM 5173 C CA . SER G 2 22 ? -8.791 -92.352 22.598 1.00 37.79 22 SER G CA 1
ATOM 5174 C C . SER G 2 22 ? -10.078 -91.556 22.450 1.00 38.09 22 SER G C 1
ATOM 5175 O O . SER G 2 22 ? -10.734 -91.238 23.446 1.00 33.95 22 SER G O 1
ATOM 5178 N N . TRP G 2 23 ? -10.434 -91.230 21.209 1.00 30.22 23 TRP G N 1
ATOM 5179 C CA . TRP G 2 23 ? -11.644 -90.466 20.949 1.00 34.64 23 TRP G CA 1
ATOM 5180 C C . TRP G 2 23 ? -12.385 -91.061 19.760 1.00 37.24 23 TRP G C 1
ATOM 5181 O O . TRP G 2 23 ? -11.819 -91.792 18.944 1.00 38.17 23 TRP G O 1
ATOM 5192 N N . ASP G 2 24 ? -13.673 -90.733 19.680 1.00 39.33 24 ASP G N 1
ATOM 5193 C CA . ASP G 2 24 ? -14.538 -91.238 18.625 1.00 45.26 24 ASP G CA 1
ATOM 5194 C C . ASP G 2 24 ? -14.274 -90.491 17.323 1.00 45.60 24 ASP G C 1
ATOM 5195 O O . ASP G 2 24 ? -14.316 -89.258 17.285 1.00 45.95 24 ASP G O 1
ATOM 5200 N N . ALA G 2 25 ? -14.001 -91.241 16.258 1.00 45.04 25 ALA G N 1
ATOM 5201 C CA . ALA G 2 25 ? -13.754 -90.634 14.958 1.00 44.99 25 ALA G CA 1
ATOM 5202 C C . ALA G 2 25 ? -15.049 -90.091 14.367 1.00 45.93 25 ALA G C 1
ATOM 5203 O O . ALA G 2 25 ? -16.095 -90.744 14.414 1.00 48.59 25 ALA G O 1
ATOM 5205 N N . TYR G 2 26 ? -14.972 -88.890 13.804 1.00 44.57 26 TYR G N 1
ATOM 5206 C CA . TYR G 2 26 ? -16.138 -88.215 13.258 1.00 38.34 26 TYR G CA 1
ATOM 5207 C C . TYR G 2 26 ? -16.261 -88.490 11.764 1.00 34.88 26 TYR G C 1
ATOM 5208 O O . TYR G 2 26 ? -15.269 -88.743 11.076 1.00 36.23 26 TYR G O 1
ATOM 5217 N N . TYR G 2 27 ? -17.501 -88.445 11.268 1.00 33.52 27 TYR G N 1
ATOM 5218 C CA . TYR G 2 27 ? -17.744 -88.738 9.858 1.00 34.58 27 TYR G CA 1
ATOM 5219 C C . TYR G 2 27 ? -17.116 -87.679 8.958 1.00 34.79 27 TYR G C 1
ATOM 5220 O O . TYR G 2 27 ? -16.613 -87.997 7.874 1.00 33.57 27 TYR G O 1
ATOM 5229 N N . ASP G 2 28 ? -17.141 -86.420 9.386 1.00 33.12 28 ASP G N 1
ATOM 5230 C CA . ASP G 2 28 ? -16.657 -85.325 8.560 1.00 33.72 28 ASP G CA 1
ATOM 5231 C C . ASP G 2 28 ? -15.135 -85.281 8.581 1.00 38.69 28 ASP G C 1
ATOM 5232 O O . ASP G 2 28 ? -14.493 -85.692 9.552 1.00 44.01 28 ASP G O 1
ATOM 5237 N N . GLU G 2 29 ? -14.559 -84.777 7.493 1.00 41.46 29 GLU G N 1
ATOM 5238 C CA . GLU G 2 29 ? -13.109 -84.760 7.354 1.00 42.69 29 GLU G CA 1
ATOM 5239 C C . GLU G 2 29 ? -12.496 -83.800 8.365 1.00 37.68 29 GLU G C 1
ATOM 5240 O O . GLU G 2 29 ? -12.820 -82.608 8.381 1.00 35.00 29 GLU G O 1
ATOM 5246 N N . VAL G 2 30 ? -11.619 -84.326 9.214 1.00 34.41 30 VAL G N 1
ATOM 5247 C CA . VAL G 2 30 ? -10.859 -83.528 10.166 1.00 31.07 30 VAL G CA 1
ATOM 5248 C C . VAL G 2 30 ? -9.467 -83.324 9.587 1.00 32.55 30 VAL G C 1
ATOM 5249 O O . VAL G 2 30 ? -8.766 -84.296 9.280 1.00 34.55 30 VAL G O 1
ATOM 5253 N N . MET G 2 31 ? -9.070 -82.062 9.419 1.00 28.26 31 MET G N 1
ATOM 5254 C CA . MET G 2 31 ? -7.728 -81.778 8.925 1.00 35.31 31 MET G CA 1
ATOM 5255 C C . MET G 2 31 ? -6.677 -82.202 9.942 1.00 34.19 31 MET G C 1
ATOM 5256 O O . MET G 2 31 ? -5.677 -82.838 9.589 1.00 40.22 31 MET G O 1
ATOM 5261 N N . TYR G 2 32 ? -6.893 -81.866 11.211 1.00 34.27 32 TYR G N 1
ATOM 5262 C CA . TYR G 2 32 ? -6.007 -82.299 12.283 1.00 36.15 32 TYR G CA 1
ATOM 5263 C C . TYR G 2 32 ? -6.722 -82.118 13.613 1.00 37.60 32 TYR G C 1
ATOM 5264 O O . TYR G 2 32 ? -7.682 -81.351 13.726 1.00 28.25 32 TYR G O 1
ATOM 5273 N N . TYR G 2 33 ? -6.242 -82.843 14.616 1.00 31.60 33 TYR G N 1
ATOM 5274 C CA . TYR G 2 33 ? -6.686 -82.667 15.989 1.00 33.05 33 TYR G CA 1
ATOM 5275 C C . TYR G 2 33 ? -5.630 -81.902 16.774 1.00 33.80 33 TYR G C 1
ATOM 5276 O O . TYR G 2 33 ? -4.429 -82.039 16.529 1.00 31.90 33 TYR G O 1
ATOM 5285 N N . ARG G 2 34 ? -6.089 -81.087 17.717 1.00 28.38 34 ARG G N 1
ATOM 5286 C CA . ARG G 2 34 ? -5.210 -80.393 18.648 1.00 30.17 34 ARG G CA 1
ATOM 5287 C C . ARG G 2 34 ? -5.560 -80.848 20.056 1.00 32.82 34 ARG G C 1
ATOM 5288 O O . ARG G 2 34 ? -6.709 -80.709 20.490 1.00 32.24 34 ARG G O 1
ATOM 5296 N N . ILE G 2 35 ? -4.575 -81.400 20.760 1.00 34.98 35 ILE G N 1
ATOM 5297 C CA . ILE G 2 35 ? -4.757 -81.929 22.105 1.00 33.05 35 ILE G CA 1
ATOM 5298 C C . ILE G 2 35 ? -4.060 -80.996 23.083 1.00 35.35 35 ILE G C 1
ATOM 5299 O O . ILE G 2 35 ? -2.868 -80.701 22.928 1.00 35.91 35 ILE G O 1
ATOM 5304 N N . THR G 2 36 ? -4.800 -80.529 24.083 1.00 36.16 36 THR G N 1
ATOM 5305 C CA . THR G 2 36 ? -4.248 -79.716 25.155 1.00 36.60 36 THR G CA 1
ATOM 5306 C C . THR G 2 36 ? -4.419 -80.448 26.477 1.00 40.15 36 THR G C 1
ATOM 5307 O O . THR G 2 36 ? -5.438 -81.109 26.705 1.00 39.55 36 THR G O 1
ATOM 5311 N N . TYR G 2 37 ? -3.416 -80.336 27.343 1.00 28.81 37 TYR G N 1
ATOM 5312 C CA . TYR G 2 37 ? -3.484 -80.944 28.662 1.00 39.74 37 TYR G CA 1
ATOM 5313 C C . TYR G 2 37 ? -2.744 -80.059 29.653 1.00 37.22 37 TYR G C 1
ATOM 5314 O O . TYR G 2 37 ? -1.710 -79.473 29.323 1.00 36.58 37 TYR G O 1
ATOM 5323 N N . GLY G 2 38 ? -3.288 -79.965 30.860 1.00 39.39 38 GLY G N 1
ATOM 5324 C CA . GLY G 2 38 ? -2.678 -79.165 31.905 1.00 37.10 38 GLY G CA 1
ATOM 5325 C C . GLY G 2 38 ? -3.283 -79.519 33.243 1.00 35.98 38 GLY G C 1
ATOM 5326 O O . GLY G 2 38 ? -4.325 -80.175 33.326 1.00 34.88 38 GLY G O 1
ATOM 5327 N N . GLU G 2 39 ? -2.605 -79.072 34.298 1.00 38.70 39 GLU G N 1
ATOM 5328 C CA . GLU G 2 39 ? -3.067 -79.343 35.652 1.00 41.02 39 GLU G CA 1
ATOM 5329 C C . GLU G 2 39 ? -4.429 -78.704 35.887 1.00 40.73 39 GLU G C 1
ATOM 5330 O O . GLU G 2 39 ? -4.647 -77.534 35.557 1.00 38.85 39 GLU G O 1
ATOM 5336 N N . THR G 2 40 ? -5.348 -79.481 36.451 1.00 44.41 40 THR G N 1
ATOM 5337 C CA . THR G 2 40 ? -6.706 -79.016 36.705 1.00 46.21 40 THR G CA 1
ATOM 5338 C C . THR G 2 40 ? -6.726 -77.892 37.737 1.00 48.12 40 THR G C 1
ATOM 5339 O O . THR G 2 40 ? -7.272 -76.817 37.486 1.00 51.73 40 THR G O 1
ATOM 5343 N N . PRO G 2 45 ? -1.350 -73.096 32.832 1.00 73.58 45 PRO G N 1
ATOM 5344 C CA . PRO G 2 45 ? -0.567 -73.286 31.609 1.00 72.14 45 PRO G CA 1
ATOM 5345 C C . PRO G 2 45 ? -0.703 -74.693 31.031 1.00 69.87 45 PRO G C 1
ATOM 5346 O O . PRO G 2 45 ? -0.194 -75.652 31.612 1.00 71.45 45 PRO G O 1
ATOM 5350 N N . VAL G 2 46 ? -1.385 -74.809 29.895 1.00 63.67 46 VAL G N 1
ATOM 5351 C CA . VAL G 2 46 ? -1.589 -76.089 29.230 1.00 56.51 46 VAL G CA 1
ATOM 5352 C C . VAL G 2 46 ? -0.559 -76.235 28.121 1.00 51.41 46 VAL G C 1
ATOM 5353 O O . VAL G 2 46 ? -0.084 -75.248 27.548 1.00 49.93 46 VAL G O 1
ATOM 5357 N N . GLN G 2 47 ? -0.197 -77.479 27.824 1.00 48.15 47 GLN G N 1
ATOM 5358 C CA . GLN G 2 47 ? 0.696 -77.779 26.715 1.00 46.45 47 GLN G CA 1
ATOM 5359 C C . GLN G 2 47 ? -0.099 -78.306 25.527 1.00 41.20 47 GLN G C 1
ATOM 5360 O O . GLN G 2 47 ? -1.226 -78.789 25.665 1.00 38.31 47 GLN G O 1
ATOM 5366 N N . GLU G 2 48 ? 0.510 -78.211 24.348 1.00 40.02 48 GLU G N 1
ATOM 5367 C CA . GLU G 2 48 ? -0.191 -78.415 23.091 1.00 36.61 48 GLU G CA 1
ATOM 5368 C C . GLU G 2 48 ? 0.605 -79.331 22.173 1.00 37.64 48 GLU G C 1
ATOM 5369 O O . GLU G 2 48 ? 1.839 -79.314 22.168 1.00 36.08 48 GLU G O 1
ATOM 5375 N N . PHE G 2 49 ? -0.121 -80.131 21.395 1.00 28.95 49 PHE G N 1
ATOM 5376 C CA . PHE G 2 49 ? 0.456 -80.875 20.284 1.00 29.13 49 PHE G CA 1
ATOM 5377 C C . PHE G 2 49 ? -0.676 -81.279 19.352 1.00 32.71 49 PHE G C 1
ATOM 5378 O O . PHE G 2 49 ? -1.853 -81.220 19.716 1.00 30.28 49 PHE G O 1
ATOM 5386 N N . THR G 2 50 ? -0.307 -81.679 18.138 1.00 30.70 50 THR G N 1
ATOM 5387 C CA . THR G 2 50 ? -1.287 -81.995 17.110 1.00 30.40 50 THR G CA 1
ATOM 5388 C C . THR G 2 50 ? -1.038 -83.387 16.549 1.00 33.81 50 THR G C 1
ATOM 5389 O O . THR G 2 50 ? 0.094 -83.875 16.520 1.00 37.71 50 THR G O 1
ATOM 5393 N N . VAL G 2 51 ? -2.119 -84.020 16.103 1.00 32.45 51 VAL G N 1
ATOM 5394 C CA . VAL G 2 51 ? -2.055 -85.317 15.437 1.00 33.20 51 VAL G CA 1
ATOM 5395 C C . VAL G 2 51 ? -2.861 -85.224 14.146 1.00 35.92 51 VAL G C 1
ATOM 5396 O O . VAL G 2 51 ? -3.770 -84.389 14.022 1.00 36.71 51 VAL G O 1
ATOM 5400 N N . PRO G 2 52 ? -2.543 -86.064 13.164 1.00 36.50 52 PRO G N 1
ATOM 5401 C CA . PRO G 2 52 ? -3.302 -86.055 11.910 1.00 36.33 52 PRO G CA 1
ATOM 5402 C C . PRO G 2 52 ? -4.777 -86.364 12.133 1.00 39.00 52 PRO G C 1
ATOM 5403 O O . PRO G 2 52 ? -5.173 -86.979 13.125 1.00 38.51 52 PRO G O 1
ATOM 5407 N N . GLY G 2 53 ? -5.599 -85.926 11.176 1.00 41.62 53 GLY G N 1
ATOM 5408 C CA . GLY G 2 53 ? -7.034 -86.138 11.270 1.00 41.20 53 GLY G CA 1
ATOM 5409 C C . GLY G 2 53 ? -7.456 -87.589 11.184 1.00 40.54 53 GLY G C 1
ATOM 5410 O O . GLY G 2 53 ? -8.568 -87.926 11.602 1.00 38.26 53 GLY G O 1
ATOM 5411 N N . SER G 2 54 ? -6.596 -88.455 10.649 1.00 42.07 54 SER G N 1
ATOM 5412 C CA . SER G 2 54 ? -6.903 -89.875 10.559 1.00 45.40 54 SER G CA 1
ATOM 5413 C C . SER G 2 54 ? -6.613 -90.624 11.851 1.00 50.77 54 SER G C 1
ATOM 5414 O O . SER G 2 54 ? -6.955 -91.807 11.952 1.00 55.27 54 SER G O 1
ATOM 5417 N N . SER G 2 55 ? -6.002 -89.970 12.833 1.00 48.84 55 SER G N 1
ATOM 5418 C CA . SER G 2 55 ? -5.679 -90.603 14.101 1.00 47.01 55 SER G CA 1
ATOM 5419 C C . SER G 2 55 ? -6.860 -90.518 15.061 1.00 44.89 55 SER G C 1
ATOM 5420 O O . SER G 2 55 ? -7.612 -89.539 15.073 1.00 45.00 55 SER G O 1
ATOM 5423 N N . SER G 2 56 ? -7.014 -91.565 15.874 1.00 44.58 56 SER G N 1
ATOM 5424 C CA . SER G 2 56 ? -8.046 -91.612 16.898 1.00 46.22 56 SER G CA 1
ATOM 5425 C C . SER G 2 56 ? -7.501 -91.766 18.308 1.00 44.32 56 SER G C 1
ATOM 5426 O O . SER G 2 56 ? -8.242 -91.517 19.264 1.00 48.62 56 SER G O 1
ATOM 5429 N N . THR G 2 57 ? -6.244 -92.170 18.465 1.00 42.34 57 THR G N 1
ATOM 5430 C CA . THR G 2 57 ? -5.608 -92.291 19.765 1.00 42.88 57 THR G CA 1
ATOM 5431 C C . THR G 2 57 ? -4.424 -91.337 19.852 1.00 38.36 57 THR G C 1
ATOM 5432 O O . THR G 2 57 ? -3.939 -90.817 18.843 1.00 43.99 57 THR G O 1
ATOM 5436 N N . ALA G 2 58 ? -3.960 -91.116 21.078 1.00 34.45 58 ALA G N 1
ATOM 5437 C CA . ALA G 2 58 ? -2.830 -90.230 21.307 1.00 35.21 58 ALA G CA 1
ATOM 5438 C C . ALA G 2 58 ? -2.176 -90.591 22.630 1.00 37.30 58 ALA G C 1
ATOM 5439 O O . ALA G 2 58 ? -2.841 -91.051 23.562 1.00 37.11 58 ALA G O 1
ATOM 5441 N N . THR G 2 59 ? -0.867 -90.378 22.696 1.00 38.73 59 THR G N 1
ATOM 5442 C CA . THR G 2 59 ? -0.086 -90.608 23.901 1.00 31.15 59 THR G CA 1
ATOM 5443 C C . THR G 2 59 ? 0.278 -89.271 24.529 1.00 40.18 59 THR G C 1
ATOM 5444 O O . THR G 2 59 ? 0.799 -88.380 23.849 1.00 35.56 59 THR G O 1
ATOM 5448 N N . ILE G 2 60 ? -0.008 -89.132 25.820 1.00 30.92 60 ILE G N 1
ATOM 5449 C CA . ILE G 2 60 ? 0.380 -87.966 26.603 1.00 34.40 60 ILE G CA 1
ATOM 5450 C C . ILE G 2 60 ? 1.340 -88.443 27.681 1.00 36.22 60 ILE G C 1
ATOM 5451 O O . ILE G 2 60 ? 0.965 -89.258 28.531 1.00 39.65 60 ILE G O 1
ATOM 5456 N N . SER G 2 61 ? 2.571 -87.948 27.642 1.00 37.88 61 SER G N 1
ATOM 5457 C CA . SER G 2 61 ? 3.620 -88.368 28.560 1.00 39.78 61 SER G CA 1
ATOM 5458 C C . SER G 2 61 ? 4.182 -87.157 29.300 1.00 39.80 61 SER G C 1
ATOM 5459 O O . SER G 2 61 ? 3.790 -86.013 29.062 1.00 38.26 61 SER G O 1
ATOM 5462 N N . GLY G 2 62 ? 5.114 -87.426 30.213 1.00 42.78 62 GLY G N 1
ATOM 5463 C CA . GLY G 2 62 ? 5.729 -86.367 30.987 1.00 44.98 62 GLY G CA 1
ATOM 5464 C C . GLY G 2 62 ? 4.854 -85.777 32.067 1.00 45.37 62 GLY G C 1
ATOM 5465 O O . GLY G 2 62 ? 5.079 -84.636 32.477 1.00 45.54 62 GLY G O 1
ATOM 5466 N N . LEU G 2 63 ? 3.864 -86.521 32.546 1.00 44.83 63 LEU G N 1
ATOM 5467 C CA . LEU G 2 63 ? 2.954 -86.023 33.564 1.00 42.15 63 LEU G CA 1
ATOM 5468 C C . LEU G 2 63 ? 3.517 -86.263 34.961 1.00 40.87 63 LEU G C 1
ATOM 5469 O O . LEU G 2 63 ? 4.417 -87.082 35.166 1.00 41.60 63 LEU G O 1
ATOM 5474 N N . LYS G 2 64 ? 2.973 -85.529 35.925 1.00 37.65 64 LYS G N 1
ATOM 5475 C CA . LYS G 2 64 ? 3.341 -85.712 37.324 1.00 37.29 64 LYS G CA 1
ATOM 5476 C C . LYS G 2 64 ? 2.430 -86.752 37.963 1.00 39.93 64 LYS G C 1
ATOM 5477 O O . LYS G 2 64 ? 1.204 -86.656 37.826 1.00 42.84 64 LYS G O 1
ATOM 5483 N N . PRO G 2 65 ? 2.977 -87.750 38.654 1.00 41.57 65 PRO G N 1
ATOM 5484 C CA . PRO G 2 65 ? 2.122 -88.774 39.266 1.00 41.61 65 PRO G CA 1
ATOM 5485 C C . PRO G 2 65 ? 1.256 -88.195 40.374 1.00 42.54 65 PRO G C 1
ATOM 5486 O O . PRO G 2 65 ? 1.686 -87.325 41.134 1.00 41.32 65 PRO G O 1
ATOM 5490 N N . GLY G 2 66 ? 0.020 -88.685 40.452 1.00 43.65 66 GLY G N 1
ATOM 5491 C CA . GLY G 2 66 ? -0.912 -88.235 41.466 1.00 45.05 66 GLY G CA 1
ATOM 5492 C C . GLY G 2 66 ? -1.488 -86.854 41.253 1.00 47.22 66 GLY G C 1
ATOM 5493 O O . GLY G 2 66 ? -2.091 -86.302 42.178 1.00 46.62 66 GLY G O 1
ATOM 5494 N N . VAL G 2 67 ? -1.327 -86.277 40.065 1.00 47.83 67 VAL G N 1
ATOM 5495 C CA . VAL G 2 67 ? -1.809 -84.935 39.762 1.00 49.51 67 VAL G CA 1
ATOM 5496 C C . VAL G 2 67 ? -2.948 -85.040 38.758 1.00 52.63 67 VAL G C 1
ATOM 5497 O O . VAL G 2 67 ? -2.859 -85.787 37.777 1.00 54.68 67 VAL G O 1
ATOM 5501 N N . ASP G 2 68 ? -4.021 -84.294 39.011 1.00 51.55 68 ASP G N 1
ATOM 5502 C CA . ASP G 2 68 ? -5.188 -84.316 38.141 1.00 55.38 68 ASP G CA 1
ATOM 5503 C C . ASP G 2 68 ? -4.956 -83.417 36.932 1.00 51.67 68 ASP G C 1
ATOM 5504 O O . ASP G 2 68 ? -4.495 -82.280 37.071 1.00 52.38 68 ASP G O 1
ATOM 5509 N N . TYR G 2 69 ? -5.278 -83.929 35.747 1.00 45.24 69 TYR G N 1
ATOM 5510 C CA . TYR G 2 69 ? -5.078 -83.210 34.498 1.00 39.26 69 TYR G CA 1
ATOM 5511 C C . TYR G 2 69 ? -6.395 -83.084 33.745 1.00 37.40 69 TYR G C 1
ATOM 5512 O O . TYR G 2 69 ? -7.292 -83.921 33.881 1.00 39.81 69 TYR G O 1
ATOM 5521 N N . THR G 2 70 ? -6.499 -82.025 32.947 1.00 37.76 70 THR G N 1
ATOM 5522 C CA . THR G 2 70 ? -7.650 -81.783 32.083 1.00 39.34 70 THR G CA 1
ATOM 5523 C C . THR G 2 70 ? -7.204 -81.971 30.639 1.00 37.38 70 THR G C 1
ATOM 5524 O O . THR G 2 70 ? -6.369 -81.210 30.138 1.00 41.77 70 THR G O 1
ATOM 5528 N N . ILE G 2 71 ? -7.753 -82.986 29.977 1.00 36.33 71 ILE G N 1
ATOM 5529 C CA . ILE G 2 71 ? -7.413 -83.313 28.596 1.00 33.46 71 ILE G CA 1
ATOM 5530 C C . ILE G 2 71 ? -8.502 -82.761 27.689 1.00 28.87 71 ILE G C 1
ATOM 5531 O O . ILE G 2 71 ? -9.690 -83.037 27.895 1.00 28.87 71 ILE G O 1
ATOM 5536 N N . THR G 2 72 ? -8.104 -81.989 26.680 1.00 28.69 72 THR G N 1
ATOM 5537 C CA . THR G 2 72 ? -9.042 -81.407 25.730 1.00 34.90 72 THR G CA 1
ATOM 5538 C C . THR G 2 72 ? -8.595 -81.726 24.311 1.00 33.69 72 THR G C 1
ATOM 5539 O O . THR G 2 72 ? -7.409 -81.618 23.986 1.00 28.55 72 THR G O 1
ATOM 5543 N N . VAL G 2 73 ? -9.549 -82.120 23.471 1.00 28.49 73 VAL G N 1
ATOM 5544 C CA . VAL G 2 73 ? -9.294 -82.458 22.075 1.00 30.39 73 VAL G CA 1
ATOM 5545 C C . VAL G 2 73 ? -10.121 -81.524 21.202 1.00 30.21 73 VAL G C 1
ATOM 5546 O O . VAL G 2 73 ? -11.347 -81.448 21.354 1.00 29.13 73 VAL G O 1
ATOM 5550 N N . TYR G 2 74 ? -9.453 -80.817 20.294 1.00 28.16 74 TYR G N 1
ATOM 5551 C CA . TYR G 2 74 ? -10.103 -79.953 19.317 1.00 27.96 74 TYR G CA 1
ATOM 5552 C C . TYR G 2 74 ? -10.050 -80.622 17.951 1.00 28.04 74 TYR G C 1
ATOM 5553 O O . TYR G 2 74 ? -8.998 -81.123 17.544 1.00 28.65 74 TYR G O 1
ATOM 5562 N N . ALA G 2 75 ? -11.178 -80.622 17.244 1.00 27.98 75 ALA G N 1
ATOM 5563 C CA . ALA G 2 75 ? -11.272 -81.185 15.901 1.00 28.04 75 ALA G CA 1
ATOM 5564 C C . ALA G 2 75 ? -11.361 -80.037 14.902 1.00 35.49 75 ALA G C 1
ATOM 5565 O O . ALA G 2 75 ? -12.383 -79.346 14.831 1.00 30.69 75 ALA G O 1
ATOM 5567 N N . TYR G 2 76 ? -10.296 -79.839 14.129 1.00 27.86 76 TYR G N 1
ATOM 5568 C CA . TYR G 2 76 ? -10.226 -78.752 13.158 1.00 27.70 76 TYR G CA 1
ATOM 5569 C C . TYR G 2 76 ? -10.716 -79.254 11.805 1.00 27.74 76 TYR G C 1
ATOM 5570 O O . TYR G 2 76 ? -10.063 -80.087 11.167 1.00 27.90 76 TYR G O 1
ATOM 5579 N N . TYR G 2 77 ? -11.873 -78.748 11.370 1.00 27.62 77 TYR G N 1
ATOM 5580 C CA . TYR G 2 77 ? -12.362 -79.044 10.030 1.00 31.93 77 TYR G CA 1
ATOM 5581 C C . TYR G 2 77 ? -11.591 -78.284 8.961 1.00 33.56 77 TYR G C 1
ATOM 5582 O O . TYR G 2 77 ? -11.630 -78.673 7.788 1.00 31.70 77 TYR G O 1
ATOM 5591 N N . ASP G 2 78 ? -10.905 -77.211 9.336 1.00 32.29 78 ASP G N 1
ATOM 5592 C CA . ASP G 2 78 ? -10.105 -76.421 8.411 1.00 35.96 78 ASP G CA 1
ATOM 5593 C C . ASP G 2 78 ? -9.098 -75.626 9.236 1.00 34.70 78 ASP G C 1
ATOM 5594 O O . ASP G 2 78 ? -8.988 -75.808 10.453 1.00 33.04 78 ASP G O 1
ATOM 5599 N N . SER G 2 79 ? -8.360 -74.736 8.573 1.00 30.72 79 SER G N 1
ATOM 5600 C CA . SER G 2 79 ? -7.332 -73.964 9.258 1.00 36.07 79 SER G CA 1
ATOM 5601 C C . SER G 2 79 ? -7.904 -72.843 10.116 1.00 36.62 79 SER G C 1
ATOM 5602 O O . SER G 2 79 ? -7.234 -72.395 11.052 1.00 35.71 79 SER G O 1
ATOM 5605 N N . TYR G 2 80 ? -9.123 -72.389 9.827 1.00 34.17 80 TYR G N 1
ATOM 5606 C CA . TYR G 2 80 ? -9.677 -71.204 10.465 1.00 33.08 80 TYR G CA 1
ATOM 5607 C C . TYR G 2 80 ? -10.613 -71.510 11.626 1.00 32.91 80 TYR G C 1
ATOM 5608 O O . TYR G 2 80 ? -11.006 -70.580 12.339 1.00 32.58 80 TYR G O 1
ATOM 5617 N N . GLY G 2 81 ? -10.987 -72.769 11.837 1.00 32.51 81 GLY G N 1
ATOM 5618 C CA . GLY G 2 81 ? -11.967 -73.064 12.863 1.00 31.07 81 GLY G CA 1
ATOM 5619 C C . GLY G 2 81 ? -12.000 -74.525 13.244 1.00 35.94 81 GLY G C 1
ATOM 5620 O O . GLY G 2 81 ? -11.552 -75.401 12.498 1.00 30.24 81 GLY G O 1
ATOM 5621 N N . HIS G 2 82 ? -12.553 -74.773 14.428 1.00 27.09 82 HIS G N 1
ATOM 5622 C CA . HIS G 2 82 ? -12.746 -76.112 14.956 1.00 29.18 82 HIS G CA 1
ATOM 5623 C C . HIS G 2 82 ? -14.154 -76.224 15.525 1.00 32.47 82 HIS G C 1
ATOM 5624 O O . HIS G 2 82 ? -14.805 -75.222 15.830 1.00 32.08 82 HIS G O 1
ATOM 5631 N N . TRP G 2 83 ? -14.621 -77.461 15.665 1.00 33.23 83 TRP G N 1
ATOM 5632 C CA . TRP G 2 83 ? -15.904 -77.701 16.302 1.00 32.43 83 TRP G CA 1
ATOM 5633 C C . TRP G 2 83 ? -15.775 -77.531 17.814 1.00 33.13 83 TRP G C 1
ATOM 5634 O O . TRP G 2 83 ? -14.697 -77.252 18.347 1.00 31.19 83 TRP G O 1
ATOM 5645 N N . SER G 2 84 ? -16.891 -77.694 18.515 1.00 35.27 84 SER G N 1
ATOM 5646 C CA . SER G 2 84 ? -16.876 -77.595 19.967 1.00 36.54 84 SER G CA 1
ATOM 5647 C C . SER G 2 84 ? -15.990 -78.695 20.545 1.00 34.46 84 SER G C 1
ATOM 5648 O O . SER G 2 84 ? -16.167 -79.871 20.201 1.00 36.34 84 SER G O 1
ATOM 5651 N N . PRO G 2 85 ? -15.032 -78.363 21.403 1.00 31.85 85 PRO G N 1
ATOM 5652 C CA . PRO G 2 85 ? -14.092 -79.370 21.900 1.00 31.26 85 PRO G CA 1
ATOM 5653 C C . PRO G 2 85 ? -14.725 -80.264 22.960 1.00 32.28 85 PRO G C 1
ATOM 5654 O O . PRO G 2 85 ? -15.800 -79.990 23.495 1.00 34.21 85 PRO G O 1
ATOM 5658 N N . ILE G 2 86 ? -14.021 -81.354 23.256 1.00 31.13 86 ILE G N 1
ATOM 5659 C CA . ILE G 2 86 ? -14.418 -82.312 24.280 1.00 32.11 86 ILE G CA 1
ATOM 5660 C C . ILE G 2 86 ? -13.316 -82.367 25.329 1.00 32.12 86 ILE G C 1
ATOM 5661 O O . ILE G 2 86 ? -12.126 -82.345 24.994 1.00 32.03 86 ILE G O 1
ATOM 5666 N N . SER G 2 87 ? -13.710 -82.420 26.600 1.00 34.49 87 SER G N 1
ATOM 5667 C CA . SER G 2 87 ? -12.763 -82.400 27.705 1.00 37.37 87 SER G CA 1
ATOM 5668 C C . SER G 2 87 ? -13.091 -83.494 28.711 1.00 36.88 87 SER G C 1
ATOM 5669 O O . SER G 2 87 ? -14.262 -83.799 28.955 1.00 36.83 87 SER G O 1
ATOM 5672 N N . ILE G 2 88 ? -12.041 -84.084 29.288 1.00 35.82 88 ILE G N 1
ATOM 5673 C CA . ILE G 2 88 ? -12.166 -85.038 30.383 1.00 35.16 88 ILE G CA 1
ATOM 5674 C C . ILE G 2 88 ? -11.113 -84.708 31.431 1.00 38.33 88 ILE G C 1
ATOM 5675 O O . ILE G 2 88 ? -10.142 -83.993 31.172 1.00 34.87 88 ILE G O 1
ATOM 5680 N N . ASN G 2 89 ? -11.318 -85.244 32.631 1.00 41.52 89 ASN G N 1
ATOM 5681 C CA . ASN G 2 89 ? -10.369 -85.120 33.727 1.00 41.02 89 ASN G CA 1
ATOM 5682 C C . ASN G 2 89 ? -9.863 -86.502 34.112 1.00 38.82 89 ASN G C 1
ATOM 5683 O O . ASN G 2 89 ? -10.629 -87.471 34.126 1.00 42.09 89 ASN G O 1
ATOM 5688 N N . TYR G 2 90 ? -8.571 -86.591 34.419 1.00 36.72 90 TYR G N 1
ATOM 5689 C CA . TYR G 2 90 ? -7.978 -87.858 34.819 1.00 37.13 90 TYR G CA 1
ATOM 5690 C C . TYR G 2 90 ? -6.833 -87.596 35.785 1.00 37.28 90 TYR G C 1
ATOM 5691 O O . TYR G 2 90 ? -6.047 -86.666 35.592 1.00 37.00 90 TYR G O 1
ATOM 5700 N N . ARG G 2 91 ? -6.748 -88.427 36.820 1.00 41.42 91 ARG G N 1
ATOM 5701 C CA . ARG G 2 91 ? -5.682 -88.357 37.810 1.00 44.36 91 ARG G CA 1
ATOM 5702 C C . ARG G 2 91 ? -4.742 -89.535 37.596 1.00 47.89 91 ARG G C 1
ATOM 5703 O O . ARG G 2 91 ? -5.178 -90.691 37.603 1.00 46.76 91 ARG G O 1
ATOM 5711 N N . THR G 2 92 ? -3.459 -89.241 37.413 1.00 54.22 92 THR G N 1
ATOM 5712 C CA . THR G 2 92 ? -2.459 -90.276 37.179 1.00 63.22 92 THR G CA 1
ATOM 5713 C C . THR G 2 92 ? -2.206 -91.109 38.432 1.00 67.56 92 THR G C 1
ATOM 5714 O O . THR G 2 92 ? -2.771 -90.844 39.494 1.00 69.66 92 THR G O 1
ATOM 5718 N N . SER H 2 1 ? -25.014 -17.442 16.903 1.00 75.48 1 SER H N 1
ATOM 5719 C CA . SER H 2 1 ? -24.362 -16.558 17.862 1.00 74.48 1 SER H CA 1
ATOM 5720 C C . SER H 2 1 ? -22.863 -16.471 17.585 1.00 69.39 1 SER H C 1
ATOM 5721 O O . SER H 2 1 ? -22.447 -16.206 16.457 1.00 69.89 1 SER H O 1
ATOM 5724 N N . VAL H 2 2 ? -22.056 -16.692 18.619 1.00 62.33 2 VAL H N 1
ATOM 5725 C CA . VAL H 2 2 ? -20.605 -16.694 18.470 1.00 53.23 2 VAL H CA 1
ATOM 5726 C C . VAL H 2 2 ? -20.185 -17.996 17.802 1.00 48.75 2 VAL H C 1
ATOM 5727 O O . VAL H 2 2 ? -20.628 -19.081 18.193 1.00 50.30 2 VAL H O 1
ATOM 5731 N N . SER H 2 3 ? -19.334 -17.894 16.785 1.00 45.38 3 SER H N 1
ATOM 5732 C CA . SER H 2 3 ? -18.891 -19.087 16.074 1.00 44.07 3 SER H CA 1
ATOM 5733 C C . SER H 2 3 ? -17.427 -19.379 16.370 1.00 41.18 3 SER H C 1
ATOM 5734 O O . SER H 2 3 ? -17.108 -20.321 17.103 1.00 40.15 3 SER H O 1
ATOM 5737 N N . SER H 2 4 ? -16.534 -18.580 15.801 1.00 35.20 4 SER H N 1
ATOM 5738 C CA . SER H 2 4 ? -15.102 -18.759 15.977 1.00 33.25 4 SER H CA 1
ATOM 5739 C C . SER 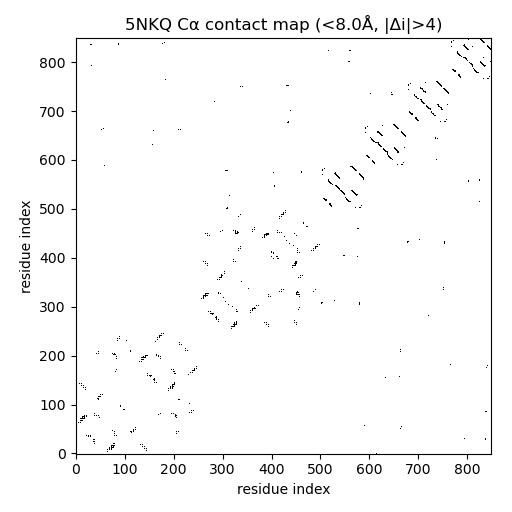H 2 4 ? -14.575 -17.813 17.047 1.00 30.52 4 SER H C 1
ATOM 5740 O O . SER H 2 4 ? -15.160 -16.765 17.331 1.00 30.75 4 SER H O 1
ATOM 5743 N N . VAL H 2 5 ? -13.462 -18.216 17.661 1.00 32.93 5 VAL H N 1
ATOM 5744 C CA . VAL H 2 5 ? -12.731 -17.381 18.598 1.00 33.59 5 VAL H CA 1
ATOM 5745 C C . VAL H 2 5 ? -11.279 -17.367 18.134 1.00 30.58 5 VAL H C 1
ATOM 5746 O O . VAL H 2 5 ? -10.646 -18.424 18.069 1.00 31.33 5 VAL H O 1
ATOM 5750 N N . PRO H 2 6 ? -10.703 -16.204 17.790 1.00 34.73 6 PRO H N 1
ATOM 5751 C CA . PRO H 2 6 ? -11.287 -14.855 17.809 1.00 34.84 6 PRO H CA 1
ATOM 5752 C C . PRO H 2 6 ? -12.435 -14.665 16.820 1.00 35.52 6 PRO H C 1
ATOM 5753 O O . PRO H 2 6 ? -12.569 -15.436 15.870 1.00 31.23 6 PRO H O 1
ATOM 5757 N N . THR H 2 7 ? -13.255 -13.638 17.053 1.00 37.79 7 THR H N 1
ATOM 5758 C CA . THR H 2 7 ? -14.441 -13.422 16.232 1.00 42.98 7 THR H CA 1
ATOM 5759 C C . THR H 2 7 ? -14.113 -12.752 14.903 1.00 39.92 7 THR H C 1
ATOM 5760 O O . THR H 2 7 ? -14.783 -13.021 13.899 1.00 41.38 7 THR H O 1
ATOM 5764 N N . LYS H 2 8 ? -13.103 -11.886 14.873 1.00 37.82 8 LYS H N 1
ATOM 5765 C CA . LYS H 2 8 ? -12.710 -11.176 13.665 1.00 41.89 8 LYS H CA 1
ATOM 5766 C C . LYS H 2 8 ? -11.208 -11.310 13.470 1.00 42.17 8 LYS H C 1
ATOM 5767 O O . LYS H 2 8 ? -10.444 -11.281 14.438 1.00 43.72 8 LYS H O 1
ATOM 5773 N N . LEU H 2 9 ? -10.792 -11.472 12.215 1.00 39.24 9 LEU H N 1
ATOM 5774 C CA . LEU H 2 9 ? -9.381 -11.541 11.857 1.00 39.73 9 LEU H CA 1
ATOM 5775 C C . LEU H 2 9 ? -9.168 -10.755 10.573 1.00 37.19 9 LEU H C 1
ATOM 5776 O O . LEU H 2 9 ? -9.891 -10.961 9.594 1.00 39.52 9 LEU H O 1
ATOM 5781 N N . GLU H 2 10 ? -8.182 -9.861 10.577 1.00 33.51 10 GLU H N 1
ATOM 5782 C CA . GLU H 2 10 ? -7.953 -8.988 9.435 1.00 42.27 10 GLU H CA 1
ATOM 5783 C C . GLU H 2 10 ? -6.471 -8.665 9.315 1.00 43.62 10 GLU H C 1
ATOM 5784 O O . GLU H 2 10 ? -5.750 -8.597 10.314 1.00 41.18 10 GLU H O 1
ATOM 5790 N N . VAL H 2 11 ? -6.029 -8.466 8.078 1.00 34.40 11 VAL H N 1
ATOM 5791 C CA . VAL H 2 11 ? -4.694 -7.951 7.796 1.00 34.71 11 VAL H CA 1
ATOM 5792 C C . VAL H 2 11 ? -4.804 -6.432 7.727 1.00 37.29 11 VAL H C 1
ATOM 5793 O O . VAL H 2 11 ? -5.358 -5.884 6.772 1.00 35.46 11 VAL H O 1
ATOM 5797 N N . VAL H 2 12 ? -4.284 -5.750 8.749 1.00 36.60 12 VAL H N 1
ATOM 5798 C CA . VAL H 2 12 ? -4.422 -4.299 8.819 1.00 38.32 12 VAL H CA 1
ATOM 5799 C C . VAL H 2 12 ? -3.385 -3.575 7.973 1.00 39.39 12 VAL H C 1
ATOM 5800 O O . VAL H 2 12 ? -3.616 -2.428 7.572 1.00 36.69 12 VAL H O 1
ATOM 5804 N N . ALA H 2 13 ? -2.252 -4.210 7.686 1.00 39.36 13 ALA H N 1
ATOM 5805 C CA . ALA H 2 13 ? -1.204 -3.589 6.893 1.00 36.64 13 ALA H CA 1
ATOM 5806 C C . ALA H 2 13 ? -0.327 -4.687 6.314 1.00 36.45 13 ALA H C 1
ATOM 5807 O O . ALA H 2 13 ? -0.223 -5.778 6.883 1.00 36.01 13 ALA H O 1
ATOM 5809 N N . ALA H 2 14 ? 0.301 -4.391 5.179 1.00 36.80 14 ALA H N 1
ATOM 5810 C CA . ALA H 2 14 ? 1.031 -5.409 4.442 1.00 47.34 14 ALA H CA 1
ATOM 5811 C C . ALA H 2 14 ? 2.301 -4.830 3.838 1.00 45.34 14 ALA H C 1
ATOM 5812 O O . ALA H 2 14 ? 2.430 -3.622 3.624 1.00 46.01 14 ALA H O 1
ATOM 5814 N N . THR H 2 15 ? 3.236 -5.732 3.562 1.00 45.76 15 THR H N 1
ATOM 5815 C CA . THR H 2 15 ? 4.513 -5.489 2.914 1.00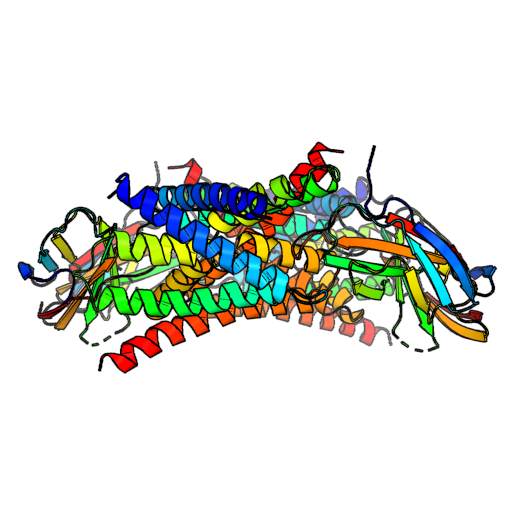 44.94 15 THR H CA 1
ATOM 5816 C C . THR H 2 15 ? 4.743 -6.645 1.952 1.00 43.64 15 THR H C 1
ATOM 5817 O O . THR H 2 15 ? 4.283 -7.762 2.214 1.00 43.84 15 THR H O 1
ATOM 5821 N N . PRO H 2 16 ? 5.403 -6.400 0.803 1.00 43.44 16 PRO H N 1
ATOM 5822 C CA . PRO H 2 16 ? 5.655 -7.487 -0.157 1.00 41.89 16 PRO H CA 1
ATOM 5823 C C . PRO H 2 16 ? 6.135 -8.799 0.455 1.00 46.05 16 PRO H C 1
ATOM 5824 O O . PRO H 2 16 ? 5.919 -9.865 -0.130 1.00 46.08 16 PRO H O 1
ATOM 5828 N N . THR H 2 17 ? 6.768 -8.750 1.628 1.00 44.25 17 THR H N 1
ATOM 5829 C CA . THR H 2 17 ? 7.281 -9.953 2.269 1.00 46.41 17 THR H CA 1
ATOM 5830 C C . THR H 2 17 ? 6.763 -10.177 3.684 1.00 42.81 17 THR H C 1
ATOM 5831 O O . THR H 2 17 ? 7.170 -11.155 4.321 1.00 41.48 17 THR H O 1
ATOM 5835 N N . SER H 2 18 ? 5.884 -9.319 4.198 1.00 36.20 18 SER H N 1
ATOM 5836 C CA . SER H 2 18 ? 5.428 -9.460 5.574 1.00 40.28 18 SER H CA 1
ATOM 5837 C C . SER H 2 18 ? 4.005 -8.933 5.709 1.00 42.74 18 SER H C 1
ATOM 5838 O O . SER H 2 18 ? 3.492 -8.227 4.837 1.00 45.73 18 SER H O 1
ATOM 5841 N N . LEU H 2 19 ? 3.372 -9.285 6.828 1.00 43.10 19 LEU H N 1
ATOM 5842 C CA . LEU H 2 19 ? 1.998 -8.899 7.115 1.00 42.64 19 LEU H CA 1
ATOM 5843 C C . LEU H 2 19 ? 1.863 -8.527 8.584 1.00 40.39 19 LEU H C 1
ATOM 5844 O O . LEU H 2 19 ? 2.596 -9.030 9.439 1.00 37.03 19 LEU H O 1
ATOM 5849 N N . LEU H 2 20 ? 0.904 -7.648 8.868 1.00 38.62 20 LEU H N 1
ATOM 5850 C CA . LEU H 2 20 ? 0.503 -7.320 10.232 1.00 35.15 20 LEU H CA 1
ATOM 5851 C C . LEU H 2 20 ? -0.959 -7.714 10.389 1.00 34.82 20 LEU H C 1
ATOM 5852 O O . LEU H 2 20 ? -1.836 -7.136 9.738 1.00 34.99 20 LEU H O 1
ATOM 5857 N N . ILE H 2 21 ? -1.222 -8.701 11.240 1.00 36.05 21 ILE H N 1
ATOM 5858 C CA . ILE H 2 21 ? -2.574 -9.183 11.469 1.00 37.71 21 ILE H CA 1
ATOM 5859 C C . ILE H 2 21 ? -3.045 -8.710 12.837 1.00 42.46 21 ILE H C 1
ATOM 5860 O O . ILE H 2 21 ? -2.250 -8.423 13.737 1.00 34.05 21 ILE H O 1
ATOM 5865 N N . SER H 2 22 ? -4.364 -8.619 12.983 1.00 40.83 22 SER H N 1
ATOM 5866 C CA . SER H 2 22 ? -4.974 -8.226 14.243 1.00 41.96 22 SER H CA 1
ATOM 5867 C C . SER H 2 22 ? -6.316 -8.928 14.375 1.00 39.48 22 SER H C 1
ATOM 5868 O O . SER H 2 22 ? -6.996 -9.190 13.378 1.00 39.65 22 SER H O 1
ATOM 5871 N N . TRP H 2 23 ? -6.690 -9.229 15.615 1.00 35.69 23 TRP H N 1
ATOM 5872 C CA . TRP H 2 23 ? -7.943 -9.912 15.894 1.00 34.84 23 TRP H CA 1
ATOM 5873 C C . TRP H 2 23 ? -8.587 -9.300 17.129 1.00 39.24 23 TRP H C 1
ATOM 5874 O O . TRP H 2 23 ? -7.927 -8.648 17.943 1.00 36.33 23 TRP H O 1
ATOM 5885 N N . ASP H 2 24 ? -9.895 -9.511 17.253 1.00 39.45 24 ASP H N 1
ATOM 5886 C CA . ASP H 2 24 ? -10.640 -9.014 18.401 1.00 42.57 24 ASP H CA 1
ATOM 5887 C C . ASP H 2 24 ? -10.375 -9.894 19.616 1.00 40.54 24 ASP H C 1
ATOM 5888 O O . ASP H 2 24 ? -10.433 -11.125 19.529 1.00 40.66 24 ASP H O 1
ATOM 5893 N N . ALA H 2 25 ? -10.079 -9.260 20.747 1.00 39.80 25 ALA H N 1
ATOM 5894 C CA . ALA H 2 25 ? -9.863 -9.997 21.983 1.00 38.55 25 ALA H CA 1
ATOM 5895 C C . ALA H 2 25 ? -11.191 -10.518 22.518 1.00 40.01 25 ALA H C 1
ATOM 5896 O O . ALA H 2 25 ? -12.184 -9.786 22.564 1.00 45.71 25 ALA H O 1
ATOM 5898 N N . TYR H 2 26 ? -11.206 -11.784 22.918 1.00 39.17 26 TYR H N 1
ATOM 5899 C CA . TYR H 2 26 ? -12.410 -12.427 23.420 1.00 35.56 26 TYR H CA 1
ATOM 5900 C C . TYR H 2 26 ? -12.555 -12.184 24.918 1.00 35.18 26 TYR H C 1
ATOM 5901 O O . TYR H 2 26 ? -11.565 -12.031 25.640 1.00 34.93 26 TYR H O 1
ATOM 5910 N N . TYR H 2 27 ? -13.809 -12.144 25.379 1.00 35.87 27 TYR H N 1
ATOM 5911 C CA . TYR H 2 27 ? -14.072 -11.855 26.786 1.00 34.71 27 TYR H CA 1
ATOM 5912 C C . TYR H 2 27 ? -13.429 -12.889 27.701 1.00 39.02 27 TYR H C 1
ATOM 5913 O O . TYR H 2 27 ? -12.980 -12.550 28.802 1.00 31.03 27 TYR H O 1
ATOM 5922 N N . ASP H 2 28 ? -13.371 -14.144 27.265 1.00 37.83 28 ASP H N 1
ATOM 5923 C CA . ASP H 2 28 ? -12.918 -15.229 28.116 1.00 39.97 28 ASP H CA 1
ATOM 5924 C C . ASP H 2 28 ? -11.396 -15.222 28.226 1.00 42.61 28 ASP H C 1
ATOM 5925 O O . ASP H 2 28 ? -10.691 -14.524 27.491 1.00 44.57 28 ASP H O 1
ATOM 5930 N N . GLU H 2 29 ? -10.888 -16.012 29.166 1.00 43.75 29 GLU H N 1
ATOM 5931 C CA . GLU H 2 29 ? -9.452 -16.098 29.390 1.00 46.24 29 GLU H CA 1
ATOM 5932 C C . GLU H 2 29 ? -8.822 -16.978 28.316 1.00 43.81 29 GLU H C 1
ATOM 5933 O O . GLU H 2 29 ? -9.176 -18.154 28.180 1.00 43.26 29 GLU H O 1
ATOM 5939 N N . VAL H 2 30 ? -7.899 -16.405 27.551 1.00 41.60 30 VAL H N 1
ATOM 5940 C CA . VAL H 2 30 ? -7.140 -17.132 26.540 1.00 38.71 30 VAL H CA 1
ATOM 5941 C C . VAL H 2 30 ? -5.731 -17.330 27.079 1.00 37.22 30 VAL H C 1
ATOM 5942 O O . VAL H 2 30 ? -5.033 -16.355 27.383 1.00 40.14 30 VAL H O 1
ATOM 5946 N N . MET H 2 31 ? -5.317 -18.591 27.211 1.00 36.25 31 MET H N 1
ATOM 5947 C CA . MET H 2 31 ? -3.967 -18.872 27.689 1.00 36.93 31 MET H CA 1
ATOM 5948 C C . MET H 2 31 ? -2.927 -18.448 26.661 1.00 32.68 31 MET H C 1
ATOM 5949 O O . MET H 2 31 ? -1.929 -17.802 27.003 1.00 32.90 31 MET H O 1
ATOM 5954 N N . TYR H 2 32 ? -3.144 -18.798 25.395 1.00 32.37 32 TYR H N 1
ATOM 5955 C CA . TYR H 2 32 ? -2.250 -18.375 24.326 1.00 35.91 32 TYR H CA 1
ATOM 5956 C C . TYR H 2 32 ? -2.961 -18.524 22.990 1.00 38.25 32 TYR H C 1
ATOM 5957 O O . TYR H 2 32 ? -3.867 -19.349 22.840 1.00 30.19 32 TYR H O 1
ATOM 5966 N N . TYR H 2 33 ? -2.539 -17.713 22.024 1.00 30.74 33 TYR H N 1
ATOM 5967 C CA . TYR H 2 33 ? -3.005 -17.816 20.648 1.00 30.78 33 TYR H CA 1
ATOM 5968 C C . TYR H 2 33 ? -1.957 -18.541 19.817 1.00 35.06 33 TYR H C 1
ATOM 5969 O O . TYR H 2 33 ? -0.766 -18.231 19.907 1.00 37.40 33 TYR H O 1
ATOM 5978 N N . ARG H 2 34 ? -2.400 -19.499 19.010 1.00 34.19 34 ARG H N 1
ATOM 5979 C CA . ARG H 2 34 ? -1.532 -20.182 18.060 1.00 33.98 34 ARG H CA 1
ATOM 5980 C C . ARG H 2 34 ? -1.890 -19.729 16.653 1.00 35.81 34 ARG H C 1
ATOM 5981 O O . ARG H 2 34 ? -3.055 -19.807 16.246 1.00 34.30 34 ARG H O 1
ATOM 5989 N N . ILE H 2 35 ? -0.890 -19.256 15.916 1.00 35.77 35 ILE H N 1
ATOM 5990 C CA . ILE H 2 35 ? -1.084 -18.661 14.600 1.00 35.31 35 ILE H CA 1
ATOM 5991 C C . ILE H 2 35 ? -0.341 -19.507 13.579 1.00 36.20 35 ILE H C 1
ATOM 5992 O O . ILE H 2 35 ? 0.864 -19.744 13.721 1.00 39.38 35 ILE H O 1
ATOM 5997 N N . THR H 2 36 ? -1.059 -19.963 12.557 1.00 35.38 36 THR H N 1
ATOM 5998 C CA . THR H 2 36 ? -0.481 -20.735 11.467 1.00 37.91 36 THR H CA 1
ATOM 5999 C C . THR H 2 36 ? -0.660 -19.976 10.160 1.00 38.24 36 THR H C 1
ATOM 6000 O O . THR H 2 36 ? -1.709 -19.368 9.923 1.00 38.11 36 THR H O 1
ATOM 6004 N N . TYR H 2 37 ? 0.369 -20.011 9.317 1.00 39.48 37 TYR H N 1
ATOM 6005 C CA . TYR H 2 37 ? 0.312 -19.375 8.010 1.00 42.80 37 TYR H CA 1
ATOM 6006 C C . TYR H 2 37 ? 1.090 -20.214 7.010 1.00 46.32 37 TYR H C 1
ATOM 6007 O O . TYR H 2 37 ? 2.127 -20.795 7.345 1.00 44.18 37 TYR H O 1
ATOM 6016 N N . GLY H 2 38 ? 0.581 -20.274 5.785 1.00 48.35 38 GLY H N 1
ATOM 6017 C CA . GLY H 2 38 ? 1.230 -21.039 4.736 1.00 50.81 38 GLY H CA 1
ATOM 6018 C C . GLY H 2 38 ? 0.567 -20.771 3.405 1.00 50.89 38 GLY H C 1
ATOM 6019 O O . GLY H 2 38 ? -0.446 -20.071 3.317 1.00 46.68 38 GLY H O 1
ATOM 6020 N N . GLU H 2 39 ? 1.161 -21.345 2.362 1.00 55.20 39 GLU H N 1
ATOM 6021 C CA . GLU H 2 39 ? 0.637 -21.177 1.014 1.00 59.01 39 GLU H CA 1
ATOM 6022 C C . GLU H 2 39 ? -0.722 -21.853 0.889 1.00 57.51 39 GLU H C 1
ATOM 6023 O O . GLU H 2 39 ? -0.908 -22.988 1.338 1.00 61.88 39 GLU H O 1
ATOM 6029 N N . THR H 2 40 ? -1.674 -21.151 0.281 1.00 56.59 40 THR H N 1
ATOM 6030 C CA . THR H 2 40 ? -3.027 -21.670 0.115 1.00 57.01 40 THR H CA 1
ATOM 6031 C C . THR H 2 40 ? -3.047 -22.874 -0.821 1.00 60.57 40 THR H C 1
ATOM 6032 O O . THR H 2 40 ? -2.472 -22.836 -1.909 1.00 64.16 40 THR H O 1
ATOM 6036 N N . VAL H 2 46 ? 3.263 -26.005 6.756 1.00 70.15 46 VAL H N 1
ATOM 6037 C CA . VAL H 2 46 ? 2.747 -24.760 7.307 1.00 68.83 46 VAL H CA 1
ATOM 6038 C C . VAL H 2 46 ? 3.656 -24.281 8.439 1.00 64.90 46 VAL H C 1
ATOM 6039 O O . VAL H 2 46 ? 4.265 -25.086 9.145 1.00 66.63 46 VAL H O 1
ATOM 6043 N N . GLN H 2 47 ? 3.762 -22.964 8.592 1.00 59.98 47 GLN H N 1
ATOM 6044 C CA . GLN H 2 47 ? 4.545 -22.353 9.656 1.00 55.71 47 GLN H CA 1
ATOM 6045 C C . GLN H 2 47 ? 3.620 -21.929 10.788 1.00 48.08 47 GLN H C 1
ATOM 6046 O O . GLN H 2 47 ? 2.510 -21.446 10.544 1.00 46.39 47 GLN H O 1
ATOM 6052 N N . GLU H 2 48 ? 4.076 -22.109 12.026 1.00 43.97 48 GLU H N 1
ATOM 6053 C CA . GLU H 2 48 ? 3.262 -21.771 13.184 1.00 42.11 48 GLU H CA 1
ATOM 6054 C C . GLU H 2 48 ? 4.121 -21.119 14.258 1.00 37.71 48 GLU H C 1
ATOM 6055 O O . GLU H 2 48 ? 5.316 -21.398 14.380 1.00 38.21 48 GLU H O 1
ATOM 6061 N N . PHE H 2 49 ? 3.491 -20.236 15.030 1.00 32.81 49 PHE H N 1
ATOM 6062 C CA . PHE H 2 49 ? 4.120 -19.612 16.184 1.00 34.72 49 PHE H CA 1
ATOM 6063 C C . PHE H 2 49 ? 3.023 -19.248 17.176 1.00 41.01 49 PHE H C 1
ATOM 6064 O O . PHE H 2 49 ? 1.833 -19.453 16.919 1.00 31.28 49 PHE H O 1
ATOM 6072 N N . THR H 2 50 ? 3.428 -18.698 18.319 1.00 38.35 50 THR H N 1
ATOM 6073 C CA . THR H 2 50 ? 2.495 -18.441 19.404 1.00 38.53 50 THR H CA 1
ATOM 6074 C C . THR H 2 50 ? 2.736 -17.064 20.004 1.00 35.38 50 THR H C 1
ATOM 6075 O O . THR H 2 50 ? 3.881 -16.627 20.142 1.00 37.30 50 THR H O 1
ATOM 6079 N N . VAL H 2 51 ? 1.646 -16.385 20.348 1.00 34.30 51 VAL H N 1
ATOM 6080 C CA . VAL H 2 51 ? 1.691 -15.132 21.097 1.00 34.50 51 VAL H CA 1
ATOM 6081 C C . VAL H 2 51 ? 0.914 -15.342 22.392 1.00 36.00 51 VAL H C 1
ATOM 6082 O O . VAL H 2 51 ? 0.036 -16.216 22.449 1.00 37.89 51 VAL H O 1
ATOM 6086 N N . PRO H 2 52 ? 1.204 -14.591 23.452 1.00 36.76 52 PRO H N 1
ATOM 6087 C CA . PRO H 2 52 ? 0.441 -14.746 24.694 1.00 38.56 52 PRO H CA 1
ATOM 6088 C C . PRO H 2 52 ? -1.011 -14.323 24.519 1.00 39.06 52 PRO H C 1
ATOM 6089 O O . PRO H 2 52 ? -1.378 -13.612 23.580 1.00 35.37 52 PRO H O 1
ATOM 6093 N N . GLY H 2 53 ? -1.846 -14.779 25.455 1.00 39.28 53 GLY H N 1
ATOM 6094 C CA . GLY H 2 53 ? -3.277 -14.538 25.368 1.00 39.30 53 GLY H CA 1
ATOM 6095 C C . GLY H 2 53 ? -3.673 -13.079 25.449 1.00 39.30 53 GLY H C 1
ATOM 6096 O O . GLY H 2 53 ? -4.778 -12.721 25.026 1.00 38.95 53 GLY H O 1
ATOM 6097 N N . SER H 2 54 ? -2.802 -12.225 25.985 1.00 37.29 54 SER H N 1
ATOM 6098 C CA . SER H 2 54 ? -3.098 -10.803 26.087 1.00 39.15 54 SER H CA 1
ATOM 6099 C C . SER H 2 54 ? -2.842 -10.046 24.791 1.00 45.25 54 SER H C 1
ATOM 6100 O O . SER H 2 54 ? -3.175 -8.859 24.711 1.00 47.97 54 SER H O 1
ATOM 6103 N N . SER H 2 55 ? -2.271 -10.695 23.781 1.00 45.52 55 SER H N 1
ATOM 6104 C CA . SER H 2 55 ? -1.963 -10.040 22.520 1.00 46.36 55 SER H CA 1
ATOM 6105 C C . SER H 2 55 ? -3.164 -10.076 21.583 1.00 44.62 55 SER H C 1
ATOM 6106 O O . SER H 2 55 ? -3.938 -11.037 21.565 1.00 44.01 55 SER H O 1
ATOM 6109 N N . SER H 2 56 ? -3.312 -9.006 20.802 1.00 44.75 56 SER H N 1
ATOM 6110 C CA . SER H 2 56 ? -4.352 -8.912 19.789 1.00 45.12 56 SER H CA 1
ATOM 6111 C C . SER H 2 56 ? -3.799 -8.670 18.393 1.00 42.28 56 SER H C 1
ATOM 6112 O O . SER H 2 56 ? -4.579 -8.610 17.435 1.00 37.87 56 SER H O 1
ATOM 6115 N N . THR H 2 57 ? -2.485 -8.518 18.250 1.00 39.57 57 THR H N 1
ATOM 6116 C CA . THR H 2 57 ? -1.840 -8.342 16.959 1.00 39.07 57 THR H CA 1
ATOM 6117 C C . THR H 2 57 ? -0.664 -9.302 16.852 1.00 37.04 57 THR H C 1
ATOM 6118 O O . THR H 2 57 ? -0.219 -9.890 17.840 1.00 38.82 57 THR H O 1
ATOM 6122 N N . ALA H 2 58 ? -0.158 -9.452 15.631 1.00 37.82 58 ALA H N 1
ATOM 6123 C CA . ALA H 2 58 ? 0.997 -10.303 15.391 1.00 36.86 58 ALA H CA 1
ATOM 6124 C C . ALA H 2 58 ? 1.635 -9.919 14.066 1.00 42.39 58 ALA H C 1
ATOM 6125 O O . ALA H 2 58 ? 0.957 -9.461 13.143 1.00 34.19 58 ALA H O 1
ATOM 6127 N N . THR H 2 59 ? 2.946 -10.114 13.989 1.00 37.93 59 THR H N 1
ATOM 6128 C CA . THR H 2 59 ? 3.704 -9.879 12.770 1.00 36.25 59 THR H CA 1
ATOM 6129 C C . THR H 2 59 ? 4.012 -11.212 12.101 1.00 41.08 59 THR H C 1
ATOM 6130 O O . THR H 2 59 ? 4.520 -12.135 12.747 1.00 41.72 59 THR H O 1
ATOM 6134 N N . ILE H 2 60 ? 3.687 -11.311 10.816 1.00 39.52 60 ILE H N 1
ATOM 6135 C CA . ILE H 2 60 ? 4.045 -12.456 9.991 1.00 38.32 60 ILE H CA 1
ATOM 6136 C C . ILE H 2 60 ? 4.981 -11.953 8.903 1.00 42.74 60 ILE H C 1
ATOM 6137 O O . ILE H 2 60 ? 4.594 -11.103 8.091 1.00 42.06 60 ILE H O 1
ATOM 6142 N N . SER H 2 61 ? 6.209 -12.464 8.892 1.00 44.49 61 SER H N 1
ATOM 6143 C CA . SER H 2 61 ? 7.233 -12.023 7.957 1.00 48.89 61 SER H CA 1
ATOM 6144 C C . SER H 2 61 ? 7.797 -13.231 7.217 1.00 50.43 61 SER H C 1
ATOM 6145 O O . SER H 2 61 ? 7.377 -14.373 7.428 1.00 51.84 61 SER H O 1
ATOM 6148 N N . GLY H 2 62 ? 8.759 -12.968 6.336 1.00 52.69 62 GLY H N 1
ATOM 6149 C CA . GLY H 2 62 ? 9.370 -14.023 5.553 1.00 51.44 62 GLY H CA 1
ATOM 6150 C C . GLY H 2 62 ? 8.517 -14.558 4.428 1.00 51.01 62 GLY H C 1
ATOM 6151 O O . GLY H 2 62 ? 8.753 -15.679 3.968 1.00 49.34 62 GLY H O 1
ATOM 6152 N N . LEU H 2 63 ? 7.533 -13.794 3.965 1.00 51.41 63 LEU H N 1
ATOM 6153 C CA . LEU H 2 63 ? 6.644 -14.245 2.907 1.00 53.09 63 LEU H CA 1
ATOM 6154 C C . LEU H 2 63 ? 7.203 -13.872 1.536 1.00 54.00 63 LEU H C 1
ATOM 6155 O O . LEU H 2 63 ? 8.125 -13.064 1.406 1.00 50.76 63 LEU H O 1
ATOM 6160 N N . LYS H 2 64 ? 6.627 -14.480 0.502 1.00 55.29 64 LYS H N 1
ATOM 6161 C CA . LYS H 2 64 ? 7.019 -14.166 -0.864 1.00 56.35 64 LYS H CA 1
ATOM 6162 C C . LYS H 2 64 ? 5.978 -13.274 -1.529 1.00 53.99 64 LYS H C 1
ATOM 6163 O O . LYS H 2 64 ? 4.773 -13.496 -1.364 1.00 53.04 64 LYS H O 1
ATOM 6169 N N . PRO H 2 65 ? 6.414 -12.263 -2.277 1.00 51.57 65 PRO H N 1
ATOM 6170 C CA . PRO H 2 65 ? 5.457 -11.344 -2.901 1.00 51.66 65 PRO H CA 1
ATOM 6171 C C . PRO H 2 65 ? 4.633 -12.025 -3.982 1.00 53.84 65 PRO H C 1
ATOM 6172 O O . PRO H 2 65 ? 5.090 -12.946 -4.663 1.00 54.98 65 PRO H O 1
ATOM 6176 N N . GLY H 2 66 ? 3.395 -11.555 -4.128 1.00 52.26 66 GLY H N 1
ATOM 6177 C CA . GLY H 2 66 ? 2.481 -12.116 -5.102 1.00 53.26 66 GLY H CA 1
ATOM 6178 C C . GLY H 2 66 ? 1.941 -13.486 -4.765 1.00 57.71 66 GLY H C 1
ATOM 6179 O O . GLY H 2 66 ? 1.334 -14.125 -5.629 1.00 58.70 66 GLY H O 1
ATOM 6180 N N . VAL H 2 67 ? 2.136 -13.957 -3.537 1.00 57.01 67 VAL H N 1
ATOM 6181 C CA . VAL H 2 67 ? 1.718 -15.289 -3.120 1.00 61.45 67 VAL H CA 1
ATOM 6182 C C . VAL H 2 67 ? 0.550 -15.158 -2.155 1.00 64.51 67 VAL H C 1
ATOM 6183 O O . VAL H 2 67 ? 0.566 -14.312 -1.253 1.00 67.28 67 VAL H O 1
ATOM 6187 N N . ASP H 2 68 ? -0.464 -15.998 -2.347 1.00 63.25 68 ASP H N 1
ATOM 6188 C CA . ASP H 2 68 ? -1.653 -15.984 -1.507 1.00 66.15 68 ASP H CA 1
ATOM 6189 C C . ASP H 2 68 ? -1.448 -16.912 -0.317 1.00 58.50 68 ASP H C 1
ATOM 6190 O O . ASP H 2 68 ? -1.091 -18.083 -0.487 1.00 57.00 68 ASP H O 1
ATOM 6195 N N . TYR H 2 69 ? -1.668 -16.386 0.885 1.00 52.82 69 TYR H N 1
ATOM 6196 C CA . TYR H 2 69 ? -1.464 -17.129 2.118 1.00 47.60 69 TYR H CA 1
ATOM 6197 C C . TYR H 2 69 ? -2.774 -17.257 2.882 1.00 43.05 69 TYR H C 1
ATOM 6198 O O . TYR H 2 69 ? -3.678 -16.427 2.745 1.00 42.49 69 TYR H O 1
ATOM 6207 N N . THR H 2 70 ? -2.864 -18.310 3.689 1.00 43.13 70 THR H N 1
ATOM 6208 C CA . THR H 2 70 ? -3.997 -18.544 4.574 1.00 41.44 70 THR H CA 1
ATOM 6209 C C . THR H 2 70 ? -3.527 -18.377 6.013 1.00 37.33 70 THR H C 1
ATOM 6210 O O . THR H 2 70 ? -2.644 -19.111 6.469 1.00 39.22 70 THR H O 1
ATOM 6214 N N . ILE H 2 71 ? -4.109 -17.412 6.717 1.00 37.24 71 ILE H N 1
ATOM 6215 C CA . ILE H 2 71 ? -3.746 -17.107 8.096 1.00 37.48 71 ILE H CA 1
ATOM 6216 C C . ILE H 2 71 ? -4.828 -17.672 9.005 1.00 31.76 71 ILE H C 1
ATOM 6217 O O . ILE H 2 71 ? -6.008 -17.329 8.862 1.00 32.67 71 ILE H O 1
ATOM 6222 N N . THR H 2 72 ? -4.435 -18.528 9.944 1.00 31.48 72 THR H N 1
ATOM 6223 C CA . THR H 2 72 ? -5.361 -19.141 10.886 1.00 43.39 72 THR H CA 1
ATOM 6224 C C . THR H 2 72 ? -4.906 -18.841 12.307 1.00 31.11 72 THR H C 1
ATOM 6225 O O . THR H 2 72 ? -3.725 -19.003 12.631 1.00 31.14 72 THR H O 1
ATOM 6229 N N . VAL H 2 73 ? -5.842 -18.405 13.147 1.00 31.06 73 VAL H N 1
ATOM 6230 C CA . VAL H 2 73 ? -5.570 -18.067 14.540 1.00 31.02 73 VAL H CA 1
ATOM 6231 C C . VAL H 2 73 ? -6.388 -18.994 15.429 1.00 33.37 73 VAL H C 1
ATOM 6232 O O . VAL H 2 73 ? -7.613 -19.083 15.281 1.00 30.57 73 VAL H O 1
ATOM 6236 N N . TYR H 2 74 ? -5.712 -19.681 16.344 1.00 30.47 74 TYR H N 1
ATOM 6237 C CA . TYR H 2 74 ? -6.348 -20.557 17.317 1.00 34.18 74 TYR H CA 1
ATOM 6238 C C . TYR H 2 74 ? -6.312 -19.900 18.689 1.00 36.48 74 TYR H C 1
ATOM 6239 O O . TYR H 2 74 ? -5.280 -19.362 19.100 1.00 33.80 74 TYR H O 1
ATOM 6248 N N . ALA H 2 75 ? -7.438 -19.948 19.398 1.00 30.04 75 ALA H N 1
ATOM 6249 C CA . ALA H 2 75 ? -7.555 -19.383 20.739 1.00 35.11 75 ALA H CA 1
ATOM 6250 C C . ALA H 2 75 ? -7.644 -20.529 21.741 1.00 38.81 75 ALA H C 1
ATOM 6251 O O . ALA H 2 75 ? -8.672 -21.208 21.827 1.00 29.53 75 ALA H O 1
ATOM 6253 N N . TYR H 2 76 ? -6.569 -20.738 22.498 1.00 29.71 76 TYR H N 1
ATOM 6254 C CA . TYR H 2 76 ? -6.497 -21.822 23.473 1.00 29.42 76 TYR H CA 1
ATOM 6255 C C . TYR H 2 76 ? -6.983 -21.313 24.826 1.00 40.63 76 TYR H C 1
ATOM 6256 O O . TYR H 2 76 ? -6.344 -20.452 25.441 1.00 29.60 76 TYR H O 1
ATOM 6265 N N . TYR H 2 77 ? -8.119 -21.842 25.285 1.00 29.22 77 TYR H N 1
ATOM 6266 C CA . TYR H 2 77 ? -8.597 -21.562 26.632 1.00 29.19 77 TYR H CA 1
ATOM 6267 C C . TYR H 2 77 ? -7.831 -22.346 27.689 1.00 36.76 77 TYR H C 1
ATOM 6268 O O . TYR H 2 77 ? -7.844 -21.962 28.864 1.00 29.04 77 TYR H O 1
ATOM 6277 N N . ASP H 2 78 ? -7.180 -23.434 27.295 1.00 28.86 78 ASP H N 1
ATOM 6278 C CA . ASP H 2 78 ? -6.369 -24.240 28.196 1.00 36.47 78 ASP H CA 1
ATOM 6279 C C . ASP H 2 78 ? -5.410 -25.055 27.338 1.00 35.27 78 ASP H C 1
ATOM 6280 O O . ASP H 2 78 ? -5.406 -24.951 26.109 1.00 34.30 78 ASP H O 1
ATOM 6285 N N . SER H 2 79 ? -4.594 -25.877 27.998 1.00 30.95 79 SER H N 1
ATOM 6286 C CA . SER H 2 79 ? -3.586 -26.645 27.278 1.00 32.72 79 SER H CA 1
ATOM 6287 C C . SER H 2 79 ? -4.191 -27.741 26.411 1.00 32.94 79 SER H C 1
ATOM 6288 O O . SER H 2 79 ? -3.559 -28.159 25.435 1.00 33.52 79 SER H O 1
ATOM 6291 N N . TYR H 2 80 ? -5.398 -28.206 26.734 1.00 32.53 80 TYR H N 1
ATOM 6292 C CA . TYR H 2 80 ? -5.964 -29.393 26.109 1.00 30.31 80 TYR H CA 1
ATOM 6293 C C . TYR H 2 80 ? -6.923 -29.092 24.964 1.00 32.31 80 TYR H C 1
ATOM 6294 O O . TYR H 2 80 ? -7.326 -30.025 24.262 1.00 36.63 80 TYR H O 1
ATOM 6303 N N . GLY H 2 81 ? -7.308 -27.836 24.759 1.00 33.23 81 GLY H N 1
ATOM 6304 C CA . GLY H 2 81 ? -8.298 -27.547 23.740 1.00 35.16 81 GLY H CA 1
ATOM 6305 C C . GLY H 2 81 ? -8.318 -26.093 23.335 1.00 39.95 81 GLY H C 1
ATOM 6306 O O . GLY H 2 81 ? -7.803 -25.216 24.037 1.00 28.66 81 GLY H O 1
ATOM 6307 N N . HIS H 2 82 ? -8.936 -25.847 22.182 1.00 34.94 82 HIS H N 1
ATOM 6308 C CA . HIS H 2 82 ? -9.089 -24.508 21.638 1.00 28.86 82 HIS H CA 1
ATOM 6309 C C . HIS H 2 82 ? -10.487 -24.371 21.053 1.00 30.31 82 HIS H C 1
ATOM 6310 O O . HIS H 2 82 ? -11.130 -25.359 20.691 1.00 29.42 82 HIS H O 1
ATOM 6317 N N . TRP H 2 83 ? -10.954 -23.129 20.966 1.00 29.10 83 TRP H N 1
ATOM 6318 C CA . TRP H 2 83 ? -12.227 -22.863 20.317 1.00 31.40 83 TRP H CA 1
ATOM 6319 C C . TRP H 2 83 ? -12.078 -23.011 18.802 1.00 29.24 83 TRP H C 1
ATOM 6320 O O . TRP H 2 83 ? -10.992 -23.278 18.277 1.00 29.25 83 TRP H O 1
ATOM 6331 N N . SER H 2 84 ? -13.188 -22.845 18.092 1.00 29.31 84 SER H N 1
ATOM 6332 C CA . SER H 2 84 ? -13.161 -22.941 16.640 1.00 37.09 84 SER H CA 1
ATOM 6333 C C . SER H 2 84 ? -12.259 -21.851 16.068 1.00 35.18 84 SER H C 1
ATOM 6334 O O . SER H 2 84 ? -12.437 -20.670 16.397 1.00 35.39 84 SER H O 1
ATOM 6337 N N . PRO H 2 85 ? -11.290 -22.196 15.226 1.00 29.71 85 PRO H N 1
ATOM 6338 C CA . PRO H 2 85 ? -10.363 -21.185 14.708 1.00 30.01 85 PRO H CA 1
ATOM 6339 C C . PRO H 2 85 ? -11.024 -20.307 13.657 1.00 35.58 85 PRO H C 1
ATOM 6340 O O . PRO H 2 85 ? -12.104 -20.596 13.137 1.00 35.99 85 PRO H O 1
ATOM 6344 N N . ILE H 2 86 ? -10.345 -19.207 13.347 1.00 35.25 86 ILE H N 1
ATOM 6345 C CA . ILE H 2 86 ? -10.771 -18.274 12.313 1.00 35.59 86 ILE H CA 1
ATOM 6346 C C . ILE H 2 86 ? -9.647 -18.150 11.293 1.00 37.68 86 ILE H C 1
ATOM 6347 O O . ILE H 2 86 ? -8.468 -18.089 11.659 1.00 31.11 86 ILE H O 1
ATOM 6352 N N . SER H 2 87 ? -10.013 -18.135 10.013 1.00 38.54 87 SER H N 1
ATOM 6353 C CA . SER H 2 87 ? -9.044 -18.112 8.929 1.00 38.87 87 SER H CA 1
ATOM 6354 C C . SER H 2 87 ? -9.395 -17.023 7.926 1.00 36.58 87 SER H C 1
ATOM 6355 O O . SER H 2 87 ? -10.569 -16.735 7.682 1.00 35.37 87 SER H O 1
ATOM 6358 N N . ILE H 2 88 ? -8.353 -16.420 7.348 1.00 37.47 88 ILE H N 1
ATOM 6359 C CA . ILE H 2 88 ? -8.495 -15.446 6.273 1.00 38.45 88 ILE H CA 1
ATOM 6360 C C . ILE H 2 88 ? -7.442 -15.737 5.212 1.00 39.23 88 ILE H C 1
ATOM 6361 O O . ILE H 2 88 ? -6.451 -16.427 5.457 1.00 39.18 88 ILE H O 1
ATOM 6366 N N . ASN H 2 89 ? -7.671 -15.193 4.020 1.00 43.30 89 ASN H N 1
ATOM 6367 C CA . ASN H 2 89 ? -6.742 -15.306 2.906 1.00 44.08 89 ASN H CA 1
ATOM 6368 C C . ASN H 2 89 ? -6.243 -13.921 2.521 1.00 38.79 89 ASN H C 1
ATOM 6369 O O . ASN H 2 89 ? -7.007 -12.951 2.529 1.00 38.58 89 ASN H O 1
ATOM 6374 N N . TYR H 2 90 ? -4.957 -13.831 2.188 1.00 38.52 90 TYR H N 1
ATOM 6375 C CA . TYR H 2 90 ? -4.368 -12.563 1.788 1.00 41.45 90 TYR H CA 1
ATOM 6376 C C . TYR H 2 90 ? -3.191 -12.826 0.862 1.00 41.77 90 TYR H C 1
ATOM 6377 O O . TYR H 2 90 ? -2.366 -13.703 1.130 1.00 43.38 90 TYR H O 1
ATOM 6386 N N . ARG H 2 91 ? -3.121 -12.060 -0.224 1.00 44.85 91 ARG H N 1
ATOM 6387 C CA . ARG H 2 91 ? -2.021 -12.134 -1.177 1.00 49.40 91 ARG H CA 1
ATOM 6388 C C . ARG H 2 91 ? -1.155 -10.893 -1.017 1.00 48.11 91 ARG H C 1
ATOM 6389 O O . ARG H 2 91 ? -1.660 -9.767 -1.091 1.00 45.84 91 ARG H O 1
ATOM 6397 N N . THR H 2 92 ? 0.138 -11.099 -0.795 1.00 51.72 92 THR H N 1
ATOM 6398 C CA . THR H 2 92 ? 1.070 -9.994 -0.608 1.00 57.86 92 THR H CA 1
ATOM 6399 C C . THR H 2 92 ? 1.355 -9.283 -1.927 1.00 62.41 92 THR H C 1
ATOM 6400 O O . THR H 2 92 ? 1.272 -9.884 -2.997 1.00 65.21 92 THR H O 1
#

Organism: Bordetella pertussis (strain Tohama I / ATCC BAA-589 / NCTC 13251) (NCBI:txid257313)

Secondary structure (DSSP, 8-state):
--S-HHHHHHHHHHHHHHHHHHHHHHHHHB-SSSBHHHHHHHHHHHHHHHHHHHHHHH-TTS-HHHHIIIIIIIIHHH--SHHHHHHHHHHHHHT-HHHHHHHHHHHHHHHHHHHHHHHHHHHHHT-/-HHHHHHHHHHHHHHHHHHHHHHHHHB-SSSBHHHHHHHHHHHHHHHHHHHHHHH-TTS-HHHHIIIIIIIIHHH--SHHHHHHHHHHHHHT-HHHHHHHHHHHHHHHHHHHHHHHHHHHHH--/---HHHHHHHHHHHHHHHHHHHHHHHHH--SSS-HHHHHHHHHHHHHHHHHHHHHHH-TTS-HHHHIIIIIIIIHHH--SHHHHHHHHHHHHHT-HHHHHHHHHHHHHHHHHHHHHHHHHHHHHT-/-HHHHHHHHHHHHHHHHHHHHHHHHHB-SSSBHHHHHHHHHHHHHHHHHHHHHHH-TTS-HHHHIIIIIIIIHHHS-SHHHHHHHHHHHHHT-HHHHHHHHHHHHHHHHHHHHHHHHHHHHHH-/--SSS-EEEEEEETTEEEEEEPPPSSS-SEEEEEEEE--PPEEEEEETT--EEEE-SPPTT-EEEEEEEEESBTTB----EEEEEE-/--SSS--EEEEE-SS-EEEE--PPTTT-SEEEEEEEE---EEEEEETT---EEE--PPTT-EEEEEEEEESSSS-BPPPEEEEEE-/---SSSS-EEEEEEETTEEEEEEPPPSSPPSEEEEEEEE---EEEEEETT--EEEE-SPPTT-EEEEEEEEESSSS-B---EEEEEE-/---SSSS-EEEEEEETTEEEEEEPPPSS--SEEEEEEEE--EEEEEETT--EEEE-SPPTT-EEEEEEEEEEETTEE---EEEEEE-

InterPro domains:
  IPR003691 Fluoride-specific ion channel FluC [MF_00454] (9-124)
  IPR003691 Fluoride-specific ion channel FluC [PF02537] (11-120)
  IPR003691 Fluoride-specific ion channel FluC [PTHR28259] (16-117)
  IPR003691 Fluoride-specific ion channel FluC [TIGR00494] (11-120)

Solvent-accessible surface area: 36070 Å² total; per-residue (Å²): 132,19,151,25,110,115,7,39,99,11,0,5,105,5,0,21,88,0,0,73,68,15,29,50,34,10,79,160,76,31,31,46,53,51,8,136,0,6,8,36,0,0,47,57,0,0,58,58,0,0,25,28,16,3,47,3,20,42,57,39,120,72,67,8,118,45,18,8,23,27,0,8,0,54,2,0,0,0,0,0,0,0,12,0,0,4,2,3,19,16,6,66,96,62,36,42,134,86,42,2,70,51,0,11,34,40,0,40,65,19,0,33,58,56,1,29,101,0,20,55,48,11,135,116,135,98,245,78,107,98,32,71,101,7,0,7,105,4,0,22,89,0,0,81,72,15,10,40,33,13,52,162,77,40,28,33,47,63,7,140,0,8,11,37,0,0,45,58,0,0,60,58,0,0,28,28,20,8,47,1,20,44,66,6,106,66,48,33,114,50,14,16,24,26,0,10,0,53,3,0,0,0,0,0,0,0,13,1,0,4,3,3,20,17,6,64,99,64,37,46,147,87,36,3,68,50,0,12,35,39,0,33,59,19,0,33,55,53,2,30,96,0,20,40,47,13,139,131,155,106,258,100,132,30,109,109,7,42,105,12,0,6,102,5,0,21,88,0,0,74,66,16,29,70,28,10,85,159,64,35,33,33,52,50,12,134,0,6,10,36,0,0,47,59,0,0,58,58,0,0,29,32,17,5,41,4,20,42,53,40,124,77,67,21,115,49,17,12,21,28,0,9,0,55,3,0,0,0,0,0,2,0,13,1,0,4,3,2,18,16,7,69,98,65,38,46,151,86,44,3,69,51,0,10,34,40,0,35,64,19,0,34,58,59,1,28,100,0,15,57,47,10,131,126,132,99,245,79,111,108,34,69,93,10,0,6,105,5,0,21,90,0,0,77,69,15,12,45,36,8,62,146,79,22,25,54,41,53,8,136,0,7,8,36,0,0,46,62,0,0,65,59,0,0,27,28,20,10,51,2,24,49,77,4,94,78,53,31,116,54,16,18,22,26,0,10,0,54,3,0,0,0,0,0,2,0,11,0,0,4,1,2,15,23,6,65,97,57,37,48,146,71,44,2,70,51,0,12,33,38,0,36,65,18,0,35,52,53,2,29,95,0,17,49,45,10,148,109,142,118,229,118,20,13,0,76,134,17,102,51,90,54,56,63,95,12,23,4,59,0,23,12,69,66,61,196,54,74,9,53,22,0,17,0,12,31,12,77,107,121,131,76,111,58,62,48,21,90,9,102,31,37,59,6,88,2,62,11,3,36,51,67,38,64,10,41,0,12,0,38,0,1,13,18,10,6,2,36,9,36,54,25,61,40,107,60,180,28,120,21,15,1,77,141,11,100,50,83,56,61,61,106,8,23,4,59,2,21,12,100,40,107,184,58,29,9,69,22,1,14,0,14,17,9,103,102,181,87,63,70,58,56,24,89,4,104,37,36,53,5,86,1,46,2,1,84,83,57,43,57,11,45,3,13,0,39,0,1,4,23,12,7,1,35,8,38,52,22,59,71,94,66,172,35,155,51,83,14,0,0,65,125,4,88,21,98,56,54,63,90,60,26,4,69,0,37,10,66,70,32,149,13,120,15,57,22,3,10,0,11,30,6,55,101,151,98,118,63,61,57,22,85,19,112,35,39,73,8,88,2,66,72,8,42,61,32,4,33,10,42,0,13,0,43,0,1,8,28,14,6,1,35,0,40,49,36,60,29,91,73,147,34,142,56,84,17,0,0,70,122,8,87,28,75,53,50,62,91,64,27,5,69,0,19,10,77,76,32,148,16,112,17,59,22,1,15,0,14,26,15,95,74,139,113,63,61,51,20,86,19,111,32,41,74,9,89,1,63,75,6,131,65,23,0,21,14,41,0,14,0,41,0,0,8,30,15,7,1,34,0,36,54,25,63,39,95,75,127,32

Radius of gyration: 32.03 Å; Cα contacts (8 Å, |Δi|>4): 1953; chains: 8; bounding box: 45×93×86 Å

Nearest PDB structures (foldseek):
  6bqo-assembly1_A  TM=9.961E-01  e=6.201E-17  Bordetella pertussis Tohama I
  6bqo-assembly2_B-2  TM=9.991E-01  e=1.861E-16  Bordetella pertussis Tohama I
  5a40-assembly2_C  TM=9.919E-01  e=3.678E-15  Bordetella pertussis
  6b24-assembly1_A  TM=9.818E-01  e=2.432E-07  Escherichia coli
  7kka-assembly1_A  TM=9.811E-01  e=5.620E-07  Escherichia coli